Protein AF-A0AAD7A1W1-F1 (afdb_monomer)

Foldseek 3Di:
DDWDDDPRDTHDCPD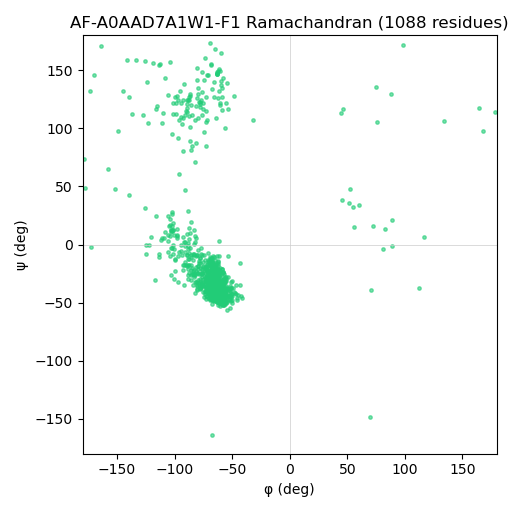PVVVVVVVVVVVQCPPPPSVVPVVVVVVVVVVVVVCVVVPDDDVVVVVVVVVVVVVVVVVPDDDDDDDDDDDDDDDPPDPVVVVVVVVVVVVVVVVVVVVVVVVVVVVVVVVPPPPPDPDDPDDDPVNVVVVVVVPVVVVVVVVVVVVVVVVVVVVVVVLVVLAVVLLVLVVVCVVVVHHPLVVNVVSVVVPHQQQQFHPPDQQGGPLLSCLLSVVVVNNVVCVVRDDQQDADGLQGGSLSSCLLVLPQVVNVVVVVPVPHDLDPDPDDRPSNVVVVVVPDRVPSVCVSVVVVVPPDDLPVVVVVLLVVLLPDDLPSLLCVLVVLLVCVVDPVCVVVNLVVLVSLLVQCPDPDLSSVLSSLQSLLSVVVVVPCCVSSVSSLVSLLVSLLDPPRDPSSLVSSLVSVLSQLVDVVSVVVNLVCLVVLLPDDDLVSLLSSLSSLLSQCVRPSCVVSSLVCLVVLLVQCVDDDLSNVLSSLQSCLSVLPDPVCCVVCLSVLVSLLVQCPPPDLSSVLSSLVSLLSSCVDVVCVVSSLVSLVSLLVCCQPLSCVLSSLVSLLSVCLDPVCVVVCLCSLVSLLVSCVDPSCVVVLLVSLQSLLSSVQRDPSQVSLLVSLVSLLVQCVDPDPSSVQSSLSSLLSLLVVPPNLVSNVVNLVSLLVQCPPPDLSSVLSSLSSLLSNLVDPVCVVVSLVSLVSLLVQCPPPDLSSVLSSLLSLLSNAPDPVCVVSNLSSLVSLLVQCPDPDPSSVQSSLVSLLSVCVPVVCVVSCLVSLVSLLCQCVPPDPSSNLSSLVSLLVVLPPPVNVVVCLSSLVSLLVQCPPPDPSSVVSSLVSLLSNLVDPVCLVSCLVSLLSSVVSCLVVLVLVSLLSNLVDPSCLVVVLVNLVVLLVQLPDPDLSSVQSSLSNLLSNLVPVVNLVSNLVSLVSLLVCCVPPPNRVQSSLSNLLSSLVPHDLVSSLSSLVSLLVQCVPPVRLLSSLSNLLSNCVPVVCLVVSLVSLLSLLVQCPPPDPVSVVSSLVSLLSSVLSDDLPDPPPSQQHDPPDDPVSNLSSVVSCVVSVVPDDPVNCVRCVVDDPVSVVVD

Organism: NCBI:txid1033008

Radius of gyration: 44.97 Å; Cα contacts (8 Å, |Δi|>4): 1054; chains: 1; bounding box: 92×96×117 Å

Structure (mmCIF, N/CA/C/O backbone):
data_AF-A0AAD7A1W1-F1
#
_entry.id   AF-A0AAD7A1W1-F1
#
loop_
_atom_site.group_PDB
_atom_site.id
_atom_site.type_symbol
_atom_site.label_atom_id
_atom_site.label_alt_id
_atom_site.label_comp_id
_atom_site.label_asym_id
_atom_site.label_entity_id
_atom_site.label_seq_id
_atom_site.pdbx_PDB_ins_code
_atom_site.Cartn_x
_atom_site.Cartn_y
_atom_site.Cartn_z
_atom_site.occupancy
_atom_site.B_iso_or_equiv
_atom_site.auth_seq_id
_atom_site.auth_comp_id
_atom_site.auth_asym_id
_atom_site.auth_atom_id
_atom_site.pdbx_PDB_model_num
ATOM 1 N N . MET A 1 1 ? 39.740 -47.824 21.742 1.00 38.50 1 MET A N 1
ATOM 2 C CA . MET A 1 1 ? 39.614 -46.437 21.233 1.00 38.50 1 MET A CA 1
ATOM 3 C C . MET A 1 1 ? 38.976 -46.472 19.854 1.00 38.50 1 MET A C 1
ATOM 5 O O . MET A 1 1 ? 39.660 -46.755 18.883 1.00 38.50 1 MET A O 1
ATOM 9 N N . VAL A 1 2 ? 37.666 -46.252 19.774 1.00 39.28 2 VAL A N 1
ATOM 10 C CA . VAL A 1 2 ? 36.918 -46.212 18.506 1.00 39.28 2 VAL A CA 1
ATOM 11 C C . VAL A 1 2 ? 36.529 -44.750 18.257 1.00 39.28 2 VAL A C 1
ATOM 13 O O . VAL A 1 2 ? 36.275 -44.022 19.216 1.00 39.28 2 VAL A O 1
ATOM 16 N N . SER A 1 3 ? 36.539 -44.283 17.011 1.00 39.94 3 SER A N 1
ATOM 17 C CA . SER A 1 3 ? 36.040 -42.962 16.602 1.00 39.94 3 SER A CA 1
ATOM 18 C C . SER A 1 3 ? 34.989 -43.148 15.512 1.00 39.94 3 SER A C 1
ATOM 20 O O . SER A 1 3 ? 35.137 -44.011 14.647 1.00 39.94 3 SER A O 1
ATOM 22 N N . LEU A 1 4 ? 33.907 -42.368 15.568 1.00 41.94 4 LEU A N 1
ATOM 23 C CA . LEU A 1 4 ? 32.852 -42.393 14.555 1.00 41.94 4 LEU A CA 1
ATOM 24 C C . LEU A 1 4 ? 33.075 -41.220 13.593 1.00 41.94 4 LEU A C 1
ATOM 26 O O . LEU A 1 4 ? 33.219 -40.076 14.028 1.00 41.94 4 LEU A O 1
ATOM 30 N N . SER A 1 5 ? 33.132 -41.509 12.293 1.00 41.22 5 SER A N 1
ATOM 31 C CA . SER A 1 5 ? 33.189 -40.495 11.237 1.00 41.22 5 SER A CA 1
ATOM 32 C C . SER A 1 5 ? 31.767 -40.123 10.835 1.00 41.22 5 SER A C 1
ATOM 34 O O . SER A 1 5 ? 31.038 -40.957 10.298 1.00 41.22 5 SER A O 1
ATOM 36 N N . ILE A 1 6 ? 31.365 -38.881 11.102 1.00 41.12 6 ILE A N 1
ATOM 37 C CA . ILE A 1 6 ? 30.110 -38.315 10.601 1.00 41.12 6 ILE A CA 1
ATOM 38 C C . ILE A 1 6 ? 30.492 -37.152 9.686 1.00 41.12 6 ILE A C 1
ATOM 40 O O . ILE A 1 6 ? 31.109 -36.191 10.137 1.00 41.12 6 ILE A O 1
ATOM 44 N N . ILE A 1 7 ? 30.158 -37.263 8.395 1.00 37.66 7 ILE A N 1
ATOM 45 C CA . ILE A 1 7 ? 30.402 -36.231 7.366 1.00 37.66 7 ILE A CA 1
ATOM 46 C C . ILE A 1 7 ? 31.880 -35.774 7.362 1.00 37.66 7 ILE A C 1
ATOM 48 O O . ILE A 1 7 ? 32.204 -34.595 7.398 1.00 37.66 7 ILE A O 1
ATOM 52 N N . GLY A 1 8 ? 32.808 -36.735 7.373 1.00 41.81 8 GLY A N 1
ATOM 53 C CA . GLY A 1 8 ? 34.243 -36.469 7.212 1.00 41.81 8 GLY A CA 1
ATOM 54 C C . GLY A 1 8 ? 34.995 -36.001 8.464 1.00 41.81 8 GLY A C 1
ATOM 55 O O . GLY A 1 8 ? 36.220 -35.914 8.412 1.00 41.81 8 GLY A O 1
ATOM 56 N N . HIS A 1 9 ? 34.326 -35.777 9.600 1.00 41.59 9 HIS A N 1
ATOM 57 C CA . HIS A 1 9 ? 34.996 -35.468 10.867 1.00 41.59 9 HIS A CA 1
ATOM 58 C C . HIS A 1 9 ? 34.972 -36.656 11.837 1.00 41.59 9 HIS A C 1
ATOM 60 O O . HIS A 1 9 ? 33.923 -37.234 12.122 1.00 41.59 9 HIS A O 1
ATOM 66 N N . ALA A 1 10 ? 36.149 -37.017 12.359 1.00 45.88 10 ALA A N 1
ATOM 67 C CA . ALA A 1 10 ? 36.316 -38.086 13.340 1.00 45.88 10 ALA A CA 1
ATOM 68 C C . ALA A 1 10 ? 36.017 -37.567 14.753 1.00 45.88 10 ALA A C 1
ATOM 70 O O . ALA A 1 10 ? 36.815 -36.833 15.338 1.00 45.88 10 ALA A O 1
ATOM 71 N N . VAL A 1 11 ? 34.880 -37.968 15.322 1.00 48.53 11 VAL A N 1
ATOM 72 C CA . VAL A 1 11 ? 34.490 -37.582 16.682 1.00 48.53 11 VAL A CA 1
ATOM 73 C C . VAL A 1 11 ? 34.858 -38.705 17.655 1.00 48.53 11 VAL A C 1
ATOM 75 O O . VAL A 1 11 ? 34.535 -39.876 17.439 1.00 48.53 11 VAL A O 1
ATOM 78 N N . ARG A 1 12 ? 35.577 -38.360 18.732 1.00 53.34 12 ARG A N 1
ATOM 79 C CA . ARG A 1 12 ? 35.936 -39.301 19.807 1.00 53.34 12 ARG A CA 1
ATOM 80 C C . ARG A 1 12 ? 34.716 -39.557 20.698 1.00 53.34 12 ARG A C 1
ATOM 82 O O . ARG A 1 12 ? 34.082 -38.609 21.155 1.00 53.34 12 ARG A O 1
ATOM 89 N N . PHE A 1 13 ? 34.422 -40.827 20.982 1.00 48.59 13 PHE A N 1
ATOM 90 C CA . PHE A 1 13 ? 33.250 -41.239 21.774 1.00 48.59 13 PHE A CA 1
ATOM 91 C C . PHE A 1 13 ? 33.238 -40.719 23.224 1.00 48.59 13 PHE A C 1
ATOM 93 O O . PHE A 1 13 ? 32.177 -40.676 23.836 1.00 48.59 13 PHE A O 1
ATOM 100 N N . SER A 1 14 ? 34.374 -40.266 23.761 1.00 50.38 14 SER A N 1
ATOM 101 C CA . SER A 1 14 ? 34.475 -39.643 25.090 1.00 50.38 14 SER A CA 1
ATOM 102 C C . SER A 1 14 ? 34.090 -38.153 25.122 1.00 50.38 14 SER A C 1
ATOM 104 O O . SER A 1 14 ? 34.245 -37.494 26.147 1.00 50.38 14 SER A O 1
ATOM 106 N N . SER A 1 15 ? 33.595 -37.601 24.010 1.00 55.59 15 SER A N 1
ATOM 107 C CA . SER A 1 15 ? 33.180 -36.200 23.898 1.00 55.59 15 SER A CA 1
ATOM 108 C C . SER A 1 15 ? 32.020 -35.857 24.858 1.00 55.59 15 SER A C 1
ATOM 110 O O . SER A 1 15 ? 30.954 -36.480 24.774 1.00 55.59 15 SER A O 1
ATOM 112 N N . PRO A 1 16 ? 32.158 -34.817 25.711 1.00 52.31 16 PRO A N 1
ATOM 113 C CA . PRO A 1 16 ? 31.074 -34.316 26.560 1.00 52.31 16 PRO A CA 1
ATOM 114 C C . PRO A 1 16 ? 29.818 -33.937 25.767 1.00 52.31 16 PRO A C 1
ATOM 116 O O . PRO A 1 16 ? 28.709 -34.113 26.262 1.00 52.31 16 PRO A O 1
ATOM 119 N N . ALA A 1 17 ? 29.979 -33.484 24.517 1.00 51.47 17 ALA A N 1
ATOM 120 C CA . ALA A 1 17 ? 28.869 -33.128 23.636 1.00 51.47 17 ALA A CA 1
ATOM 121 C C . ALA A 1 17 ? 28.044 -34.354 23.211 1.00 51.47 17 ALA A C 1
ATOM 123 O O . ALA A 1 17 ? 26.825 -34.269 23.124 1.00 51.47 17 ALA A O 1
ATOM 124 N N . LEU A 1 18 ? 28.685 -35.511 23.012 1.00 52.47 18 LEU A N 1
ATOM 125 C CA . LEU A 1 18 ? 28.002 -36.770 22.689 1.00 52.47 18 LEU A CA 1
ATOM 126 C C . LEU A 1 18 ? 27.278 -37.349 23.910 1.00 52.47 18 LEU A C 1
ATOM 128 O O . LEU A 1 18 ? 26.188 -37.895 23.763 1.00 52.47 18 LEU A O 1
ATOM 132 N N . ARG A 1 19 ? 27.838 -37.164 25.113 1.00 52.81 19 ARG A N 1
ATOM 133 C CA . ARG A 1 19 ? 27.163 -37.474 26.386 1.00 52.81 19 ARG A CA 1
ATOM 134 C C . ARG A 1 19 ? 25.953 -36.571 26.629 1.00 52.81 19 ARG A C 1
ATOM 136 O O . ARG A 1 19 ? 24.900 -37.068 27.006 1.00 52.81 19 ARG A O 1
ATOM 143 N N . PHE A 1 20 ? 26.075 -35.266 26.380 1.00 53.81 20 PHE A N 1
ATOM 144 C CA . PHE A 1 20 ? 24.952 -34.329 26.489 1.00 53.81 20 PHE A CA 1
ATOM 145 C C . PHE A 1 20 ? 23.869 -34.613 25.450 1.00 53.81 20 PHE A C 1
ATOM 147 O O . PHE A 1 20 ? 22.688 -34.589 25.777 1.00 53.81 20 PHE A O 1
ATOM 154 N N . PHE A 1 21 ? 24.262 -34.925 24.215 1.00 52.19 21 PHE A N 1
ATOM 155 C CA . PHE A 1 21 ? 23.324 -35.259 23.152 1.00 52.19 21 PHE A CA 1
ATOM 156 C C . PHE A 1 21 ? 22.622 -36.595 23.410 1.00 52.19 21 PHE A C 1
ATOM 158 O O . PHE A 1 21 ? 21.415 -36.691 23.207 1.00 52.19 21 PHE A O 1
ATOM 165 N N . SER A 1 22 ? 23.327 -37.610 23.924 1.00 51.38 22 SER A N 1
ATOM 166 C CA . SER A 1 22 ? 22.683 -38.866 24.313 1.00 51.38 22 SER A CA 1
ATOM 167 C C . SER A 1 22 ? 21.726 -38.657 25.486 1.00 51.38 22 SER A C 1
ATOM 169 O O . SER A 1 22 ? 20.595 -39.118 25.404 1.00 51.38 22 SER A O 1
ATOM 171 N N . LEU A 1 23 ? 22.107 -37.891 26.516 1.00 52.59 23 LEU A N 1
ATOM 172 C CA . LEU A 1 23 ? 21.228 -37.520 27.635 1.00 52.59 23 LEU A CA 1
ATOM 173 C C . LEU A 1 23 ? 20.007 -36.705 27.189 1.00 52.59 23 LEU A C 1
ATOM 175 O O . LEU A 1 23 ? 18.917 -36.913 27.715 1.00 52.59 23 LEU A O 1
ATOM 179 N N . PHE A 1 24 ? 20.166 -35.818 26.205 1.00 53.56 24 PHE A N 1
ATOM 180 C CA . PHE A 1 24 ? 19.072 -35.052 25.605 1.00 53.56 24 PHE A CA 1
ATOM 181 C C . PHE A 1 24 ? 18.118 -35.941 24.798 1.00 53.56 24 PHE A C 1
ATOM 183 O O . PHE A 1 24 ? 16.904 -35.802 24.899 1.00 53.56 24 PHE A O 1
ATOM 190 N N . ILE A 1 25 ? 18.641 -36.904 24.036 1.00 49.88 25 ILE A N 1
ATOM 191 C CA . ILE A 1 25 ? 17.816 -37.908 23.351 1.00 49.88 25 ILE A CA 1
ATOM 192 C C . ILE A 1 25 ? 17.104 -38.799 24.381 1.00 49.88 25 ILE A C 1
ATOM 194 O O . ILE A 1 25 ? 15.906 -39.036 24.252 1.00 49.88 25 ILE A O 1
ATOM 198 N N . TYR A 1 26 ? 17.796 -39.230 25.441 1.00 51.25 26 TYR A N 1
ATOM 199 C CA . TYR A 1 26 ? 17.204 -39.991 26.545 1.00 51.25 26 TYR A CA 1
ATOM 200 C C . TYR A 1 26 ? 16.093 -39.205 27.248 1.00 51.25 26 TYR A C 1
ATOM 202 O O . TYR A 1 26 ? 15.046 -39.781 27.532 1.00 51.25 26 TYR A O 1
ATOM 210 N N . SER A 1 27 ? 16.263 -37.899 27.478 1.00 53.44 27 SER A N 1
ATOM 211 C CA . SER A 1 27 ? 15.225 -37.066 28.097 1.00 53.44 27 SER A CA 1
ATOM 212 C C . SER A 1 27 ? 14.014 -36.867 27.182 1.00 53.44 27 SER A C 1
ATOM 214 O O . SER A 1 27 ? 12.888 -36.868 27.669 1.00 53.44 27 SER A O 1
ATOM 216 N N . LEU A 1 28 ? 14.214 -36.800 25.862 1.00 47.44 28 LEU A N 1
ATOM 217 C CA . LEU A 1 28 ? 13.137 -36.741 24.865 1.00 47.44 28 LEU A CA 1
ATOM 218 C C . LEU A 1 28 ? 12.324 -38.048 24.794 1.00 47.44 28 LEU A C 1
ATOM 220 O O . LEU A 1 28 ? 11.110 -38.019 24.598 1.00 47.44 28 LEU A O 1
ATOM 224 N N . VAL A 1 29 ? 12.996 -39.185 24.990 1.00 49.41 29 VAL A N 1
ATOM 225 C CA . VAL A 1 29 ? 12.425 -40.545 25.019 1.00 49.41 29 VAL A CA 1
ATOM 226 C C . VAL A 1 29 ? 11.716 -40.836 26.357 1.00 49.41 29 VAL A C 1
ATOM 228 O O . VAL A 1 29 ? 10.768 -41.619 26.397 1.00 49.41 29 VAL A O 1
ATOM 231 N N . LEU A 1 30 ? 12.105 -40.164 27.445 1.00 49.47 30 LEU A N 1
ATOM 232 C CA . LEU A 1 30 ? 11.499 -40.296 28.778 1.00 49.47 30 LEU A CA 1
ATOM 233 C C . LEU A 1 30 ? 10.205 -39.491 28.974 1.00 49.47 30 LEU A C 1
ATOM 235 O O . LEU A 1 30 ? 9.526 -39.708 29.974 1.00 49.47 30 LEU A O 1
ATOM 239 N N . ILE A 1 31 ? 9.834 -38.594 28.049 1.00 48.97 31 ILE A N 1
ATOM 240 C CA . ILE A 1 31 ? 8.567 -37.849 28.127 1.00 48.97 31 ILE A CA 1
ATOM 241 C C . ILE A 1 31 ? 7.416 -38.784 27.716 1.00 48.97 31 ILE A C 1
ATOM 243 O O . ILE A 1 31 ? 7.304 -39.133 26.529 1.00 48.97 31 ILE A O 1
ATOM 247 N N . PRO A 1 32 ? 6.525 -39.181 28.650 1.00 40.56 32 PRO A N 1
ATOM 248 C CA . PRO A 1 32 ? 5.401 -40.050 28.332 1.00 40.56 32 PRO A CA 1
ATOM 249 C C . PRO A 1 32 ? 4.513 -39.368 27.288 1.00 40.56 32 PRO A C 1
ATOM 251 O O . PRO A 1 32 ? 4.021 -38.262 27.499 1.00 40.56 32 PRO A O 1
ATOM 254 N N . GLY A 1 33 ? 4.346 -40.012 26.133 1.00 51.28 33 GLY A N 1
ATOM 255 C CA . GLY A 1 33 ? 3.567 -39.494 25.004 1.00 51.28 33 GLY A CA 1
ATOM 256 C C . GLY A 1 33 ? 4.399 -39.134 23.772 1.00 51.28 33 GLY A C 1
ATOM 257 O O . GLY A 1 33 ? 3.964 -39.448 22.670 1.00 51.28 33 GLY A O 1
ATOM 258 N N . ILE A 1 34 ? 5.614 -38.584 23.917 1.00 52.53 34 ILE A N 1
ATOM 259 C CA . ILE A 1 34 ? 6.473 -38.240 22.761 1.00 52.53 34 ILE A CA 1
ATOM 260 C C . ILE A 1 34 ? 7.135 -39.493 22.176 1.00 52.53 34 ILE A C 1
ATOM 262 O O . ILE A 1 34 ? 7.196 -39.662 20.958 1.00 52.53 34 ILE A O 1
ATOM 266 N N . ASN A 1 35 ? 7.523 -40.434 23.037 1.00 49.66 35 ASN A N 1
ATOM 267 C CA . ASN A 1 35 ? 8.162 -41.692 22.644 1.00 49.66 35 ASN A CA 1
ATOM 268 C C . ASN A 1 35 ? 7.231 -42.648 21.861 1.00 49.66 35 ASN A C 1
ATOM 270 O O . ASN A 1 35 ? 7.679 -43.567 21.182 1.00 49.66 35 ASN A O 1
ATOM 274 N N . LEU A 1 36 ? 5.916 -42.405 21.916 1.00 51.25 36 LEU A N 1
ATOM 275 C CA . LEU A 1 36 ? 4.918 -43.124 21.123 1.00 51.25 36 LEU A CA 1
ATOM 276 C C . LEU A 1 36 ? 4.750 -42.530 19.719 1.00 51.25 36 LEU A C 1
ATOM 278 O O . LEU A 1 36 ? 4.305 -43.240 18.827 1.00 51.25 36 LEU A O 1
ATOM 282 N N . ILE A 1 37 ? 5.141 -41.274 19.475 1.00 55.59 37 ILE A N 1
ATOM 283 C CA . ILE A 1 37 ? 4.876 -40.588 18.200 1.00 55.59 37 ILE A CA 1
ATOM 284 C C . ILE A 1 37 ? 5.642 -41.239 17.045 1.00 55.59 37 ILE A C 1
ATOM 286 O O . ILE A 1 37 ? 5.067 -41.446 15.977 1.00 55.59 37 ILE A O 1
ATOM 290 N N . ALA A 1 38 ? 6.915 -41.599 17.234 1.00 51.72 38 ALA A N 1
ATOM 291 C CA . ALA A 1 38 ? 7.737 -42.185 16.171 1.00 51.72 38 ALA A CA 1
ATOM 292 C C . ALA A 1 38 ? 7.297 -43.618 15.774 1.00 51.72 38 ALA A C 1
ATOM 294 O O . ALA A 1 38 ? 7.068 -43.853 14.585 1.00 51.72 38 ALA A O 1
ATOM 295 N N . PRO A 1 39 ? 7.059 -44.560 16.711 1.00 49.41 39 PRO A N 1
ATOM 296 C CA . PRO A 1 39 ? 6.489 -45.868 16.372 1.00 49.41 39 PRO A CA 1
ATOM 297 C C . PRO A 1 39 ? 5.087 -45.761 15.757 1.00 49.41 39 PRO A C 1
ATOM 299 O O . PRO A 1 39 ? 4.768 -46.469 14.803 1.00 49.41 39 PRO A O 1
ATOM 302 N N . PHE A 1 40 ? 4.256 -44.844 16.262 1.00 50.84 40 PHE A N 1
ATOM 303 C CA . PHE A 1 40 ? 2.880 -44.657 15.797 1.00 50.84 40 PHE A CA 1
ATOM 304 C C . PHE A 1 40 ? 2.824 -44.049 14.391 1.00 50.84 40 PHE A C 1
ATOM 306 O O . PHE A 1 40 ? 2.060 -44.507 13.543 1.00 50.84 40 PHE A O 1
ATOM 313 N N . SER A 1 41 ? 3.688 -43.075 14.095 1.00 57.28 41 SER A N 1
ATOM 314 C CA . SER A 1 41 ? 3.821 -42.498 12.751 1.00 57.28 41 SER A CA 1
ATOM 315 C C . SER A 1 41 ? 4.399 -43.497 11.746 1.00 57.28 41 SER A C 1
ATOM 317 O O . SER A 1 41 ? 3.891 -43.581 10.628 1.00 57.28 41 SER A O 1
ATOM 319 N N . MET A 1 42 ? 5.376 -44.319 12.141 1.00 54.69 42 MET A N 1
ATOM 320 C CA . MET A 1 42 ? 5.910 -45.400 11.304 1.00 54.69 42 MET A CA 1
ATOM 321 C C . MET A 1 42 ? 4.854 -46.477 11.009 1.00 54.69 42 MET A C 1
ATOM 323 O O . MET A 1 42 ? 4.724 -46.913 9.863 1.00 54.69 42 MET A O 1
ATOM 327 N N . PHE A 1 43 ? 4.053 -46.865 12.006 1.00 55.72 43 PHE A N 1
ATOM 328 C CA . PHE A 1 43 ? 2.966 -47.831 11.837 1.00 55.72 43 PHE A CA 1
ATOM 329 C C . PHE A 1 43 ? 1.855 -47.289 10.926 1.00 55.72 43 PHE A C 1
ATOM 331 O O . PHE A 1 43 ? 1.424 -47.981 10.003 1.00 55.72 43 PHE A O 1
ATOM 338 N N . ILE A 1 44 ? 1.449 -46.025 11.105 1.00 56.88 44 ILE A N 1
ATOM 339 C CA . ILE A 1 44 ? 0.483 -45.349 10.226 1.00 56.88 44 ILE A CA 1
ATOM 340 C C . ILE A 1 44 ? 1.028 -45.245 8.797 1.00 56.88 44 ILE A C 1
ATOM 342 O O . ILE A 1 44 ? 0.305 -45.544 7.850 1.00 56.88 44 ILE A O 1
ATOM 346 N N . ALA A 1 45 ? 2.301 -44.887 8.617 1.00 57.47 45 ALA A N 1
ATOM 347 C CA . ALA A 1 45 ? 2.915 -44.778 7.297 1.00 57.47 45 ALA A CA 1
ATOM 348 C C . ALA A 1 45 ? 2.970 -46.130 6.566 1.00 57.47 45 ALA A C 1
ATOM 350 O O . ALA A 1 45 ? 2.607 -46.203 5.391 1.00 57.47 45 ALA A O 1
ATOM 351 N N . LEU A 1 46 ? 3.353 -47.210 7.258 1.00 52.50 46 LEU A N 1
ATOM 352 C CA . LEU A 1 46 ? 3.348 -48.572 6.713 1.00 52.50 46 LEU A CA 1
ATOM 353 C C . LEU A 1 46 ? 1.932 -49.053 6.389 1.00 52.50 46 LEU A C 1
ATOM 355 O O . LEU A 1 46 ? 1.721 -49.671 5.347 1.00 52.50 46 LEU A O 1
ATOM 359 N N . HIS A 1 47 ? 0.950 -48.724 7.229 1.00 52.28 47 HIS A N 1
ATOM 360 C CA . HIS A 1 47 ? -0.447 -49.078 6.999 1.00 52.28 47 HIS A CA 1
ATOM 361 C C . HIS A 1 47 ? -1.053 -48.311 5.808 1.00 52.28 47 HIS A C 1
ATOM 363 O O . HIS A 1 47 ? -1.754 -48.895 4.978 1.00 52.28 47 HIS A O 1
ATOM 369 N N . ILE A 1 48 ? -0.708 -47.027 5.655 1.00 54.97 48 ILE A N 1
ATOM 370 C CA . ILE A 1 48 ? -1.071 -46.203 4.493 1.00 54.97 48 ILE A CA 1
ATOM 371 C C . ILE A 1 48 ? -0.405 -46.743 3.223 1.00 54.97 48 ILE A C 1
ATOM 373 O O . ILE A 1 48 ? -1.078 -46.885 2.201 1.00 54.97 48 ILE A O 1
ATOM 377 N N . LEU A 1 49 ? 0.888 -47.088 3.262 1.00 51.91 49 LEU A N 1
ATOM 378 C CA . LEU A 1 49 ? 1.584 -47.676 2.112 1.00 51.91 49 LEU A CA 1
ATOM 379 C C . LEU A 1 49 ? 1.003 -49.043 1.725 1.00 51.91 49 LEU A C 1
ATOM 381 O O . LEU A 1 49 ? 0.818 -49.312 0.537 1.00 51.91 49 LEU A O 1
ATOM 385 N N . HIS A 1 50 ? 0.677 -49.883 2.711 1.00 54.66 50 HIS A N 1
ATOM 386 C CA . HIS A 1 50 ? 0.074 -51.198 2.501 1.00 54.66 50 HIS A CA 1
ATOM 387 C C . HIS A 1 50 ? -1.298 -51.091 1.816 1.00 54.66 50 HIS A C 1
ATOM 389 O O . HIS A 1 50 ? -1.554 -51.791 0.835 1.00 54.66 50 HIS A O 1
ATOM 395 N N . ASN A 1 51 ? -2.153 -50.163 2.260 1.00 49.84 51 ASN A N 1
ATOM 396 C CA . ASN A 1 51 ? -3.461 -49.939 1.638 1.00 49.84 51 ASN A CA 1
ATOM 397 C C . ASN A 1 51 ? -3.368 -49.239 0.272 1.00 49.84 51 ASN A C 1
ATOM 399 O O . ASN A 1 51 ? -4.112 -49.594 -0.646 1.00 49.84 51 ASN A O 1
ATOM 403 N N . LYS A 1 52 ? -2.416 -48.313 0.084 1.00 45.53 52 LYS A N 1
ATOM 404 C CA . LYS A 1 52 ? -2.175 -47.645 -1.208 1.00 45.53 52 LYS A CA 1
ATOM 405 C C . LYS A 1 52 ? -1.681 -48.625 -2.279 1.00 45.53 52 LYS A C 1
ATOM 407 O O . LYS A 1 52 ? -2.081 -48.515 -3.435 1.00 45.53 52 LYS A O 1
ATOM 412 N N . SER A 1 53 ? -0.876 -49.615 -1.888 1.00 42.22 53 SER A N 1
ATOM 413 C CA . SER A 1 53 ? -0.380 -50.693 -2.757 1.00 42.22 53 SER A CA 1
ATOM 414 C C . SER A 1 53 ? -1.497 -51.602 -3.305 1.00 42.22 53 SER A C 1
ATOM 416 O O . SER A 1 53 ? -1.379 -52.122 -4.411 1.00 42.22 53 SER A O 1
ATOM 418 N N . ARG A 1 54 ? -2.628 -51.746 -2.594 1.00 45.06 54 ARG A N 1
ATOM 419 C CA . ARG A 1 54 ? -3.732 -52.651 -2.980 1.00 45.06 54 ARG A CA 1
ATOM 420 C C . ARG A 1 54 ? -4.970 -51.980 -3.598 1.00 45.06 54 ARG A C 1
ATOM 422 O O . ARG A 1 54 ? -5.983 -52.654 -3.758 1.00 45.06 54 ARG A O 1
ATOM 429 N N . ARG A 1 55 ? -4.910 -50.685 -3.950 1.00 43.34 55 ARG A N 1
ATOM 430 C CA . ARG A 1 55 ? -6.004 -49.922 -4.609 1.00 43.34 55 ARG A CA 1
ATOM 431 C C . ARG A 1 55 ? -7.404 -50.133 -3.983 1.00 43.34 55 ARG A C 1
ATOM 433 O O . ARG A 1 55 ? -8.403 -50.190 -4.695 1.00 43.34 55 ARG A O 1
ATOM 440 N N . ARG A 1 56 ? -7.513 -50.234 -2.650 1.00 40.50 56 ARG A N 1
ATOM 441 C CA . ARG A 1 56 ? -8.819 -50.239 -1.959 1.00 40.50 56 ARG A CA 1
ATOM 442 C C . ARG A 1 56 ? -9.196 -48.807 -1.551 1.00 40.50 56 ARG A C 1
ATOM 444 O O . ARG A 1 56 ? -8.560 -48.203 -0.695 1.00 40.50 56 ARG A O 1
ATOM 451 N N . HIS A 1 57 ? -10.193 -48.287 -2.266 1.00 47.38 57 HIS A N 1
ATOM 452 C CA . HIS A 1 57 ? -10.815 -46.955 -2.242 1.00 47.38 57 HIS A CA 1
ATOM 453 C C . HIS A 1 57 ? -11.612 -46.649 -0.934 1.00 47.38 57 HIS A C 1
ATOM 455 O O . HIS A 1 57 ? -11.553 -47.389 0.045 1.00 47.38 57 HIS A O 1
ATOM 461 N N . PRO A 1 58 ? -12.479 -45.622 -0.921 1.00 39.56 58 PRO A N 1
ATOM 462 C CA . PRO A 1 58 ? -12.397 -44.279 -0.334 1.00 39.56 58 PRO A CA 1
ATOM 463 C C . PRO A 1 58 ? -12.763 -44.212 1.169 1.00 39.56 58 PRO A C 1
ATOM 465 O O . PRO A 1 58 ? -12.703 -43.145 1.776 1.00 39.56 58 PRO A O 1
ATOM 468 N N . VAL A 1 59 ? -13.109 -45.346 1.786 1.00 43.75 59 VAL A N 1
ATOM 469 C CA . VAL A 1 59 ? -13.683 -45.438 3.145 1.00 43.75 59 VAL A CA 1
ATOM 470 C C . VAL A 1 59 ? -12.671 -45.055 4.235 1.00 43.75 59 VAL A C 1
ATOM 472 O O . VAL A 1 59 ? -13.032 -44.557 5.296 1.00 43.75 59 VAL A O 1
ATOM 475 N N . PHE A 1 60 ? -11.375 -45.226 3.969 1.00 42.91 60 PHE A N 1
ATOM 476 C CA . PHE A 1 60 ? -10.318 -44.833 4.903 1.00 42.91 60 PHE A CA 1
ATOM 477 C C . PHE A 1 60 ? -10.257 -43.309 5.113 1.00 42.91 60 PHE A C 1
ATOM 479 O O . PHE A 1 60 ? -10.129 -42.843 6.245 1.00 42.91 60 PHE A O 1
ATOM 486 N N . TRP A 1 61 ? -10.411 -42.521 4.044 1.00 41.47 61 TRP A N 1
ATOM 487 C CA . TRP A 1 61 ? -10.333 -41.060 4.128 1.00 41.47 61 TRP A CA 1
ATOM 488 C C . TRP A 1 61 ? -11.571 -40.436 4.780 1.00 41.47 61 TRP A C 1
ATOM 490 O O . TRP A 1 61 ? -11.430 -39.408 5.438 1.00 41.47 61 TRP A O 1
ATOM 500 N N . SER A 1 62 ? -12.749 -41.068 4.690 1.00 44.06 62 SER A N 1
ATOM 501 C CA . SER A 1 62 ? -13.941 -40.628 5.433 1.00 44.06 62 SER A CA 1
ATOM 502 C C . SER A 1 62 ? -13.840 -40.893 6.938 1.00 44.06 62 SER A C 1
ATOM 504 O O . SER A 1 62 ? -14.382 -40.132 7.732 1.00 44.06 62 SER A O 1
ATOM 506 N N . THR A 1 63 ? -13.125 -41.943 7.351 1.00 47.25 63 THR A N 1
ATOM 507 C CA . THR A 1 63 ? -12.993 -42.310 8.772 1.00 47.25 63 THR A CA 1
ATOM 508 C C . THR A 1 63 ? -11.854 -41.553 9.467 1.00 47.25 63 THR A C 1
ATOM 510 O O . THR A 1 63 ? -11.959 -41.242 10.650 1.00 47.25 63 THR A O 1
ATOM 513 N N . VAL A 1 64 ? -10.785 -41.193 8.744 1.00 39.81 64 VAL A N 1
ATOM 514 C CA . VAL A 1 64 ? -9.648 -40.408 9.276 1.00 39.81 64 VAL A CA 1
ATOM 515 C C . VAL A 1 64 ? -9.913 -38.893 9.261 1.00 39.81 64 VAL A C 1
ATOM 517 O O . VAL A 1 64 ? -9.373 -38.165 10.096 1.00 39.81 64 VAL A O 1
ATOM 520 N N . SER A 1 65 ? -10.785 -38.397 8.376 1.00 42.06 65 SER A N 1
ATOM 521 C CA . SER A 1 65 ? -11.153 -36.973 8.329 1.00 42.06 65 SER A CA 1
ATOM 522 C C . SER A 1 65 ? -11.976 -36.522 9.543 1.00 42.06 65 SER A C 1
ATOM 524 O O . SER A 1 65 ? -11.811 -35.391 9.999 1.00 42.06 65 SER A O 1
ATOM 526 N N . HIS A 1 66 ? -12.797 -37.406 10.120 1.00 42.19 66 HIS A N 1
ATOM 527 C CA . HIS A 1 66 ? -13.626 -37.111 11.294 1.00 42.19 66 HIS A CA 1
ATOM 528 C C . HIS A 1 66 ? -12.819 -36.725 12.558 1.00 42.19 66 HIS A C 1
ATOM 530 O O . HIS A 1 66 ? -13.097 -35.666 13.127 1.00 42.19 66 HIS A O 1
ATOM 536 N N . PRO A 1 67 ? -11.787 -37.480 12.991 1.00 38.62 67 PRO A N 1
ATOM 537 C CA . PRO A 1 67 ? -10.965 -37.088 14.138 1.00 38.62 67 PRO A CA 1
ATOM 538 C C . PRO A 1 67 ? -10.108 -35.838 13.880 1.00 38.62 67 PRO A C 1
ATOM 540 O O . PRO A 1 67 ? -9.949 -35.008 14.776 1.00 38.62 67 PRO A O 1
ATOM 543 N N . LEU A 1 68 ? -9.602 -35.644 12.655 1.00 34.84 68 LEU A N 1
ATOM 544 C CA . LEU A 1 68 ? -8.839 -34.439 12.290 1.00 34.84 68 LEU A CA 1
ATOM 545 C C . LEU A 1 68 ? -9.717 -33.177 12.297 1.00 34.84 68 LEU A C 1
ATOM 547 O O . LEU A 1 68 ? -9.257 -32.100 12.687 1.00 34.84 68 LEU A O 1
ATOM 551 N N . HIS A 1 69 ? -11.001 -33.313 11.958 1.00 40.97 69 HIS A N 1
ATOM 552 C CA . HIS A 1 69 ? -11.977 -32.237 12.094 1.00 40.97 69 HIS A CA 1
ATOM 553 C C . HIS A 1 69 ? -12.345 -31.964 13.567 1.00 40.97 69 HIS A C 1
ATOM 555 O O . HIS A 1 69 ? -12.541 -30.802 13.937 1.00 40.97 69 HIS A O 1
ATOM 561 N N . SER A 1 70 ? -12.354 -32.993 14.427 1.00 39.34 70 SER A N 1
ATOM 562 C CA . SER A 1 70 ? -12.520 -32.843 15.882 1.00 39.34 70 SER A CA 1
ATOM 563 C C . SER A 1 70 ? -11.344 -32.118 16.548 1.00 39.34 70 SER A C 1
ATOM 565 O O . SER A 1 70 ? -11.579 -31.246 17.384 1.00 39.34 70 SER A O 1
ATOM 567 N N . ILE A 1 71 ? -10.095 -32.367 16.142 1.00 36.38 71 ILE A N 1
ATOM 568 C CA . ILE A 1 71 ? -8.918 -31.649 16.677 1.00 36.38 71 ILE A CA 1
ATOM 569 C C . ILE A 1 71 ? -8.931 -30.175 16.241 1.00 36.38 71 ILE A C 1
ATOM 571 O O . ILE A 1 71 ? -8.676 -29.283 17.051 1.00 36.38 71 ILE A O 1
ATOM 575 N N . ARG A 1 72 ? -9.344 -29.894 14.996 1.00 35.78 72 ARG A N 1
ATOM 576 C CA . ARG A 1 72 ? -9.560 -28.520 14.508 1.00 35.78 72 ARG A CA 1
ATOM 577 C C . ARG A 1 72 ? -10.678 -27.796 15.273 1.00 35.78 72 ARG A C 1
ATOM 579 O O . ARG A 1 72 ? -10.612 -26.582 15.441 1.00 35.78 72 ARG A O 1
ATOM 586 N N . SER A 1 73 ? -11.673 -28.532 15.775 1.00 36.19 73 SER A N 1
ATOM 587 C CA . SER A 1 73 ? -12.765 -27.987 16.596 1.00 36.19 73 SER A CA 1
ATOM 588 C C . SER A 1 73 ? -12.408 -27.792 18.079 1.00 36.19 73 SER A C 1
ATOM 590 O O . SER A 1 73 ? -13.036 -26.972 18.747 1.00 36.19 73 SER A O 1
ATOM 592 N N . PHE A 1 74 ? -11.363 -28.462 18.582 1.00 32.53 74 PHE A N 1
ATOM 593 C CA . PHE A 1 74 ? -10.915 -28.350 19.977 1.00 32.53 74 PHE A CA 1
ATOM 594 C C . PHE A 1 74 ? -10.149 -27.043 20.261 1.00 32.53 74 PHE A C 1
ATOM 596 O O . PHE A 1 74 ? -10.191 -26.528 21.374 1.00 32.53 74 PHE A O 1
ATOM 603 N N . ILE A 1 75 ? -9.520 -26.441 19.244 1.00 37.22 75 ILE A N 1
ATOM 604 C CA . ILE A 1 75 ? -8.785 -25.166 19.367 1.00 37.22 75 ILE A CA 1
ATOM 605 C C . ILE A 1 75 ? -9.728 -23.940 19.389 1.00 37.22 75 ILE A C 1
ATOM 607 O O . ILE A 1 75 ? -9.302 -22.846 19.751 1.00 37.22 75 ILE A O 1
ATOM 611 N N . LEU A 1 76 ? -11.025 -24.091 19.076 1.00 34.16 76 LEU A N 1
ATOM 612 C CA . LEU A 1 76 ? -11.913 -22.942 18.837 1.00 34.16 76 LEU A CA 1
ATOM 613 C C . LEU A 1 76 ? -13.156 -22.782 19.726 1.00 34.16 76 LEU A C 1
ATOM 615 O O . LEU A 1 76 ? -13.911 -21.848 19.470 1.00 34.16 76 LEU A O 1
ATOM 619 N N . ARG A 1 77 ? -13.403 -23.559 20.794 1.00 30.16 77 ARG A N 1
ATOM 620 C CA . ARG A 1 77 ? -14.590 -23.295 21.648 1.00 30.16 77 ARG A CA 1
ATOM 621 C C . ARG A 1 77 ? -14.428 -23.662 23.128 1.00 30.16 77 ARG A C 1
ATOM 623 O O . ARG A 1 77 ? -14.699 -24.778 23.551 1.00 30.16 77 ARG A O 1
ATOM 630 N N . ARG A 1 78 ? -14.117 -22.647 23.943 1.00 31.81 78 ARG A N 1
ATOM 631 C CA . ARG A 1 78 ? -14.386 -22.596 25.390 1.00 31.81 78 ARG A CA 1
ATOM 632 C C . ARG A 1 78 ? -15.685 -21.808 25.634 1.00 31.81 78 ARG A C 1
ATOM 634 O O . ARG A 1 78 ? -15.616 -20.592 25.767 1.00 31.81 78 ARG A O 1
ATOM 641 N N . ARG A 1 79 ? -16.851 -22.478 25.691 1.00 30.08 79 ARG A N 1
ATOM 642 C CA . ARG A 1 79 ? -18.042 -22.112 26.515 1.00 30.08 79 ARG A CA 1
ATOM 643 C C . ARG A 1 79 ? -19.232 -23.081 26.303 1.00 30.08 79 ARG A C 1
ATOM 645 O O . ARG A 1 79 ? -19.802 -23.073 25.221 1.00 30.08 79 ARG A O 1
ATOM 652 N N . ARG A 1 80 ? -19.560 -23.821 27.387 1.00 27.75 80 ARG A N 1
ATOM 653 C CA . ARG A 1 80 ? -20.845 -24.416 27.882 1.00 27.75 80 ARG A CA 1
ATOM 654 C C . ARG A 1 80 ? -21.777 -25.151 26.894 1.00 27.75 80 ARG A C 1
ATOM 656 O O . ARG A 1 80 ? -22.222 -24.533 25.939 1.00 27.75 80 ARG A O 1
ATOM 663 N N . SER A 1 81 ? -21.971 -26.480 27.016 1.00 26.59 81 SER A N 1
ATOM 664 C CA . SER A 1 81 ? -22.813 -27.295 27.962 1.00 26.59 81 SER A CA 1
ATOM 665 C C . SER A 1 81 ? -24.309 -27.216 27.620 1.00 26.59 81 SER A C 1
ATOM 667 O O . SER A 1 81 ? -24.788 -26.107 27.425 1.00 26.59 81 SER A O 1
ATOM 669 N N . ASP A 1 82 ? -25.158 -28.241 27.588 1.00 27.61 82 ASP A N 1
ATOM 670 C CA . ASP A 1 82 ? -25.150 -29.711 27.731 1.00 27.61 82 ASP A CA 1
ATOM 671 C C . ASP A 1 82 ? -26.510 -30.192 27.149 1.00 27.61 82 ASP A C 1
ATOM 673 O O . ASP A 1 82 ? -27.385 -29.352 26.929 1.00 27.61 82 ASP A O 1
ATOM 677 N N . ILE A 1 83 ? -26.688 -31.515 26.982 1.00 28.08 83 ILE A N 1
ATOM 678 C CA . ILE A 1 83 ? -27.940 -32.326 27.046 1.00 28.08 83 ILE A CA 1
ATOM 679 C C . ILE A 1 83 ? -28.088 -33.334 25.879 1.00 28.08 83 ILE A C 1
ATOM 681 O O . ILE A 1 83 ? -28.359 -32.968 24.740 1.00 28.08 83 ILE A O 1
ATOM 685 N N . GLU A 1 84 ? -27.869 -34.605 26.262 1.00 25.78 84 GLU A N 1
ATOM 686 C CA . GLU A 1 84 ? -28.554 -35.884 25.936 1.00 25.78 84 GLU A CA 1
ATOM 687 C C . GLU A 1 84 ? -28.900 -36.209 24.466 1.00 25.78 84 GLU A C 1
ATOM 689 O O . GLU A 1 84 ? -29.612 -35.479 23.797 1.00 25.78 84 GLU A O 1
ATOM 694 N N . SER A 1 85 ? -28.357 -37.251 23.823 1.00 25.92 85 SER A N 1
ATOM 695 C CA . SER A 1 85 ? -28.346 -38.716 24.047 1.00 25.92 85 SER A CA 1
ATOM 696 C C . SER A 1 85 ? -29.521 -39.485 23.409 1.00 25.92 85 SER A C 1
ATOM 698 O O . SER A 1 85 ? -30.682 -39.182 23.641 1.00 25.92 85 SER A O 1
ATOM 700 N N . GLN A 1 86 ? -29.131 -40.537 22.669 1.00 24.69 86 GLN A N 1
ATOM 701 C CA . GLN A 1 86 ? -29.867 -41.758 22.292 1.00 24.69 86 GLN A CA 1
ATOM 702 C C . GLN A 1 86 ? -30.943 -41.706 21.185 1.00 24.69 86 GLN A C 1
ATOM 704 O O . GLN A 1 86 ? -32.085 -41.332 21.412 1.00 24.69 86 GLN A O 1
ATOM 709 N N . ASN A 1 87 ? -30.610 -42.244 19.998 1.00 23.42 87 ASN A N 1
ATOM 710 C CA . ASN A 1 87 ? -31.056 -43.581 19.539 1.00 23.42 87 ASN A CA 1
ATOM 711 C C . ASN A 1 87 ? -30.847 -43.786 18.025 1.00 23.42 87 ASN A C 1
ATOM 713 O O . ASN A 1 87 ? -31.468 -43.105 17.218 1.00 23.42 87 ASN A O 1
ATOM 717 N N . CYS A 1 88 ? -30.013 -44.767 17.658 1.00 22.80 88 CYS A N 1
ATOM 718 C CA . CYS A 1 88 ? -30.322 -45.861 16.715 1.00 22.80 88 CYS A CA 1
ATOM 719 C C . CYS A 1 88 ? -29.031 -46.605 16.330 1.00 22.80 88 CYS A C 1
ATOM 721 O O . CYS A 1 88 ? -28.278 -46.208 15.443 1.00 22.80 88 CYS A O 1
ATOM 723 N N . SER A 1 89 ? -28.804 -47.720 17.024 1.00 25.84 89 SER A N 1
ATOM 724 C CA . SER A 1 89 ? -28.155 -48.924 16.496 1.00 25.84 89 SER A CA 1
ATOM 725 C C . SER A 1 89 ? -28.987 -49.453 15.302 1.00 25.84 89 SER A C 1
ATOM 727 O O . SER A 1 89 ? -30.130 -49.056 15.125 1.00 25.84 89 SER A O 1
ATOM 729 N N . SER A 1 90 ? -28.579 -50.340 14.400 1.00 28.80 90 SER A N 1
ATOM 730 C CA . SER A 1 90 ? -27.578 -51.405 14.369 1.00 28.80 90 SER A CA 1
ATOM 731 C C . SER A 1 90 ? -27.544 -51.916 12.917 1.00 28.80 90 SER A C 1
ATOM 733 O O . SER A 1 90 ? -28.609 -52.161 12.362 1.00 28.80 90 SER A O 1
ATOM 735 N N . ALA A 1 91 ? -26.363 -52.068 12.301 1.00 26.77 91 ALA A N 1
ATOM 736 C CA . ALA A 1 91 ? -26.162 -52.910 11.097 1.00 26.77 91 ALA A CA 1
ATOM 737 C C . ALA A 1 91 ? -24.685 -53.079 10.657 1.00 26.77 91 ALA A C 1
ATOM 739 O O . ALA A 1 91 ? -24.424 -53.793 9.695 1.00 26.77 91 ALA A O 1
ATOM 740 N N . ALA A 1 92 ? -23.702 -52.452 11.318 1.00 28.06 92 ALA A N 1
ATOM 741 C CA . ALA A 1 92 ? -22.307 -52.432 10.845 1.00 28.06 92 ALA A CA 1
ATOM 742 C C . ALA A 1 92 ? -21.300 -53.145 11.775 1.00 28.06 92 ALA A C 1
ATOM 744 O O . ALA A 1 92 ? -20.121 -52.798 11.776 1.00 28.06 92 ALA A O 1
ATOM 745 N N . SER A 1 93 ? -21.735 -54.108 12.596 1.00 31.22 93 SER A N 1
ATOM 746 C CA . SER A 1 93 ? -20.889 -54.671 13.663 1.00 31.22 93 SER A CA 1
ATOM 747 C C . SER A 1 93 ? -20.096 -55.938 13.315 1.00 31.22 93 SER A C 1
ATOM 749 O O . SER A 1 93 ? -19.218 -56.285 14.089 1.00 31.22 93 SER A O 1
ATOM 751 N N . SER A 1 94 ? -20.289 -56.615 12.176 1.00 35.19 94 SER A N 1
ATOM 752 C CA . SER A 1 94 ? -19.641 -57.933 11.978 1.00 35.19 94 SER A CA 1
ATOM 753 C C . SER A 1 94 ? -18.314 -57.951 11.198 1.00 35.19 94 SER A C 1
ATOM 755 O O . SER A 1 94 ? -17.667 -58.993 11.149 1.00 35.19 94 SER A O 1
ATOM 757 N N . LEU A 1 95 ? -17.855 -56.831 10.619 1.00 33.94 95 LEU A N 1
ATOM 758 C CA . LEU A 1 95 ? -16.563 -56.769 9.896 1.00 33.94 95 LEU A CA 1
ATOM 759 C C . LEU A 1 95 ? -15.509 -55.875 10.581 1.00 33.94 95 LEU A C 1
ATOM 761 O O . LEU A 1 95 ? -14.338 -55.895 10.206 1.00 33.94 95 LEU A O 1
ATOM 765 N N . ALA A 1 96 ? -15.909 -55.101 11.595 1.00 36.03 96 ALA A N 1
ATOM 766 C CA . ALA A 1 96 ? -15.019 -54.208 12.338 1.00 36.03 96 ALA A CA 1
ATOM 767 C C . ALA A 1 96 ? -14.249 -54.920 13.469 1.00 36.03 96 ALA A C 1
ATOM 769 O O . ALA A 1 96 ? -13.176 -54.456 13.848 1.00 36.03 96 ALA A O 1
ATOM 770 N N . GLU A 1 97 ? -14.753 -56.052 13.975 1.00 38.47 97 GLU A N 1
ATOM 771 C CA . GLU A 1 97 ? -14.222 -56.723 15.176 1.00 38.47 97 GLU A CA 1
ATOM 772 C C . GLU A 1 97 ? -12.885 -57.456 14.957 1.00 38.47 97 GLU A C 1
ATOM 774 O O . GLU A 1 97 ? -12.088 -57.593 15.883 1.00 38.47 97 GLU A O 1
ATOM 779 N N . THR A 1 98 ? -12.563 -57.866 13.728 1.00 43.09 98 THR A N 1
ATOM 780 C CA . THR A 1 98 ? -11.296 -58.563 13.432 1.00 43.09 98 THR A CA 1
ATOM 781 C C . THR A 1 98 ? -10.107 -57.607 13.297 1.00 43.09 98 THR A C 1
ATOM 783 O O . THR A 1 98 ? -8.988 -57.945 13.688 1.00 43.09 98 THR A O 1
ATOM 786 N N . HIS A 1 99 ? -10.333 -56.386 12.804 1.00 43.12 99 HIS A N 1
ATOM 787 C CA . HIS A 1 99 ? -9.284 -55.373 12.656 1.00 43.12 99 HIS A CA 1
ATOM 788 C C . HIS A 1 99 ? -8.963 -54.645 13.967 1.00 43.12 99 HIS A C 1
ATOM 790 O O . HIS A 1 99 ? -7.795 -54.348 14.226 1.00 43.12 99 HIS A O 1
ATOM 796 N N . THR A 1 100 ? -9.961 -54.403 14.822 1.00 43.16 100 THR A N 1
ATOM 797 C CA . THR A 1 100 ? -9.742 -53.855 16.170 1.00 43.16 100 THR A CA 1
ATOM 798 C C . THR A 1 100 ? -9.037 -54.855 17.084 1.00 43.16 100 THR A C 1
ATOM 800 O O . THR A 1 100 ? -8.175 -54.447 17.861 1.00 43.16 100 THR A O 1
ATOM 803 N N . GLY A 1 101 ? -9.305 -56.159 16.934 1.00 42.25 101 GLY A N 1
ATOM 804 C CA . GLY A 1 101 ? -8.608 -57.220 17.669 1.00 42.25 101 GLY A CA 1
ATOM 805 C C . GLY A 1 101 ? -7.096 -57.250 17.408 1.00 42.25 101 GLY A C 1
ATOM 806 O O . GLY A 1 101 ? -6.307 -57.225 18.351 1.00 42.25 101 GLY A O 1
ATOM 807 N N . PHE A 1 102 ? -6.668 -57.209 16.141 1.00 47.69 102 PHE A N 1
ATOM 808 C CA . PHE A 1 102 ? -5.238 -57.151 15.795 1.00 47.69 102 PHE A CA 1
ATOM 809 C C . PHE A 1 102 ? -4.556 -55.867 16.286 1.00 47.69 102 PHE A C 1
ATOM 811 O O . PHE A 1 102 ? -3.400 -55.905 16.711 1.00 47.69 102 PHE A O 1
ATOM 818 N N . LEU A 1 103 ? -5.270 -54.738 16.259 1.00 45.47 103 LEU A N 1
ATOM 819 C CA . LEU A 1 103 ? -4.762 -53.455 16.743 1.00 45.47 103 LEU A CA 1
ATOM 820 C C . LEU A 1 103 ? -4.547 -53.468 18.265 1.00 45.47 103 LEU A C 1
ATOM 822 O O . LEU A 1 103 ? -3.526 -52.979 18.744 1.00 45.47 103 LEU A O 1
ATOM 826 N N . LEU A 1 104 ? -5.478 -54.062 19.018 1.00 47.59 104 LEU A N 1
ATOM 827 C CA . LEU A 1 104 ? -5.397 -54.191 20.475 1.00 47.59 104 LEU A CA 1
ATOM 828 C C . LEU A 1 104 ? -4.289 -55.153 20.910 1.00 47.59 104 LEU A C 1
ATOM 830 O O . LEU A 1 104 ? -3.566 -54.852 21.857 1.00 47.59 104 LEU A O 1
ATOM 834 N N . ILE A 1 105 ? -4.099 -56.260 20.188 1.00 54.88 105 ILE A N 1
ATOM 835 C CA . ILE A 1 105 ? -2.986 -57.190 20.432 1.00 54.88 105 ILE A CA 1
ATOM 836 C C . ILE A 1 105 ? -1.646 -56.497 20.147 1.00 54.88 105 ILE A C 1
ATOM 838 O O . ILE A 1 105 ? -0.729 -56.571 20.963 1.00 54.88 105 ILE A O 1
ATOM 842 N N . GLY A 1 106 ? -1.549 -55.751 19.039 1.00 49.72 106 GLY A N 1
ATOM 843 C CA . GLY A 1 106 ? -0.358 -54.966 18.705 1.00 49.72 106 GLY A CA 1
ATOM 844 C C . GLY A 1 106 ? -0.033 -53.893 19.751 1.00 49.72 106 GLY A C 1
ATOM 845 O O . GLY A 1 106 ? 1.119 -53.771 20.165 1.00 49.72 106 GLY A O 1
ATOM 846 N N . LEU A 1 107 ? -1.045 -53.162 20.231 1.00 49.25 107 LEU A N 1
ATOM 847 C CA . LEU A 1 107 ? -0.913 -52.180 21.315 1.00 49.25 107 LEU A CA 1
ATOM 848 C C . LEU A 1 107 ? -0.507 -52.832 22.644 1.00 49.25 107 LEU A C 1
ATOM 850 O O . LEU A 1 107 ? 0.335 -52.284 23.353 1.00 49.25 107 LEU A O 1
ATOM 854 N N . GLY A 1 108 ? -1.050 -54.012 22.953 1.00 54.00 108 GLY A N 1
ATOM 855 C CA . GLY A 1 108 ? -0.696 -54.789 24.141 1.00 54.00 108 GLY A CA 1
ATOM 856 C C . GLY A 1 108 ? 0.766 -55.238 24.142 1.00 54.00 108 GLY A C 1
ATOM 857 O O . GLY A 1 108 ? 1.457 -55.058 25.147 1.00 54.00 108 GLY A O 1
ATOM 858 N N . CYS A 1 109 ? 1.269 -55.743 23.009 1.00 51.03 109 CYS A N 1
ATOM 859 C CA . CYS A 1 109 ? 2.679 -56.116 22.847 1.00 51.03 109 CYS A CA 1
ATOM 860 C C . CYS A 1 109 ? 3.620 -54.905 22.951 1.00 51.03 109 CYS A C 1
ATOM 862 O O . CYS A 1 109 ? 4.678 -54.985 23.573 1.00 51.03 109 CYS A O 1
ATOM 864 N N . LEU A 1 110 ? 3.233 -53.760 22.380 1.00 51.91 110 LEU A N 1
ATOM 865 C CA . LEU A 1 110 ? 4.046 -52.542 22.437 1.00 51.91 1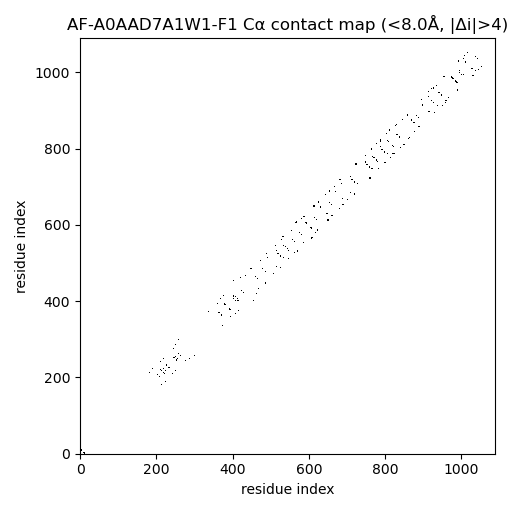10 LEU A CA 1
ATOM 866 C C . LEU A 1 110 ? 4.106 -51.961 23.859 1.00 51.91 110 LEU A C 1
ATOM 868 O O . LEU A 1 110 ? 5.155 -51.492 24.299 1.00 51.91 110 LEU A O 1
ATOM 872 N N . ALA A 1 111 ? 2.993 -52.026 24.593 1.00 53.69 111 ALA A N 1
ATOM 873 C CA . ALA A 1 111 ? 2.923 -51.600 25.986 1.00 53.69 111 ALA A CA 1
ATOM 874 C C . ALA A 1 111 ? 3.784 -52.482 26.901 1.00 53.69 111 ALA A C 1
ATOM 876 O O . ALA A 1 111 ? 4.481 -51.955 27.762 1.00 53.69 111 ALA A O 1
ATOM 877 N N . THR A 1 112 ? 3.801 -53.802 26.685 1.00 52.84 112 THR A N 1
ATOM 878 C CA . THR A 1 112 ? 4.633 -54.729 27.475 1.00 52.84 112 THR A CA 1
ATOM 879 C C . THR A 1 112 ? 6.123 -54.526 27.224 1.00 52.84 112 THR A C 1
ATOM 881 O O . THR A 1 112 ? 6.889 -54.475 28.182 1.00 52.84 112 THR A O 1
ATOM 884 N N . ILE A 1 113 ? 6.539 -54.323 25.969 1.00 53.88 113 ILE A N 1
ATOM 885 C CA . ILE A 1 113 ? 7.941 -54.018 25.635 1.00 53.88 113 ILE A CA 1
ATOM 886 C C . ILE A 1 113 ? 8.376 -52.691 26.274 1.00 53.88 113 ILE A C 1
ATOM 888 O O . ILE A 1 113 ? 9.449 -52.619 26.871 1.00 53.88 113 ILE A O 1
ATOM 892 N N . ASN A 1 114 ? 7.529 -51.657 26.224 1.00 49.31 114 ASN A N 1
ATOM 893 C CA . ASN A 1 114 ? 7.813 -50.375 26.874 1.00 49.31 114 ASN A CA 1
ATOM 894 C C . ASN A 1 114 ? 7.850 -50.482 28.405 1.00 49.31 114 ASN A C 1
ATOM 896 O O . ASN A 1 114 ? 8.690 -49.846 29.034 1.00 49.31 114 ASN A O 1
ATOM 900 N N . MET A 1 115 ? 6.992 -51.307 29.011 1.00 52.72 115 MET A N 1
ATOM 901 C CA . MET A 1 115 ? 7.022 -51.573 30.452 1.00 52.72 115 MET A CA 1
ATOM 902 C C . MET A 1 115 ? 8.322 -52.279 30.857 1.00 52.72 115 MET A C 1
ATOM 904 O O . MET A 1 115 ? 8.911 -51.935 31.876 1.00 52.72 115 MET A O 1
ATOM 908 N N . MET A 1 116 ? 8.815 -53.195 30.017 1.00 54.56 116 MET A N 1
ATOM 909 C CA . MET A 1 116 ? 10.111 -53.847 30.206 1.00 54.56 116 MET A CA 1
ATOM 910 C C . MET A 1 116 ? 11.261 -52.832 30.153 1.00 54.56 116 MET A C 1
ATOM 912 O O . MET A 1 116 ? 12.109 -52.846 31.036 1.00 54.56 116 MET A O 1
ATOM 916 N N . PHE A 1 117 ? 11.246 -51.897 29.193 1.00 54.91 117 PHE A N 1
ATOM 917 C CA . PHE A 1 117 ? 12.238 -50.816 29.110 1.00 54.91 117 PHE A CA 1
ATOM 918 C C . PHE A 1 117 ? 12.211 -49.875 30.318 1.00 54.91 117 PHE A C 1
ATOM 920 O O . PHE A 1 117 ? 13.268 -49.475 30.796 1.00 54.91 117 PHE A O 1
ATOM 927 N N . VAL A 1 118 ? 11.026 -49.526 30.828 1.00 52.09 118 VAL A N 1
ATOM 928 C CA . VAL A 1 118 ? 10.901 -48.674 32.022 1.00 52.09 118 VAL A CA 1
ATOM 929 C C . VAL A 1 118 ? 11.467 -49.383 33.252 1.00 52.09 118 VAL A C 1
ATOM 931 O O . VAL A 1 118 ? 12.267 -48.786 33.965 1.00 52.09 118 VAL A O 1
ATOM 934 N N . ILE A 1 119 ? 11.130 -50.662 33.454 1.00 56.28 119 ILE A N 1
ATOM 935 C CA . ILE A 1 119 ? 11.634 -51.467 34.577 1.00 56.28 119 ILE A CA 1
ATOM 936 C C . ILE A 1 119 ? 13.162 -51.607 34.514 1.00 56.28 119 ILE A C 1
ATOM 938 O O . ILE A 1 119 ? 13.834 -51.469 35.536 1.00 56.28 119 ILE A O 1
ATOM 942 N N . ASP A 1 120 ? 13.723 -51.835 33.325 1.00 49.69 120 ASP A N 1
ATOM 943 C CA . ASP A 1 120 ? 15.168 -52.024 33.147 1.00 49.69 120 ASP A CA 1
ATOM 944 C C . ASP A 1 120 ? 15.952 -50.712 33.354 1.00 49.69 120 ASP A C 1
ATOM 946 O O . ASP A 1 120 ? 17.018 -50.703 33.972 1.00 49.69 120 ASP A O 1
ATOM 950 N N . VAL A 1 121 ? 15.391 -49.574 32.922 1.00 50.25 121 VAL A N 1
ATOM 951 C CA . VAL A 1 121 ? 15.954 -48.234 33.174 1.00 50.25 121 VAL A CA 1
ATOM 952 C C . VAL A 1 121 ? 15.875 -47.871 34.657 1.00 50.25 121 VAL A C 1
ATOM 954 O O . VAL A 1 121 ? 16.833 -47.327 35.205 1.00 50.25 121 VAL A O 1
ATOM 957 N N . GLU A 1 122 ? 14.775 -48.200 35.332 1.00 49.50 122 GLU A N 1
ATOM 958 C CA . GLU A 1 122 ? 14.609 -47.939 36.762 1.00 49.50 122 GLU A CA 1
ATOM 959 C C . GLU A 1 122 ? 15.570 -48.803 37.601 1.00 49.50 122 GLU A C 1
ATOM 961 O O . GLU A 1 122 ? 16.205 -48.294 38.525 1.00 49.50 122 GLU A O 1
ATOM 966 N N . LEU A 1 123 ? 15.799 -50.063 37.206 1.00 50.44 123 LEU A N 1
ATOM 967 C CA . LEU A 1 123 ? 16.827 -50.944 37.779 1.00 50.44 123 LEU A CA 1
ATOM 968 C C . LEU A 1 123 ? 18.257 -50.438 37.533 1.00 50.44 123 LEU A C 1
ATOM 970 O O . LEU A 1 123 ? 19.092 -50.508 38.440 1.00 50.44 123 LEU A O 1
ATOM 974 N N . ALA A 1 124 ? 18.549 -49.904 36.344 1.00 51.09 124 ALA A N 1
ATOM 975 C CA . ALA A 1 124 ? 19.856 -49.334 36.015 1.00 51.09 124 ALA A CA 1
ATOM 976 C C . ALA A 1 124 ? 20.141 -48.039 36.799 1.00 51.09 124 ALA A C 1
ATOM 978 O O . ALA A 1 124 ? 21.241 -47.856 37.322 1.00 51.09 124 ALA A O 1
ATOM 979 N N . VAL A 1 125 ? 19.141 -47.165 36.953 1.00 47.81 125 VAL A N 1
ATOM 980 C CA . VAL A 1 125 ? 19.242 -45.944 37.771 1.00 47.81 125 VAL A CA 1
ATOM 981 C C . VAL A 1 125 ? 19.345 -46.285 39.261 1.00 47.81 125 VAL A C 1
ATOM 983 O O . VAL A 1 125 ? 20.096 -45.634 39.988 1.00 47.81 125 VAL A O 1
ATOM 986 N N . PHE A 1 126 ? 18.653 -47.330 39.725 1.00 49.72 126 PHE A N 1
ATOM 987 C CA . PHE A 1 126 ? 18.727 -47.779 41.116 1.00 49.72 126 PHE A CA 1
ATOM 988 C C . PHE A 1 126 ? 20.100 -48.369 41.473 1.00 49.72 126 PHE A C 1
ATOM 990 O O . PHE A 1 126 ? 20.595 -48.134 42.575 1.00 49.72 126 PHE A O 1
ATOM 997 N N . ARG A 1 127 ? 20.755 -49.075 40.540 1.00 47.56 127 ARG A N 1
ATOM 998 C CA . ARG A 1 127 ? 22.120 -49.604 40.731 1.00 47.56 127 ARG A CA 1
ATOM 999 C C . ARG A 1 127 ? 23.210 -48.523 40.718 1.00 47.56 127 ARG A C 1
ATOM 1001 O O . ARG A 1 127 ? 24.238 -48.722 41.351 1.00 47.56 127 ARG A O 1
ATOM 1008 N N . ASN A 1 128 ? 22.964 -47.365 40.099 1.00 48.56 128 ASN A N 1
ATOM 1009 C CA . ASN A 1 128 ? 23.922 -46.251 39.998 1.00 48.56 128 ASN A CA 1
ATOM 1010 C C . ASN A 1 128 ? 23.902 -45.256 41.182 1.00 48.56 128 ASN A C 1
ATOM 1012 O O . ASN A 1 128 ? 24.465 -44.167 41.083 1.00 48.56 128 ASN A O 1
ATOM 1016 N N . LYS A 1 129 ? 23.276 -45.597 42.320 1.00 41.34 129 LYS A N 1
ATOM 1017 C CA . LYS A 1 129 ? 23.186 -44.716 43.506 1.00 41.34 129 LYS A CA 1
ATOM 1018 C C . LYS A 1 129 ? 24.411 -44.703 44.442 1.00 41.34 129 LYS A C 1
ATOM 1020 O O . LYS A 1 129 ? 24.341 -44.044 45.474 1.00 41.34 129 LYS A O 1
ATOM 1025 N N . ASN A 1 130 ? 25.527 -45.343 44.085 1.00 44.34 130 ASN A N 1
ATOM 1026 C CA . ASN A 1 130 ? 26.803 -45.215 44.806 1.00 44.34 130 ASN A CA 1
ATOM 1027 C C . ASN A 1 130 ? 27.826 -44.453 43.939 1.00 44.34 130 ASN A C 1
ATOM 1029 O O . ASN A 1 130 ? 28.359 -45.042 43.003 1.00 44.34 130 ASN A O 1
ATOM 1033 N N . PRO A 1 131 ? 28.124 -43.170 44.219 1.00 43.28 131 PRO A N 1
ATOM 1034 C CA . PRO A 1 131 ? 28.943 -42.334 43.341 1.00 43.28 131 PRO A CA 1
ATOM 1035 C C . PRO A 1 131 ? 30.468 -42.449 43.549 1.00 43.28 131 PRO A C 1
ATOM 1037 O O . PRO A 1 131 ? 31.189 -41.570 43.090 1.00 43.28 131 PRO A O 1
ATOM 1040 N N . ASP A 1 132 ? 30.978 -43.514 44.184 1.00 43.44 132 ASP A N 1
ATOM 1041 C CA . ASP A 1 132 ? 32.386 -43.588 44.628 1.00 43.44 132 ASP A CA 1
ATOM 1042 C C . ASP A 1 132 ? 33.186 -44.817 44.141 1.00 43.44 132 ASP A C 1
ATOM 1044 O O . ASP A 1 132 ? 34.128 -45.254 44.804 1.00 43.44 132 ASP A O 1
ATOM 1048 N N . SER A 1 133 ? 32.905 -45.360 42.953 1.00 40.03 133 SER A N 1
ATOM 1049 C CA . SER A 1 133 ? 33.847 -46.271 42.278 1.00 40.03 133 SER A CA 1
ATOM 1050 C C . SER A 1 133 ? 34.357 -45.669 40.973 1.00 40.03 133 SER A C 1
ATOM 1052 O O . SER A 1 133 ? 33.607 -45.345 40.058 1.00 40.03 133 SER A O 1
ATOM 1054 N N . ARG A 1 134 ? 35.677 -45.480 40.924 1.00 45.97 134 ARG A N 1
ATOM 1055 C CA . ARG A 1 134 ? 36.440 -44.772 39.888 1.00 45.97 134 ARG A CA 1
ATOM 1056 C C . ARG A 1 134 ? 36.880 -45.669 38.725 1.00 45.97 134 ARG A C 1
ATOM 1058 O O . ARG A 1 134 ? 37.892 -45.388 38.092 1.00 45.97 134 ARG A O 1
ATOM 1065 N N . GLU A 1 135 ? 36.129 -46.717 38.434 1.00 49.66 135 GLU A N 1
ATOM 1066 C CA . GLU A 1 135 ? 36.358 -47.612 37.301 1.00 49.66 135 GLU A CA 1
ATOM 1067 C C . GLU A 1 135 ? 34.997 -47.887 36.670 1.00 49.66 135 GLU A C 1
ATOM 1069 O O . GLU A 1 135 ? 34.148 -48.439 37.351 1.00 49.66 135 GLU A O 1
ATOM 1074 N N . ASP A 1 136 ? 34.774 -47.397 35.445 1.00 38.44 136 ASP A N 1
ATOM 1075 C CA . ASP A 1 136 ? 33.806 -47.929 34.469 1.00 38.44 136 ASP A CA 1
ATOM 1076 C C . ASP A 1 136 ? 33.886 -47.088 33.176 1.00 38.44 136 ASP A C 1
ATOM 1078 O O . ASP A 1 136 ? 33.038 -46.249 32.864 1.00 38.44 136 ASP A O 1
ATOM 1082 N N . ASP A 1 137 ? 34.965 -47.301 32.415 1.00 46.00 137 ASP A N 1
ATOM 1083 C CA . ASP A 1 137 ? 35.116 -46.837 31.022 1.00 46.00 137 ASP A CA 1
ATOM 1084 C C . ASP A 1 137 ? 34.516 -47.844 30.010 1.00 46.00 137 ASP A C 1
ATOM 1086 O O . ASP A 1 137 ? 34.688 -47.709 28.794 1.00 46.00 137 ASP A O 1
ATOM 1090 N N . GLU A 1 138 ? 33.783 -48.856 30.482 1.00 47.81 138 GLU A N 1
ATOM 1091 C CA . GLU A 1 138 ? 33.196 -49.888 29.631 1.00 47.81 138 GLU A CA 1
ATOM 1092 C C . GLU A 1 138 ? 31.722 -49.605 29.327 1.00 47.81 138 GLU A C 1
ATOM 1094 O O . GLU A 1 138 ? 30.866 -49.469 30.200 1.00 47.81 138 GLU A O 1
ATOM 1099 N N . TRP A 1 139 ? 31.419 -49.505 28.032 1.00 48.50 139 TRP A N 1
ATOM 1100 C CA . TRP A 1 139 ? 30.052 -49.412 27.536 1.00 48.50 139 TRP A CA 1
ATOM 1101 C C . TRP A 1 139 ? 29.277 -50.669 27.935 1.00 48.50 139 TRP A C 1
ATOM 1103 O O . TRP A 1 139 ? 29.627 -51.775 27.526 1.00 48.50 139 TRP A O 1
ATOM 1113 N N . GLY A 1 140 ? 28.180 -50.500 28.672 1.00 52.62 140 GLY A N 1
ATOM 1114 C CA . GLY A 1 140 ? 27.297 -51.613 29.011 1.00 52.62 140 GLY A CA 1
ATOM 1115 C C . GLY A 1 140 ? 26.666 -52.246 27.764 1.00 52.62 140 GLY A C 1
ATOM 1116 O O . GLY A 1 140 ? 26.366 -51.562 26.781 1.00 52.62 140 GLY A O 1
ATOM 1117 N N . PHE A 1 141 ? 26.398 -53.555 27.827 1.00 42.09 141 PHE A N 1
ATOM 1118 C CA . PHE A 1 141 ? 25.769 -54.353 26.761 1.00 42.09 141 PHE A CA 1
ATOM 1119 C C . PHE A 1 141 ? 24.518 -53.681 26.153 1.00 42.09 141 PHE A C 1
ATOM 1121 O O . PHE A 1 141 ? 24.321 -53.723 24.940 1.00 42.09 141 PHE A O 1
ATOM 1128 N N . GLY A 1 142 ? 23.724 -52.964 26.961 1.00 51.56 142 GLY A N 1
ATOM 1129 C CA . GLY A 1 142 ? 22.552 -52.208 26.500 1.00 51.56 142 GLY A CA 1
ATOM 1130 C C . GLY A 1 142 ? 22.867 -50.998 25.604 1.00 51.56 142 GLY A C 1
ATOM 1131 O O . GLY A 1 142 ? 22.127 -50.728 24.660 1.00 51.56 142 GLY A O 1
ATOM 1132 N N . GLN A 1 143 ? 23.987 -50.300 25.828 1.00 55.72 143 GLN A N 1
ATOM 1133 C CA . GLN A 1 143 ? 24.409 -49.154 25.004 1.00 55.72 143 GLN A CA 1
ATOM 1134 C C . GLN A 1 143 ? 24.977 -49.609 23.652 1.00 55.72 143 GLN A C 1
ATOM 1136 O O . GLN A 1 143 ? 24.744 -48.966 22.628 1.00 55.72 143 GLN A O 1
ATOM 1141 N N . VAL A 1 144 ? 25.670 -50.751 23.636 1.00 52.44 144 VAL A N 1
ATOM 1142 C CA . VAL A 1 144 ? 26.186 -51.381 22.410 1.00 52.44 144 VAL A CA 1
ATOM 1143 C C . VAL A 1 144 ? 25.042 -51.965 21.571 1.00 52.44 144 VAL A C 1
ATOM 1145 O O . VAL A 1 144 ? 25.018 -51.782 20.353 1.00 52.44 144 VAL A O 1
ATOM 1148 N N . LEU A 1 145 ? 24.047 -52.589 22.210 1.00 48.06 145 LEU A N 1
ATOM 1149 C CA . LEU A 1 145 ? 22.872 -53.147 21.538 1.00 48.06 145 LEU A CA 1
ATOM 1150 C C . LEU A 1 145 ? 21.972 -52.057 20.929 1.00 48.06 145 LEU A C 1
ATOM 1152 O O . LEU A 1 145 ? 21.484 -52.230 19.814 1.00 48.06 145 LEU A O 1
ATOM 1156 N N . ALA A 1 146 ? 21.815 -50.910 21.602 1.00 54.81 146 ALA A N 1
ATOM 1157 C CA . ALA A 1 146 ? 21.075 -49.758 21.077 1.00 54.81 146 ALA A CA 1
ATOM 1158 C C . ALA A 1 146 ? 21.732 -49.154 19.821 1.00 54.81 146 ALA A C 1
ATOM 1160 O O . ALA A 1 146 ? 21.035 -48.769 18.880 1.00 54.81 146 ALA A O 1
ATOM 1161 N N . LEU A 1 147 ? 23.069 -49.121 19.765 1.00 52.62 147 LEU A N 1
ATOM 1162 C CA . LEU A 1 147 ? 23.800 -48.637 18.590 1.00 52.62 147 LEU A CA 1
ATOM 1163 C C . LEU A 1 147 ? 23.725 -49.638 17.418 1.00 52.62 147 LEU A C 1
ATOM 1165 O O . LEU A 1 147 ? 23.560 -49.236 16.266 1.00 52.62 147 LEU A O 1
ATOM 1169 N N . LEU A 1 148 ? 23.773 -50.944 17.707 1.00 47.34 148 LEU A N 1
ATOM 1170 C CA . LEU A 1 148 ? 23.614 -52.024 16.720 1.00 47.34 148 LEU A CA 1
ATOM 1171 C C . LEU A 1 148 ? 22.195 -52.090 16.131 1.00 47.34 148 LEU A C 1
ATOM 1173 O O . LEU A 1 148 ? 22.044 -52.256 14.919 1.00 47.34 148 LEU A O 1
ATOM 1177 N N . LEU A 1 149 ? 21.164 -51.896 16.961 1.00 52.66 149 LEU A N 1
ATOM 1178 C CA . LEU A 1 149 ? 19.756 -51.849 16.540 1.00 52.66 149 LEU A CA 1
ATOM 1179 C C . LEU A 1 149 ? 19.415 -50.609 15.700 1.00 52.66 149 LEU A C 1
ATOM 1181 O O . LEU A 1 149 ? 18.454 -50.650 14.936 1.00 52.66 149 LEU A O 1
ATOM 1185 N N . LEU A 1 150 ? 20.204 -49.533 15.789 1.00 52.34 150 LEU A N 1
ATOM 1186 C CA . LEU A 1 150 ? 20.041 -48.348 14.944 1.00 52.34 150 LEU A CA 1
ATOM 1187 C C . LEU A 1 150 ? 20.711 -48.525 13.570 1.00 52.34 150 LEU A C 1
ATOM 1189 O O . LEU A 1 150 ? 20.154 -48.139 12.547 1.00 52.34 150 LEU A O 1
ATOM 1193 N N . VAL A 1 151 ? 21.913 -49.104 13.524 1.00 48.09 151 VAL A N 1
ATOM 1194 C CA . VAL A 1 151 ? 22.767 -49.067 12.322 1.00 48.09 151 VAL A CA 1
ATOM 1195 C C . VAL A 1 151 ? 22.425 -50.161 11.301 1.00 48.09 151 VAL A C 1
ATOM 1197 O O . VAL A 1 151 ? 22.490 -49.916 10.094 1.00 48.09 151 VAL A O 1
ATOM 1200 N N . VAL A 1 152 ? 22.024 -51.354 11.747 1.00 47.28 152 VAL A N 1
ATOM 1201 C CA . VAL A 1 152 ? 21.783 -52.499 10.847 1.00 47.28 152 VAL A CA 1
ATOM 1202 C C . VAL A 1 152 ? 20.495 -52.350 10.015 1.00 47.28 152 VAL A C 1
ATOM 1204 O O . VAL A 1 152 ? 20.572 -52.495 8.792 1.00 47.28 152 VAL A O 1
ATOM 1207 N N . PRO A 1 153 ? 19.334 -51.963 10.585 1.00 50.12 153 PRO A N 1
ATOM 1208 C CA . PRO A 1 153 ? 18.103 -51.827 9.803 1.00 50.12 153 PRO A CA 1
ATOM 1209 C C . PRO A 1 153 ? 18.165 -50.679 8.790 1.00 50.12 153 PRO A C 1
ATOM 1211 O O . PRO A 1 153 ? 17.598 -50.786 7.707 1.00 50.12 153 PRO A O 1
ATOM 1214 N N . ILE A 1 154 ? 18.885 -49.593 9.102 1.00 50.22 154 ILE A N 1
ATOM 1215 C CA . ILE A 1 154 ? 19.001 -48.419 8.222 1.00 50.22 154 ILE A CA 1
ATOM 1216 C C . ILE A 1 154 ? 19.828 -48.748 6.974 1.00 50.22 154 ILE A C 1
ATOM 1218 O O . ILE A 1 154 ? 19.455 -48.351 5.870 1.00 50.22 154 ILE A O 1
ATOM 1222 N N . ARG A 1 155 ? 20.917 -49.513 7.113 1.00 50.28 155 ARG A N 1
ATOM 1223 C CA . ARG A 1 155 ? 21.754 -49.918 5.974 1.00 50.28 155 ARG A CA 1
ATOM 1224 C C . ARG A 1 155 ? 20.991 -50.814 4.997 1.00 50.28 155 ARG A C 1
ATOM 1226 O O . ARG A 1 155 ? 21.035 -50.593 3.783 1.00 50.28 155 ARG A O 1
ATOM 1233 N N . ASP A 1 156 ? 20.268 -51.798 5.516 1.00 44.97 156 ASP A N 1
ATOM 1234 C CA . ASP A 1 156 ? 19.546 -52.770 4.692 1.00 44.97 156 ASP A CA 1
ATOM 1235 C C . ASP A 1 156 ? 18.266 -52.144 4.087 1.00 44.97 156 ASP A C 1
ATOM 1237 O O . ASP A 1 156 ? 17.889 -52.434 2.945 1.00 44.97 156 ASP A O 1
ATOM 1241 N N . PHE A 1 157 ? 17.668 -51.168 4.779 1.00 46.44 157 PHE A N 1
ATOM 1242 C CA . PHE A 1 157 ? 16.599 -50.310 4.259 1.00 46.44 157 PHE A CA 1
ATOM 1243 C C . PHE A 1 157 ? 17.073 -49.388 3.122 1.00 46.44 157 PHE A C 1
ATOM 1245 O O . PHE A 1 157 ? 16.409 -49.275 2.093 1.00 46.44 157 PHE A O 1
ATOM 1252 N N . VAL A 1 158 ? 18.250 -48.764 3.242 1.00 52.34 158 VAL A N 1
ATOM 1253 C CA . VAL A 1 158 ? 18.813 -47.920 2.170 1.00 52.34 158 VAL A CA 1
ATOM 1254 C C . VAL A 1 158 ? 19.169 -48.757 0.938 1.00 52.34 158 VAL A C 1
ATOM 1256 O O . VAL A 1 158 ? 18.879 -48.350 -0.187 1.00 52.34 158 VAL A O 1
ATOM 1259 N N . SER A 1 159 ? 19.724 -49.953 1.140 1.00 46.78 159 SER A N 1
ATOM 1260 C CA . SER A 1 159 ? 20.118 -50.862 0.055 1.00 46.78 159 SER A CA 1
ATOM 1261 C C . SER A 1 159 ? 18.906 -51.371 -0.737 1.00 46.78 159 SER A C 1
ATOM 1263 O O . SER A 1 159 ? 18.884 -51.298 -1.968 1.00 46.78 159 SER A O 1
ATOM 1265 N N . SER A 1 160 ? 17.841 -51.777 -0.039 1.00 47.44 160 SER A N 1
ATOM 1266 C CA . SER A 1 160 ? 16.579 -52.202 -0.662 1.00 47.44 160 SER A CA 1
ATOM 1267 C C . SER A 1 160 ? 15.852 -51.054 -1.376 1.00 47.44 160 SER A C 1
ATOM 1269 O O . SER A 1 160 ? 15.306 -51.251 -2.463 1.00 47.44 160 SER A O 1
ATOM 1271 N N . ILE A 1 161 ? 15.919 -49.824 -0.853 1.00 50.75 161 ILE A N 1
ATOM 1272 C CA . ILE A 1 161 ? 15.395 -48.631 -1.538 1.00 50.75 161 ILE A CA 1
ATOM 1273 C C . ILE A 1 161 ? 16.169 -48.325 -2.825 1.00 50.75 161 ILE A C 1
ATOM 1275 O O . ILE A 1 161 ? 15.553 -47.946 -3.825 1.00 50.75 161 ILE A O 1
ATOM 1279 N N . ILE A 1 162 ? 17.495 -48.473 -2.835 1.00 56.94 162 ILE A N 1
ATOM 1280 C CA . ILE A 1 162 ? 18.319 -48.228 -4.029 1.00 56.94 162 ILE A CA 1
ATOM 1281 C C . ILE A 1 162 ? 18.004 -49.257 -5.122 1.00 56.94 162 ILE A C 1
ATOM 1283 O O . ILE A 1 162 ? 17.851 -48.886 -6.288 1.00 56.94 162 ILE A O 1
ATOM 1287 N N . GLU A 1 163 ? 17.819 -50.525 -4.759 1.00 55.47 163 GLU A N 1
ATOM 1288 C CA . GLU A 1 163 ? 17.527 -51.587 -5.723 1.00 55.47 163 GLU A CA 1
ATOM 1289 C C . GLU A 1 163 ? 16.102 -51.503 -6.296 1.00 55.47 163 GLU A C 1
ATOM 1291 O O . GLU A 1 163 ? 15.910 -51.641 -7.510 1.00 55.47 163 GLU A O 1
ATOM 1296 N N . ILE A 1 164 ? 15.116 -51.159 -5.460 1.00 54.00 164 ILE A N 1
ATOM 1297 C CA . ILE A 1 164 ? 13.744 -50.858 -5.901 1.00 54.00 164 ILE A CA 1
ATOM 1298 C C . ILE A 1 164 ? 13.736 -49.620 -6.808 1.00 54.00 164 ILE A C 1
ATOM 1300 O O . ILE A 1 164 ? 13.055 -49.611 -7.834 1.00 54.00 164 ILE A O 1
ATOM 1304 N N . ARG A 1 165 ? 14.532 -48.587 -6.496 1.00 54.19 165 ARG A N 1
ATOM 1305 C CA . ARG A 1 165 ? 14.663 -47.391 -7.345 1.00 54.19 165 ARG A CA 1
ATOM 1306 C C . ARG A 1 165 ? 15.337 -47.687 -8.686 1.00 54.19 165 ARG A C 1
ATOM 1308 O O . ARG A 1 165 ? 14.953 -47.060 -9.666 1.00 54.19 165 ARG A O 1
ATOM 1315 N N . ARG A 1 166 ? 16.299 -48.615 -8.760 1.00 59.75 166 ARG A N 1
ATOM 1316 C CA . ARG A 1 166 ? 16.955 -49.000 -10.025 1.00 59.75 166 ARG A CA 1
ATOM 1317 C C . ARG A 1 166 ? 15.987 -49.719 -10.967 1.00 59.75 166 ARG A C 1
ATOM 1319 O O . ARG A 1 166 ? 15.820 -49.276 -12.097 1.00 59.75 166 ARG A O 1
ATOM 1326 N N . LYS A 1 167 ? 15.284 -50.750 -10.478 1.00 57.81 167 LYS A N 1
ATOM 1327 C CA . LYS A 1 167 ? 14.288 -51.490 -11.280 1.00 57.81 167 LYS A CA 1
ATOM 1328 C C . LYS A 1 167 ? 13.125 -50.602 -11.728 1.00 57.81 167 LYS A C 1
ATOM 1330 O O . LYS A 1 167 ? 12.618 -50.762 -12.833 1.00 57.81 167 LYS A O 1
ATOM 1335 N N . ARG A 1 168 ? 12.734 -49.629 -10.895 1.00 54.81 168 ARG A N 1
ATOM 1336 C CA . ARG A 1 168 ? 11.715 -48.637 -11.258 1.00 54.81 168 ARG A CA 1
ATOM 1337 C C . ARG A 1 168 ? 12.201 -47.685 -12.353 1.00 54.81 168 ARG A C 1
ATOM 1339 O O . ARG A 1 168 ? 11.468 -47.469 -13.302 1.00 54.81 168 ARG A O 1
ATOM 1346 N N . ARG A 1 169 ? 13.451 -47.204 -12.289 1.00 54.12 169 ARG A N 1
ATOM 1347 C CA . ARG A 1 169 ? 14.029 -46.329 -13.329 1.00 54.12 169 ARG A CA 1
ATOM 1348 C C . ARG A 1 169 ? 14.123 -46.995 -14.703 1.00 54.12 169 ARG A C 1
ATOM 1350 O O . ARG A 1 169 ? 13.883 -46.320 -15.693 1.00 54.12 169 ARG A O 1
ATOM 1357 N N . GLU A 1 170 ? 14.462 -48.280 -14.782 1.00 59.94 170 GLU A N 1
ATOM 1358 C CA . GLU A 1 170 ? 14.533 -49.003 -16.067 1.00 59.94 170 GLU A CA 1
ATOM 1359 C C . GLU A 1 170 ? 13.142 -49.230 -16.678 1.00 59.94 170 GLU A C 1
ATOM 1361 O O . GLU A 1 170 ? 12.947 -49.026 -17.875 1.00 59.94 170 GLU A O 1
ATOM 1366 N N . HIS A 1 171 ? 12.151 -49.574 -15.850 1.00 62.62 171 HIS A N 1
ATOM 1367 C CA . HIS A 1 171 ? 10.762 -49.706 -16.292 1.00 62.62 171 HIS A CA 1
ATOM 1368 C C . HIS A 1 171 ? 10.147 -48.353 -16.699 1.00 62.62 171 HIS A C 1
ATOM 1370 O O . HIS A 1 171 ? 9.463 -48.270 -17.719 1.00 62.62 171 HIS A O 1
ATOM 1376 N N . ASP A 1 172 ? 10.425 -47.290 -15.938 1.00 61.03 172 ASP A N 1
ATOM 1377 C CA . ASP A 1 172 ? 9.958 -45.929 -16.227 1.00 61.03 172 ASP A CA 1
ATOM 1378 C C . ASP A 1 172 ? 10.622 -45.375 -17.501 1.00 61.03 172 ASP A C 1
ATOM 1380 O O . ASP A 1 172 ? 9.953 -44.722 -18.296 1.00 61.03 172 ASP A O 1
ATOM 1384 N N . LYS A 1 173 ? 11.896 -45.705 -17.768 1.00 68.19 173 LYS A N 1
ATOM 1385 C CA . LYS A 1 173 ? 12.598 -45.298 -18.998 1.00 68.19 173 LYS A CA 1
ATOM 1386 C C . LYS A 1 173 ? 11.944 -45.876 -20.258 1.00 68.19 173 LYS A C 1
ATOM 1388 O O . LYS A 1 173 ? 11.666 -45.133 -21.191 1.00 68.19 173 LYS A O 1
ATOM 1393 N N . HIS A 1 174 ? 11.632 -47.173 -20.270 1.00 65.38 174 HIS A N 1
ATOM 1394 C CA . HIS A 1 174 ? 10.951 -47.793 -21.412 1.00 65.38 174 HIS A CA 1
ATOM 1395 C C . HIS A 1 174 ? 9.494 -47.336 -21.576 1.00 65.38 174 HIS A C 1
ATOM 1397 O O . HIS A 1 174 ? 8.965 -47.361 -22.686 1.00 65.38 174 HIS A O 1
ATOM 1403 N N . ALA A 1 175 ? 8.822 -46.945 -20.489 1.00 63.50 175 ALA A N 1
ATOM 1404 C CA . ALA A 1 175 ? 7.487 -46.356 -20.558 1.00 63.50 175 ALA A CA 1
ATOM 1405 C C . ALA A 1 175 ? 7.520 -44.930 -21.132 1.00 63.50 175 ALA A C 1
ATOM 1407 O O . ALA A 1 175 ? 6.680 -44.603 -21.969 1.00 63.50 175 ALA A O 1
ATOM 1408 N N . GLU A 1 176 ? 8.514 -44.123 -20.751 1.00 70.81 176 GLU A N 1
ATOM 1409 C CA . GLU A 1 176 ? 8.683 -42.763 -21.271 1.00 70.81 176 GLU A CA 1
ATOM 1410 C C . GLU A 1 176 ? 9.079 -42.767 -22.757 1.00 70.81 176 GLU A C 1
ATOM 1412 O O . GLU A 1 176 ? 8.509 -42.012 -23.537 1.00 70.81 176 GLU A O 1
ATOM 1417 N N . GLU A 1 177 ? 9.951 -43.690 -23.187 1.00 74.69 177 GLU A N 1
ATOM 1418 C CA . GLU A 1 177 ? 10.300 -43.882 -24.607 1.00 74.69 177 GLU A CA 1
ATOM 1419 C C . GLU A 1 177 ? 9.060 -44.214 -25.469 1.00 74.69 177 GLU A C 1
ATOM 1421 O O . GLU A 1 177 ? 8.878 -43.649 -26.548 1.00 74.69 177 GLU A O 1
ATOM 1426 N N . ARG A 1 178 ? 8.158 -45.091 -24.987 1.00 75.94 178 ARG A N 1
ATOM 1427 C CA . ARG A 1 178 ? 6.897 -45.414 -25.690 1.00 75.94 178 ARG A CA 1
ATOM 1428 C C . ARG A 1 178 ? 5.943 -44.224 -25.756 1.00 75.94 178 ARG A C 1
ATOM 1430 O O . ARG A 1 178 ? 5.286 -44.031 -26.776 1.00 75.94 178 ARG A O 1
ATOM 1437 N N . LYS A 1 179 ? 5.863 -43.448 -24.675 1.00 74.94 179 LYS A N 1
ATOM 1438 C CA . LYS A 1 179 ? 5.009 -42.264 -24.585 1.00 74.94 179 LYS A CA 1
ATOM 1439 C C . LYS A 1 179 ? 5.481 -41.164 -25.534 1.00 74.94 179 LYS A C 1
ATOM 1441 O O . LYS A 1 179 ? 4.671 -40.640 -26.290 1.00 74.94 179 LYS A O 1
ATOM 1446 N N . GLN A 1 180 ? 6.783 -40.887 -25.565 1.00 80.06 180 GLN A N 1
ATOM 1447 C CA . GLN A 1 180 ? 7.362 -39.868 -26.437 1.00 80.06 180 GLN A CA 1
ATOM 1448 C C . GLN A 1 180 ? 7.146 -40.201 -27.922 1.00 80.06 180 GLN A C 1
ATOM 1450 O O . GLN A 1 180 ? 6.672 -39.362 -28.680 1.00 80.06 180 GLN A O 1
ATOM 1455 N N . HIS A 1 181 ? 7.354 -41.460 -28.327 1.00 80.69 181 HIS A N 1
ATOM 1456 C CA . HIS A 1 181 ? 7.058 -41.898 -29.698 1.00 80.69 181 HIS A CA 1
ATOM 1457 C C . HIS A 1 181 ? 5.569 -41.783 -30.083 1.00 80.69 181 HIS A C 1
ATOM 1459 O O . HIS A 1 181 ? 5.253 -41.583 -31.259 1.00 80.69 181 HIS A O 1
ATOM 1465 N N . PHE A 1 182 ? 4.648 -41.941 -29.125 1.00 82.81 182 PHE A N 1
ATOM 1466 C CA . PHE A 1 182 ? 3.209 -41.786 -29.355 1.00 82.81 182 PHE A CA 1
ATOM 1467 C C . PHE A 1 182 ? 2.809 -40.305 -29.470 1.00 82.81 182 PHE A C 1
ATOM 1469 O O . PHE A 1 182 ? 2.039 -39.952 -30.364 1.00 82.81 182 PHE A O 1
ATOM 1476 N N . GLU A 1 183 ? 3.381 -39.435 -28.630 1.00 81.50 183 GLU A N 1
ATOM 1477 C CA . GLU A 1 183 ? 3.209 -37.976 -28.703 1.00 81.50 183 GLU A CA 1
ATOM 1478 C C . GLU A 1 183 ? 3.742 -37.410 -30.031 1.00 81.50 183 GLU A C 1
ATOM 1480 O O . GLU A 1 183 ? 3.022 -36.680 -30.712 1.00 81.50 183 GLU A O 1
ATOM 1485 N N . ASP A 1 184 ? 4.933 -37.820 -30.479 1.00 83.44 184 ASP A N 1
ATOM 1486 C CA . ASP A 1 184 ? 5.505 -37.385 -31.764 1.00 83.44 184 ASP A CA 1
ATOM 1487 C C . ASP A 1 184 ? 4.614 -37.783 -32.959 1.00 83.44 184 ASP A C 1
ATOM 1489 O O . ASP A 1 184 ? 4.408 -37.013 -33.907 1.00 83.44 184 ASP A O 1
ATOM 1493 N N . ALA A 1 185 ? 4.030 -38.987 -32.914 1.00 82.56 185 ALA A N 1
ATOM 1494 C CA . ALA A 1 185 ? 3.087 -39.451 -33.929 1.00 82.56 185 ALA A CA 1
ATOM 1495 C C . ALA A 1 185 ? 1.775 -38.645 -33.922 1.00 82.56 185 ALA A C 1
ATOM 1497 O O . ALA A 1 185 ? 1.228 -38.379 -34.996 1.00 82.56 185 ALA A O 1
ATOM 1498 N N . LEU A 1 186 ? 1.285 -38.241 -32.743 1.00 81.12 186 LEU A N 1
ATOM 1499 C CA . LEU A 1 186 ? 0.116 -37.368 -32.588 1.00 81.12 186 LEU A CA 1
ATOM 1500 C C . LEU A 1 186 ? 0.380 -35.955 -33.117 1.00 81.12 186 LEU A C 1
ATOM 1502 O O . LEU A 1 186 ? -0.443 -35.438 -33.872 1.00 81.12 186 LEU A O 1
ATOM 1506 N N . HIS A 1 187 ? 1.532 -35.357 -32.795 1.00 81.38 187 HIS A N 1
ATOM 1507 C CA . HIS A 1 187 ? 1.934 -34.054 -33.332 1.00 81.38 187 HIS A CA 1
ATOM 1508 C C . HIS A 1 187 ? 1.980 -34.075 -34.864 1.00 81.38 187 HIS A C 1
ATOM 1510 O O . HIS A 1 187 ? 1.368 -33.226 -35.511 1.00 81.38 187 HIS A O 1
ATOM 1516 N N . THR A 1 188 ? 2.591 -35.111 -35.446 1.00 83.00 188 THR A N 1
ATOM 1517 C CA . THR A 1 188 ? 2.642 -35.287 -36.907 1.00 83.00 188 THR A CA 1
ATOM 1518 C C . THR A 1 188 ? 1.236 -35.388 -37.518 1.00 83.00 188 THR A C 1
ATOM 1520 O O . THR A 1 188 ? 0.969 -34.803 -38.567 1.00 83.00 188 THR A O 1
ATOM 1523 N N . ALA A 1 189 ? 0.313 -36.112 -36.875 1.00 82.19 189 ALA A N 1
ATOM 1524 C CA . ALA A 1 189 ? -1.064 -36.261 -37.357 1.00 82.19 189 ALA A CA 1
ATOM 1525 C C . ALA A 1 189 ? -1.855 -34.941 -37.312 1.00 82.19 189 ALA A C 1
ATOM 1527 O O . ALA A 1 189 ? -2.664 -34.682 -38.203 1.00 82.19 189 ALA A O 1
ATOM 1528 N N . ILE A 1 190 ? -1.600 -34.090 -36.309 1.00 78.56 190 ILE A N 1
ATOM 1529 C CA . ILE A 1 190 ? -2.193 -32.748 -36.207 1.00 78.56 190 ILE A CA 1
ATOM 1530 C C . ILE A 1 190 ? -1.636 -31.826 -37.299 1.00 78.56 190 ILE A C 1
ATOM 1532 O O . ILE A 1 190 ? -2.414 -31.163 -37.980 1.00 78.56 190 ILE A O 1
ATOM 1536 N N . GLU A 1 191 ? -0.316 -31.800 -37.501 1.00 79.19 191 GLU A N 1
ATOM 1537 C CA . GLU A 1 191 ? 0.330 -30.949 -38.514 1.00 79.19 191 GLU A CA 1
ATOM 1538 C C . GLU A 1 191 ? -0.062 -31.331 -39.945 1.00 79.19 191 GLU A C 1
ATOM 1540 O O . GLU A 1 191 ? -0.269 -30.463 -40.792 1.00 79.19 191 GLU A O 1
ATOM 1545 N N . THR A 1 192 ? -0.199 -32.631 -40.215 1.00 79.38 192 THR A N 1
ATOM 1546 C CA . THR A 1 192 ? -0.588 -33.153 -41.536 1.00 79.38 192 THR A CA 1
ATOM 1547 C C . THR A 1 192 ? -2.103 -33.244 -41.735 1.00 79.38 192 THR A C 1
ATOM 1549 O O . THR A 1 192 ? -2.552 -33.521 -42.846 1.00 79.38 192 THR A O 1
ATOM 1552 N N . ASN A 1 193 ? -2.892 -32.999 -40.680 1.00 79.75 193 ASN A N 1
ATOM 1553 C CA . ASN A 1 193 ? -4.351 -33.130 -40.654 1.00 79.75 193 ASN A CA 1
ATOM 1554 C C . ASN A 1 193 ? -4.848 -34.502 -41.171 1.00 79.75 193 ASN A C 1
ATOM 1556 O O . ASN A 1 193 ? -5.879 -34.593 -41.840 1.00 79.75 193 ASN A O 1
ATOM 1560 N N . HIS A 1 194 ? -4.095 -35.569 -40.885 1.00 84.00 194 HIS A N 1
ATOM 1561 C CA . HIS A 1 194 ? -4.372 -36.938 -41.321 1.00 84.00 194 HIS A CA 1
ATOM 1562 C C . HIS A 1 194 ? -3.949 -37.948 -40.247 1.00 84.00 194 HIS A C 1
ATOM 1564 O O . HIS A 1 194 ? -2.826 -37.894 -39.743 1.00 84.00 194 HIS A O 1
ATOM 1570 N N . ILE A 1 195 ? -4.824 -38.908 -39.915 1.00 83.25 195 ILE A N 1
ATOM 1571 C CA . ILE A 1 195 ? -4.511 -39.963 -38.942 1.00 83.25 195 ILE A CA 1
ATOM 1572 C C . ILE A 1 195 ? -4.166 -41.272 -39.669 1.00 83.25 195 ILE A C 1
ATOM 1574 O O . ILE A 1 195 ? -5.057 -41.921 -40.216 1.00 83.25 195 ILE A O 1
ATOM 1578 N N . PRO A 1 196 ? -2.910 -41.751 -39.608 1.00 84.62 196 PRO A N 1
ATOM 1579 C CA . PRO A 1 196 ? -2.558 -43.086 -40.081 1.00 84.62 196 PRO A CA 1
ATOM 1580 C C . PRO A 1 196 ? -3.095 -44.159 -39.115 1.00 84.62 196 PRO A C 1
ATOM 1582 O O . PRO A 1 196 ? -2.385 -44.640 -38.229 1.00 84.62 196 PRO A O 1
ATOM 1585 N N . VAL A 1 197 ? -4.362 -44.549 -39.292 1.00 84.38 197 VAL A N 1
ATOM 1586 C CA . VAL A 1 197 ? -5.122 -45.449 -38.398 1.00 84.38 197 VAL A CA 1
ATOM 1587 C C . VAL A 1 197 ? -4.365 -46.744 -38.071 1.00 84.38 197 VAL A C 1
ATOM 1589 O O . VAL A 1 197 ? -4.301 -47.143 -36.910 1.00 84.38 197 VAL A O 1
ATOM 1592 N N . ALA A 1 198 ? -3.738 -47.385 -39.064 1.00 83.00 198 ALA A N 1
ATOM 1593 C CA . ALA A 1 198 ? -2.986 -48.629 -38.867 1.00 83.00 198 ALA A CA 1
ATOM 1594 C C . ALA A 1 198 ? -1.773 -48.460 -37.931 1.00 83.00 198 ALA A C 1
ATOM 1596 O O . ALA A 1 198 ? -1.493 -49.337 -37.113 1.00 83.00 198 ALA A O 1
ATOM 1597 N N . LYS A 1 199 ? -1.085 -47.312 -38.004 1.00 84.12 199 LYS A N 1
ATOM 1598 C CA . LYS A 1 199 ? 0.077 -46.994 -37.160 1.00 84.12 199 LYS A CA 1
ATOM 1599 C C . LYS A 1 199 ? -0.346 -46.810 -35.701 1.00 84.12 199 LYS A C 1
ATOM 1601 O O . LYS A 1 199 ? 0.284 -47.373 -34.811 1.00 84.12 199 LYS A O 1
ATOM 1606 N N . PHE A 1 200 ? -1.443 -46.088 -35.464 1.00 86.12 200 PHE A N 1
ATOM 1607 C CA . PHE A 1 200 ? -1.979 -45.880 -34.117 1.00 86.12 200 PHE A CA 1
ATOM 1608 C C . PHE A 1 200 ? -2.530 -47.165 -33.491 1.00 86.12 200 PHE A C 1
ATOM 1610 O O . PHE A 1 200 ? -2.245 -47.431 -32.325 1.00 86.12 200 PHE A O 1
ATOM 1617 N N . LYS A 1 201 ? -3.237 -48.009 -34.258 1.00 84.88 201 LYS A N 1
ATOM 1618 C CA . LYS A 1 201 ? -3.694 -49.326 -33.774 1.00 84.88 201 LYS A CA 1
ATOM 1619 C C . LYS A 1 201 ? -2.519 -50.201 -33.318 1.00 84.88 201 LYS A C 1
ATOM 1621 O O . LYS A 1 201 ? -2.544 -50.698 -32.196 1.00 84.88 201 LYS A O 1
ATOM 1626 N N . ALA A 1 202 ? -1.459 -50.292 -34.126 1.00 83.75 202 ALA A N 1
ATOM 1627 C CA . ALA A 1 202 ? -0.264 -51.067 -33.787 1.00 83.75 202 ALA A CA 1
ATOM 1628 C C . ALA A 1 202 ? 0.477 -50.528 -32.547 1.00 83.75 202 ALA A C 1
ATOM 1630 O O . ALA A 1 202 ? 0.978 -51.301 -31.735 1.00 83.75 202 ALA A O 1
ATOM 1631 N N . MET A 1 203 ? 0.550 -49.204 -32.368 1.00 83.50 203 MET A N 1
ATOM 1632 C CA . MET A 1 203 ? 1.160 -48.599 -31.174 1.00 83.50 203 MET A CA 1
ATOM 1633 C C . MET A 1 203 ? 0.369 -48.915 -29.899 1.00 83.50 203 MET A C 1
ATOM 1635 O O . MET A 1 203 ? 0.970 -49.261 -28.883 1.00 83.50 203 MET A O 1
ATOM 1639 N N . ILE A 1 204 ? -0.964 -48.850 -29.961 1.00 85.06 204 ILE A N 1
ATOM 1640 C CA . ILE A 1 204 ? -1.848 -49.173 -28.830 1.00 85.06 204 ILE A CA 1
ATOM 1641 C C . ILE A 1 204 ? -1.747 -50.664 -28.475 1.00 85.06 204 ILE A C 1
ATOM 1643 O O . ILE A 1 204 ? -1.659 -51.019 -27.303 1.00 85.06 204 ILE A O 1
ATOM 1647 N N . GLU A 1 205 ? -1.688 -51.550 -29.471 1.00 82.31 205 GLU A N 1
ATOM 1648 C CA . GLU A 1 205 ? -1.488 -52.991 -29.251 1.00 82.31 205 GLU A CA 1
ATOM 1649 C C . GLU A 1 205 ? -0.113 -53.317 -28.643 1.00 82.31 205 GLU A C 1
ATOM 1651 O O . GLU A 1 205 ? 0.001 -54.248 -27.848 1.00 82.31 205 GLU A O 1
ATOM 1656 N N . ASN A 1 206 ? 0.907 -52.499 -28.923 1.00 79.12 206 ASN A N 1
ATOM 1657 C CA . ASN A 1 206 ? 2.237 -52.578 -28.308 1.00 79.12 206 ASN A CA 1
ATOM 1658 C C . ASN A 1 206 ? 2.337 -51.869 -26.936 1.00 79.12 206 ASN A C 1
ATOM 1660 O O . ASN A 1 206 ? 3.438 -51.684 -26.409 1.00 79.12 206 ASN A O 1
ATOM 1664 N N . GLY A 1 207 ? 1.204 -51.488 -26.337 1.00 76.31 207 GLY A N 1
ATOM 1665 C CA . GLY A 1 207 ? 1.128 -50.961 -24.973 1.00 76.31 207 GLY A CA 1
ATOM 1666 C C . GLY A 1 207 ? 1.301 -49.445 -24.841 1.00 76.31 207 GLY A C 1
ATOM 1667 O O . GLY A 1 207 ? 1.666 -48.984 -23.757 1.00 76.31 207 GLY A O 1
ATOM 1668 N N . ALA A 1 208 ? 1.080 -48.671 -25.910 1.00 79.12 208 ALA A N 1
ATOM 1669 C CA . ALA A 1 208 ? 0.921 -47.218 -25.811 1.00 79.12 208 ALA A CA 1
ATOM 1670 C C . ALA A 1 208 ? -0.452 -46.857 -25.218 1.00 79.12 208 ALA A C 1
ATOM 1672 O O . ALA A 1 208 ? -1.452 -47.503 -25.533 1.00 79.12 208 ALA A O 1
ATOM 1673 N N . ASP A 1 209 ? -0.495 -45.824 -24.376 1.00 77.31 209 ASP A N 1
ATOM 1674 C CA . ASP A 1 209 ? -1.722 -45.351 -23.730 1.00 77.31 209 ASP A CA 1
ATOM 1675 C C . ASP A 1 209 ? -2.483 -44.372 -24.654 1.00 77.31 209 ASP A C 1
ATOM 1677 O O . ASP A 1 209 ? -1.986 -43.269 -24.910 1.00 77.31 209 ASP A O 1
ATOM 1681 N N . PRO A 1 210 ? -3.669 -44.742 -25.178 1.00 71.81 210 PRO A N 1
ATOM 1682 C CA . PRO A 1 210 ? -4.446 -43.892 -26.079 1.00 71.81 210 PRO A CA 1
ATOM 1683 C C . PRO A 1 210 ? -5.039 -42.630 -25.424 1.00 71.81 210 PRO A C 1
ATOM 1685 O O . PRO A 1 210 ? -5.415 -41.716 -26.162 1.00 71.81 210 PRO A O 1
ATOM 1688 N N . ASP A 1 211 ? -5.078 -42.545 -24.087 1.00 72.12 211 ASP A N 1
ATOM 1689 C CA . ASP A 1 211 ? -5.536 -41.363 -23.335 1.00 72.12 211 ASP A CA 1
ATOM 1690 C C . ASP A 1 211 ? -4.402 -40.361 -23.032 1.00 72.12 211 ASP A C 1
ATOM 1692 O O . ASP A 1 211 ? -4.593 -39.399 -22.285 1.00 72.12 211 ASP A O 1
ATOM 1696 N N . THR A 1 212 ? -3.211 -40.544 -23.620 1.00 71.50 212 THR A N 1
ATOM 1697 C CA . THR A 1 212 ? -2.069 -39.633 -23.429 1.00 71.50 212 THR A CA 1
ATOM 1698 C C . THR A 1 212 ? -2.428 -38.198 -23.866 1.00 71.50 212 THR A C 1
ATOM 1700 O O . THR A 1 212 ? -2.679 -37.978 -25.055 1.00 71.50 212 THR A O 1
ATOM 1703 N N . PRO A 1 213 ? -2.444 -37.204 -22.948 1.00 68.69 213 PRO A N 1
ATOM 1704 C CA . PRO A 1 213 ? -2.863 -35.846 -23.269 1.00 68.69 213 PRO A CA 1
ATOM 1705 C C . PRO A 1 213 ? -1.750 -35.053 -23.962 1.00 68.69 213 PRO A C 1
ATOM 1707 O O . PRO A 1 213 ? -0.641 -34.935 -23.435 1.00 68.69 213 PRO A O 1
ATOM 1710 N N . ILE A 1 214 ? -2.065 -34.428 -25.096 1.00 67.69 214 ILE A N 1
ATOM 1711 C CA . ILE A 1 214 ? -1.121 -33.580 -25.836 1.00 67.69 214 ILE A CA 1
ATOM 1712 C C . ILE A 1 214 ? -1.070 -32.191 -25.191 1.00 67.69 214 ILE A C 1
ATOM 1714 O O . ILE A 1 214 ? -2.068 -31.468 -25.138 1.00 67.69 214 ILE A O 1
ATOM 1718 N N . LYS A 1 215 ? 0.105 -31.776 -24.711 1.00 65.94 215 LYS A N 1
ATOM 1719 C CA . LYS A 1 215 ? 0.292 -30.434 -24.142 1.00 65.94 215 LYS A CA 1
ATOM 1720 C C . LYS A 1 215 ? 0.455 -29.395 -25.256 1.00 65.94 215 LYS A C 1
ATOM 1722 O O . LYS A 1 215 ? 1.220 -29.597 -26.188 1.00 65.94 215 LYS A O 1
ATOM 1727 N N . GLY A 1 216 ? -0.231 -28.258 -25.130 1.00 62.06 216 GLY A N 1
ATOM 1728 C CA . GLY A 1 216 ? -0.064 -27.103 -26.026 1.00 62.06 216 GLY A CA 1
ATOM 1729 C C . GLY A 1 216 ? -0.948 -27.086 -27.281 1.00 62.06 216 GLY A C 1
ATOM 1730 O O . GLY A 1 216 ? -0.903 -26.107 -28.020 1.00 62.06 216 GLY A O 1
ATOM 1731 N N . HIS A 1 217 ? -1.787 -28.105 -27.503 1.00 63.47 217 HIS A N 1
ATOM 1732 C CA . HIS A 1 217 ? -2.744 -28.151 -28.615 1.00 63.47 217 HIS A CA 1
ATOM 1733 C C . HIS A 1 217 ? -4.202 -28.071 -28.134 1.00 63.47 217 HIS A C 1
ATOM 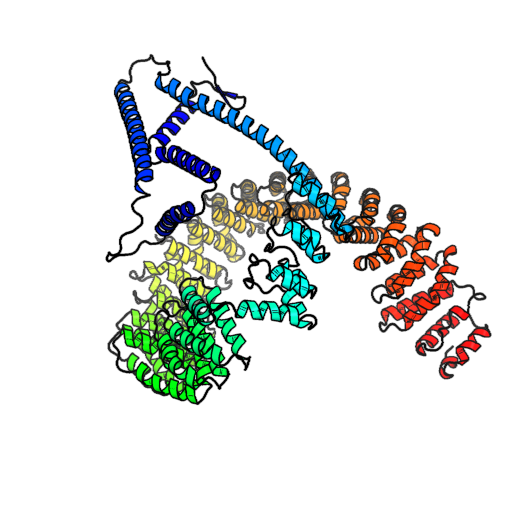1735 O O . HIS A 1 217 ? -4.524 -28.407 -26.997 1.00 63.47 217 HIS A O 1
ATOM 1741 N N . LYS A 1 218 ? -5.099 -27.604 -29.017 1.00 63.53 218 LYS A N 1
ATOM 1742 C CA . LYS A 1 218 ? -6.538 -27.436 -28.724 1.00 63.53 218 LYS A CA 1
ATOM 1743 C C . LYS A 1 218 ? -7.290 -28.764 -28.583 1.00 63.53 218 LYS A C 1
ATOM 1745 O O . LYS A 1 218 ? -8.286 -28.822 -27.867 1.00 63.53 218 LYS A O 1
ATOM 1750 N N . VAL A 1 219 ? -6.824 -29.791 -29.293 1.00 63.38 219 VAL A N 1
ATOM 1751 C CA . VAL A 1 219 ? -7.293 -31.178 -29.214 1.00 63.38 219 VAL A CA 1
ATOM 1752 C C . VAL A 1 219 ? -6.350 -31.921 -28.277 1.00 63.38 219 VAL A C 1
ATOM 1754 O O . VAL A 1 219 ? -5.139 -31.892 -28.491 1.00 63.38 219 VAL A O 1
ATOM 1757 N N . VAL A 1 220 ? -6.900 -32.543 -27.236 1.00 69.50 220 VAL A N 1
ATOM 1758 C CA . VAL A 1 220 ? -6.114 -33.088 -26.123 1.00 69.50 220 VAL A CA 1
ATOM 1759 C C . VAL A 1 220 ? -5.919 -34.597 -26.245 1.00 69.50 220 VAL A C 1
ATOM 1761 O O . VAL A 1 220 ? -4.874 -35.083 -25.824 1.00 69.50 220 VAL A O 1
ATOM 1764 N N . THR A 1 221 ? -6.854 -35.338 -26.853 1.00 77.50 221 THR A N 1
ATOM 1765 C CA . THR A 1 221 ? -6.784 -36.811 -26.957 1.00 77.50 221 THR A CA 1
ATOM 1766 C C . THR A 1 221 ? -6.902 -37.326 -28.396 1.00 77.50 221 THR A C 1
ATOM 1768 O O . THR A 1 221 ? -7.477 -36.669 -29.269 1.00 77.50 221 THR A O 1
ATOM 1771 N N . LEU A 1 222 ? -6.407 -38.548 -28.651 1.00 81.38 222 LEU A N 1
ATOM 1772 C CA . LEU A 1 222 ? -6.544 -39.221 -29.953 1.00 81.38 222 LEU A CA 1
ATOM 1773 C C . LEU A 1 222 ? -8.021 -39.424 -30.337 1.00 81.38 222 LEU A C 1
ATOM 1775 O O . LEU A 1 222 ? -8.374 -39.309 -31.511 1.00 81.38 222 LEU A O 1
ATOM 1779 N N . PHE A 1 223 ? -8.897 -39.673 -29.354 1.00 81.44 223 PHE A N 1
ATOM 1780 C CA . PHE A 1 223 ? -10.336 -39.814 -29.584 1.00 81.44 223 PHE A CA 1
ATOM 1781 C C . PHE A 1 223 ? -10.963 -38.500 -30.069 1.00 81.44 223 PHE A C 1
ATOM 1783 O O . PHE A 1 223 ? -11.666 -38.495 -31.080 1.00 81.44 223 PHE A O 1
ATOM 1790 N N . GLN A 1 224 ? -10.637 -37.366 -29.435 1.00 75.81 224 GLN A N 1
ATOM 1791 C CA . GLN A 1 224 ? -11.065 -36.044 -29.909 1.00 75.81 224 GLN A CA 1
ATOM 1792 C C . GLN A 1 224 ? -10.506 -35.714 -31.305 1.00 75.81 224 GLN A C 1
ATOM 1794 O O . GLN A 1 224 ? -11.206 -35.109 -32.114 1.00 75.81 224 GLN A O 1
ATOM 1799 N N . LEU A 1 225 ? -9.273 -36.127 -31.627 1.00 77.50 225 LEU A N 1
ATOM 1800 C CA . LEU A 1 225 ? -8.698 -35.914 -32.961 1.00 77.50 225 LEU A CA 1
ATOM 1801 C C . LEU A 1 225 ? -9.418 -36.749 -34.028 1.00 77.50 225 LEU A C 1
ATOM 1803 O O . LEU A 1 225 ? -9.738 -36.238 -35.098 1.00 77.50 225 LEU A O 1
ATOM 1807 N N . SER A 1 226 ? -9.735 -38.011 -33.718 1.00 79.50 226 SER A N 1
ATOM 1808 C CA . SER A 1 226 ? -10.532 -38.869 -34.603 1.00 79.50 226 SER A CA 1
ATOM 1809 C C . SER A 1 226 ? -11.953 -38.335 -34.808 1.00 79.50 226 SER A C 1
ATOM 1811 O O . SER A 1 226 ? -12.483 -38.425 -35.913 1.00 79.50 226 SER A O 1
ATOM 1813 N N . ALA A 1 227 ? -12.529 -37.695 -33.784 1.00 74.06 227 ALA A N 1
ATOM 1814 C CA . ALA A 1 227 ? -13.803 -36.989 -33.866 1.00 74.06 227 ALA A CA 1
ATOM 1815 C C . ALA A 1 227 ? -13.729 -35.768 -34.791 1.00 74.06 227 ALA A C 1
ATOM 1817 O O . ALA A 1 227 ? -14.573 -35.598 -35.669 1.00 74.06 227 ALA A O 1
ATOM 1818 N N . TYR A 1 228 ? -12.691 -34.945 -34.628 1.00 73.50 228 TYR A N 1
ATOM 1819 C CA . TYR A 1 228 ? -12.464 -33.757 -35.446 1.00 73.50 228 TYR A CA 1
ATOM 1820 C C . TYR A 1 228 ? -12.237 -34.100 -36.929 1.00 73.50 228 TYR A C 1
ATOM 1822 O O . TYR A 1 228 ? -12.782 -33.431 -37.804 1.00 73.50 228 TYR A O 1
ATOM 1830 N N . LEU A 1 229 ? -11.485 -35.169 -37.211 1.00 75.50 229 LEU A N 1
ATOM 1831 C CA . LEU A 1 229 ? -11.172 -35.629 -38.570 1.00 75.50 229 LEU A CA 1
ATOM 1832 C C . LEU A 1 229 ? -12.204 -36.605 -39.159 1.00 75.50 229 LEU A C 1
ATOM 1834 O O . LEU A 1 229 ? -12.047 -37.024 -40.302 1.00 75.50 229 LEU A O 1
ATOM 1838 N N . ARG A 1 230 ? -13.276 -36.930 -38.419 1.00 77.75 230 ARG A N 1
ATOM 1839 C CA . ARG A 1 230 ? -14.363 -37.844 -38.830 1.00 77.75 230 ARG A CA 1
ATOM 1840 C C . ARG A 1 230 ? -13.909 -39.281 -39.146 1.00 77.75 230 ARG A C 1
ATOM 1842 O O . ARG A 1 230 ? -14.503 -39.963 -39.978 1.00 77.75 230 ARG A O 1
ATOM 1849 N N . GLU A 1 231 ? -12.906 -39.781 -38.429 1.00 83.75 231 GLU A N 1
ATOM 1850 C CA . GLU A 1 231 ? -12.342 -41.127 -38.610 1.00 83.75 231 GLU A CA 1
ATOM 1851 C C . GLU A 1 231 ? -13.120 -42.190 -37.812 1.00 83.75 231 GLU A C 1
ATOM 1853 O O . GLU A 1 231 ? -12.739 -42.596 -36.708 1.00 83.75 231 GLU A O 1
ATOM 1858 N N . VAL A 1 232 ? -14.244 -42.649 -38.373 1.00 80.06 232 VAL A N 1
ATOM 1859 C CA . VAL A 1 232 ? -15.193 -43.578 -37.721 1.00 80.06 232 VAL A CA 1
ATOM 1860 C C . VAL A 1 232 ? -14.554 -44.916 -37.333 1.00 80.06 232 VAL A C 1
ATOM 1862 O O . VAL A 1 232 ? -14.827 -45.443 -36.251 1.00 80.06 232 VAL A O 1
ATOM 1865 N N . ASP A 1 233 ? -13.652 -45.441 -38.161 1.00 81.50 233 ASP A N 1
ATOM 1866 C CA . ASP A 1 233 ? -12.973 -46.722 -37.923 1.00 81.50 233 ASP A CA 1
ATOM 1867 C C . ASP A 1 233 ? -12.041 -46.690 -36.709 1.00 81.50 233 ASP A C 1
ATOM 1869 O O . ASP A 1 233 ? -11.867 -47.698 -36.012 1.00 81.50 233 ASP A O 1
ATOM 1873 N N . LEU A 1 234 ? -11.426 -45.535 -36.450 1.00 81.19 234 LEU A N 1
ATOM 1874 C CA . LEU A 1 234 ? -10.595 -45.333 -35.274 1.00 81.19 234 LEU A CA 1
ATOM 1875 C C . LEU A 1 234 ? -11.460 -45.039 -34.045 1.00 81.19 234 LEU A C 1
ATOM 1877 O O . LEU A 1 234 ? -11.203 -45.609 -32.989 1.00 81.19 234 LEU A O 1
ATOM 1881 N N . MET A 1 235 ? -12.535 -44.257 -34.185 1.00 79.12 235 MET A N 1
ATOM 1882 C CA . MET A 1 235 ? -13.491 -44.012 -33.096 1.00 79.12 235 MET A CA 1
ATOM 1883 C C . MET A 1 235 ? -14.143 -45.297 -32.577 1.00 79.12 235 MET A C 1
ATOM 1885 O O . MET A 1 235 ? -14.292 -45.473 -31.369 1.00 79.12 235 MET A O 1
ATOM 1889 N N . ASN A 1 236 ? -14.508 -46.226 -33.462 1.00 81.56 236 ASN A N 1
ATOM 1890 C CA . ASN A 1 236 ? -15.051 -47.522 -33.053 1.00 81.56 236 ASN A CA 1
ATOM 1891 C C . ASN A 1 236 ? -14.000 -48.430 -32.414 1.00 81.56 236 ASN A C 1
ATOM 1893 O O . ASN A 1 236 ? -14.318 -49.159 -31.483 1.00 81.56 236 ASN A O 1
ATOM 1897 N N . PHE A 1 237 ? -12.748 -48.369 -32.869 1.00 81.94 237 PHE A N 1
ATOM 1898 C CA . PHE A 1 237 ? -11.659 -49.109 -32.232 1.00 81.94 237 PHE A CA 1
ATOM 1899 C C . PHE A 1 237 ? -11.327 -48.574 -30.831 1.00 81.94 237 PHE A C 1
ATOM 1901 O O . PHE A 1 237 ? -10.993 -49.348 -29.933 1.00 81.94 237 PHE A O 1
ATOM 1908 N N . LEU A 1 238 ? -11.407 -47.255 -30.650 1.00 79.75 238 LEU A N 1
ATOM 1909 C CA . LEU A 1 238 ? -11.072 -46.585 -29.399 1.00 79.75 238 LEU A CA 1
ATOM 1910 C C . LEU A 1 238 ? -12.212 -46.605 -28.381 1.00 79.75 238 LEU A C 1
ATOM 1912 O O . LEU A 1 238 ? -11.916 -46.572 -27.195 1.00 79.75 238 LEU A O 1
ATOM 1916 N N . SER A 1 239 ? -13.483 -46.689 -28.793 1.00 75.50 239 SER A N 1
ATOM 1917 C CA . SER A 1 239 ? -14.629 -46.483 -27.886 1.00 75.50 239 SER A CA 1
ATOM 1918 C C . SER A 1 239 ? -14.678 -47.391 -26.662 1.00 75.50 239 SER A C 1
ATOM 1920 O O . SER A 1 239 ? -15.272 -47.011 -25.660 1.00 75.50 239 SER A O 1
ATOM 1922 N N . ASP A 1 240 ? -14.057 -48.566 -26.744 1.00 74.75 240 ASP A N 1
ATOM 1923 C CA . ASP A 1 240 ? -14.036 -49.553 -25.660 1.00 74.75 240 ASP A CA 1
ATOM 1924 C C . ASP A 1 240 ? -12.705 -49.523 -24.881 1.00 74.75 240 ASP A C 1
ATOM 1926 O O . ASP A 1 240 ? -12.493 -50.313 -23.963 1.00 74.75 240 ASP A O 1
ATOM 1930 N N . ARG A 1 241 ? -11.779 -48.639 -25.278 1.00 74.31 241 ARG A N 1
ATOM 1931 C CA . ARG A 1 241 ? -10.382 -48.578 -24.817 1.00 74.31 241 ARG A CA 1
ATOM 1932 C C . ARG A 1 241 ? -9.974 -47.218 -24.240 1.00 74.31 241 ARG A C 1
ATOM 1934 O O . ARG A 1 241 ? -8.870 -47.131 -23.715 1.00 74.31 241 ARG A O 1
ATOM 1941 N N . VAL A 1 242 ? -10.821 -46.193 -24.352 1.00 75.00 242 VAL A N 1
ATOM 1942 C CA . VAL A 1 242 ? -10.555 -44.809 -23.912 1.00 75.00 242 VAL A CA 1
ATOM 1943 C C . VAL A 1 242 ? -11.727 -44.236 -23.127 1.00 75.00 242 VAL A C 1
ATOM 1945 O O . VAL A 1 242 ? -12.868 -44.682 -23.289 1.00 75.00 242 VAL A O 1
ATOM 1948 N N . ASP A 1 243 ? -11.468 -43.205 -22.326 1.00 70.69 243 ASP A N 1
ATOM 1949 C CA . ASP A 1 243 ? -12.538 -42.418 -21.715 1.00 70.69 243 ASP A CA 1
ATOM 1950 C C . ASP A 1 243 ? -13.213 -41.493 -22.745 1.00 70.69 243 ASP A C 1
ATOM 1952 O O . ASP A 1 243 ? -12.775 -40.375 -23.026 1.00 70.69 243 ASP A O 1
ATOM 1956 N N . ILE A 1 244 ? -14.338 -41.953 -23.298 1.00 69.94 244 ILE A N 1
ATOM 1957 C CA . ILE A 1 244 ? -15.145 -41.181 -24.255 1.00 69.94 244 ILE A CA 1
ATOM 1958 C C . ILE A 1 244 ? -15.820 -39.942 -23.633 1.00 69.94 244 ILE A C 1
ATOM 1960 O O . ILE A 1 244 ? -16.349 -39.112 -24.374 1.00 69.94 244 ILE A O 1
ATOM 1964 N N . ASN A 1 245 ? -15.823 -39.809 -22.299 1.00 66.50 245 ASN A N 1
ATOM 1965 C CA . ASN A 1 245 ? -16.389 -38.670 -21.568 1.00 66.50 245 ASN A CA 1
ATOM 1966 C C . ASN A 1 245 ? -15.322 -37.662 -21.105 1.00 66.50 245 ASN A C 1
ATOM 1968 O O . ASN A 1 245 ? -15.660 -36.744 -20.354 1.00 66.50 245 ASN A O 1
ATOM 1972 N N . PHE A 1 246 ? -14.064 -37.810 -21.532 1.00 66.81 246 PHE A N 1
ATOM 1973 C CA . PHE A 1 246 ? -12.977 -36.933 -21.107 1.00 66.81 246 PHE A CA 1
ATOM 1974 C C . PHE A 1 246 ? -13.290 -35.451 -21.385 1.00 66.81 246 PHE A C 1
ATOM 1976 O O . PHE A 1 246 ? -13.532 -35.051 -22.527 1.00 66.81 246 PHE A O 1
ATOM 1983 N N . ASP A 1 247 ? -13.273 -34.639 -20.326 1.00 63.66 247 ASP A N 1
ATOM 1984 C CA . ASP A 1 247 ? -13.546 -33.201 -20.361 1.00 63.66 247 ASP A CA 1
ATOM 1985 C C . ASP A 1 247 ? -12.223 -32.425 -20.279 1.00 63.66 247 ASP A C 1
ATOM 1987 O O . ASP A 1 247 ? -11.655 -32.229 -19.201 1.00 63.66 247 ASP A O 1
ATOM 1991 N N . GLY A 1 248 ? -11.681 -32.038 -21.437 1.00 58.53 248 GLY A N 1
ATOM 1992 C CA . GLY A 1 248 ? -10.425 -31.296 -21.509 1.00 58.53 248 GLY A CA 1
ATOM 1993 C C . GLY A 1 248 ? -10.115 -30.739 -22.899 1.00 58.53 248 GLY A C 1
ATOM 1994 O O . GLY A 1 248 ? -10.423 -31.360 -23.914 1.00 58.53 248 GLY A O 1
ATOM 1995 N N . GLY A 1 249 ? -9.481 -29.561 -22.939 1.00 61.81 249 GLY A N 1
ATOM 1996 C CA . GLY A 1 249 ? -9.180 -28.805 -24.166 1.00 61.81 249 GLY A CA 1
ATOM 1997 C C . GLY A 1 249 ? -10.181 -27.682 -24.456 1.00 61.81 249 GLY A C 1
ATOM 1998 O O . GLY A 1 249 ? -11.214 -27.574 -23.802 1.00 61.81 249 GLY A O 1
ATOM 1999 N N . GLU A 1 250 ? -9.896 -26.833 -25.453 1.00 56.69 250 GLU A N 1
ATOM 2000 C CA . GLU A 1 250 ? -10.805 -25.732 -25.849 1.00 56.69 250 GLU A CA 1
ATOM 2001 C C . GLU A 1 250 ? -12.146 -26.238 -26.413 1.00 56.69 250 GLU A C 1
ATOM 2003 O O . GLU A 1 250 ? -13.138 -25.507 -26.400 1.00 56.69 250 GLU A O 1
ATOM 2008 N N . TYR A 1 251 ? -12.185 -27.481 -26.904 1.00 55.34 251 TYR A N 1
ATOM 2009 C CA . TYR A 1 251 ? -13.363 -28.066 -27.544 1.00 55.34 251 TYR A CA 1
ATOM 2010 C C . TYR A 1 251 ? -14.259 -28.899 -26.611 1.00 55.34 251 TYR A C 1
ATOM 2012 O O . TYR A 1 251 ? -15.306 -29.355 -27.058 1.00 55.34 251 TYR A O 1
ATOM 2020 N N . GLY A 1 252 ? -13.911 -29.045 -25.326 1.00 66.38 252 GLY A N 1
ATOM 2021 C CA . GLY A 1 252 ? -14.737 -29.768 -24.350 1.00 66.38 252 GLY A CA 1
ATOM 2022 C C . GLY A 1 252 ? -14.784 -31.281 -24.584 1.00 66.38 252 GLY A C 1
ATOM 2023 O O . GLY A 1 252 ? -13.817 -31.882 -25.058 1.00 66.38 252 GLY A O 1
ATOM 2024 N N . ARG A 1 253 ? -15.908 -31.918 -24.241 1.00 67.88 253 ARG A N 1
ATOM 2025 C CA . ARG A 1 253 ? -16.083 -33.368 -24.401 1.00 67.88 253 ARG A CA 1
ATOM 2026 C C . ARG A 1 253 ? -16.144 -33.735 -25.887 1.00 67.88 253 ARG A C 1
ATOM 2028 O O . ARG A 1 253 ? -16.602 -32.934 -26.699 1.00 67.88 253 ARG A O 1
ATOM 2035 N N . PRO A 1 254 ? -15.798 -34.974 -26.275 1.00 67.12 254 PRO A N 1
ATOM 2036 C CA . PRO A 1 254 ? -15.941 -35.428 -27.658 1.00 67.12 254 PRO A CA 1
ATOM 2037 C C . PRO A 1 254 ? -17.338 -35.174 -28.252 1.00 67.12 254 PRO A C 1
ATOM 2039 O O . PRO A 1 254 ? -17.432 -34.761 -29.402 1.00 67.12 254 PRO A O 1
ATOM 2042 N N . ILE A 1 255 ? -18.419 -35.323 -27.470 1.00 67.19 255 ILE A N 1
ATOM 2043 C CA . ILE A 1 255 ? -19.793 -35.016 -27.918 1.00 67.19 255 ILE A CA 1
ATOM 2044 C C . ILE A 1 255 ? -20.001 -33.530 -28.269 1.00 67.19 255 ILE A C 1
ATOM 2046 O O . ILE A 1 255 ? -20.746 -33.228 -29.200 1.00 67.19 255 ILE A O 1
ATOM 2050 N N . ASP A 1 256 ? -19.297 -32.613 -27.599 1.00 68.75 256 ASP A N 1
ATOM 2051 C CA . ASP A 1 256 ? -19.370 -31.172 -27.863 1.00 68.75 256 ASP A CA 1
ATOM 2052 C C . ASP A 1 256 ? -18.758 -30.825 -29.230 1.00 68.75 256 ASP A C 1
ATOM 2054 O O . ASP A 1 256 ? -19.287 -29.970 -29.944 1.00 68.75 256 ASP A O 1
ATOM 2058 N N . VAL A 1 257 ? -17.708 -31.546 -29.648 1.00 64.69 257 VAL A N 1
ATOM 2059 C CA . VAL A 1 257 ? -17.093 -31.426 -30.984 1.00 64.69 257 VAL A CA 1
ATOM 2060 C C . VAL A 1 257 ? -18.090 -31.805 -32.085 1.00 64.69 257 VAL A C 1
ATOM 2062 O O . VAL A 1 257 ? -18.203 -31.100 -33.087 1.00 64.69 257 VAL A O 1
ATOM 2065 N N . PHE A 1 258 ? -18.865 -32.881 -31.908 1.00 66.88 258 PHE A N 1
ATOM 2066 C CA . PHE A 1 258 ? -19.865 -33.299 -32.903 1.00 66.88 258 PHE A CA 1
ATOM 2067 C C . PHE A 1 258 ? -21.070 -32.364 -32.967 1.00 66.88 258 PHE A C 1
ATOM 2069 O O . PHE A 1 258 ? -21.589 -32.110 -34.055 1.00 66.88 258 PHE A O 1
ATOM 2076 N N . ILE A 1 259 ? -21.486 -31.809 -31.823 1.00 62.12 259 ILE A N 1
ATOM 2077 C CA . ILE A 1 259 ? -22.510 -30.757 -31.778 1.00 62.12 259 ILE A CA 1
ATOM 2078 C C . ILE A 1 259 ? -22.006 -29.509 -32.518 1.00 62.12 259 ILE A C 1
ATOM 2080 O O . ILE A 1 259 ? -22.757 -28.927 -33.301 1.00 62.12 259 ILE A O 1
ATOM 2084 N N . ALA A 1 260 ? -20.738 -29.130 -32.325 1.00 59.50 260 ALA A N 1
ATOM 2085 C CA . ALA A 1 260 ? -20.115 -27.999 -33.013 1.00 59.50 260 ALA A CA 1
ATOM 2086 C C . ALA A 1 260 ? -20.010 -28.209 -34.535 1.00 59.50 260 ALA A C 1
ATOM 2088 O O . ALA A 1 260 ? -20.236 -27.269 -35.295 1.00 59.50 260 ALA A O 1
ATOM 2089 N N . ASN A 1 261 ? -19.728 -29.439 -34.977 1.00 60.81 261 ASN A N 1
ATOM 2090 C CA . ASN A 1 261 ? -19.625 -29.798 -36.395 1.00 60.81 261 ASN A CA 1
ATOM 2091 C C . ASN A 1 261 ? -20.983 -30.092 -37.064 1.00 60.81 261 ASN A C 1
ATOM 2093 O O . ASN A 1 261 ? -21.045 -30.226 -38.286 1.00 60.81 261 ASN A O 1
ATOM 2097 N N . GLY A 1 262 ? -22.074 -30.186 -36.292 1.00 60.09 262 GLY A N 1
ATOM 2098 C CA . GLY A 1 262 ? -23.425 -30.412 -36.811 1.00 60.09 262 GLY A CA 1
ATOM 2099 C C . GLY A 1 262 ? -23.697 -31.826 -37.338 1.00 60.09 262 GLY A C 1
ATOM 2100 O O . GLY A 1 262 ? -24.690 -32.021 -38.041 1.00 60.09 262 GLY A O 1
ATOM 2101 N N . ASP A 1 263 ? -22.853 -32.808 -37.009 1.00 66.12 263 ASP A N 1
ATOM 2102 C CA . ASP A 1 263 ? -22.977 -34.187 -37.500 1.00 66.12 263 ASP A CA 1
ATOM 2103 C C . ASP A 1 263 ? -23.999 -34.987 -36.698 1.00 66.12 263 ASP A C 1
ATOM 2105 O O . ASP A 1 263 ? -23.672 -35.698 -35.746 1.00 66.12 263 ASP A O 1
ATOM 2109 N N . ARG A 1 264 ? -25.261 -34.904 -37.121 1.00 68.50 264 ARG A N 1
ATOM 2110 C CA . ARG A 1 264 ? -26.368 -35.654 -36.516 1.00 68.50 264 ARG A CA 1
ATOM 2111 C C . ARG A 1 264 ? -26.088 -37.159 -36.417 1.00 68.50 264 ARG A C 1
ATOM 2113 O O . ARG A 1 264 ? -26.339 -37.736 -35.366 1.00 68.50 264 ARG A O 1
ATOM 2120 N N . GLU A 1 265 ? -25.558 -37.779 -37.471 1.00 69.25 265 GLU A N 1
ATOM 2121 C CA . GLU A 1 265 ? -25.295 -39.228 -37.514 1.00 69.25 265 GLU A CA 1
ATOM 2122 C C . GLU A 1 265 ? -24.238 -39.663 -36.488 1.00 69.25 265 GLU A C 1
ATOM 2124 O O . GLU A 1 265 ? -24.390 -40.696 -35.838 1.00 69.25 265 GLU A O 1
ATOM 2129 N N . LEU A 1 266 ? -23.197 -38.851 -36.272 1.00 67.94 266 LEU A N 1
ATOM 2130 C CA . LEU A 1 266 ? -22.150 -39.143 -35.287 1.00 67.94 266 LEU A CA 1
ATOM 2131 C C . LEU A 1 266 ? -22.610 -38.846 -33.855 1.00 67.94 266 LEU A C 1
ATOM 2133 O O . LEU A 1 266 ? -22.254 -39.587 -32.939 1.00 67.94 266 LEU A O 1
ATOM 2137 N N . VAL A 1 267 ? -23.460 -37.828 -33.659 1.00 68.06 267 VAL A N 1
ATOM 2138 C CA . VAL A 1 267 ? -24.147 -37.583 -32.379 1.00 68.06 267 VAL A CA 1
ATOM 2139 C C . VAL A 1 267 ? -25.068 -38.757 -32.033 1.00 68.06 267 VAL A C 1
ATOM 2141 O O . VAL A 1 267 ? -25.054 -39.224 -30.898 1.00 68.06 267 VAL A O 1
ATOM 2144 N N . GLU A 1 268 ? -25.828 -39.286 -32.994 1.00 70.25 268 GLU A N 1
ATOM 2145 C CA . GLU A 1 268 ? -26.663 -40.478 -32.795 1.00 70.25 268 GLU A CA 1
ATOM 2146 C C . GLU A 1 268 ? -25.818 -41.731 -32.506 1.00 70.25 268 GLU A C 1
ATOM 2148 O O . GLU A 1 268 ? -26.139 -42.471 -31.573 1.00 70.25 268 GLU A O 1
ATOM 2153 N N . LEU A 1 269 ? -24.709 -41.939 -33.229 1.00 71.12 269 LEU A N 1
ATOM 2154 C CA . LEU A 1 269 ? -23.772 -43.044 -32.990 1.00 71.12 269 LEU A CA 1
ATOM 2155 C C . LEU A 1 269 ? -23.213 -43.006 -31.564 1.00 71.12 269 LEU A C 1
ATOM 2157 O O . LEU A 1 269 ? -23.203 -44.024 -30.876 1.00 71.12 269 LEU A O 1
ATOM 2161 N N . LEU A 1 270 ? -22.783 -41.838 -31.095 1.00 66.69 270 LEU A N 1
ATOM 2162 C CA . LEU A 1 270 ? -22.270 -41.665 -29.740 1.00 66.69 270 LEU A CA 1
ATOM 2163 C C . LEU A 1 270 ? -23.368 -41.852 -28.693 1.00 66.69 270 LEU A C 1
ATOM 2165 O O . LEU A 1 270 ? -23.192 -42.648 -27.777 1.00 66.69 270 LEU A O 1
ATOM 2169 N N . LEU A 1 271 ? -24.531 -41.219 -28.863 1.00 66.38 271 LEU A N 1
ATOM 2170 C CA . LEU A 1 271 ? -25.677 -41.395 -27.961 1.00 66.38 271 LEU A CA 1
ATOM 2171 C C . LEU A 1 271 ? -26.198 -42.845 -27.920 1.00 66.38 271 LEU A C 1
ATOM 2173 O O . LEU A 1 271 ? -26.872 -43.221 -26.959 1.00 66.38 271 LEU A O 1
ATOM 2177 N N . SER A 1 272 ? -25.915 -43.658 -28.944 1.00 67.94 272 SER A N 1
ATOM 2178 C CA . SER A 1 272 ? -26.227 -45.092 -28.956 1.00 67.94 272 SER A CA 1
ATOM 2179 C C . SER A 1 272 ? -25.273 -45.929 -28.094 1.00 67.94 272 SER A C 1
ATOM 2181 O O . SER A 1 272 ? -25.654 -47.006 -27.632 1.00 67.94 272 SER A O 1
ATOM 2183 N N . LYS A 1 273 ? -24.060 -45.430 -27.815 1.00 66.12 273 LYS A N 1
ATOM 2184 C CA . LYS A 1 273 ? -23.120 -46.063 -26.886 1.00 66.12 273 LYS A CA 1
ATOM 2185 C C . LYS A 1 273 ? -23.553 -45.705 -25.463 1.00 66.12 273 LYS A C 1
ATOM 2187 O O . LYS A 1 273 ? -23.450 -44.562 -25.031 1.00 66.12 273 LYS A O 1
ATOM 2192 N N . ALA A 1 274 ? -24.077 -46.692 -24.734 1.00 54.78 274 ALA A N 1
ATOM 2193 C CA . ALA A 1 274 ? -24.756 -46.538 -23.438 1.00 54.78 274 ALA A CA 1
ATOM 2194 C C . ALA A 1 274 ? -23.900 -45.954 -22.284 1.00 54.78 274 ALA A C 1
ATOM 2196 O O . ALA A 1 274 ? -24.372 -45.865 -21.154 1.00 54.78 274 ALA A O 1
ATOM 2197 N N . THR A 1 275 ? -22.651 -45.575 -22.550 1.00 56.72 275 THR A N 1
ATOM 2198 C CA . THR A 1 275 ? -21.651 -45.085 -21.594 1.00 56.72 275 THR A CA 1
ATOM 2199 C C . THR A 1 275 ? -21.462 -43.564 -21.608 1.00 56.72 275 THR A C 1
ATOM 2201 O O . THR A 1 275 ? -20.695 -43.050 -20.793 1.00 56.72 275 THR A O 1
ATOM 2204 N N . ILE A 1 276 ? -22.146 -42.819 -22.487 1.00 57.56 276 ILE A N 1
ATOM 2205 C CA . ILE A 1 276 ? -22.055 -41.350 -22.509 1.00 57.56 276 ILE A CA 1
ATOM 2206 C C . ILE A 1 276 ? -22.846 -40.740 -21.358 1.00 57.56 276 ILE A C 1
ATOM 2208 O O . ILE A 1 276 ? -24.063 -40.913 -21.265 1.00 57.56 276 ILE A O 1
ATOM 2212 N N . ASN A 1 277 ? -22.159 -39.966 -20.517 1.00 56.91 277 ASN A N 1
ATOM 2213 C CA . ASN A 1 277 ? -22.809 -39.195 -19.470 1.00 56.91 277 ASN A CA 1
ATOM 2214 C C . ASN A 1 277 ? -23.255 -37.825 -20.010 1.00 56.91 277 ASN A C 1
ATOM 2216 O O . ASN A 1 277 ? -22.433 -36.949 -20.292 1.00 56.91 277 ASN A O 1
ATOM 2220 N N . ILE A 1 278 ? -24.571 -37.630 -20.132 1.00 52.78 278 ILE A N 1
ATOM 2221 C CA . ILE A 1 278 ? -25.192 -36.352 -20.517 1.00 52.78 278 ILE A CA 1
ATOM 2222 C C . ILE A 1 278 ? -25.510 -35.535 -19.254 1.00 52.78 278 ILE A C 1
ATOM 2224 O O . ILE A 1 278 ? -26.611 -35.015 -19.089 1.00 52.78 278 ILE A O 1
ATOM 2228 N N . ASP A 1 279 ? -24.558 -35.426 -18.333 1.00 50.53 279 ASP A N 1
ATOM 2229 C CA . ASP A 1 279 ? -24.642 -34.427 -17.275 1.00 50.53 279 ASP A CA 1
ATOM 2230 C C . ASP A 1 279 ? -24.302 -33.071 -17.896 1.00 50.53 279 ASP A C 1
ATOM 2232 O O . ASP A 1 279 ? -23.188 -32.869 -18.400 1.00 50.53 279 ASP A O 1
ATOM 2236 N N . LEU A 1 280 ? -25.269 -32.147 -17.897 1.00 44.72 280 LEU A N 1
ATOM 2237 C CA . LEU A 1 280 ? -25.031 -30.747 -18.255 1.00 44.72 280 LEU A CA 1
ATOM 2238 C C . LEU A 1 280 ? -23.875 -30.225 -17.376 1.00 44.72 280 LEU A C 1
ATOM 2240 O O . LEU A 1 280 ? -24.016 -30.230 -16.151 1.00 44.72 280 LEU A O 1
ATOM 2244 N N . PRO A 1 281 ? -22.722 -29.838 -17.958 1.00 36.59 281 PRO A N 1
ATOM 2245 C CA . PRO A 1 281 ? -21.559 -29.448 -17.175 1.00 36.59 281 PRO A CA 1
ATOM 2246 C C . PRO A 1 281 ? -21.852 -28.239 -16.284 1.00 36.59 281 PRO A C 1
ATOM 2248 O O . PRO A 1 281 ? -22.627 -27.349 -16.636 1.00 36.59 281 PRO A O 1
ATOM 2251 N N . HIS A 1 282 ? -21.157 -28.206 -15.147 1.00 40.44 282 HIS A N 1
ATOM 2252 C CA . HIS A 1 282 ? -21.160 -27.147 -14.135 1.00 40.44 282 HIS A CA 1
ATOM 2253 C C . HIS A 1 282 ? -20.852 -25.733 -14.669 1.00 40.44 282 HIS A C 1
ATOM 2255 O O . HIS A 1 282 ? -21.081 -24.759 -13.955 1.00 40.44 282 HIS A O 1
ATOM 2261 N N . GLU A 1 283 ? -20.420 -25.600 -15.922 1.00 39.59 283 GLU A N 1
ATOM 2262 C CA . GLU A 1 283 ? -20.359 -24.350 -16.670 1.00 39.59 283 GLU A CA 1
ATOM 2263 C C . GLU A 1 283 ? -20.804 -24.621 -18.114 1.00 39.59 283 GLU A C 1
ATOM 2265 O O . GLU A 1 283 ? -20.285 -25.512 -18.786 1.00 39.59 283 GLU A O 1
ATOM 2270 N N . ILE A 1 284 ? -21.773 -23.855 -18.620 1.00 44.47 284 ILE A N 1
ATOM 2271 C CA . ILE A 1 284 ? -22.105 -23.874 -20.047 1.00 44.47 284 ILE A CA 1
ATOM 2272 C C . ILE A 1 284 ? -20.873 -23.349 -20.793 1.00 44.47 284 ILE A C 1
ATOM 2274 O O . ILE A 1 284 ? -20.572 -22.157 -20.706 1.00 44.47 284 ILE A O 1
ATOM 2278 N N . ASN A 1 285 ? -20.167 -24.228 -21.512 1.00 46.16 285 ASN A N 1
ATOM 2279 C CA . ASN A 1 285 ? -18.965 -23.879 -22.269 1.00 46.16 285 ASN A CA 1
ATOM 2280 C C . ASN A 1 285 ? -19.227 -22.617 -23.136 1.00 46.16 285 ASN A C 1
ATOM 2282 O O . ASN A 1 285 ? -20.201 -22.583 -23.900 1.00 46.16 285 ASN A O 1
ATOM 2286 N N . PRO A 1 286 ? -18.383 -21.568 -23.066 1.00 43.25 286 PRO A N 1
ATOM 2287 C CA . PRO A 1 286 ? -18.520 -20.362 -23.885 1.00 43.25 286 PRO A CA 1
ATOM 2288 C C . PRO A 1 286 ? -18.612 -20.635 -25.396 1.00 43.25 286 PRO A C 1
ATOM 2290 O O . PRO A 1 286 ? -19.245 -19.861 -26.116 1.00 43.25 286 PRO A O 1
ATOM 2293 N N . ALA A 1 287 ? -18.020 -21.732 -25.882 1.00 40.00 287 ALA A N 1
ATOM 2294 C CA . ALA A 1 287 ? -18.131 -22.178 -27.270 1.00 40.00 287 ALA A CA 1
ATOM 2295 C C . ALA A 1 287 ? -19.551 -22.670 -27.613 1.00 40.00 287 ALA A C 1
ATOM 2297 O O . ALA A 1 287 ? -20.085 -22.299 -28.659 1.00 40.00 287 ALA A O 1
ATOM 2298 N N . PHE A 1 288 ? -20.195 -23.412 -26.702 1.00 44.34 288 PHE A N 1
ATOM 2299 C CA . PHE A 1 288 ? -21.587 -23.863 -26.827 1.00 44.34 288 PHE A CA 1
ATOM 2300 C C . PHE A 1 288 ? -22.551 -22.672 -26.882 1.00 44.34 288 PHE A C 1
ATOM 2302 O O . PHE A 1 288 ? -23.409 -22.603 -27.761 1.00 44.34 288 PHE A O 1
ATOM 2309 N N . LYS A 1 289 ? -22.348 -21.672 -26.012 1.00 43.78 289 LYS A N 1
ATOM 2310 C CA . LYS A 1 289 ? -23.144 -20.435 -26.007 1.00 43.78 289 LYS A CA 1
ATOM 2311 C C . LYS A 1 289 ? -22.977 -19.628 -27.305 1.00 43.78 289 LYS A C 1
ATOM 2313 O O . LYS A 1 289 ? -23.969 -19.289 -27.942 1.00 43.78 289 LYS A O 1
ATOM 2318 N N . ARG A 1 290 ? -21.734 -19.384 -27.743 1.00 43.00 290 ARG A N 1
ATOM 2319 C CA . ARG A 1 290 ? -21.435 -18.602 -28.963 1.00 43.00 290 ARG A CA 1
ATOM 2320 C C . ARG A 1 290 ? -21.929 -19.261 -30.257 1.00 43.00 290 ARG A C 1
ATOM 2322 O O . ARG A 1 290 ? -22.159 -18.557 -31.239 1.00 43.00 290 ARG A O 1
ATOM 2329 N N . MET A 1 291 ? -22.045 -20.590 -30.295 1.00 41.88 291 MET A N 1
ATOM 2330 C CA . MET A 1 291 ? -22.512 -21.322 -31.481 1.00 41.88 291 MET A CA 1
ATOM 2331 C C . MET A 1 291 ? -24.022 -21.564 -31.487 1.00 41.88 291 MET A C 1
ATOM 2333 O O . MET A 1 291 ? -24.625 -21.460 -32.557 1.00 41.88 291 MET A O 1
ATOM 2337 N N . ALA A 1 292 ? -24.650 -21.785 -30.325 1.00 42.09 292 ALA A N 1
ATOM 2338 C CA . ALA A 1 292 ? -26.110 -21.800 -30.200 1.00 42.09 292 ALA A CA 1
ATOM 2339 C C . ALA A 1 292 ? -26.726 -20.456 -30.637 1.00 42.09 292 ALA A C 1
ATOM 2341 O O . ALA A 1 292 ? -27.747 -20.439 -31.317 1.00 42.09 292 ALA A O 1
ATOM 2342 N N . GLU A 1 293 ? -26.041 -19.340 -30.359 1.00 45.16 293 GLU A N 1
ATOM 2343 C CA . GLU A 1 293 ? -26.409 -17.994 -30.827 1.00 45.16 293 GLU A CA 1
ATOM 2344 C C . GLU A 1 293 ? -26.301 -17.814 -32.362 1.00 45.16 293 GLU A C 1
ATOM 2346 O O . GLU A 1 293 ? -26.891 -16.887 -32.914 1.00 45.16 293 GLU A O 1
ATOM 2351 N N . LYS A 1 294 ? -25.588 -18.695 -33.088 1.00 40.44 294 LYS A N 1
ATOM 2352 C CA . LYS A 1 294 ? -25.366 -18.596 -34.549 1.00 40.44 294 LYS A CA 1
ATOM 2353 C C . LYS A 1 294 ? -26.301 -19.458 -35.421 1.00 40.44 294 LYS A C 1
ATOM 2355 O O . LYS A 1 294 ? -26.110 -19.500 -36.635 1.00 40.44 294 LYS A O 1
ATOM 2360 N N . ASN A 1 295 ? -27.328 -20.098 -34.854 1.00 46.12 295 ASN A N 1
ATOM 2361 C CA . ASN A 1 295 ? -28.474 -20.715 -35.559 1.00 46.12 295 ASN A CA 1
ATOM 2362 C C . ASN A 1 295 ? -28.211 -21.778 -36.658 1.00 46.12 295 ASN A C 1
ATOM 2364 O O . ASN A 1 295 ? -29.139 -22.116 -37.389 1.00 46.12 295 ASN A O 1
ATOM 2368 N N . LYS A 1 296 ? -27.017 -22.375 -36.793 1.00 47.03 296 LYS A N 1
ATOM 2369 C CA . LYS A 1 296 ? -26.756 -23.343 -37.888 1.00 47.03 296 LYS A CA 1
ATOM 2370 C C . LYS A 1 296 ? -26.994 -24.829 -37.566 1.00 47.03 296 LYS A C 1
ATOM 2372 O O . LYS A 1 296 ? -27.186 -25.594 -38.504 1.00 47.03 296 LYS A O 1
ATOM 2377 N N . HIS A 1 297 ? -27.068 -25.245 -36.294 1.00 54.22 297 HIS A N 1
ATOM 2378 C CA . HIS A 1 297 ? -27.143 -26.677 -35.919 1.00 54.22 297 HIS A CA 1
ATOM 2379 C C . HIS A 1 297 ? -28.130 -26.980 -34.766 1.00 54.22 297 HIS A C 1
ATOM 2381 O O . HIS A 1 297 ? -27.845 -27.760 -33.859 1.00 54.22 297 HIS A O 1
ATOM 2387 N N . ILE A 1 298 ? -29.318 -26.362 -34.801 1.00 52.22 298 ILE A N 1
ATOM 2388 C CA . ILE A 1 298 ? -30.367 -26.477 -33.763 1.00 52.22 298 ILE A CA 1
ATOM 2389 C C . ILE A 1 298 ? -30.883 -27.918 -33.599 1.00 52.22 298 ILE A C 1
ATOM 2391 O O . ILE A 1 298 ? -31.194 -28.331 -32.486 1.00 52.22 298 ILE A O 1
ATOM 2395 N N . GLU A 1 299 ? -30.951 -28.692 -34.684 1.00 50.09 299 GLU A N 1
ATOM 2396 C CA . GLU A 1 299 ? -31.468 -30.071 -34.694 1.00 50.09 299 GLU A CA 1
ATOM 2397 C C . GLU A 1 299 ? -30.647 -31.025 -33.806 1.00 50.09 299 GLU A C 1
ATOM 2399 O O . GLU A 1 299 ? -31.226 -31.780 -33.025 1.00 50.09 299 GLU A O 1
ATOM 2404 N N . ALA A 1 300 ? -29.309 -30.950 -33.849 1.00 50.56 300 ALA A N 1
ATOM 2405 C CA . ALA A 1 300 ? -28.428 -31.797 -33.038 1.00 50.56 300 ALA A CA 1
ATOM 2406 C C . ALA A 1 300 ? -28.526 -31.459 -31.537 1.00 50.56 300 ALA A C 1
ATOM 2408 O O . ALA A 1 300 ? -28.649 -32.357 -30.703 1.00 50.56 300 ALA A O 1
ATOM 2409 N N . ALA A 1 301 ? -28.574 -30.166 -31.190 1.00 49.72 301 ALA A N 1
ATOM 2410 C CA . ALA A 1 301 ? -28.783 -29.709 -29.814 1.00 49.72 301 ALA A CA 1
ATOM 2411 C C . ALA A 1 301 ? -30.176 -30.102 -29.282 1.00 49.72 301 ALA A C 1
ATOM 2413 O O . ALA A 1 301 ? -30.300 -30.580 -28.153 1.00 49.72 301 ALA A O 1
ATOM 2414 N N . ARG A 1 302 ? -31.225 -29.981 -30.111 1.00 51.97 302 ARG A N 1
ATOM 2415 C CA . ARG A 1 302 ? -32.592 -30.428 -29.787 1.00 51.97 302 ARG A CA 1
ATOM 2416 C C . ARG A 1 302 ? -32.647 -31.911 -29.433 1.00 51.97 302 ARG A C 1
ATOM 2418 O O . ARG A 1 302 ? -33.372 -32.274 -28.513 1.00 51.97 302 ARG A O 1
ATOM 2425 N N . LEU A 1 303 ? -31.899 -32.754 -30.144 1.00 54.75 303 LEU A N 1
ATOM 2426 C CA . LEU A 1 303 ? -31.888 -34.208 -29.958 1.00 54.75 303 LEU A CA 1
ATOM 2427 C C . LEU A 1 303 ? -31.266 -34.608 -28.607 1.00 54.75 303 LEU A C 1
ATOM 2429 O O . LEU A 1 303 ? -31.825 -35.448 -27.896 1.00 54.75 303 LEU A O 1
ATOM 2433 N N . VAL A 1 304 ? -30.176 -33.938 -28.211 1.00 51.09 304 VAL A N 1
ATOM 2434 C CA . VAL A 1 304 ? -29.530 -34.114 -26.897 1.00 51.09 304 VAL A CA 1
ATOM 2435 C C . VAL A 1 304 ? -30.452 -33.641 -25.769 1.00 51.09 304 VAL A C 1
ATOM 2437 O O . VAL A 1 304 ? -30.689 -34.390 -24.820 1.00 51.09 304 VAL A O 1
ATOM 2440 N N . PHE A 1 305 ? -31.058 -32.454 -25.897 1.00 52.16 305 PHE A N 1
ATOM 2441 C CA . PHE A 1 305 ? -32.003 -31.941 -24.899 1.00 52.16 305 PHE A CA 1
ATOM 2442 C C . PHE A 1 305 ? -33.263 -32.808 -24.797 1.00 52.16 305 PHE A C 1
ATOM 2444 O O . PHE A 1 305 ? -33.663 -33.180 -23.697 1.00 52.16 305 PHE A O 1
ATOM 2451 N N . HIS A 1 306 ? -33.863 -33.224 -25.914 1.00 49.56 306 HIS A N 1
ATOM 2452 C CA . HIS A 1 306 ? -35.059 -34.068 -25.892 1.00 49.56 306 HIS A CA 1
ATOM 2453 C C . HIS A 1 306 ? -34.806 -35.392 -25.148 1.00 49.56 306 HIS A C 1
ATOM 2455 O O . HIS A 1 306 ? -35.689 -35.857 -24.422 1.00 49.56 306 HIS A O 1
ATOM 2461 N N . ARG A 1 307 ? -33.618 -35.999 -25.279 1.00 49.66 307 ARG A N 1
ATOM 2462 C CA . ARG A 1 307 ? -33.283 -37.260 -24.595 1.00 49.66 307 ARG A CA 1
ATOM 2463 C C . ARG A 1 307 ? -32.878 -37.049 -23.130 1.00 49.66 307 ARG A C 1
ATOM 2465 O O . ARG A 1 307 ? -33.306 -37.842 -22.295 1.00 49.66 307 ARG A O 1
ATOM 2472 N N . ALA A 1 308 ? -32.184 -35.952 -22.806 1.00 47.69 308 ALA A N 1
ATOM 2473 C CA . ALA A 1 308 ? -31.879 -35.545 -21.428 1.00 47.69 308 ALA A CA 1
ATOM 2474 C C . ALA A 1 308 ? -33.146 -35.222 -20.609 1.00 47.69 308 ALA A C 1
ATOM 2476 O O . ALA A 1 308 ? -33.219 -35.554 -19.433 1.00 47.69 308 ALA A O 1
ATOM 2477 N N . PHE A 1 309 ? -34.180 -34.650 -21.236 1.00 47.44 309 PHE A N 1
ATOM 2478 C CA . PHE A 1 309 ? -35.462 -34.343 -20.585 1.00 47.44 309 PHE A CA 1
ATOM 2479 C C . PHE A 1 309 ? -36.448 -35.527 -20.544 1.00 47.44 309 PHE A C 1
ATOM 2481 O O . PHE A 1 309 ? -37.426 -35.483 -19.796 1.00 47.44 309 PHE A O 1
ATOM 2488 N N . LYS A 1 310 ? -36.205 -36.603 -21.312 1.00 44.06 310 LYS A N 1
ATOM 2489 C CA . LYS A 1 310 ? -37.011 -37.841 -21.275 1.00 44.06 310 LYS A CA 1
ATOM 2490 C C . LYS A 1 310 ? -36.561 -38.831 -20.196 1.00 44.06 310 LYS A C 1
ATOM 2492 O O . LYS A 1 310 ? -37.292 -39.790 -19.947 1.00 44.06 310 LYS A O 1
ATOM 2497 N N . SER A 1 311 ? -35.407 -38.627 -19.550 1.00 44.66 311 SER A N 1
ATOM 2498 C CA . SER A 1 311 ? -35.065 -39.383 -18.344 1.00 44.66 311 SER A CA 1
ATOM 2499 C C . SER A 1 311 ? -35.958 -38.877 -17.204 1.00 44.66 311 SER A C 1
ATOM 2501 O O . SER A 1 311 ? -35.906 -37.742 -16.738 1.00 44.66 311 SER A O 1
ATOM 2503 N N . THR A 1 312 ? -36.921 -39.712 -16.842 1.00 38.66 312 THR A N 1
ATOM 2504 C CA . THR A 1 312 ? -37.981 -39.436 -15.878 1.00 38.66 312 THR A CA 1
ATOM 2505 C C . THR A 1 312 ? -37.420 -39.025 -14.523 1.00 38.66 312 THR A C 1
ATOM 2507 O O . THR A 1 312 ? -37.058 -39.909 -13.751 1.00 38.66 312 THR A O 1
ATOM 2510 N N . ASN A 1 313 ? -37.400 -37.721 -14.213 1.00 45.56 313 ASN A N 1
ATOM 2511 C CA . ASN A 1 313 ? -37.745 -37.205 -12.883 1.00 45.56 313 ASN A CA 1
ATOM 2512 C C . ASN A 1 313 ? -37.707 -35.671 -12.732 1.00 45.56 313 ASN A C 1
ATOM 2514 O O . ASN A 1 313 ? -37.197 -35.198 -11.738 1.00 45.56 313 ASN A O 1
ATOM 2518 N N . LEU A 1 314 ? -38.300 -34.836 -13.595 1.00 42.56 314 LEU A N 1
ATOM 2519 C CA . LEU A 1 314 ? -38.305 -33.371 -13.346 1.00 42.56 314 LEU A CA 1
ATOM 2520 C C . LEU A 1 314 ? -38.810 -33.000 -11.926 1.00 42.56 314 LEU A C 1
ATOM 2522 O O . LEU A 1 314 ? -38.233 -32.154 -11.249 1.00 42.56 314 LEU A O 1
ATOM 2526 N N . ARG A 1 315 ? -39.816 -33.730 -11.422 1.00 39.56 315 ARG A N 1
ATOM 2527 C CA . ARG A 1 315 ? -40.325 -33.595 -10.050 1.00 39.56 315 ARG A CA 1
ATOM 2528 C C . ARG A 1 315 ? -39.321 -34.073 -8.996 1.00 39.56 315 ARG A C 1
ATOM 2530 O O . ARG A 1 315 ? -39.141 -33.377 -8.005 1.00 39.56 315 ARG A O 1
ATOM 2537 N N . ALA A 1 316 ? -38.635 -35.203 -9.197 1.00 39.44 316 ALA A N 1
ATOM 2538 C CA . ALA A 1 316 ? -37.609 -35.650 -8.252 1.00 39.44 316 ALA A CA 1
ATOM 2539 C C . ALA A 1 316 ? -36.267 -34.930 -8.415 1.00 39.44 316 ALA A C 1
ATOM 2541 O O . ALA A 1 316 ? -35.517 -34.922 -7.461 1.00 39.44 316 ALA A O 1
ATOM 2542 N N . THR A 1 317 ? -35.978 -34.282 -9.541 1.00 40.41 317 THR A N 1
ATOM 2543 C CA . THR A 1 317 ? -34.800 -33.438 -9.767 1.00 40.41 317 THR A CA 1
ATOM 2544 C C . THR A 1 317 ? -35.003 -32.085 -9.099 1.00 40.41 317 THR A C 1
ATOM 2546 O O . THR A 1 317 ? -34.089 -31.603 -8.449 1.00 40.41 317 THR A O 1
ATOM 2549 N N . ILE A 1 318 ? -36.218 -31.523 -9.132 1.00 43.44 318 ILE A N 1
ATOM 2550 C CA . ILE A 1 318 ? -36.573 -30.322 -8.357 1.00 43.44 318 ILE A CA 1
ATOM 2551 C C . ILE A 1 318 ? -36.651 -30.640 -6.851 1.00 43.44 318 ILE A C 1
ATOM 2553 O O . ILE A 1 318 ? -36.123 -29.869 -6.051 1.00 43.44 318 ILE A O 1
ATOM 2557 N N . VAL A 1 319 ? -37.215 -31.794 -6.455 1.00 39.53 319 VAL A N 1
ATOM 2558 C CA . VAL A 1 319 ? -37.250 -32.276 -5.052 1.00 39.53 319 VAL A CA 1
ATOM 2559 C C . VAL A 1 319 ? -35.863 -32.713 -4.545 1.00 39.53 319 VAL A C 1
ATOM 2561 O O . VAL A 1 319 ? -35.539 -32.527 -3.373 1.00 39.53 319 VAL A O 1
ATOM 2564 N N . ALA A 1 320 ? -35.010 -33.271 -5.408 1.00 36.22 320 ALA A N 1
ATOM 2565 C CA . ALA A 1 320 ? -33.621 -33.596 -5.088 1.00 36.22 320 ALA A CA 1
ATOM 2566 C C . ALA A 1 320 ? -32.778 -32.328 -5.023 1.00 36.22 320 ALA A C 1
ATOM 2568 O O . ALA A 1 320 ? -32.019 -32.200 -4.076 1.00 36.22 320 ALA A O 1
ATOM 2569 N N . MET A 1 321 ? -32.959 -31.358 -5.928 1.00 40.12 321 MET A N 1
ATOM 2570 C CA . MET A 1 321 ? -32.339 -30.037 -5.807 1.00 40.12 321 MET A CA 1
ATOM 2571 C C . MET A 1 321 ? -32.740 -29.399 -4.476 1.00 40.12 321 MET A C 1
ATOM 2573 O O . MET A 1 321 ? -31.855 -29.006 -3.739 1.00 40.12 321 MET A O 1
ATOM 2577 N N . THR A 1 322 ? -34.012 -29.400 -4.066 1.00 38.06 322 THR A N 1
ATOM 2578 C CA . THR A 1 322 ? -34.430 -28.853 -2.752 1.00 38.06 322 THR A CA 1
ATOM 2579 C C . THR A 1 322 ? -33.913 -29.639 -1.542 1.00 38.06 322 THR A C 1
ATOM 2581 O O . THR A 1 322 ? -33.491 -29.018 -0.567 1.00 38.06 322 THR A O 1
ATOM 2584 N N . LYS A 1 323 ? -33.834 -30.978 -1.594 1.00 35.56 323 LYS A N 1
ATOM 2585 C CA . LYS A 1 323 ? -33.185 -31.786 -0.535 1.00 35.56 323 LYS A CA 1
ATOM 2586 C C . LYS A 1 323 ? -31.666 -31.600 -0.475 1.00 35.56 323 LYS A C 1
ATOM 2588 O O . LYS A 1 323 ? -31.091 -31.627 0.607 1.00 35.56 323 LYS A O 1
ATOM 2593 N N . ILE A 1 324 ? -31.018 -31.383 -1.615 1.00 34.88 324 ILE A N 1
ATOM 2594 C CA . ILE A 1 324 ? -29.578 -31.120 -1.731 1.00 34.88 324 ILE A CA 1
ATOM 2595 C C . ILE A 1 324 ? -29.258 -29.672 -1.307 1.00 34.88 324 ILE A C 1
ATOM 2597 O O . ILE A 1 324 ? -28.239 -29.430 -0.665 1.00 34.88 324 ILE A O 1
ATOM 2601 N N . LEU A 1 325 ? -30.161 -28.715 -1.549 1.00 36.56 325 LEU A N 1
ATOM 2602 C CA . LEU A 1 325 ? -30.067 -27.317 -1.099 1.00 36.56 325 LEU A CA 1
ATOM 2603 C C . LEU A 1 325 ? -30.122 -27.176 0.438 1.00 36.56 325 LEU A C 1
ATOM 2605 O O . LEU A 1 325 ? -29.651 -26.177 0.978 1.00 36.56 325 LEU A O 1
ATOM 2609 N N . GLN A 1 326 ? -30.623 -28.183 1.165 1.00 36.47 326 GLN A N 1
ATOM 2610 C CA . GLN A 1 326 ? -30.523 -28.246 2.631 1.00 36.47 326 GLN A CA 1
ATOM 2611 C C . GLN A 1 326 ? -29.132 -28.696 3.129 1.00 36.47 326 GLN A C 1
ATOM 2613 O O . GLN A 1 326 ? -28.846 -28.546 4.316 1.00 36.47 326 GLN A O 1
ATOM 2618 N N . GLY A 1 327 ? -28.261 -29.208 2.246 1.00 36.19 327 GLY A N 1
ATOM 2619 C CA . GLY A 1 327 ? -26.946 -29.768 2.589 1.00 36.19 327 GLY A CA 1
ATOM 2620 C C . GLY A 1 327 ? -25.730 -29.172 1.860 1.00 36.19 327 GLY A C 1
ATOM 2621 O O . GLY A 1 327 ? -24.614 -29.608 2.134 1.00 36.19 327 GLY A O 1
ATOM 2622 N N . LEU A 1 328 ? -25.898 -28.200 0.952 1.00 35.38 328 LEU A N 1
ATOM 2623 C CA . LEU A 1 328 ? -24.801 -27.609 0.165 1.00 35.38 328 LEU A CA 1
ATOM 2624 C C . LEU A 1 328 ? -24.351 -26.217 0.641 1.00 35.38 328 LEU A C 1
ATOM 2626 O O . LEU A 1 328 ? -25.087 -25.473 1.287 1.00 35.38 328 LEU A O 1
ATOM 2630 N N . SER A 1 329 ? -23.107 -25.873 0.284 1.00 42.88 329 SER A N 1
ATOM 2631 C CA . SER A 1 329 ? -22.435 -24.607 0.594 1.00 42.88 329 SER A CA 1
ATOM 2632 C C . SER A 1 329 ? -23.021 -23.383 -0.133 1.00 42.88 329 SER A C 1
ATOM 2634 O O . SER A 1 329 ? -23.588 -23.480 -1.224 1.00 42.88 329 SER A O 1
ATOM 2636 N N . GLU A 1 330 ? -22.810 -22.219 0.497 1.00 42.25 330 GLU A N 1
ATOM 2637 C CA . GLU A 1 330 ? -23.439 -20.897 0.304 1.00 42.25 330 GLU A CA 1
ATOM 2638 C C . GLU A 1 330 ? -23.643 -20.425 -1.156 1.00 42.25 330 GLU A C 1
ATOM 2640 O O . GLU A 1 330 ? -24.662 -19.806 -1.460 1.00 42.25 330 GLU A O 1
ATOM 2645 N N . ASN A 1 331 ? -22.744 -20.752 -2.089 1.00 37.44 331 ASN A N 1
ATOM 2646 C CA . ASN A 1 331 ? -22.803 -20.238 -3.469 1.00 37.44 331 ASN A CA 1
ATOM 2647 C C . ASN A 1 331 ? -23.758 -21.025 -4.388 1.00 37.44 331 ASN A C 1
ATOM 2649 O O . ASN A 1 331 ? -24.291 -20.476 -5.354 1.00 37.44 331 ASN A O 1
ATOM 2653 N N . HIS A 1 332 ? -24.017 -22.298 -4.079 1.00 40.31 332 HIS A N 1
ATOM 2654 C CA . HIS A 1 332 ? -24.800 -23.188 -4.942 1.00 40.31 332 HIS A CA 1
ATOM 2655 C C . HIS A 1 332 ? -26.315 -22.985 -4.773 1.00 40.31 332 HIS A C 1
ATOM 2657 O O . HIS A 1 332 ? -27.061 -23.059 -5.751 1.00 40.31 332 HIS A O 1
ATOM 2663 N N . CYS A 1 333 ? -26.767 -22.626 -3.562 1.00 43.97 333 CYS A N 1
ATOM 2664 C CA . CYS A 1 333 ? -28.163 -22.245 -3.313 1.00 43.97 333 CYS A CA 1
ATOM 2665 C C . CYS A 1 333 ? -28.569 -20.968 -4.044 1.00 43.97 333 CYS A C 1
ATOM 2667 O O . CYS A 1 333 ? -29.676 -20.876 -4.581 1.00 43.97 333 CYS A O 1
ATOM 2669 N N . GLN A 1 334 ? -27.662 -19.992 -4.085 1.00 41.28 334 GLN A N 1
ATOM 2670 C CA . GLN A 1 334 ? -27.906 -18.715 -4.738 1.00 41.28 334 GLN A CA 1
ATOM 2671 C C . GLN A 1 334 ? -28.052 -18.883 -6.256 1.00 41.28 334 GLN A C 1
ATOM 2673 O O . GLN A 1 334 ? -29.014 -18.377 -6.829 1.00 41.28 334 GLN A O 1
ATOM 2678 N N . ALA A 1 335 ? -27.150 -19.633 -6.898 1.00 44.53 335 ALA A N 1
ATOM 2679 C CA . ALA A 1 335 ? -27.180 -19.849 -8.344 1.00 44.53 335 ALA A CA 1
ATOM 2680 C C . ALA A 1 335 ? -28.424 -20.633 -8.806 1.00 44.53 335 ALA A C 1
ATOM 2682 O O . ALA A 1 335 ? -29.012 -20.295 -9.833 1.00 44.53 335 ALA A O 1
ATOM 2683 N N . GLY A 1 336 ? -28.866 -21.635 -8.033 1.00 45.47 336 GLY A N 1
ATOM 2684 C CA . GLY A 1 336 ? -30.047 -22.439 -8.363 1.00 45.47 336 GLY A CA 1
ATOM 2685 C C . GLY A 1 336 ? -31.359 -21.650 -8.304 1.00 45.47 336 GLY A C 1
ATOM 2686 O O . GLY A 1 336 ? -32.155 -21.696 -9.241 1.00 45.47 336 GLY A O 1
ATOM 2687 N N . LEU A 1 337 ? -31.573 -20.874 -7.236 1.00 47.88 337 LEU A N 1
ATOM 2688 C CA . LEU A 1 337 ? -32.793 -20.074 -7.063 1.00 47.88 337 LEU A CA 1
ATOM 2689 C C . LEU A 1 337 ? -32.794 -18.803 -7.934 1.00 47.88 337 LEU A C 1
ATOM 2691 O O . LEU A 1 337 ? -33.841 -18.428 -8.462 1.00 47.88 337 LEU A O 1
ATOM 2695 N N . GLU A 1 338 ? -31.635 -18.165 -8.157 1.00 47.03 338 GLU A N 1
ATOM 2696 C CA . GLU A 1 338 ? -31.519 -17.053 -9.115 1.00 47.03 338 GLU A CA 1
ATOM 2697 C C . GLU A 1 338 ? -31.661 -17.522 -10.570 1.00 47.03 338 GLU A C 1
ATOM 2699 O O . GLU A 1 338 ? -32.197 -16.772 -11.387 1.00 47.03 338 GLU A O 1
ATOM 2704 N N . GLY A 1 339 ? -31.217 -18.744 -10.887 1.00 47.44 339 GLY A N 1
ATOM 2705 C CA . GLY A 1 339 ? -31.402 -19.387 -12.187 1.00 47.44 339 GLY A CA 1
ATOM 2706 C C . GLY A 1 339 ? -32.872 -19.677 -12.477 1.00 47.44 339 GLY A C 1
ATOM 2707 O O . GLY A 1 339 ? -33.371 -19.264 -13.518 1.00 47.44 339 GLY A O 1
ATOM 2708 N N . LEU A 1 340 ? -33.596 -20.279 -11.526 1.00 49.78 340 LEU A N 1
ATOM 2709 C CA . LEU A 1 340 ? -35.044 -20.517 -11.638 1.00 49.78 340 LEU A CA 1
ATOM 2710 C C . LEU A 1 340 ? -35.837 -19.221 -11.875 1.00 49.78 340 LEU A C 1
ATOM 2712 O O . LEU A 1 340 ? -36.755 -19.211 -12.689 1.00 49.78 340 LEU A O 1
ATOM 2716 N N . ALA A 1 341 ? -35.436 -18.115 -11.241 1.00 46.78 341 ALA A N 1
ATOM 2717 C CA . ALA A 1 341 ? -36.048 -16.801 -11.443 1.00 46.78 341 ALA A CA 1
ATOM 2718 C C . ALA A 1 341 ? -35.775 -16.175 -12.829 1.00 46.78 341 ALA A C 1
ATOM 2720 O O . ALA A 1 341 ? -36.446 -15.217 -13.190 1.00 46.78 341 ALA A O 1
ATOM 2721 N N . ARG A 1 342 ? -34.790 -16.663 -13.598 1.00 48.62 342 ARG A N 1
ATOM 2722 C CA . ARG A 1 342 ? -34.530 -16.206 -14.980 1.00 48.62 342 ARG A CA 1
ATOM 2723 C C . ARG A 1 342 ? -35.353 -16.969 -16.017 1.00 48.62 342 ARG A C 1
ATOM 2725 O O . ARG A 1 342 ? -35.617 -16.442 -17.088 1.00 48.62 342 ARG A O 1
ATOM 2732 N N . PHE A 1 343 ? -35.773 -18.194 -15.705 1.00 48.91 343 PHE A N 1
ATOM 2733 C CA . PHE A 1 343 ? -36.582 -19.016 -16.611 1.00 48.91 343 PHE A CA 1
ATOM 2734 C C . PHE A 1 343 ? -38.071 -18.634 -16.614 1.00 48.91 343 PHE A C 1
ATOM 2736 O O . PHE A 1 343 ? -38.835 -19.157 -17.420 1.00 48.91 343 PHE A O 1
ATOM 2743 N N . THR A 1 344 ? -38.492 -17.702 -15.753 1.00 48.50 344 THR A N 1
ATOM 2744 C CA . THR A 1 344 ? -39.895 -17.276 -15.632 1.00 48.50 344 THR A CA 1
ATOM 2745 C C . THR A 1 344 ? -40.378 -16.342 -16.737 1.00 48.50 344 THR A C 1
ATOM 2747 O O . THR A 1 344 ? -41.573 -16.087 -16.821 1.00 48.50 344 THR A O 1
ATOM 2750 N N . GLU A 1 345 ? -39.481 -15.857 -17.598 1.00 47.31 345 GLU A N 1
ATOM 2751 C CA . GLU A 1 345 ? -39.825 -15.041 -18.773 1.00 47.31 345 GLU A CA 1
ATOM 2752 C C . GLU A 1 345 ? -40.312 -15.893 -19.966 1.00 47.31 345 GLU A C 1
ATOM 2754 O O . GLU A 1 345 ? -40.817 -15.356 -20.951 1.00 47.31 345 GLU A O 1
ATOM 2759 N N . ILE A 1 346 ? -40.200 -17.228 -19.888 1.00 52.25 346 ILE A N 1
ATOM 2760 C CA . ILE A 1 346 ? -40.571 -18.148 -20.970 1.00 52.25 346 ILE A CA 1
ATOM 2761 C C . ILE A 1 346 ? -41.996 -18.676 -20.742 1.00 52.25 346 ILE A C 1
ATOM 2763 O O . ILE A 1 346 ? -42.248 -19.518 -19.879 1.00 52.25 346 ILE A O 1
ATOM 2767 N N . VAL A 1 347 ? -42.937 -18.195 -21.561 1.00 46.34 347 VAL A N 1
ATOM 2768 C CA . VAL A 1 347 ? -44.394 -18.434 -21.455 1.00 46.34 347 VAL A CA 1
ATOM 2769 C C . VAL A 1 347 ? -44.779 -19.924 -21.445 1.00 46.34 347 VAL A C 1
ATOM 2771 O O . VAL A 1 347 ? -45.771 -20.302 -20.827 1.00 46.34 347 VAL A O 1
ATOM 2774 N N . GLU A 1 348 ? -43.983 -20.787 -22.072 1.00 51.25 348 GLU A N 1
ATOM 2775 C CA . GLU A 1 348 ? -44.250 -22.229 -22.207 1.00 51.25 348 GLU A CA 1
ATOM 2776 C C . GLU A 1 348 ? -43.985 -23.032 -20.913 1.00 51.25 348 GLU A C 1
ATOM 2778 O O . GLU A 1 348 ? -44.343 -24.204 -20.831 1.00 51.25 348 GLU A O 1
ATOM 2783 N N . TRP A 1 349 ? -43.389 -22.412 -19.882 1.00 54.31 349 TRP A N 1
ATOM 2784 C CA . TRP A 1 349 ? -42.928 -23.077 -18.649 1.00 54.31 349 TRP A CA 1
ATOM 2785 C C . TRP A 1 349 ? -43.817 -22.798 -17.420 1.00 54.31 349 TRP A C 1
ATOM 2787 O O . TRP A 1 349 ? -43.483 -23.196 -16.302 1.00 54.31 349 TRP A O 1
ATOM 2797 N N . ARG A 1 350 ? -44.977 -22.153 -17.611 1.00 55.06 350 ARG A N 1
ATOM 2798 C CA . ARG A 1 350 ? -45.900 -21.707 -16.544 1.00 55.06 350 ARG A CA 1
ATOM 2799 C C . ARG A 1 350 ? -46.297 -22.808 -15.550 1.00 55.06 350 ARG A C 1
ATOM 2801 O O . ARG A 1 350 ? -46.199 -22.604 -14.342 1.00 55.06 350 ARG A O 1
ATOM 2808 N N . GLU A 1 351 ? -46.670 -23.991 -16.033 1.00 53.88 351 GLU A N 1
ATOM 2809 C CA . GLU A 1 351 ? -47.066 -25.119 -15.168 1.00 53.88 351 GLU A CA 1
ATOM 2810 C C . GLU A 1 351 ? -45.879 -25.749 -14.417 1.00 53.88 351 GLU A C 1
ATOM 2812 O O . GLU A 1 351 ? -46.049 -26.333 -13.346 1.00 53.88 351 GLU A O 1
ATOM 2817 N N . ALA A 1 352 ? -44.656 -25.586 -14.928 1.00 52.44 352 ALA A N 1
ATOM 2818 C CA . ALA A 1 352 ? -43.446 -26.112 -14.299 1.00 52.44 352 ALA A CA 1
ATOM 2819 C C . ALA A 1 352 ? -42.920 -25.217 -13.157 1.00 52.44 352 ALA A C 1
ATOM 2821 O O . ALA A 1 352 ? -42.225 -25.712 -12.270 1.00 52.44 352 ALA A O 1
ATOM 2822 N N . ILE A 1 353 ? -43.259 -23.919 -13.151 1.00 56.44 353 ILE A N 1
ATOM 2823 C CA . ILE A 1 353 ? -42.762 -22.924 -12.179 1.00 56.44 353 ILE A CA 1
ATOM 2824 C C . ILE A 1 353 ? -43.636 -22.845 -10.916 1.00 56.44 353 ILE A C 1
ATOM 2826 O O . ILE A 1 353 ? -43.121 -22.578 -9.830 1.00 56.44 353 ILE A O 1
ATOM 2830 N N . ARG A 1 354 ? -44.941 -23.132 -11.011 1.00 63.06 354 ARG A N 1
ATOM 2831 C CA . ARG A 1 354 ? -45.894 -23.058 -9.884 1.00 63.06 354 ARG A CA 1
ATOM 2832 C C . ARG A 1 354 ? -45.431 -23.817 -8.616 1.00 63.06 354 ARG A C 1
ATOM 2834 O O . ARG A 1 354 ? -45.530 -23.246 -7.528 1.00 63.06 354 ARG A O 1
ATOM 2841 N N . PRO A 1 355 ? -44.859 -25.039 -8.694 1.00 61.84 355 PRO A N 1
ATOM 2842 C CA . PRO A 1 355 ? -44.306 -25.725 -7.521 1.00 61.84 355 PRO A CA 1
ATOM 2843 C C . PRO A 1 355 ? -43.083 -25.022 -6.910 1.00 61.84 355 PRO A C 1
ATOM 2845 O O . PRO A 1 355 ? -42.885 -25.081 -5.700 1.00 61.84 355 PRO A O 1
ATOM 2848 N N . ALA A 1 356 ? -42.280 -24.322 -7.717 1.00 60.75 356 ALA A N 1
ATOM 2849 C CA . ALA A 1 356 ? -41.097 -23.609 -7.239 1.00 60.75 356 ALA A CA 1
ATOM 2850 C C . ALA A 1 356 ? -41.463 -22.407 -6.350 1.00 60.75 356 ALA A C 1
ATOM 2852 O O . ALA A 1 356 ? -40.739 -22.118 -5.401 1.00 60.75 356 ALA A O 1
ATOM 2853 N N . ILE A 1 357 ? -42.604 -21.750 -6.597 1.00 68.06 357 ILE A N 1
ATOM 2854 C CA . ILE A 1 357 ? -43.109 -20.660 -5.741 1.00 68.06 357 ILE A CA 1
ATOM 2855 C C . ILE A 1 357 ? -43.442 -21.187 -4.336 1.00 68.06 357 ILE A C 1
ATOM 2857 O O . ILE A 1 357 ? -43.067 -20.571 -3.340 1.00 68.06 357 ILE A O 1
ATOM 2861 N N . GLN A 1 358 ? -44.071 -22.363 -4.240 1.00 70.44 358 GLN A N 1
ATOM 2862 C CA . GLN A 1 358 ? -44.377 -23.008 -2.956 1.00 70.44 358 GLN A CA 1
ATOM 2863 C C . GLN A 1 358 ? -43.101 -23.379 -2.184 1.00 70.44 358 GLN A C 1
ATOM 2865 O O . GLN A 1 358 ? -43.006 -23.123 -0.985 1.00 70.44 358 GLN A O 1
ATOM 2870 N N . GLU A 1 359 ? -42.078 -23.891 -2.871 1.00 64.94 359 GLU A N 1
ATOM 2871 C CA . GLU A 1 359 ? -40.774 -24.177 -2.257 1.00 64.94 359 GLU A CA 1
ATOM 2872 C C . GLU A 1 359 ? -40.041 -22.903 -1.802 1.00 64.94 359 GLU A C 1
ATOM 2874 O O . GLU A 1 359 ? -39.407 -22.899 -0.746 1.00 64.94 359 GLU A O 1
ATOM 2879 N N . MET A 1 360 ? -40.165 -21.785 -2.531 1.00 69.31 360 MET A N 1
ATOM 2880 C CA . MET A 1 360 ? -39.641 -20.490 -2.073 1.00 69.31 360 MET A CA 1
ATOM 2881 C C . MET A 1 360 ? -40.345 -20.023 -0.792 1.00 69.31 360 MET A C 1
ATOM 2883 O O . MET A 1 360 ? -39.675 -19.562 0.130 1.00 69.31 360 MET A O 1
ATOM 2887 N N . ILE A 1 361 ? -41.668 -20.195 -0.689 1.00 73.44 361 ILE A N 1
ATOM 2888 C CA . ILE A 1 361 ? -42.435 -19.875 0.528 1.00 73.44 361 ILE A CA 1
ATOM 2889 C C . ILE A 1 361 ? -41.973 -20.740 1.710 1.00 73.44 361 ILE A C 1
ATOM 2891 O O . ILE A 1 361 ? -41.787 -20.223 2.813 1.00 73.44 361 ILE A O 1
ATOM 2895 N N . ILE A 1 362 ? -41.716 -22.033 1.491 1.00 73.50 362 ILE A N 1
ATOM 2896 C CA . ILE A 1 362 ? -41.146 -22.929 2.511 1.00 73.50 362 ILE A CA 1
ATOM 2897 C C . ILE A 1 362 ? -39.735 -22.462 2.911 1.00 73.50 362 ILE A C 1
ATOM 2899 O O . ILE A 1 362 ? -39.413 -22.386 4.100 1.00 73.50 362 ILE A O 1
ATOM 2903 N N . GLY A 1 363 ? -38.915 -22.077 1.929 1.00 69.56 363 GLY A N 1
ATOM 2904 C CA . GLY A 1 363 ? -37.556 -21.570 2.116 1.00 69.56 363 GLY A CA 1
ATOM 2905 C C . GLY A 1 363 ? -37.464 -20.303 2.974 1.00 69.56 363 GLY A C 1
ATOM 2906 O O . GLY A 1 363 ? -36.457 -20.112 3.655 1.00 69.56 363 GLY A O 1
ATOM 2907 N N . LEU A 1 364 ? -38.519 -19.481 3.032 1.00 71.56 364 LEU A N 1
ATOM 2908 C CA . LEU A 1 364 ? -38.584 -18.319 3.931 1.00 71.56 364 LEU A CA 1
ATOM 2909 C C . LEU A 1 364 ? -38.512 -18.694 5.421 1.00 71.56 364 LEU A C 1
ATOM 2911 O O . LEU A 1 364 ? -38.062 -17.883 6.228 1.00 71.56 364 LEU A O 1
ATOM 2915 N N . ASN A 1 365 ? -38.915 -19.913 5.792 1.00 74.06 365 ASN A N 1
ATOM 2916 C CA . ASN A 1 365 ? -38.851 -20.423 7.167 1.00 74.06 365 ASN A CA 1
ATOM 2917 C C . ASN A 1 365 ? -37.613 -21.302 7.432 1.00 74.06 365 ASN A C 1
ATOM 2919 O O . ASN A 1 365 ? -37.502 -21.905 8.501 1.00 74.06 365 ASN A O 1
ATOM 2923 N N . ALA A 1 366 ? -36.674 -21.403 6.485 1.00 71.62 366 ALA A N 1
ATOM 2924 C CA . ALA A 1 366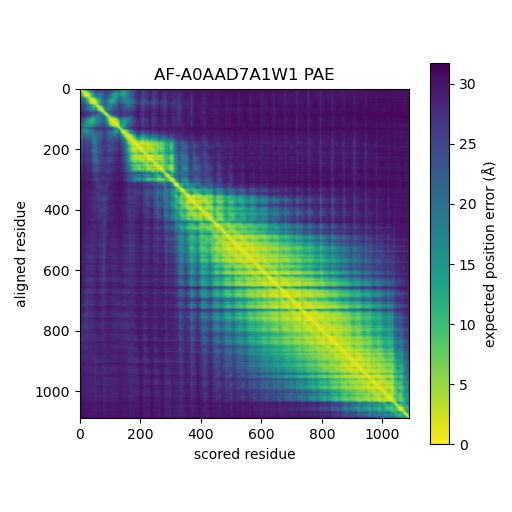 ? -35.478 -22.223 6.653 1.00 71.62 366 ALA A CA 1
ATOM 2925 C C . ALA A 1 366 ? -34.592 -21.714 7.804 1.00 71.62 366 ALA A C 1
ATOM 2927 O O . ALA A 1 366 ? -34.474 -20.511 8.030 1.00 71.62 366 ALA A O 1
ATOM 2928 N N . ILE A 1 367 ? -33.894 -22.621 8.499 1.00 66.94 367 ILE A N 1
ATOM 2929 C CA . ILE A 1 367 ? -32.927 -22.263 9.558 1.00 66.94 367 ILE A CA 1
ATOM 2930 C C . ILE A 1 367 ? -31.739 -21.478 8.965 1.00 66.94 367 ILE A C 1
ATOM 2932 O O . ILE A 1 367 ? -31.209 -20.560 9.597 1.00 66.94 367 ILE A O 1
ATOM 2936 N N . ASN A 1 368 ? -31.356 -21.788 7.722 1.00 65.50 368 ASN A N 1
ATOM 2937 C CA . ASN A 1 368 ? -30.252 -21.145 7.016 1.00 65.50 368 ASN A CA 1
ATOM 2938 C C . ASN A 1 368 ? -30.655 -19.769 6.443 1.00 65.50 368 ASN A C 1
ATOM 2940 O O . ASN A 1 368 ? -31.574 -19.658 5.633 1.00 65.50 368 ASN A O 1
ATOM 2944 N N . TRP A 1 369 ? -29.922 -18.726 6.838 1.00 68.69 369 TRP A N 1
ATOM 2945 C CA . TRP A 1 369 ? -30.148 -17.340 6.422 1.00 68.69 369 TRP A CA 1
ATOM 2946 C C . TRP A 1 369 ? -29.943 -17.095 4.917 1.00 68.69 369 TRP A C 1
ATOM 2948 O O . TRP A 1 369 ? -30.651 -16.271 4.343 1.00 68.69 369 TRP A O 1
ATOM 2958 N N . ASP A 1 370 ? -29.033 -17.818 4.253 1.00 60.66 370 ASP A N 1
ATOM 2959 C CA . ASP A 1 370 ? -28.811 -17.685 2.805 1.00 60.66 370 ASP A CA 1
ATOM 2960 C C . ASP A 1 370 ? -29.987 -18.241 2.001 1.00 60.66 370 ASP A C 1
ATOM 2962 O O . ASP A 1 370 ? -30.384 -17.660 0.990 1.00 60.66 370 ASP A O 1
ATOM 2966 N N . VAL A 1 371 ? -30.593 -19.327 2.493 1.00 65.38 371 VAL A N 1
ATOM 2967 C CA . VAL A 1 371 ? -31.804 -19.919 1.909 1.00 65.38 371 VAL A CA 1
ATOM 2968 C C . VAL A 1 371 ? -32.976 -18.951 2.048 1.00 65.38 371 VAL A C 1
ATOM 2970 O O . VAL A 1 371 ? -33.649 -18.672 1.056 1.00 65.38 371 VAL A O 1
ATOM 2973 N N . ARG A 1 372 ? -33.160 -18.350 3.234 1.00 73.69 372 ARG A N 1
ATOM 2974 C CA . ARG A 1 372 ? -34.169 -17.299 3.435 1.00 73.69 372 ARG A CA 1
ATOM 2975 C C . ARG A 1 372 ? -33.925 -16.112 2.505 1.00 73.69 372 ARG A C 1
ATOM 2977 O O . ARG A 1 372 ? -34.837 -15.688 1.804 1.00 73.69 372 ARG A O 1
ATOM 2984 N N . ARG A 1 373 ? -32.688 -15.613 2.419 1.00 69.62 373 ARG A N 1
ATOM 2985 C CA . ARG A 1 373 ? -32.299 -14.500 1.535 1.00 69.62 373 ARG A CA 1
ATOM 2986 C C . ARG A 1 373 ? -32.572 -14.791 0.057 1.00 69.62 373 ARG A C 1
ATOM 2988 O O . ARG A 1 373 ? -33.046 -13.907 -0.657 1.00 69.62 373 ARG A O 1
ATOM 2995 N N . ALA A 1 374 ? -32.255 -15.995 -0.415 1.00 63.88 374 ALA A N 1
ATOM 2996 C CA . ALA A 1 374 ? -32.491 -16.402 -1.797 1.00 63.88 374 ALA A CA 1
ATOM 2997 C C . ALA A 1 374 ? -33.991 -16.532 -2.100 1.00 63.88 374 ALA A C 1
ATOM 2999 O O . ALA A 1 374 ? -34.444 -16.024 -3.125 1.00 63.88 374 ALA A O 1
ATOM 3000 N N . ALA A 1 375 ? -34.766 -17.116 -1.180 1.00 72.19 375 ALA A N 1
ATOM 3001 C CA . ALA A 1 375 ? -36.224 -17.169 -1.266 1.00 72.19 375 ALA A CA 1
ATOM 3002 C C . ALA A 1 375 ? -36.847 -15.763 -1.321 1.00 72.19 375 ALA A C 1
ATOM 3004 O O . ALA A 1 375 ? -37.645 -15.480 -2.211 1.00 72.19 375 ALA A O 1
ATOM 3005 N N . ILE A 1 376 ? -36.408 -14.854 -0.442 1.00 73.31 376 ILE A N 1
ATOM 3006 C CA . ILE A 1 376 ? -36.824 -13.444 -0.412 1.00 73.31 376 ILE A CA 1
ATOM 3007 C C . ILE A 1 376 ? -36.573 -12.768 -1.770 1.00 73.31 376 ILE A C 1
ATOM 3009 O O . ILE A 1 376 ? -37.486 -12.185 -2.347 1.00 73.31 376 ILE A O 1
ATOM 3013 N N . LYS A 1 377 ? -35.360 -12.887 -2.328 1.00 69.44 377 LYS A N 1
ATOM 3014 C CA . LYS A 1 377 ? -35.030 -12.313 -3.645 1.00 69.44 377 LYS A CA 1
ATOM 3015 C C . LYS A 1 377 ? -35.855 -12.916 -4.786 1.00 69.44 377 LYS A C 1
ATOM 3017 O O . LYS A 1 377 ? -36.236 -12.185 -5.699 1.00 69.44 377 LYS A O 1
ATOM 3022 N N . GLY A 1 378 ? -36.089 -14.229 -4.754 1.00 69.75 378 GLY A N 1
ATOM 3023 C CA . GLY A 1 378 ? -36.892 -14.936 -5.752 1.00 69.75 378 GLY A CA 1
ATOM 3024 C C . GLY A 1 378 ? -38.331 -14.429 -5.772 1.00 69.75 378 GLY A C 1
ATOM 3025 O O . GLY A 1 378 ? -38.819 -14.006 -6.817 1.00 69.75 378 GLY A O 1
ATOM 3026 N N . ILE A 1 379 ? -38.961 -14.359 -4.599 1.00 75.00 379 ILE A N 1
ATOM 3027 C CA . ILE A 1 379 ? -40.325 -13.843 -4.432 1.00 75.00 379 ILE A CA 1
ATOM 3028 C C . ILE A 1 379 ? -40.435 -12.387 -4.898 1.00 75.00 379 ILE A C 1
ATOM 3030 O O . ILE A 1 379 ? -41.372 -12.045 -5.612 1.00 75.00 379 ILE A O 1
ATOM 3034 N N . THR A 1 380 ? -39.457 -11.538 -4.577 1.00 72.25 380 THR A N 1
ATOM 3035 C CA . THR A 1 380 ? -39.441 -10.128 -5.005 1.00 72.25 380 THR A CA 1
ATOM 3036 C C . THR A 1 380 ? -39.388 -9.961 -6.517 1.00 72.25 380 THR A C 1
ATOM 3038 O O . THR A 1 380 ? -40.060 -9.088 -7.060 1.00 72.25 380 THR A O 1
ATOM 3041 N N . ARG A 1 381 ? -38.612 -10.799 -7.215 1.00 69.31 381 ARG A N 1
ATOM 3042 C CA . ARG A 1 381 ? -38.570 -10.783 -8.685 1.00 69.31 381 ARG A CA 1
ATOM 3043 C C . ARG A 1 381 ? -39.899 -11.225 -9.287 1.00 69.31 381 ARG A C 1
ATOM 3045 O O . ARG A 1 381 ? -40.384 -10.572 -10.203 1.00 69.31 381 ARG A O 1
ATOM 3052 N N . LEU A 1 382 ? -40.501 -12.284 -8.745 1.00 70.44 382 LEU A N 1
ATOM 3053 C CA . LEU A 1 382 ? -41.798 -12.780 -9.211 1.00 70.44 382 LEU A CA 1
ATOM 3054 C C . LEU A 1 382 ? -42.922 -11.765 -8.977 1.00 70.44 382 LEU A C 1
ATOM 3056 O O . LEU A 1 382 ? -43.785 -11.599 -9.836 1.00 70.44 382 LEU A O 1
ATOM 3060 N N . ALA A 1 383 ? -42.881 -11.036 -7.859 1.00 67.62 383 ALA A N 1
ATOM 3061 C CA . ALA A 1 383 ? -43.850 -9.988 -7.561 1.00 67.62 383 ALA A CA 1
ATOM 3062 C C . ALA A 1 383 ? -43.830 -8.847 -8.596 1.00 67.62 383 ALA A C 1
ATOM 3064 O O . ALA A 1 383 ? -44.863 -8.226 -8.829 1.00 67.62 383 ALA A O 1
ATOM 3065 N N . GLY A 1 384 ? -42.692 -8.604 -9.259 1.00 65.50 384 GLY A N 1
ATOM 3066 C CA . GLY A 1 384 ? -42.572 -7.614 -10.335 1.00 65.50 384 GLY A CA 1
ATOM 3067 C C . GLY A 1 384 ? -43.267 -7.999 -11.648 1.00 65.50 384 GLY A C 1
ATOM 3068 O O . GLY A 1 384 ? -43.478 -7.129 -12.486 1.00 65.50 384 GLY A O 1
ATOM 3069 N N . ILE A 1 385 ? -43.641 -9.272 -11.832 1.00 68.12 385 ILE A N 1
ATOM 3070 C CA . ILE A 1 385 ? -44.242 -9.793 -13.075 1.00 68.12 385 ILE A CA 1
ATOM 3071 C C . ILE A 1 385 ? -45.782 -9.668 -13.060 1.00 68.12 385 ILE A C 1
ATOM 3073 O O . ILE A 1 385 ? -46.422 -9.847 -14.089 1.00 68.12 385 ILE A O 1
ATOM 3077 N N . GLY A 1 386 ? -46.399 -9.310 -11.925 1.00 59.34 386 GLY A N 1
ATOM 3078 C CA . GLY A 1 386 ? -47.843 -9.043 -11.784 1.00 59.34 386 GLY A CA 1
ATOM 3079 C C . GLY A 1 386 ? -48.753 -10.279 -11.877 1.00 59.34 386 GLY A C 1
ATOM 3080 O O . GLY A 1 386 ? -49.686 -10.410 -11.095 1.00 59.34 386 GLY A O 1
ATOM 3081 N N . GLU A 1 387 ? -48.446 -11.222 -12.767 1.00 66.44 387 GLU A N 1
ATOM 3082 C CA . GLU A 1 387 ? -49.243 -12.423 -13.058 1.00 66.44 387 GLU A CA 1
ATOM 3083 C C . GLU A 1 387 ? -49.228 -13.490 -11.945 1.00 66.44 387 GLU A C 1
ATOM 3085 O O . GLU A 1 387 ? -50.093 -14.358 -11.932 1.00 66.44 387 GLU A O 1
ATOM 3090 N N . TRP A 1 388 ? -48.268 -13.435 -11.015 1.00 71.94 388 TRP A N 1
ATOM 3091 C CA . TRP A 1 388 ? -48.103 -14.393 -9.905 1.00 71.94 388 TRP A CA 1
ATOM 3092 C C . TRP A 1 388 ? -48.628 -13.861 -8.563 1.00 71.94 388 TRP A C 1
ATOM 3094 O O . TRP A 1 388 ? -48.204 -14.318 -7.498 1.00 71.94 388 TRP A O 1
ATOM 3104 N N . SER A 1 389 ? -49.475 -12.828 -8.588 1.00 68.38 389 SER A N 1
ATOM 3105 C CA . SER A 1 389 ? -49.892 -12.125 -7.376 1.00 68.38 389 SER A CA 1
ATOM 3106 C C . SER A 1 389 ? -50.610 -13.059 -6.388 1.00 68.38 389 SER A C 1
ATOM 3108 O O . SER A 1 389 ? -50.219 -13.157 -5.224 1.00 68.38 389 SER A O 1
ATOM 3110 N N . GLU A 1 390 ? -51.591 -13.831 -6.844 1.00 72.12 390 GLU A N 1
ATOM 3111 C CA . GLU A 1 390 ? -52.348 -14.759 -5.994 1.00 72.12 390 GLU A CA 1
ATOM 3112 C C . GLU A 1 390 ? -51.460 -15.849 -5.367 1.00 72.12 390 GLU A C 1
ATOM 3114 O O . GLU A 1 390 ? -51.593 -16.156 -4.180 1.00 72.12 390 GLU A O 1
ATOM 3119 N N . GLU A 1 391 ? -50.498 -16.390 -6.118 1.00 76.75 391 GLU A N 1
ATOM 3120 C CA . GLU A 1 391 ? -49.576 -17.425 -5.643 1.00 76.75 391 GLU A CA 1
ATOM 3121 C C . GLU A 1 391 ? -48.545 -16.905 -4.629 1.00 76.75 391 GLU A C 1
ATOM 3123 O O . GLU A 1 391 ? -48.096 -17.667 -3.770 1.00 76.75 391 GLU A O 1
ATOM 3128 N N . ILE A 1 392 ? -48.175 -15.621 -4.699 1.00 77.06 392 ILE A N 1
ATOM 3129 C CA . ILE A 1 392 ? -47.210 -14.980 -3.789 1.00 77.06 392 ILE A CA 1
ATOM 3130 C C . ILE A 1 392 ? -47.876 -14.466 -2.507 1.00 77.06 392 ILE A C 1
ATOM 3132 O O . ILE A 1 392 ? -47.190 -14.334 -1.491 1.00 77.06 392 ILE A O 1
ATOM 3136 N N . ARG A 1 393 ? -49.197 -14.228 -2.499 1.00 76.88 393 ARG A N 1
ATOM 3137 C CA . ARG A 1 393 ? -49.950 -13.727 -1.327 1.00 76.88 393 ARG A CA 1
ATOM 3138 C C . ARG A 1 393 ? -49.538 -14.369 0.012 1.00 76.88 393 ARG A C 1
ATOM 3140 O O . ARG A 1 393 ? -49.306 -13.624 0.967 1.00 76.88 393 ARG A O 1
ATOM 3147 N N . PRO A 1 394 ? -49.376 -15.706 0.125 1.00 80.69 394 PRO A N 1
ATOM 3148 C CA . PRO A 1 394 ? -49.025 -16.352 1.394 1.00 80.69 394 PRO A CA 1
ATOM 3149 C C . PRO A 1 394 ? -47.596 -16.056 1.877 1.00 80.69 394 PRO A C 1
ATOM 3151 O O . PRO A 1 394 ? -47.294 -16.242 3.055 1.00 80.69 394 PRO A O 1
ATOM 3154 N N . ALA A 1 395 ? -46.708 -15.593 0.995 1.00 78.25 395 ALA A N 1
ATOM 3155 C CA . ALA A 1 395 ? -45.325 -15.265 1.323 1.00 78.25 395 ALA A CA 1
ATOM 3156 C C . ALA A 1 395 ? -45.205 -13.983 2.162 1.00 78.25 395 ALA A C 1
ATOM 3158 O O . ALA A 1 395 ? -44.285 -13.852 2.969 1.00 78.25 395 ALA A O 1
ATOM 3159 N N . ILE A 1 396 ? -46.126 -13.033 1.988 1.00 75.69 396 ILE A N 1
ATOM 3160 C CA . ILE A 1 396 ? -46.005 -11.669 2.526 1.00 75.69 396 ILE A CA 1
ATOM 3161 C C . ILE A 1 396 ? -45.990 -11.640 4.060 1.00 75.69 396 ILE A C 1
ATOM 3163 O O . ILE A 1 396 ? -45.053 -11.060 4.619 1.00 75.69 396 ILE A O 1
ATOM 3167 N N . PRO A 1 397 ? -46.911 -12.319 4.777 1.00 73.25 397 PRO A N 1
ATOM 3168 C CA . PRO A 1 397 ? -46.838 -12.401 6.235 1.00 73.25 397 PRO A CA 1
ATOM 3169 C C . PRO A 1 397 ? -45.541 -13.051 6.730 1.00 73.25 397 PRO A C 1
ATOM 3171 O O . PRO A 1 397 ? -45.020 -12.678 7.780 1.00 73.25 397 PRO A O 1
ATOM 3174 N N . VAL A 1 398 ? -44.988 -14.002 5.970 1.00 75.25 398 VAL A N 1
ATOM 3175 C CA . VAL A 1 398 ? -43.750 -14.706 6.328 1.00 75.25 398 VAL A CA 1
ATOM 3176 C C . VAL A 1 398 ? -42.533 -13.796 6.143 1.00 75.25 398 VAL A C 1
ATOM 3178 O O . VAL A 1 398 ? -41.697 -13.728 7.040 1.00 75.25 398 VAL A O 1
ATOM 3181 N N . VAL A 1 399 ? -42.459 -13.023 5.054 1.00 74.69 399 VAL A N 1
ATOM 3182 C CA . VAL A 1 399 ? -41.397 -12.021 4.836 1.00 74.69 399 VAL A CA 1
ATOM 3183 C C . VAL A 1 399 ? -41.421 -10.945 5.929 1.00 74.69 399 VAL A C 1
ATOM 3185 O O . VAL A 1 399 ? -40.370 -10.595 6.466 1.00 74.69 399 VAL A O 1
ATOM 3188 N N . VAL A 1 400 ? -42.608 -10.471 6.329 1.00 71.88 400 VAL A N 1
ATOM 3189 C CA . VAL A 1 400 ? -42.756 -9.537 7.462 1.00 71.88 400 VAL A CA 1
ATOM 3190 C C . VAL A 1 400 ? -42.357 -10.204 8.785 1.00 71.88 400 VAL A C 1
ATOM 3192 O O . VAL A 1 400 ? -41.714 -9.577 9.624 1.00 71.88 400 VAL A O 1
ATOM 3195 N N . LYS A 1 401 ? -42.642 -11.497 8.977 1.00 72.50 401 LYS A N 1
ATOM 3196 C CA . LYS A 1 401 ? -42.199 -12.247 10.162 1.00 72.50 401 LYS A CA 1
ATOM 3197 C C . LYS A 1 401 ? -40.676 -12.410 10.220 1.00 72.50 401 LYS A C 1
ATOM 3199 O O . LYS A 1 401 ? -40.129 -12.375 11.317 1.00 72.50 401 LYS A O 1
ATOM 3204 N N . VAL A 1 402 ? -39.966 -12.527 9.094 1.00 70.25 402 VAL A N 1
ATOM 3205 C CA . VAL A 1 402 ? -38.487 -12.617 9.082 1.00 70.25 402 VAL A CA 1
ATOM 3206 C C . VAL A 1 402 ? -37.840 -11.381 9.715 1.00 70.25 402 VAL A C 1
ATOM 3208 O O . VAL A 1 402 ? -36.837 -11.514 10.418 1.00 70.25 402 VAL A O 1
ATOM 3211 N N . LEU A 1 403 ? -38.449 -10.199 9.560 1.00 64.19 403 LEU A N 1
ATOM 3212 C CA . LEU A 1 403 ? -37.991 -8.984 10.232 1.00 64.19 403 LEU A CA 1
ATOM 3213 C C . LEU A 1 403 ? -37.938 -9.166 11.758 1.00 64.19 403 LEU A C 1
ATOM 3215 O O . LEU A 1 403 ? -36.958 -8.748 12.374 1.00 64.19 403 LEU A O 1
ATOM 3219 N N . THR A 1 404 ? -38.901 -9.887 12.354 1.00 61.59 404 THR A N 1
ATOM 3220 C CA . THR A 1 404 ? -39.002 -10.124 13.811 1.00 61.59 404 THR A CA 1
ATOM 3221 C C . THR A 1 404 ? -37.832 -10.901 14.422 1.00 61.59 404 THR A C 1
ATOM 3223 O O . THR A 1 404 ? -37.723 -10.952 15.645 1.00 61.59 404 THR A O 1
ATOM 3226 N N . ASN A 1 405 ? -36.930 -11.466 13.610 1.00 65.94 405 ASN A N 1
ATOM 3227 C CA . ASN A 1 405 ? -35.740 -12.150 14.099 1.00 65.94 405 ASN A CA 1
ATOM 3228 C C . ASN A 1 405 ? -34.700 -11.139 14.646 1.00 65.94 405 ASN A C 1
ATOM 3230 O O . ASN A 1 405 ? -34.139 -10.355 13.869 1.00 65.94 405 ASN A O 1
ATOM 3234 N N . PRO A 1 406 ? -34.389 -11.156 15.960 1.00 55.69 406 PRO A N 1
ATOM 3235 C CA . PRO A 1 406 ? -33.385 -10.265 16.546 1.00 55.69 406 PRO A CA 1
ATOM 3236 C C . PRO A 1 406 ? -31.954 -10.574 16.075 1.00 55.69 406 PRO A C 1
ATOM 3238 O O . PRO A 1 406 ? -31.091 -9.709 16.169 1.00 55.69 406 PRO A O 1
ATOM 3241 N N . TYR A 1 407 ? -31.707 -11.765 15.518 1.00 61.06 407 TYR A N 1
ATOM 3242 C CA . TYR A 1 407 ? -30.396 -12.225 15.040 1.00 61.06 407 TYR A CA 1
ATOM 3243 C C . TYR A 1 407 ? -30.274 -12.234 13.506 1.00 61.06 407 TYR A C 1
ATOM 3245 O O . TYR A 1 407 ? -29.487 -13.001 12.945 1.00 61.06 407 TYR A O 1
ATOM 3253 N N . ILE A 1 408 ? -31.069 -11.420 12.804 1.00 67.25 408 ILE A N 1
ATOM 3254 C CA . ILE A 1 408 ? -30.965 -11.274 11.347 1.00 67.25 408 ILE A CA 1
ATOM 3255 C C . ILE A 1 408 ? -29.578 -10.731 10.956 1.00 67.25 408 ILE A C 1
ATOM 3257 O O . ILE A 1 408 ? -29.096 -9.765 11.544 1.00 67.25 408 ILE A O 1
ATOM 3261 N N . LYS A 1 409 ? -28.918 -11.346 9.966 1.00 70.25 409 LYS A N 1
ATOM 3262 C CA . LYS A 1 409 ? -27.626 -10.850 9.454 1.00 70.25 409 LYS A CA 1
ATOM 3263 C C . LYS A 1 409 ? -27.833 -9.624 8.560 1.00 70.25 409 LYS A C 1
ATOM 3265 O O . LYS A 1 409 ? -28.800 -9.591 7.805 1.00 70.25 409 LYS A O 1
ATOM 3270 N N . ASP A 1 410 ? -26.879 -8.692 8.518 1.00 65.19 410 ASP A N 1
ATOM 3271 C CA . ASP A 1 410 ? -26.975 -7.450 7.719 1.00 65.19 410 ASP A CA 1
ATOM 3272 C C . ASP A 1 410 ? -27.323 -7.686 6.239 1.00 65.19 410 ASP A C 1
ATOM 3274 O O . ASP A 1 410 ? -28.137 -6.980 5.646 1.00 65.19 410 ASP A O 1
ATOM 3278 N N . ARG A 1 411 ? -26.752 -8.734 5.630 1.00 64.50 411 ARG A N 1
ATOM 3279 C CA . ARG A 1 411 ? -27.028 -9.111 4.230 1.00 64.50 411 ARG A CA 1
ATOM 3280 C C . ARG A 1 411 ? -28.439 -9.662 4.012 1.00 64.50 411 ARG A C 1
ATOM 3282 O O . ARG A 1 411 ? -28.975 -9.529 2.910 1.00 64.50 411 ARG A O 1
ATOM 3289 N N . GLU A 1 412 ? -28.999 -10.327 5.019 1.00 67.75 412 GLU A N 1
ATOM 3290 C CA . GLU A 1 412 ? -30.383 -10.809 5.022 1.00 67.75 412 GLU A CA 1
ATOM 3291 C C . GLU A 1 412 ? -31.335 -9.632 5.239 1.00 67.75 412 GLU A C 1
ATOM 3293 O O . GLU A 1 412 ? -32.278 -9.463 4.473 1.00 67.75 412 GLU A O 1
ATOM 3298 N N . LEU A 1 413 ? -31.016 -8.755 6.194 1.00 67.50 413 LEU A N 1
ATOM 3299 C CA . LEU A 1 413 ? -31.754 -7.529 6.480 1.00 67.50 413 LEU A CA 1
ATOM 3300 C C . LEU A 1 413 ? -31.877 -6.639 5.239 1.00 67.50 413 LEU A C 1
ATOM 3302 O O . LEU A 1 413 ? -32.986 -6.257 4.876 1.00 67.50 413 LEU A O 1
ATOM 3306 N N . HIS A 1 414 ? -30.771 -6.387 4.535 1.00 67.25 414 HIS A N 1
ATOM 3307 C CA . HIS A 1 414 ? -30.789 -5.613 3.294 1.00 67.25 414 HIS A CA 1
ATOM 3308 C C . HIS A 1 414 ? -31.682 -6.261 2.223 1.00 67.25 414 HIS A C 1
ATOM 3310 O O . HIS A 1 414 ? -32.393 -5.571 1.495 1.00 67.25 414 HIS A O 1
ATOM 3316 N N . ALA A 1 415 ? -31.666 -7.594 2.104 1.00 68.69 415 ALA A N 1
ATOM 3317 C CA . ALA A 1 415 ? -32.504 -8.296 1.135 1.00 68.69 415 ALA A CA 1
ATOM 3318 C C . ALA A 1 415 ? -33.995 -8.203 1.491 1.00 68.69 415 ALA A C 1
ATOM 3320 O O . ALA A 1 415 ? -34.813 -7.988 0.598 1.00 68.69 415 ALA A O 1
ATOM 3321 N N . VAL A 1 416 ? -34.344 -8.314 2.777 1.00 74.25 416 VAL A N 1
ATOM 3322 C CA . VAL A 1 416 ? -35.717 -8.124 3.267 1.00 74.25 416 VAL A CA 1
ATOM 3323 C C . VAL A 1 416 ? -36.182 -6.686 3.037 1.00 74.25 416 VAL A C 1
ATOM 3325 O O . VAL A 1 416 ? -37.271 -6.488 2.510 1.00 74.25 416 VAL A O 1
ATOM 3328 N N . GLN A 1 417 ? -35.358 -5.685 3.361 1.00 69.44 417 GLN A N 1
ATOM 3329 C CA . GLN A 1 417 ? -35.690 -4.268 3.164 1.00 69.44 417 GLN A CA 1
ATOM 3330 C C . GLN A 1 417 ? -35.914 -3.926 1.688 1.00 69.44 417 GLN A C 1
ATOM 3332 O O . GLN A 1 417 ? -36.918 -3.305 1.346 1.00 69.44 417 GLN A O 1
ATOM 3337 N N . GLN A 1 418 ? -35.023 -4.383 0.804 1.00 70.12 418 GLN A N 1
ATOM 3338 C CA . GLN A 1 418 ? -35.172 -4.201 -0.640 1.00 70.12 418 GLN A CA 1
ATOM 3339 C C . GLN A 1 418 ? -36.455 -4.866 -1.156 1.00 70.12 418 GLN A C 1
ATOM 3341 O O . GLN A 1 418 ? -37.191 -4.281 -1.944 1.00 70.12 418 GLN A O 1
ATOM 3346 N N . SER A 1 419 ? -36.748 -6.067 -0.661 1.00 74.06 419 SER A N 1
ATOM 3347 C CA . SER A 1 419 ? -37.934 -6.832 -1.045 1.00 74.06 419 SER A CA 1
ATOM 3348 C C . SER A 1 419 ? -39.227 -6.173 -0.593 1.00 74.06 419 SER A C 1
ATOM 3350 O O . SER A 1 419 ? -40.140 -6.009 -1.393 1.00 74.06 419 SER A O 1
ATOM 3352 N N . LEU A 1 420 ? -39.291 -5.722 0.659 1.00 72.94 420 LEU A N 1
ATOM 3353 C CA . LEU A 1 420 ? -40.441 -4.989 1.177 1.00 72.94 420 LEU A CA 1
ATOM 3354 C C . LEU A 1 420 ? -40.618 -3.631 0.498 1.00 72.94 420 LEU A C 1
ATOM 3356 O O . LEU A 1 420 ? -41.756 -3.235 0.290 1.00 72.94 420 LEU A O 1
ATOM 3360 N N . SER A 1 421 ? -39.543 -2.942 0.099 1.00 69.88 421 SER A N 1
ATOM 3361 C CA . SER A 1 421 ? -39.661 -1.709 -0.691 1.00 69.88 421 SER A CA 1
ATOM 3362 C C . SER A 1 421 ? -40.274 -1.970 -2.070 1.00 69.88 421 SER A C 1
ATOM 3364 O O . SER A 1 421 ? -41.168 -1.236 -2.486 1.00 69.88 421 SER A O 1
ATOM 3366 N N . CYS A 1 422 ? -39.865 -3.049 -2.747 1.00 69.94 422 CYS A N 1
ATOM 3367 C CA . CYS A 1 422 ? -40.463 -3.458 -4.018 1.00 69.94 422 CYS A CA 1
ATOM 3368 C C . CYS A 1 422 ? -41.934 -3.876 -3.853 1.00 69.94 422 CYS A C 1
ATOM 3370 O O . CYS A 1 422 ? -42.786 -3.428 -4.616 1.00 69.94 422 CYS A O 1
ATOM 3372 N N . LEU A 1 423 ? -42.245 -4.688 -2.837 1.00 72.31 423 LEU A N 1
ATOM 3373 C CA . LEU A 1 423 ? -43.610 -5.148 -2.559 1.00 72.31 423 LEU A CA 1
ATOM 3374 C C . LEU A 1 423 ? -44.533 -3.993 -2.145 1.00 72.31 423 LEU A C 1
ATOM 3376 O O . LEU A 1 423 ? -45.657 -3.914 -2.625 1.00 72.31 423 LEU A O 1
ATOM 3380 N N . ALA A 1 424 ? -44.058 -3.058 -1.319 1.00 67.06 424 ALA A N 1
ATOM 3381 C CA . ALA A 1 424 ? -44.821 -1.880 -0.905 1.00 67.06 424 ALA A CA 1
ATOM 3382 C C . ALA A 1 424 ? -45.088 -0.888 -2.054 1.00 67.06 424 ALA A C 1
ATOM 3384 O O . ALA A 1 424 ? -45.946 -0.016 -1.913 1.00 67.06 424 ALA A O 1
ATOM 3385 N N . GLY A 1 425 ? -44.385 -1.014 -3.187 1.00 66.00 425 GLY A N 1
ATOM 3386 C CA . GLY A 1 425 ? -44.679 -0.273 -4.416 1.00 66.00 425 GLY A CA 1
ATOM 3387 C C . GLY A 1 425 ? -45.957 -0.736 -5.129 1.00 66.00 425 GLY A C 1
ATOM 3388 O O . GLY A 1 425 ? -46.524 0.025 -5.908 1.00 66.00 425 GLY A O 1
ATOM 3389 N N . ILE A 1 426 ? -46.443 -1.948 -4.842 1.00 70.62 426 ILE A N 1
ATOM 3390 C CA . ILE A 1 426 ? -47.671 -2.509 -5.415 1.00 70.62 426 ILE A CA 1
ATOM 3391 C C . ILE A 1 426 ? -48.831 -2.223 -4.455 1.00 70.62 426 ILE A C 1
ATOM 3393 O O . ILE A 1 426 ? -48.795 -2.631 -3.295 1.00 70.62 426 ILE A O 1
ATOM 3397 N N . ALA A 1 427 ? -49.874 -1.533 -4.930 1.00 65.94 427 ALA A N 1
ATOM 3398 C CA . ALA A 1 427 ? -50.976 -1.050 -4.088 1.00 65.94 427 ALA A CA 1
ATOM 3399 C C . ALA A 1 427 ? -51.683 -2.167 -3.291 1.00 65.94 427 ALA A C 1
ATOM 3401 O O . ALA A 1 427 ? -51.969 -1.991 -2.106 1.00 65.94 427 ALA A O 1
ATOM 3402 N N . GLU A 1 428 ? -51.902 -3.328 -3.915 1.00 70.81 428 GLU A N 1
ATOM 3403 C CA . GLU A 1 428 ? -52.520 -4.504 -3.284 1.00 70.81 428 GLU A CA 1
ATOM 3404 C C . GLU A 1 428 ? -51.678 -5.042 -2.115 1.00 70.81 428 GLU A C 1
ATOM 3406 O O . GLU A 1 428 ? -52.192 -5.300 -1.026 1.00 70.81 428 GLU A O 1
ATOM 3411 N N . TRP A 1 429 ? -50.360 -5.144 -2.301 1.00 73.25 429 TRP A N 1
ATOM 3412 C CA . TRP A 1 429 ? -49.440 -5.644 -1.277 1.00 73.25 429 TRP A CA 1
ATOM 3413 C C . TRP A 1 429 ? -49.125 -4.634 -0.199 1.00 73.25 429 TRP A C 1
ATOM 3415 O O . TRP A 1 429 ? -48.957 -5.016 0.958 1.00 73.25 429 TRP A O 1
ATOM 3425 N N . ARG A 1 430 ? -49.115 -3.346 -0.543 1.00 70.50 430 ARG A N 1
ATOM 3426 C CA . ARG A 1 430 ? -49.063 -2.274 0.443 1.00 70.50 430 ARG A CA 1
ATOM 3427 C C . ARG A 1 430 ? -50.224 -2.418 1.427 1.00 70.50 430 ARG A C 1
ATOM 3429 O O . ARG A 1 430 ? -49.971 -2.449 2.622 1.00 70.50 430 ARG A O 1
ATOM 3436 N N . ALA A 1 431 ? -51.460 -2.612 0.961 1.00 69.94 431 ALA A N 1
ATOM 3437 C CA . ALA A 1 431 ? -52.614 -2.800 1.846 1.00 69.94 431 ALA A CA 1
ATOM 3438 C C . ALA A 1 431 ? -52.483 -4.031 2.769 1.00 69.94 431 ALA A C 1
ATOM 3440 O O . ALA A 1 431 ? -52.818 -3.948 3.950 1.00 69.94 431 ALA A O 1
ATOM 3441 N N . GLU A 1 432 ? -51.955 -5.154 2.269 1.00 72.56 432 GLU A N 1
ATOM 3442 C CA . GLU A 1 432 ? -51.728 -6.365 3.077 1.00 72.56 432 GLU A CA 1
ATOM 3443 C C . GLU A 1 432 ? -50.590 -6.209 4.099 1.00 72.56 432 GLU A C 1
ATOM 3445 O O . GLU A 1 432 ? -50.731 -6.624 5.249 1.00 72.56 432 GLU A O 1
ATOM 3450 N N . ILE A 1 433 ? -49.485 -5.551 3.732 1.00 70.81 433 ILE A N 1
ATOM 3451 C CA . ILE A 1 433 ? -48.390 -5.236 4.664 1.00 70.81 433 ILE A CA 1
ATOM 3452 C C . ILE A 1 433 ? -48.897 -4.312 5.782 1.00 70.81 433 ILE A C 1
ATOM 3454 O O . ILE A 1 433 ? -48.557 -4.516 6.948 1.00 70.81 433 ILE A O 1
ATOM 3458 N N . LEU A 1 434 ? -49.748 -3.335 5.454 1.00 68.75 434 LEU A N 1
ATOM 3459 C CA . LEU A 1 434 ? -50.293 -2.374 6.416 1.00 68.75 434 LEU A CA 1
ATOM 3460 C C . LEU A 1 434 ? -51.192 -3.018 7.477 1.00 68.75 434 LEU A C 1
ATOM 3462 O O . LEU A 1 434 ? -51.116 -2.628 8.642 1.00 68.75 434 LEU A O 1
ATOM 3466 N N . LYS A 1 435 ? -51.964 -4.055 7.128 1.00 72.12 435 LYS A N 1
ATOM 3467 C CA . LYS A 1 435 ? -52.775 -4.818 8.097 1.00 72.12 435 LYS A CA 1
ATOM 3468 C C . LYS A 1 435 ? -51.932 -5.492 9.188 1.00 72.12 435 LYS A C 1
ATOM 3470 O O . LYS A 1 435 ? -52.445 -5.768 10.269 1.00 72.12 435 LYS A O 1
ATOM 3475 N N . LEU A 1 436 ? -50.648 -5.750 8.926 1.00 69.25 436 LEU A N 1
ATOM 3476 C CA . LEU A 1 436 ? -49.747 -6.456 9.842 1.00 69.25 436 LEU A CA 1
ATOM 3477 C C . LEU A 1 436 ? -49.004 -5.521 10.812 1.00 69.25 436 LEU A C 1
ATOM 3479 O O . LEU A 1 436 ? -48.497 -5.994 11.828 1.00 69.25 436 LEU A O 1
ATOM 3483 N N . ILE A 1 437 ? -48.940 -4.212 10.535 1.00 65.50 437 ILE A N 1
ATOM 3484 C CA . ILE A 1 437 ? -48.162 -3.249 11.336 1.00 65.50 437 ILE A CA 1
ATOM 3485 C C . ILE A 1 437 ? -48.733 -3.052 12.754 1.00 65.50 437 ILE A C 1
ATOM 3487 O O . ILE A 1 437 ? -47.944 -3.122 13.697 1.00 65.50 437 ILE A O 1
ATOM 3491 N N . PRO A 1 438 ? -50.054 -2.867 12.971 1.00 62.47 438 PRO A N 1
ATOM 3492 C CA . PRO A 1 438 ? -50.602 -2.666 14.318 1.00 62.47 438 PRO A CA 1
ATOM 3493 C C . PRO A 1 438 ? -50.294 -3.821 15.287 1.00 62.47 438 PRO A C 1
ATOM 3495 O O . PRO A 1 438 ? -49.845 -3.575 16.406 1.00 62.47 438 PRO A O 1
ATOM 3498 N N . GLY A 1 439 ? -50.406 -5.076 14.831 1.00 62.19 439 GLY A N 1
ATOM 3499 C CA . GLY A 1 439 ? -50.116 -6.276 15.635 1.00 62.19 439 GLY A CA 1
ATOM 3500 C C . GLY A 1 439 ? -48.633 -6.470 16.001 1.00 62.19 439 GLY A C 1
ATOM 3501 O O . GLY A 1 439 ? -48.295 -7.281 16.869 1.00 62.19 439 GLY A O 1
ATOM 3502 N N . LEU A 1 440 ? -47.717 -5.712 15.385 1.00 61.06 440 LEU A N 1
ATOM 3503 C CA . LEU A 1 440 ? -46.309 -5.671 15.795 1.00 61.06 440 LEU A CA 1
ATOM 3504 C C . LEU A 1 440 ? -46.088 -4.800 17.044 1.00 61.06 440 LEU A C 1
ATOM 3506 O O . LEU A 1 440 ? -45.077 -4.987 17.719 1.00 61.06 440 LEU A O 1
ATOM 3510 N N . VAL A 1 441 ? -47.018 -3.889 17.366 1.00 56.50 441 VAL A N 1
ATOM 3511 C CA . VAL A 1 441 ? -46.882 -2.858 18.419 1.00 56.50 441 VAL A CA 1
ATOM 3512 C C . VAL A 1 441 ? -47.829 -3.090 19.611 1.00 56.50 441 VAL A C 1
ATOM 3514 O O . VAL A 1 441 ? -47.907 -2.255 20.514 1.00 56.50 441 VAL A O 1
ATOM 3517 N N . GLU A 1 442 ? -48.592 -4.182 19.631 1.00 57.22 442 GLU A N 1
ATOM 3518 C CA . GLU A 1 442 ? -49.485 -4.542 20.746 1.00 57.22 442 GLU A CA 1
ATOM 3519 C C . GLU A 1 442 ? -48.739 -5.211 21.911 1.00 57.22 442 GLU A C 1
ATOM 3521 O O . GLU A 1 442 ? -47.688 -5.809 21.698 1.00 57.22 442 GLU A O 1
ATOM 3526 N N . ASP A 1 443 ? -49.279 -5.050 23.128 1.00 52.31 443 ASP A N 1
ATOM 3527 C CA . ASP A 1 443 ? -48.671 -5.329 24.443 1.00 52.31 443 ASP A CA 1
ATOM 3528 C C . ASP A 1 443 ? -47.675 -6.497 24.469 1.00 52.31 443 ASP A C 1
ATOM 3530 O O . ASP A 1 443 ? -48.045 -7.672 24.430 1.00 52.31 443 ASP A O 1
ATOM 3534 N N . ARG A 1 444 ? -46.386 -6.155 24.589 1.00 60.78 444 ARG A N 1
ATOM 3535 C CA . ARG A 1 444 ? -45.298 -7.118 24.781 1.00 60.78 444 ARG A CA 1
ATOM 3536 C C . ARG A 1 444 ? -44.570 -6.874 26.097 1.00 60.78 444 ARG A C 1
ATOM 3538 O O . ARG A 1 444 ? -44.566 -5.772 26.640 1.00 60.78 444 ARG A O 1
ATOM 3545 N N . ASP A 1 445 ? -43.929 -7.919 26.600 1.00 58.91 445 ASP A N 1
ATOM 3546 C CA . ASP A 1 445 ? -42.977 -7.841 27.703 1.00 58.91 445 ASP A CA 1
ATOM 3547 C C . ASP A 1 445 ? -41.678 -7.115 27.283 1.00 58.91 445 ASP A C 1
ATOM 3549 O O . ASP A 1 445 ? -41.483 -6.743 26.122 1.00 58.91 445 ASP A O 1
ATOM 3553 N N . GLY A 1 446 ? -40.772 -6.861 28.235 1.00 59.75 446 GLY A N 1
ATOM 3554 C CA . GLY A 1 446 ? -39.621 -5.970 28.027 1.00 59.75 446 GLY A CA 1
ATOM 3555 C C . GLY A 1 446 ? -38.726 -6.319 26.826 1.00 59.75 446 GLY A C 1
ATOM 3556 O O . GLY A 1 446 ? -38.276 -5.418 26.117 1.00 59.75 446 GLY A O 1
ATOM 3557 N N . PHE A 1 447 ? -38.504 -7.608 26.547 1.00 58.47 447 PHE A N 1
ATOM 3558 C CA . PHE A 1 447 ? -37.726 -8.048 25.382 1.00 58.47 447 PHE A CA 1
ATOM 3559 C C . PHE A 1 447 ? -38.544 -7.994 24.082 1.00 58.47 447 PHE A C 1
ATOM 3561 O O . PHE A 1 447 ? -38.015 -7.625 23.031 1.00 58.47 447 PHE A O 1
ATOM 3568 N N . GLY A 1 448 ? -39.848 -8.281 24.141 1.00 60.41 448 GLY A N 1
ATOM 3569 C CA . GLY A 1 448 ? -40.739 -8.125 22.997 1.00 60.41 448 GLY A CA 1
ATOM 3570 C C . GLY A 1 448 ? -40.845 -6.675 22.509 1.00 60.41 448 GLY A C 1
ATOM 3571 O O . GLY A 1 448 ? -40.919 -6.455 21.299 1.00 60.41 448 GLY A O 1
ATOM 3572 N N . TRP A 1 449 ? -40.743 -5.689 23.407 1.00 65.50 449 TRP A N 1
ATOM 3573 C CA . TRP A 1 449 ? -40.653 -4.271 23.032 1.00 65.50 449 TRP A CA 1
ATOM 3574 C C . TRP A 1 449 ? -39.372 -3.926 22.272 1.00 65.50 449 TRP A C 1
ATOM 3576 O O . TRP A 1 449 ? -39.438 -3.213 21.273 1.00 65.50 449 TRP A O 1
ATOM 3586 N N . HIS A 1 450 ? -38.220 -4.461 22.684 1.00 62.94 450 HIS A N 1
ATOM 3587 C CA . HIS A 1 450 ? -36.958 -4.269 21.961 1.00 62.94 450 HIS A CA 1
ATOM 3588 C C . HIS A 1 450 ? -37.059 -4.765 20.507 1.00 62.94 450 HIS A C 1
ATOM 3590 O O . HIS A 1 450 ? -36.644 -4.078 19.571 1.00 62.94 450 HIS A O 1
ATOM 3596 N N . ILE A 1 451 ? -37.671 -5.936 20.301 1.00 62.66 451 ILE A N 1
ATOM 3597 C CA . ILE A 1 451 ? -37.896 -6.499 18.963 1.00 62.66 451 ILE A CA 1
ATOM 3598 C C . ILE A 1 451 ? -38.863 -5.620 18.163 1.00 62.66 451 ILE A C 1
ATOM 3600 O O . ILE A 1 451 ? -38.563 -5.298 17.014 1.00 62.66 451 ILE A O 1
ATOM 3604 N N . ALA A 1 452 ? -39.990 -5.218 18.757 1.00 64.31 452 ALA A N 1
ATOM 3605 C CA . ALA A 1 452 ? -41.008 -4.397 18.102 1.00 64.31 452 ALA A CA 1
ATOM 3606 C C . ALA A 1 452 ? -40.457 -3.036 17.641 1.00 64.31 452 ALA A C 1
ATOM 3608 O O . ALA A 1 452 ? -40.671 -2.631 16.499 1.00 64.31 452 ALA A O 1
ATOM 3609 N N . LEU A 1 453 ? -39.682 -2.362 18.494 1.00 66.75 453 LEU A N 1
ATOM 3610 C CA . LEU A 1 453 ? -39.069 -1.064 18.200 1.00 66.75 453 LEU A CA 1
ATOM 3611 C C . LEU A 1 453 ? -38.038 -1.151 17.070 1.00 66.75 453 LEU A C 1
ATOM 3613 O O . LEU A 1 453 ? -38.043 -0.314 16.167 1.00 66.75 453 LEU A O 1
ATOM 3617 N N . ASN A 1 454 ? -37.216 -2.203 17.058 1.00 66.06 454 ASN A N 1
ATOM 3618 C CA . ASN A 1 454 ? -36.304 -2.467 15.946 1.00 66.06 454 ASN A CA 1
ATOM 3619 C C . ASN A 1 454 ? -37.053 -2.733 14.631 1.00 66.06 454 ASN A C 1
ATOM 3621 O O . ASN A 1 454 ? -36.595 -2.292 13.578 1.00 66.06 454 ASN A O 1
ATOM 3625 N N . GLN A 1 455 ? -38.216 -3.397 14.667 1.00 67.62 455 GLN A N 1
ATOM 3626 C CA . GLN A 1 455 ? -39.024 -3.601 13.458 1.00 67.62 455 GLN A CA 1
ATOM 3627 C C . GLN A 1 455 ? -39.611 -2.312 12.918 1.00 67.62 455 GLN A C 1
ATOM 3629 O O . GLN A 1 455 ? -39.504 -2.052 11.722 1.00 67.62 455 GLN A O 1
ATOM 3634 N N . LEU A 1 456 ? -40.187 -1.485 13.787 1.00 69.38 456 LEU A N 1
ATOM 3635 C CA . LEU A 1 456 ? -40.725 -0.187 13.389 1.00 69.38 456 LEU A CA 1
ATOM 3636 C C . LEU A 1 456 ? -39.627 0.715 12.819 1.00 69.38 456 LEU A C 1
ATOM 3638 O O . LEU A 1 456 ? -39.821 1.325 11.769 1.00 69.38 456 LEU A O 1
ATOM 3642 N N . SER A 1 457 ? -38.448 0.720 13.447 1.00 70.12 457 SER A N 1
ATOM 3643 C CA . SER A 1 457 ? -37.275 1.431 12.938 1.00 70.12 457 SER A CA 1
ATOM 3644 C C . SER A 1 457 ? -36.874 0.942 11.540 1.00 70.12 457 SER A C 1
ATOM 3646 O O . SER A 1 457 ? -36.683 1.747 10.634 1.00 70.12 457 SER A O 1
ATOM 3648 N N . ARG A 1 458 ? -36.854 -0.373 11.295 1.00 71.62 458 ARG A N 1
ATOM 3649 C CA . ARG A 1 458 ? -36.544 -0.948 9.971 1.00 71.62 458 ARG A CA 1
ATOM 3650 C C . ARG A 1 458 ? -37.612 -0.652 8.915 1.00 71.62 458 ARG A C 1
ATOM 3652 O O . ARG A 1 458 ? -37.249 -0.376 7.774 1.00 71.62 458 ARG A O 1
ATOM 3659 N N . LEU A 1 459 ? -38.895 -0.695 9.280 1.00 72.06 459 LEU A N 1
ATOM 3660 C CA . LEU A 1 459 ? -40.020 -0.404 8.381 1.00 72.06 459 LEU A CA 1
ATOM 3661 C C . LEU A 1 459 ? -40.085 1.081 8.004 1.00 72.06 459 LEU A C 1
ATOM 3663 O O . LEU A 1 459 ? -40.375 1.403 6.857 1.00 72.06 459 LEU A O 1
ATOM 3667 N N . SER A 1 460 ? -39.745 1.981 8.930 1.00 70.94 460 SER A N 1
ATOM 3668 C CA . SER A 1 460 ? -39.693 3.428 8.673 1.00 70.94 460 SER A CA 1
ATOM 3669 C C . SER A 1 460 ? -38.674 3.836 7.600 1.00 70.94 460 SER A C 1
ATOM 3671 O O . SER A 1 460 ? -38.798 4.892 6.987 1.00 70.94 460 SER A O 1
ATOM 3673 N N . GLN A 1 461 ? -37.664 3.001 7.335 1.00 72.38 461 GLN A N 1
ATOM 3674 C CA . GLN A 1 461 ? -36.662 3.267 6.299 1.00 72.38 461 GLN A CA 1
ATOM 3675 C C . GLN A 1 461 ? -37.211 3.051 4.879 1.00 72.38 461 GLN A C 1
ATOM 3677 O O . GLN A 1 461 ? -36.540 3.406 3.912 1.00 72.38 461 GLN A O 1
ATOM 3682 N N . ILE A 1 462 ? -38.415 2.484 4.742 1.00 72.44 462 ILE A N 1
ATOM 3683 C CA . ILE A 1 462 ? -39.094 2.257 3.465 1.00 72.44 462 ILE A CA 1
ATOM 3684 C C . ILE A 1 462 ? -40.034 3.438 3.206 1.00 72.44 462 ILE A C 1
ATOM 3686 O O . ILE A 1 462 ? -41.061 3.568 3.872 1.00 72.44 462 ILE A O 1
ATOM 3690 N N . SER A 1 463 ? -39.707 4.284 2.223 1.00 71.12 463 SER A N 1
ATOM 3691 C CA . SER A 1 463 ? -40.444 5.528 1.935 1.00 71.12 463 SER A CA 1
ATOM 3692 C C . SER A 1 463 ? -41.946 5.308 1.714 1.00 71.12 463 SER A C 1
ATOM 3694 O O . SER A 1 463 ? -42.764 6.069 2.221 1.00 71.12 463 SER A O 1
ATOM 3696 N N . GLN A 1 464 ? -42.334 4.213 1.053 1.00 73.31 464 GLN A N 1
ATOM 3697 C CA . GLN A 1 464 ? -43.738 3.876 0.780 1.00 73.31 464 GLN A CA 1
ATOM 3698 C C . GLN A 1 464 ? -44.563 3.537 2.040 1.00 73.31 464 GLN A C 1
ATOM 3700 O O . GLN A 1 464 ? -45.795 3.559 1.991 1.00 73.31 464 GLN A O 1
ATOM 3705 N N . LEU A 1 465 ? -43.909 3.212 3.162 1.00 71.69 465 LEU A N 1
ATOM 3706 C CA . LEU A 1 465 ? -44.552 2.840 4.430 1.00 71.69 465 LEU A CA 1
ATOM 3707 C C . LEU A 1 465 ? -44.469 3.951 5.492 1.00 71.69 465 LEU A C 1
ATOM 3709 O O . LEU A 1 465 ? -45.108 3.841 6.537 1.00 71.69 465 LEU A O 1
ATOM 3713 N N . GLN A 1 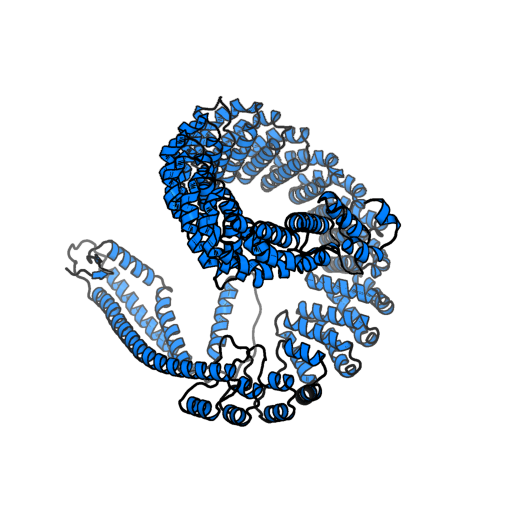466 ? -43.738 5.041 5.233 1.00 73.69 466 GLN A N 1
ATOM 3714 C CA . GLN A 1 466 ? -43.517 6.112 6.211 1.00 73.69 466 GLN A CA 1
ATOM 3715 C C . GLN A 1 466 ? -44.816 6.799 6.659 1.00 73.69 466 GLN A C 1
ATOM 3717 O O . GLN A 1 466 ? -45.038 6.967 7.856 1.00 73.69 466 GLN A O 1
ATOM 3722 N N . GLY A 1 467 ? -45.722 7.130 5.734 1.00 69.06 467 GLY A N 1
ATOM 3723 C CA . GLY A 1 467 ? -46.996 7.779 6.082 1.00 69.06 467 GLY A CA 1
ATOM 3724 C C . GLY A 1 467 ? -47.848 6.989 7.087 1.00 69.06 467 GLY A C 1
ATOM 3725 O O . GLY A 1 467 ? -48.555 7.582 7.895 1.00 69.06 467 GLY A O 1
ATOM 3726 N N . GLU A 1 468 ? -47.710 5.663 7.092 1.00 71.00 468 GLU A N 1
ATOM 3727 C CA . GLU A 1 468 ? -48.540 4.736 7.870 1.00 71.00 468 GLU A CA 1
ATOM 3728 C C . GLU A 1 468 ? -47.865 4.276 9.174 1.00 71.00 468 GLU A C 1
ATOM 3730 O O . GLU A 1 468 ? -48.536 3.886 10.126 1.00 71.00 468 GLU A O 1
ATOM 3735 N N . VAL A 1 469 ? -46.529 4.347 9.254 1.00 70.75 469 VAL A N 1
ATOM 3736 C CA . VAL A 1 469 ? -45.764 4.114 10.497 1.00 70.75 469 VAL A CA 1
ATOM 3737 C C . VAL A 1 469 ? -45.760 5.363 11.389 1.00 70.75 469 VAL A C 1
ATOM 3739 O O . VAL A 1 469 ? -45.648 5.251 12.610 1.00 70.75 469 VAL A O 1
ATOM 3742 N N . ARG A 1 470 ? -45.941 6.555 10.806 1.00 72.38 470 ARG A N 1
ATOM 3743 C CA . ARG A 1 470 ? -45.943 7.852 11.505 1.00 72.38 470 ARG A CA 1
ATOM 3744 C C . ARG A 1 470 ? -46.863 7.911 12.745 1.00 72.38 470 ARG A C 1
ATOM 3746 O O . ARG A 1 470 ? -46.393 8.385 13.777 1.00 72.38 470 ARG A O 1
ATOM 3753 N N . PRO A 1 471 ? -48.102 7.370 12.747 1.00 71.31 471 PRO A N 1
ATOM 3754 C CA . PRO A 1 471 ? -48.957 7.352 13.943 1.00 71.31 471 PRO A CA 1
ATOM 3755 C C . PRO A 1 471 ? -48.402 6.510 15.106 1.00 71.31 471 PRO A C 1
ATOM 3757 O O . PRO A 1 471 ? -48.723 6.762 16.267 1.00 71.31 471 PRO A O 1
ATOM 3760 N N . ALA A 1 472 ? -47.540 5.522 14.829 1.00 69.56 472 ALA A N 1
ATOM 3761 C CA . ALA A 1 472 ? -46.913 4.706 15.867 1.00 69.56 472 ALA A CA 1
ATOM 3762 C C . ALA A 1 472 ? -45.834 5.476 16.653 1.00 69.56 472 ALA A C 1
ATOM 3764 O O . ALA A 1 472 ? -45.521 5.094 17.782 1.00 69.56 472 ALA A O 1
ATOM 3765 N N . LEU A 1 473 ? -45.305 6.586 16.115 1.00 70.00 473 LEU A N 1
ATOM 3766 C CA . LEU A 1 473 ? -44.279 7.409 16.770 1.00 70.00 473 LEU A CA 1
ATOM 3767 C C . LEU A 1 473 ? -44.736 7.944 18.127 1.00 70.00 473 LEU A C 1
ATOM 3769 O O . LEU A 1 473 ? -43.972 7.905 19.089 1.00 70.00 473 LEU A O 1
ATOM 3773 N N . THR A 1 474 ? -45.995 8.374 18.250 1.00 71.62 474 THR A N 1
ATOM 3774 C CA . THR A 1 474 ? -46.546 8.868 19.521 1.00 71.62 474 THR A CA 1
ATOM 3775 C C . THR A 1 474 ? -46.514 7.785 20.602 1.00 71.62 474 THR A C 1
ATOM 3777 O O . THR A 1 474 ? -46.209 8.068 21.762 1.00 71.62 474 THR A O 1
ATOM 3780 N N . LYS A 1 475 ? -46.750 6.522 20.217 1.00 71.31 475 LYS A N 1
ATOM 3781 C CA . LYS A 1 475 ? -46.661 5.368 21.120 1.00 71.31 475 LYS A CA 1
ATOM 3782 C C . LYS A 1 475 ? -45.207 5.078 21.509 1.00 71.31 475 LYS A C 1
ATOM 3784 O O . LYS A 1 475 ? -44.940 4.879 22.688 1.00 71.31 475 LYS A O 1
ATOM 3789 N N . ILE A 1 476 ? -44.267 5.147 20.560 1.00 69.69 476 ILE A N 1
ATOM 3790 C CA . ILE A 1 476 ? -42.820 4.986 20.810 1.00 69.69 476 ILE A CA 1
ATOM 3791 C C . ILE A 1 476 ? -42.299 6.049 21.790 1.00 69.69 476 ILE A C 1
ATOM 3793 O O . ILE A 1 476 ? -41.587 5.730 22.739 1.00 69.69 476 ILE A O 1
ATOM 3797 N N . ILE A 1 477 ? -42.706 7.307 21.615 1.00 70.56 477 ILE A N 1
ATOM 3798 C CA . ILE A 1 477 ? -42.336 8.417 22.506 1.00 70.56 477 ILE A CA 1
ATOM 3799 C C . ILE A 1 477 ? -42.905 8.207 23.916 1.00 70.56 477 ILE A C 1
ATOM 3801 O O . ILE A 1 477 ? -42.229 8.493 24.905 1.00 70.56 477 ILE A O 1
ATOM 3805 N N . GLY A 1 478 ? -44.123 7.668 24.032 1.00 70.88 478 GLY A N 1
ATOM 3806 C CA . GLY A 1 478 ? -44.730 7.325 25.321 1.00 70.88 478 GLY A CA 1
ATOM 3807 C C . GLY A 1 478 ? -43.938 6.275 26.111 1.00 70.88 478 GLY A C 1
ATOM 3808 O O . GLY A 1 478 ? -43.873 6.352 27.337 1.00 70.88 478 GLY A O 1
ATOM 3809 N N . ILE A 1 479 ? -43.269 5.346 25.421 1.00 73.81 479 ILE A N 1
ATOM 3810 C CA . ILE A 1 479 ? -42.494 4.254 26.031 1.00 73.81 479 ILE A CA 1
ATOM 3811 C C . ILE A 1 479 ? -41.214 4.753 26.714 1.00 73.81 479 ILE A C 1
ATOM 3813 O O . ILE A 1 479 ? -40.785 4.156 27.704 1.00 73.81 479 ILE A O 1
ATOM 3817 N N . LEU A 1 480 ? -40.649 5.891 26.286 1.00 68.94 480 LEU A N 1
ATOM 3818 C CA . LEU A 1 480 ? -39.527 6.532 26.989 1.00 68.94 480 LEU A CA 1
ATOM 3819 C C . LEU A 1 480 ? -39.866 6.888 28.448 1.00 68.94 480 LEU A C 1
ATOM 3821 O O . LEU A 1 480 ? -38.962 7.012 29.268 1.00 68.94 480 LEU A O 1
ATOM 3825 N N . LYS A 1 481 ? -41.156 7.011 28.793 1.00 69.19 481 LYS A N 1
ATOM 3826 C CA . LYS A 1 481 ? -41.641 7.252 30.164 1.00 69.19 481 LYS A CA 1
ATOM 3827 C C . LYS A 1 481 ? -41.963 5.962 30.939 1.00 69.19 481 LYS A C 1
ATOM 3829 O O . LYS A 1 481 ? -42.443 6.035 32.067 1.00 69.19 481 LYS A O 1
ATOM 3834 N N . GLY A 1 482 ? -41.747 4.790 30.341 1.00 69.56 482 GLY A N 1
ATOM 3835 C CA . GLY A 1 482 ? -42.080 3.487 30.917 1.00 69.56 482 GLY A CA 1
ATOM 3836 C C . GLY A 1 482 ? -41.148 3.041 32.053 1.00 69.56 482 GLY A C 1
ATOM 3837 O O . GLY A 1 482 ? -40.013 3.499 32.189 1.00 69.56 482 GLY A O 1
ATOM 3838 N N . SER A 1 483 ? -41.617 2.092 32.868 1.00 63.12 483 SER A N 1
ATOM 3839 C CA . SER A 1 483 ? -40.948 1.681 34.114 1.00 63.12 483 SER A CA 1
ATOM 3840 C C . SER A 1 483 ? -39.654 0.872 33.914 1.00 63.12 483 SER A C 1
ATOM 3842 O O . SER A 1 483 ? -38.766 0.931 34.760 1.00 63.12 483 SER A O 1
ATOM 3844 N N . SER A 1 484 ? -39.501 0.143 32.801 1.00 79.25 484 SER A N 1
ATOM 3845 C CA . SER A 1 484 ? -38.345 -0.743 32.565 1.00 79.25 484 SER A CA 1
ATOM 3846 C C . SER A 1 484 ? -37.159 -0.025 31.913 1.00 79.25 484 SER A C 1
ATOM 3848 O O . SER A 1 484 ? -37.290 0.517 30.815 1.00 79.25 484 SER A O 1
ATOM 3850 N N . ALA A 1 485 ? -35.983 -0.091 32.548 1.00 80.69 485 ALA A N 1
ATOM 3851 C CA . ALA A 1 485 ? -34.735 0.482 32.034 1.00 80.69 485 ALA A CA 1
ATOM 3852 C C . ALA A 1 485 ? -34.335 -0.098 30.665 1.00 80.69 485 ALA A C 1
ATOM 3854 O O . ALA A 1 485 ? -34.002 0.647 29.749 1.00 80.69 485 ALA A O 1
ATOM 3855 N N . LEU A 1 486 ? -34.468 -1.416 30.475 1.00 75.44 486 LEU A N 1
ATOM 3856 C CA . LEU A 1 486 ? -34.141 -2.084 29.208 1.00 75.44 486 LEU A CA 1
ATOM 3857 C C . LEU A 1 486 ? -35.015 -1.588 28.049 1.00 75.44 486 LEU A C 1
ATOM 3859 O O . LEU A 1 486 ? -34.537 -1.415 26.925 1.00 75.44 486 LEU A O 1
ATOM 3863 N N . VAL A 1 487 ? -36.294 -1.334 28.327 1.00 76.25 487 VAL A N 1
ATOM 3864 C CA . VAL A 1 487 ? -37.248 -0.829 27.335 1.00 76.25 487 VAL A CA 1
ATOM 3865 C C . VAL A 1 487 ? -36.940 0.627 26.988 1.00 76.25 487 VAL A C 1
ATOM 3867 O O . VAL A 1 487 ? -36.860 0.954 25.803 1.00 76.25 487 VAL A O 1
ATOM 3870 N N . ARG A 1 488 ? -36.690 1.485 27.991 1.00 83.12 488 ARG A N 1
ATOM 3871 C CA . ARG A 1 488 ? -36.264 2.878 27.761 1.00 83.12 488 ARG A CA 1
ATOM 3872 C C . ARG A 1 488 ? -34.993 2.924 26.916 1.00 83.12 488 ARG A C 1
ATOM 3874 O O . ARG A 1 488 ? -34.961 3.589 25.886 1.00 83.12 488 ARG A O 1
ATOM 3881 N N . GLY A 1 489 ? -34.004 2.123 27.288 1.00 79.12 489 GLY A N 1
ATOM 3882 C CA . GLY A 1 489 ? -32.741 1.982 26.583 1.00 79.12 489 GLY A CA 1
ATOM 3883 C C . GLY A 1 489 ? -32.854 1.573 25.117 1.00 79.12 489 GLY A C 1
ATOM 3884 O O . GLY A 1 489 ? -32.330 2.231 24.218 1.00 79.12 489 GLY A O 1
ATOM 3885 N N . SER A 1 490 ? -33.627 0.518 24.864 1.00 75.06 490 SER A N 1
ATOM 3886 C CA . SER A 1 490 ? -33.925 0.032 23.511 1.00 75.06 490 SER A CA 1
ATOM 3887 C C . SER A 1 490 ? -34.637 1.084 22.664 1.00 75.06 490 SER A C 1
ATOM 3889 O O . SER A 1 490 ? -34.364 1.228 21.472 1.00 75.06 490 SER A O 1
ATOM 3891 N N . THR A 1 491 ? -35.530 1.849 23.292 1.00 79.56 491 THR A N 1
ATOM 3892 C CA . THR A 1 491 ? -36.259 2.934 22.633 1.00 79.56 491 THR A CA 1
ATOM 3893 C C . THR A 1 491 ? -35.309 4.033 22.170 1.00 79.56 491 THR A C 1
ATOM 3895 O O . THR A 1 491 ? -35.409 4.455 21.022 1.00 79.56 491 THR A O 1
ATOM 3898 N N . LEU A 1 492 ? -34.339 4.439 22.999 1.00 84.19 492 LEU A N 1
ATOM 3899 C CA . LEU A 1 492 ? -33.328 5.437 22.623 1.00 84.19 492 LEU A CA 1
ATOM 3900 C C . LEU A 1 492 ? -32.559 5.014 21.364 1.00 84.19 492 LEU A C 1
ATOM 3902 O O . LEU A 1 492 ? -32.477 5.784 20.411 1.00 84.19 492 LEU A O 1
ATOM 3906 N N . THR A 1 493 ? -32.100 3.759 21.312 1.00 80.12 493 THR A N 1
ATOM 3907 C CA . THR A 1 493 ? -31.373 3.237 20.142 1.00 80.12 493 THR A CA 1
ATOM 3908 C C . THR A 1 493 ? -32.245 3.143 18.887 1.00 80.12 493 THR A C 1
ATOM 3910 O O . THR A 1 493 ? -31.794 3.458 17.788 1.00 80.12 493 THR A O 1
ATOM 3913 N N . ALA A 1 494 ? -33.519 2.764 19.032 1.00 76.56 494 ALA A N 1
ATOM 3914 C CA . ALA A 1 494 ? -34.436 2.604 17.904 1.00 76.56 494 ALA A CA 1
ATOM 3915 C C . ALA A 1 494 ? -34.845 3.940 17.262 1.00 76.56 494 ALA A C 1
ATOM 3917 O O . ALA A 1 494 ? -35.235 3.953 16.093 1.00 76.56 494 ALA A O 1
ATOM 3918 N N . LEU A 1 495 ? -34.747 5.044 18.010 1.00 79.69 495 LEU A N 1
ATOM 3919 C CA . LEU A 1 495 ? -35.052 6.396 17.544 1.00 79.69 495 LEU A CA 1
ATOM 3920 C C . LEU A 1 495 ? -33.953 6.986 16.646 1.00 79.69 495 LEU A C 1
ATOM 3922 O O . LEU A 1 495 ? -34.265 7.844 15.822 1.00 79.69 495 LEU A O 1
ATOM 3926 N N . VAL A 1 496 ? -32.696 6.531 16.748 1.00 82.81 496 VAL A N 1
ATOM 3927 C CA . VAL A 1 496 ? -31.590 7.098 15.953 1.00 82.81 496 VAL A CA 1
ATOM 3928 C C . VAL A 1 496 ? -31.832 6.976 14.442 1.00 82.81 496 VAL A C 1
ATOM 3930 O O . VAL A 1 496 ? -31.747 7.993 13.751 1.00 82.81 496 VAL A O 1
ATOM 3933 N N . PRO A 1 497 ? -32.201 5.803 13.884 1.00 77.12 497 PRO A N 1
ATOM 3934 C CA . PRO A 1 497 ? -32.477 5.704 12.453 1.00 77.12 497 PRO A CA 1
ATOM 3935 C C . PRO A 1 497 ? -33.705 6.513 12.014 1.00 77.12 497 PRO A C 1
ATOM 3937 O O . PRO A 1 497 ? -33.772 6.909 10.850 1.00 77.12 497 PRO A O 1
ATOM 3940 N N . LEU A 1 498 ? -34.658 6.767 12.923 1.00 79.25 498 LEU A N 1
ATOM 3941 C CA . LEU A 1 498 ? -35.847 7.581 12.643 1.00 79.25 498 LEU A CA 1
ATOM 3942 C C . LEU A 1 498 ? -35.487 9.057 12.488 1.00 79.25 498 LEU A C 1
ATOM 3944 O O . LEU A 1 498 ? -36.057 9.735 11.640 1.00 79.25 498 LEU A O 1
ATOM 3948 N N . ALA A 1 499 ? -34.504 9.535 13.255 1.00 79.62 499 ALA A N 1
ATOM 3949 C CA . ALA A 1 499 ? -34.030 10.915 13.198 1.00 79.62 499 ALA A CA 1
ATOM 3950 C C . ALA A 1 499 ? -33.431 11.304 11.830 1.00 79.62 499 ALA A C 1
ATOM 3952 O O . ALA A 1 499 ? -33.280 12.487 11.551 1.00 79.62 499 ALA A O 1
ATOM 3953 N N . ARG A 1 500 ? -33.139 10.330 10.955 1.00 78.94 500 ARG A N 1
ATOM 3954 C CA . ARG A 1 500 ? -32.712 10.558 9.564 1.00 78.94 500 ARG A CA 1
ATOM 3955 C C . ARG A 1 500 ? -33.863 10.977 8.633 1.00 78.94 500 ARG A C 1
ATOM 3957 O O . ARG A 1 500 ? -33.609 11.448 7.527 1.00 78.94 500 ARG A O 1
ATOM 3964 N N . ILE A 1 501 ? -35.120 10.738 9.012 1.00 77.56 501 ILE A N 1
ATOM 3965 C CA . ILE A 1 501 ? -36.286 10.970 8.150 1.00 77.56 501 ILE A CA 1
ATOM 3966 C C . ILE A 1 501 ? -36.733 12.429 8.292 1.00 77.56 501 ILE A C 1
ATOM 3968 O O . ILE A 1 501 ? -37.435 12.776 9.242 1.00 77.56 501 ILE A O 1
ATOM 3972 N N . ALA A 1 502 ? -36.367 13.265 7.314 1.00 73.06 502 ALA A N 1
ATOM 3973 C CA . ALA A 1 502 ? -36.648 14.705 7.314 1.00 73.06 502 ALA A CA 1
ATOM 3974 C C . ALA A 1 502 ? -38.136 15.047 7.536 1.00 73.06 502 ALA A C 1
ATOM 3976 O O . ALA A 1 502 ? -38.466 15.984 8.260 1.00 73.06 502 ALA A O 1
ATOM 3977 N N . GLU A 1 503 ? -39.050 14.251 6.968 1.00 76.50 503 GLU A N 1
ATOM 3978 C CA . GLU A 1 503 ? -40.503 14.460 7.072 1.00 76.50 503 GLU A CA 1
ATOM 3979 C C . GLU A 1 503 ? -41.056 14.311 8.501 1.00 76.50 503 GLU A C 1
ATOM 3981 O O . GLU A 1 503 ? -42.170 14.756 8.780 1.00 76.50 503 GLU A O 1
ATOM 3986 N N . TRP A 1 504 ? -40.308 13.676 9.410 1.00 80.38 504 TRP A N 1
ATOM 3987 C CA . TRP A 1 504 ? -40.750 13.363 10.773 1.00 80.38 504 TRP A CA 1
ATOM 3988 C C . TRP A 1 504 ? -40.141 14.282 11.837 1.00 80.38 504 TRP A C 1
ATOM 3990 O O . TRP A 1 504 ? -40.331 14.041 13.026 1.00 80.38 504 TRP A O 1
ATOM 4000 N N . HIS A 1 505 ? -39.415 15.335 11.453 1.00 79.25 505 HIS A N 1
ATOM 4001 C CA . HIS A 1 505 ? -38.683 16.173 12.412 1.00 79.25 505 HIS A CA 1
ATOM 4002 C C . HIS A 1 505 ? -39.581 16.824 13.473 1.00 79.25 505 HIS A C 1
ATOM 4004 O O . HIS A 1 505 ? -39.256 16.784 14.658 1.00 79.25 505 HIS A O 1
ATOM 4010 N N . GLU A 1 506 ? -40.741 17.363 13.093 1.00 78.75 506 GLU A N 1
ATOM 4011 C CA . GLU A 1 506 ? -41.669 17.950 14.073 1.00 78.75 506 GLU A CA 1
ATOM 4012 C C . GLU A 1 506 ? -42.228 16.893 15.042 1.00 78.75 506 GLU A C 1
ATOM 4014 O O . GLU A 1 506 ? -42.305 17.137 16.248 1.00 78.75 506 GLU A O 1
ATOM 4019 N N . ASP A 1 507 ? -42.526 15.686 14.550 1.00 79.81 507 ASP A N 1
ATOM 4020 C CA . ASP A 1 507 ? -43.081 14.599 15.367 1.00 79.81 507 ASP A CA 1
ATOM 4021 C C . ASP A 1 507 ? -42.031 13.925 16.262 1.00 79.81 507 ASP A C 1
ATOM 4023 O O . ASP A 1 507 ? -42.360 13.409 17.330 1.00 79.81 507 ASP A O 1
ATOM 4027 N N . LEU A 1 508 ? -40.760 13.929 15.848 1.00 82.56 508 LEU A N 1
ATOM 4028 C CA . LEU A 1 508 ? -39.639 13.338 16.584 1.00 82.56 508 LEU A CA 1
ATOM 4029 C C . LEU A 1 508 ? -38.993 14.305 17.582 1.00 82.56 508 LEU A C 1
ATOM 4031 O O . LEU A 1 508 ? -38.246 13.857 18.454 1.00 82.56 508 LEU A O 1
ATOM 4035 N N . ARG A 1 509 ? -39.301 15.608 17.532 1.00 83.06 509 ARG A N 1
ATOM 4036 C CA . ARG A 1 509 ? -38.761 16.595 18.485 1.00 83.06 509 ARG A CA 1
ATOM 4037 C C . ARG A 1 509 ? -38.990 16.198 19.955 1.00 83.06 509 ARG A C 1
ATOM 4039 O O . ARG A 1 509 ? -38.028 16.252 20.726 1.00 83.06 509 ARG A O 1
ATOM 4046 N N . PRO A 1 510 ? -40.180 15.723 20.379 1.00 83.38 510 PRO A N 1
ATOM 4047 C CA . PRO A 1 510 ? -40.377 15.223 21.741 1.00 83.38 510 PRO A CA 1
ATOM 4048 C C . PRO A 1 510 ? -39.510 14.000 22.073 1.00 83.38 510 PRO A C 1
ATOM 4050 O O . PRO A 1 510 ? -39.112 13.831 23.224 1.00 83.38 510 PRO A O 1
ATOM 4053 N N . ALA A 1 511 ? -39.193 13.162 21.080 1.00 83.44 511 ALA A N 1
ATOM 4054 C CA . ALA A 1 511 ? -38.349 11.981 21.244 1.00 83.44 511 ALA A CA 1
ATOM 4055 C C . ALA A 1 511 ? -36.890 12.368 21.527 1.00 83.44 511 ALA A C 1
ATOM 4057 O O . ALA A 1 511 ? -36.293 11.854 22.471 1.00 83.44 511 ALA A O 1
ATOM 4058 N N . VAL A 1 512 ? -36.344 13.326 20.767 1.00 83.88 512 VAL A N 1
ATOM 4059 C CA . VAL A 1 512 ? -34.985 13.860 20.970 1.00 83.88 512 VAL A CA 1
ATOM 4060 C C . VAL A 1 512 ? -34.874 14.565 22.322 1.00 83.88 512 VAL A C 1
ATOM 4062 O O . VAL A 1 512 ? -33.931 14.315 23.069 1.00 83.88 512 VAL A O 1
ATOM 4065 N N . MET A 1 513 ? -35.881 15.351 22.720 1.00 83.56 513 MET A N 1
ATOM 4066 C CA . MET A 1 513 ? -35.933 15.915 24.077 1.00 83.56 513 MET A CA 1
ATOM 4067 C C . MET A 1 513 ? -36.008 14.824 25.155 1.00 83.56 513 MET A C 1
ATOM 4069 O O . MET A 1 513 ? -35.379 14.950 26.206 1.00 83.56 513 MET A O 1
ATOM 4073 N N . GLY A 1 514 ? -36.713 13.725 24.874 1.00 85.25 514 GLY A N 1
ATOM 4074 C CA . GLY A 1 514 ? -36.718 12.518 25.697 1.00 85.25 514 GLY A CA 1
ATOM 4075 C C . GLY A 1 514 ? -35.319 11.917 25.884 1.00 85.25 514 GLY A C 1
ATOM 4076 O O . GLY A 1 514 ? -34.948 11.584 27.011 1.00 85.25 514 GLY A O 1
ATOM 4077 N N . MET A 1 515 ? -34.498 11.870 24.828 1.00 88.38 515 MET A N 1
ATOM 4078 C CA . MET A 1 515 ? -33.092 11.445 24.928 1.00 88.38 515 MET A CA 1
ATOM 4079 C C . MET A 1 515 ? -32.283 12.358 25.857 1.00 88.38 515 MET A C 1
ATOM 4081 O O . MET A 1 515 ? -31.512 11.872 26.681 1.00 88.38 515 MET A O 1
ATOM 4085 N N . VAL A 1 516 ? -32.499 13.677 25.787 1.00 85.81 516 VAL A N 1
ATOM 4086 C CA . VAL A 1 516 ? -31.838 14.640 26.684 1.00 85.81 516 VAL A CA 1
ATOM 4087 C C . VAL A 1 516 ? -32.245 14.420 28.141 1.00 85.81 516 VAL A C 1
ATOM 4089 O O . VAL A 1 516 ? -31.401 14.512 29.032 1.00 85.81 516 VAL A O 1
ATOM 4092 N N . THR A 1 517 ? -33.517 14.111 28.408 1.00 86.69 517 THR A N 1
ATOM 4093 C CA . THR A 1 517 ? -33.970 13.793 29.773 1.00 86.69 517 THR A CA 1
ATOM 4094 C C . THR A 1 517 ? -33.403 12.471 30.290 1.00 86.69 517 THR A C 1
ATOM 4096 O O . THR A 1 517 ? -33.081 12.375 31.472 1.00 86.69 517 THR A O 1
ATOM 4099 N N . ALA A 1 518 ? -33.193 11.489 29.407 1.00 89.12 518 ALA A N 1
ATOM 4100 C CA . ALA A 1 518 ? -32.629 10.185 29.753 1.00 89.12 518 ALA A CA 1
ATOM 4101 C C . ALA A 1 518 ? -31.148 10.242 30.178 1.00 89.12 518 ALA A C 1
ATOM 4103 O O . ALA A 1 518 ? -30.656 9.310 30.809 1.00 89.12 518 ALA A O 1
ATOM 4104 N N . LEU A 1 519 ? -30.441 11.353 29.927 1.00 87.25 519 LEU A N 1
ATOM 4105 C CA . LEU A 1 519 ? -29.105 11.591 30.493 1.00 87.25 519 LEU A CA 1
ATOM 4106 C C . LEU A 1 519 ? -29.103 11.658 32.030 1.00 87.25 519 LEU A C 1
ATOM 4108 O O . LEU A 1 519 ? -28.057 11.457 32.637 1.00 87.25 519 LEU A O 1
ATOM 4112 N N . ALA A 1 520 ? -30.250 11.939 32.655 1.00 87.19 520 ALA A N 1
ATOM 4113 C CA . ALA A 1 520 ? -30.422 11.969 34.108 1.00 87.19 520 ALA A CA 1
ATOM 4114 C C . ALA A 1 520 ? -31.182 10.738 34.646 1.00 87.19 520 ALA A C 1
ATOM 4116 O O . ALA A 1 520 ? -31.693 10.776 35.765 1.00 87.19 520 ALA A O 1
ATOM 4117 N N . ASP A 1 521 ? -31.300 9.664 33.855 1.00 89.50 521 ASP A N 1
ATOM 4118 C CA . ASP A 1 521 ? -31.962 8.432 34.292 1.00 89.50 521 ASP A CA 1
ATOM 4119 C C . ASP A 1 521 ? -31.206 7.786 35.464 1.00 89.50 521 ASP A C 1
ATOM 4121 O O . ASP A 1 521 ? -29.975 7.852 35.546 1.00 89.50 521 ASP A O 1
ATOM 4125 N N . ALA A 1 522 ? -31.943 7.142 36.372 1.00 86.56 522 ALA A N 1
ATOM 4126 C CA . ALA A 1 522 ? -31.359 6.436 37.508 1.00 86.56 522 ALA A CA 1
ATOM 4127 C C . ALA A 1 522 ? -30.471 5.260 37.059 1.00 86.56 522 ALA A C 1
ATOM 4129 O O . ALA A 1 522 ? -29.467 4.964 37.706 1.00 86.56 522 ALA A O 1
ATOM 4130 N N . ASP A 1 523 ? -30.804 4.622 35.933 1.00 89.75 523 ASP A N 1
ATOM 4131 C CA . ASP A 1 523 ? -30.080 3.474 35.395 1.00 89.75 523 ASP A CA 1
ATOM 4132 C C . ASP A 1 523 ? -28.915 3.898 34.479 1.00 89.75 523 ASP A C 1
ATOM 4134 O O . ASP A 1 523 ? -29.087 4.658 33.520 1.00 89.75 523 ASP A O 1
ATOM 4138 N N . SER A 1 524 ? -27.709 3.391 34.753 1.00 88.81 524 SER A N 1
ATOM 4139 C CA . SER A 1 524 ? -26.494 3.739 34.002 1.00 88.81 524 SER A CA 1
ATOM 4140 C C . SER A 1 524 ? -26.485 3.205 32.564 1.00 88.81 524 SER A C 1
ATOM 4142 O O . SER A 1 524 ? -25.870 3.820 31.687 1.00 88.81 524 SER A O 1
ATOM 4144 N N . SER A 1 525 ? -27.207 2.114 32.273 1.00 87.69 525 SER A N 1
ATOM 4145 C CA . SER A 1 525 ? -27.362 1.595 30.910 1.00 87.69 525 SER A CA 1
ATOM 4146 C C . SER A 1 525 ? -28.183 2.557 30.057 1.00 87.69 525 SER A C 1
ATOM 4148 O O . SER A 1 525 ? -27.781 2.884 28.937 1.00 87.69 525 SER A O 1
ATOM 4150 N N . VAL A 1 526 ? -29.268 3.096 30.623 1.00 89.12 526 VAL A N 1
ATOM 4151 C CA . VAL A 1 526 ? -30.108 4.097 29.950 1.00 89.12 526 VAL A CA 1
ATOM 4152 C C . VAL A 1 526 ? -29.322 5.384 29.701 1.00 89.12 526 VAL A C 1
ATOM 4154 O O . VAL A 1 526 ? -29.334 5.886 28.576 1.00 89.12 526 VAL A O 1
ATOM 4157 N N . ARG A 1 527 ? -28.564 5.876 30.695 1.00 92.94 527 ARG A N 1
ATOM 4158 C CA . ARG A 1 527 ? -27.670 7.038 30.514 1.00 92.94 527 ARG A CA 1
ATOM 4159 C C . ARG A 1 527 ? -26.638 6.799 29.404 1.00 92.94 527 ARG A C 1
ATOM 4161 O O . ARG A 1 527 ? -26.413 7.673 28.568 1.00 92.94 527 ARG A O 1
ATOM 4168 N N . THR A 1 528 ? -26.058 5.600 29.346 1.00 89.94 528 THR A N 1
ATOM 4169 C CA . THR A 1 528 ? -25.097 5.202 28.302 1.00 89.94 528 THR A CA 1
ATOM 4170 C C . THR A 1 528 ? -25.715 5.233 26.905 1.00 89.94 528 THR A C 1
ATOM 4172 O O . THR A 1 528 ? -25.139 5.812 25.982 1.00 89.94 528 THR A O 1
ATOM 4175 N N . GLN A 1 529 ? -26.900 4.641 26.740 1.00 89.81 529 GLN A N 1
ATOM 4176 C CA . GLN A 1 529 ? -27.610 4.627 25.459 1.00 89.81 529 GLN A CA 1
ATOM 4177 C C . GLN A 1 529 ? -28.085 6.025 25.057 1.00 89.81 529 GLN A C 1
ATOM 4179 O O . GLN A 1 529 ? -28.072 6.342 23.870 1.00 89.81 529 GLN A O 1
ATOM 4184 N N . ALA A 1 530 ? -28.442 6.882 26.018 1.00 92.06 530 ALA A N 1
ATOM 4185 C CA . ALA A 1 530 ? -28.778 8.280 25.760 1.00 92.06 530 ALA A CA 1
ATOM 4186 C C . ALA A 1 530 ? -27.573 9.057 25.207 1.00 92.06 530 ALA A C 1
ATOM 4188 O O . ALA A 1 530 ? -27.711 9.742 24.195 1.00 92.06 530 ALA A O 1
ATOM 4189 N N . LEU A 1 531 ? -26.386 8.902 25.810 1.00 92.50 531 LEU A N 1
ATOM 4190 C CA . LEU A 1 531 ? -25.138 9.516 25.334 1.00 92.50 531 LEU A CA 1
ATOM 4191 C C . LEU A 1 531 ? -24.799 9.084 23.899 1.00 92.50 531 LEU A C 1
ATOM 4193 O O . LEU A 1 531 ? -24.570 9.935 23.039 1.00 92.50 531 LEU A O 1
ATOM 4197 N N . GLN A 1 532 ? -24.837 7.774 23.628 1.00 92.06 532 GLN A N 1
ATOM 4198 C CA . GLN A 1 532 ? -24.571 7.223 22.295 1.00 92.06 532 GLN A CA 1
ATOM 4199 C C . GLN A 1 532 ? -25.593 7.707 21.261 1.00 92.06 532 GLN A C 1
ATOM 4201 O O . GLN A 1 532 ? -25.208 8.204 20.205 1.00 92.06 532 GLN A O 1
ATOM 4206 N N . SER A 1 533 ? -26.887 7.636 21.588 1.00 90.19 533 SER A N 1
ATOM 4207 C CA . SER A 1 533 ? -27.962 8.031 20.669 1.00 90.19 533 SER A CA 1
ATOM 4208 C C . SER A 1 533 ? -27.895 9.523 20.335 1.00 90.19 533 SER A C 1
ATOM 4210 O O . SER A 1 533 ? -27.977 9.889 19.168 1.00 90.19 533 SER A O 1
ATOM 4212 N N . LEU A 1 534 ? -27.667 10.395 21.326 1.00 90.88 534 LEU A N 1
ATOM 4213 C CA . LEU A 1 534 ? -27.491 11.835 21.093 1.00 90.88 534 LEU A CA 1
ATOM 4214 C C . LEU A 1 534 ? -26.255 12.133 20.235 1.00 90.88 534 LEU A C 1
ATOM 4216 O O . LEU A 1 534 ? -26.305 13.006 19.368 1.00 90.88 534 LEU A O 1
ATOM 4220 N N . SER A 1 535 ? -25.160 11.395 20.442 1.00 90.00 535 SER A N 1
ATOM 4221 C CA . SER A 1 535 ? -23.958 11.514 19.614 1.00 90.00 535 SER A CA 1
ATOM 4222 C C . SER A 1 535 ? -24.221 11.127 18.155 1.00 90.00 535 SER A C 1
ATOM 4224 O O . SER A 1 535 ? -23.755 11.809 17.246 1.00 90.00 535 SER A O 1
ATOM 4226 N N . GLU A 1 536 ? -25.003 10.080 17.899 1.00 89.88 536 GLU A N 1
ATOM 4227 C CA . GLU A 1 536 ? -25.351 9.667 16.535 1.00 89.88 536 GLU A CA 1
ATOM 4228 C C . GLU A 1 536 ? -26.327 10.643 15.865 1.00 89.88 536 GLU A C 1
ATOM 4230 O O . GLU A 1 536 ? -26.089 11.061 14.732 1.00 89.88 536 GLU A O 1
ATOM 4235 N N . VAL A 1 537 ? -27.367 11.089 16.579 1.00 88.81 537 VAL A N 1
ATOM 4236 C CA . VAL A 1 537 ? -28.344 12.059 16.051 1.00 88.81 537 VAL A CA 1
ATOM 4237 C C . VAL A 1 537 ? -27.688 13.410 15.739 1.00 88.81 537 VAL A C 1
ATOM 4239 O O . VAL A 1 537 ? -28.075 14.068 14.778 1.00 88.81 537 VAL A O 1
ATOM 4242 N N . SER A 1 538 ? -26.645 13.807 16.476 1.00 87.69 538 SER A N 1
ATOM 4243 C CA . SER A 1 538 ? -25.921 15.064 16.229 1.00 87.69 538 SER A CA 1
ATOM 4244 C C . SER A 1 538 ? -25.293 15.208 14.837 1.00 87.69 538 SER A C 1
ATOM 4246 O O . SER A 1 538 ? -25.000 16.323 14.391 1.00 87.69 538 SER A O 1
ATOM 4248 N N . GLN A 1 539 ? -25.068 14.088 14.143 1.00 86.81 539 GLN A N 1
ATOM 4249 C CA . GLN A 1 539 ? -24.490 14.091 12.801 1.00 86.81 539 GLN A CA 1
ATOM 4250 C C . GLN A 1 539 ? -25.436 14.747 11.784 1.00 86.81 539 GLN A C 1
ATOM 4252 O O . GLN A 1 539 ? -24.968 15.380 10.834 1.00 86.81 539 GLN A O 1
ATOM 4257 N N . PHE A 1 540 ? -26.746 14.664 12.022 1.00 86.56 540 PHE A N 1
ATOM 4258 C CA . PHE A 1 540 ? -27.786 15.309 11.227 1.00 86.56 540 PHE A CA 1
ATOM 4259 C C . PHE A 1 540 ? -27.877 16.800 11.583 1.00 86.56 540 PHE A C 1
ATOM 4261 O O . PHE A 1 540 ? -28.062 17.164 12.746 1.00 86.56 540 PHE A O 1
ATOM 4268 N N . ALA A 1 541 ? -27.718 17.676 10.587 1.00 82.06 541 ALA A N 1
ATOM 4269 C CA . ALA A 1 541 ? -27.599 19.123 10.792 1.00 82.06 541 ALA A CA 1
ATOM 4270 C C . ALA A 1 541 ? -28.851 19.750 11.422 1.00 82.06 541 ALA A C 1
ATOM 4272 O O . ALA A 1 541 ? -28.765 20.717 12.178 1.00 82.06 541 ALA A O 1
ATOM 4273 N N . GLU A 1 542 ? -30.009 19.171 11.141 1.00 83.88 542 GLU A N 1
ATOM 4274 C CA . GLU A 1 542 ? -31.316 19.666 11.538 1.00 83.88 542 GLU A CA 1
ATOM 4275 C C . GLU A 1 542 ? -31.577 19.516 13.036 1.00 83.88 542 GLU A C 1
ATOM 4277 O O . GLU A 1 542 ? -32.283 20.343 13.595 1.00 83.88 542 GLU A O 1
ATOM 4282 N N . TRP A 1 543 ? -30.975 18.515 13.687 1.00 87.00 543 TRP A N 1
ATOM 4283 C CA . TRP A 1 543 ? -31.149 18.240 15.120 1.00 87.00 543 TRP A CA 1
ATOM 4284 C C . TRP A 1 543 ? -30.165 18.995 16.010 1.00 87.00 543 TRP A C 1
ATOM 4286 O O . TRP A 1 543 ? -30.206 18.897 17.242 1.00 87.00 543 TRP A O 1
ATOM 4296 N N . ARG A 1 544 ? -29.232 19.743 15.414 1.00 85.06 544 ARG A N 1
ATOM 4297 C CA . ARG A 1 544 ? -28.138 20.344 16.176 1.00 85.06 544 ARG A CA 1
ATOM 4298 C C . ARG A 1 544 ? -28.613 21.444 17.127 1.00 85.06 544 ARG A C 1
ATOM 4300 O O . ARG A 1 544 ? -28.054 21.607 18.211 1.00 85.06 544 ARG A O 1
ATOM 4307 N N . LYS A 1 545 ? -29.663 22.186 16.767 1.00 83.50 545 LYS A N 1
ATOM 4308 C CA . LYS A 1 545 ? -30.232 23.221 17.647 1.00 83.50 545 LYS A CA 1
ATOM 4309 C C . LYS A 1 545 ? -30.894 22.600 18.878 1.00 83.50 545 LYS A C 1
ATOM 4311 O O . LYS A 1 545 ? -30.748 23.126 19.977 1.00 83.50 545 LYS A O 1
ATOM 4316 N N . GLU A 1 546 ? -31.561 21.469 18.694 1.00 84.88 546 GLU A N 1
ATOM 4317 C CA . GLU A 1 546 ? -32.281 20.710 19.712 1.00 84.88 546 GLU A CA 1
ATOM 4318 C C . GLU A 1 546 ? -31.334 19.959 20.657 1.00 84.88 546 GLU A C 1
ATOM 4320 O O . GLU A 1 546 ? -31.642 19.820 21.840 1.00 84.88 546 GLU A O 1
ATOM 4325 N N . ILE A 1 547 ? -30.173 19.504 20.169 1.00 86.00 547 ILE A N 1
ATOM 4326 C CA . ILE A 1 547 ? -29.171 18.787 20.978 1.00 86.00 547 ILE A CA 1
ATOM 4327 C C . ILE A 1 547 ? -28.264 19.743 21.759 1.00 86.00 547 ILE A C 1
ATOM 4329 O O . ILE A 1 547 ? -27.803 19.384 22.841 1.00 86.00 547 ILE A O 1
ATOM 4333 N N . ARG A 1 548 ? -28.027 20.970 21.277 1.00 85.69 548 ARG A N 1
ATOM 4334 C CA . ARG A 1 548 ? -27.133 21.944 21.935 1.00 85.69 548 ARG A CA 1
ATOM 4335 C C . ARG A 1 548 ? -27.378 22.107 23.455 1.00 85.69 548 ARG A C 1
ATOM 4337 O O . ARG A 1 548 ? -26.400 22.093 24.202 1.00 85.69 548 ARG A O 1
ATOM 4344 N N . PRO A 1 549 ? -28.626 22.163 23.971 1.00 85.38 549 PRO A N 1
ATOM 4345 C CA . PRO A 1 549 ? -28.903 22.230 25.413 1.00 85.38 549 PRO A CA 1
ATOM 4346 C C . PRO A 1 549 ? -28.512 20.976 26.215 1.00 85.38 549 PRO A C 1
ATOM 4348 O O . PRO A 1 549 ? -28.473 21.023 27.445 1.00 85.38 549 PRO A O 1
ATOM 4351 N N . ALA A 1 550 ? -28.247 19.845 25.556 1.00 88.62 550 ALA A N 1
ATOM 4352 C CA . ALA A 1 550 ? -27.800 18.608 26.192 1.00 88.62 550 ALA A CA 1
ATOM 4353 C C . ALA A 1 550 ? -26.302 18.623 26.525 1.00 88.62 550 ALA A C 1
ATOM 4355 O O . ALA A 1 550 ? -25.890 17.931 27.457 1.00 88.62 550 ALA A O 1
ATOM 4356 N N . ILE A 1 551 ? -25.500 19.433 25.819 1.00 89.12 551 ILE A N 1
ATOM 4357 C CA . ILE A 1 551 ? -24.036 19.474 25.956 1.00 89.12 551 ILE A CA 1
ATOM 4358 C C . ILE A 1 551 ? -23.592 19.668 27.420 1.00 89.12 551 ILE A C 1
ATOM 4360 O O . ILE A 1 551 ? -22.795 18.856 27.890 1.00 89.12 551 ILE A O 1
ATOM 4364 N N . PRO A 1 552 ? -24.134 20.621 28.212 1.00 88.88 552 PRO A N 1
ATOM 4365 C CA . PRO A 1 552 ? -23.742 20.769 29.617 1.00 88.88 552 PRO A CA 1
ATOM 4366 C C . PRO A 1 552 ? -24.005 19.520 30.472 1.00 88.88 552 PRO A C 1
ATOM 4368 O O . PRO A 1 552 ? -23.217 19.202 31.362 1.00 88.88 552 PRO A O 1
ATOM 4371 N N . ARG A 1 553 ? -25.085 18.776 30.193 1.00 87.88 553 ARG A N 1
ATOM 4372 C CA . ARG A 1 553 ? -25.388 17.513 30.891 1.00 87.88 553 ARG A CA 1
ATOM 4373 C C . ARG A 1 553 ? -24.432 16.399 30.481 1.00 87.88 553 ARG A C 1
ATOM 4375 O O . ARG A 1 553 ? -23.999 15.634 31.335 1.00 87.88 553 ARG A O 1
ATOM 4382 N N . MET A 1 554 ? -24.069 16.334 29.202 1.00 90.50 554 MET A N 1
ATOM 4383 C CA . MET A 1 554 ? -23.056 15.395 28.714 1.00 90.50 554 MET A CA 1
ATOM 4384 C C . MET A 1 554 ? -21.685 15.681 29.343 1.00 90.50 554 MET A C 1
ATOM 4386 O O . MET A 1 554 ? -20.989 14.750 29.732 1.00 90.50 554 MET A O 1
ATOM 4390 N N . ILE A 1 555 ? -21.325 16.959 29.516 1.00 88.88 555 ILE A N 1
ATOM 4391 C CA . ILE A 1 555 ? -20.105 17.376 30.225 1.00 88.88 555 ILE A CA 1
ATOM 4392 C C . ILE A 1 555 ? -20.155 16.948 31.696 1.00 88.88 555 ILE A C 1
ATOM 4394 O O . ILE A 1 555 ? -19.182 16.397 32.206 1.00 88.88 555 ILE A O 1
ATOM 4398 N N . ALA A 1 556 ? -21.287 17.143 32.379 1.00 87.56 556 ALA A N 1
ATOM 4399 C CA . ALA A 1 556 ? -21.453 16.703 33.765 1.00 87.56 556 ALA A CA 1
ATOM 4400 C C . ALA A 1 556 ? -21.313 15.174 33.921 1.00 87.56 556 ALA A C 1
ATOM 4402 O O . ALA A 1 556 ? -20.755 14.710 34.916 1.00 87.56 556 ALA A O 1
ATOM 4403 N N . ALA A 1 557 ? -21.738 14.396 32.918 1.00 89.81 557 ALA A N 1
ATOM 4404 C CA . ALA A 1 557 ? -21.619 12.937 32.904 1.00 89.81 557 ALA A CA 1
ATOM 4405 C C . ALA A 1 557 ? -20.162 12.425 32.870 1.00 89.81 557 ALA A C 1
ATOM 4407 O O . ALA A 1 557 ? -19.926 11.259 33.169 1.00 89.81 557 ALA A O 1
ATOM 4408 N N . LEU A 1 558 ? -19.167 13.279 32.590 1.00 87.38 558 LEU A N 1
ATOM 4409 C CA . LEU A 1 558 ? -17.744 12.922 32.717 1.00 87.38 558 LEU A CA 1
ATOM 4410 C C . LEU A 1 558 ? -17.312 12.647 34.166 1.00 87.38 558 LEU A C 1
ATOM 4412 O O . LEU A 1 558 ? -16.277 12.018 34.378 1.00 87.38 558 LEU A O 1
ATOM 4416 N N . GLN A 1 559 ? -18.072 13.125 35.158 1.00 86.81 559 GLN A N 1
ATOM 4417 C CA . GLN A 1 559 ? -17.801 12.888 36.582 1.00 86.81 559 GLN A CA 1
ATOM 4418 C C . GLN A 1 559 ? -18.502 11.638 37.137 1.00 86.81 559 GLN A C 1
ATOM 4420 O O . GLN A 1 559 ? -18.253 11.265 38.282 1.00 86.81 559 GLN A O 1
ATOM 4425 N N . ASP A 1 560 ? -19.365 10.994 36.349 1.00 86.19 560 ASP A N 1
ATOM 4426 C CA . ASP A 1 560 ? -20.075 9.771 36.725 1.00 86.19 560 ASP A CA 1
ATOM 4427 C C . ASP A 1 560 ? -19.204 8.546 36.409 1.00 86.19 560 ASP A C 1
ATOM 4429 O O . ASP A 1 560 ? -18.838 8.325 35.255 1.00 86.19 560 ASP A O 1
ATOM 4433 N N . SER A 1 561 ? -18.875 7.740 37.423 1.00 83.50 561 SER A N 1
ATOM 4434 C CA . SER A 1 561 ? -18.006 6.566 37.272 1.00 83.50 561 SER A CA 1
ATOM 4435 C C . SER A 1 561 ? -18.532 5.528 36.285 1.00 83.50 561 SER A C 1
ATOM 4437 O O . SER A 1 561 ? -17.725 4.852 35.647 1.00 83.50 561 SER A O 1
ATOM 4439 N N . ASP A 1 562 ? -19.853 5.417 36.133 1.00 84.94 562 ASP A N 1
ATOM 4440 C CA . ASP A 1 562 ? -20.468 4.373 35.314 1.00 84.94 562 ASP A CA 1
ATOM 4441 C C . ASP A 1 562 ? -20.490 4.736 33.825 1.00 84.94 562 ASP A C 1
ATOM 4443 O O . ASP A 1 562 ? -20.401 3.851 32.975 1.00 84.94 562 ASP A O 1
ATOM 4447 N N . VAL A 1 563 ? -20.607 6.030 33.495 1.00 88.94 563 VAL A N 1
ATOM 4448 C CA . VAL A 1 563 ? -20.807 6.503 32.107 1.00 88.94 563 VAL A CA 1
ATOM 4449 C C . VAL A 1 563 ? -19.735 7.472 31.607 1.00 88.94 563 VAL A C 1
ATOM 4451 O O . VAL A 1 563 ? -19.776 7.883 30.448 1.00 88.94 563 VAL A O 1
ATOM 4454 N N . ALA A 1 564 ? -18.745 7.803 32.438 1.00 87.88 564 ALA A N 1
ATOM 4455 C CA . ALA A 1 564 ? -17.637 8.714 32.149 1.00 87.88 564 ALA A CA 1
ATOM 4456 C C . ALA A 1 564 ? -16.977 8.481 30.778 1.00 87.88 564 ALA A C 1
ATOM 4458 O O . ALA A 1 564 ? -16.772 9.416 30.003 1.00 87.88 564 ALA A O 1
ATOM 4459 N N . LEU A 1 565 ? -16.658 7.223 30.458 1.00 87.12 565 LEU A N 1
ATOM 4460 C CA . LEU A 1 565 ? -16.003 6.859 29.198 1.00 87.12 565 LEU A CA 1
ATOM 4461 C C . LEU A 1 565 ? -16.935 7.035 27.993 1.00 87.12 565 LEU A C 1
ATOM 4463 O O . LEU A 1 565 ? -16.509 7.513 26.942 1.00 87.12 565 LEU A O 1
ATOM 4467 N N . ASN A 1 566 ? -18.216 6.693 28.147 1.00 89.50 566 ASN A N 1
ATOM 4468 C CA . ASN A 1 566 ? -19.231 6.886 27.113 1.00 89.50 566 ASN A CA 1
ATOM 4469 C C . ASN A 1 566 ? -19.502 8.373 26.869 1.00 89.50 566 ASN A C 1
ATOM 4471 O O . ASN A 1 566 ? -19.693 8.778 25.721 1.00 89.50 566 ASN A O 1
ATOM 4475 N N . ALA A 1 567 ? -19.479 9.187 27.928 1.00 90.69 567 ALA A N 1
ATOM 4476 C CA . ALA A 1 567 ? -19.589 10.636 27.833 1.00 90.69 567 ALA A CA 1
ATOM 4477 C C . ALA A 1 567 ? -18.388 11.223 27.080 1.00 90.69 567 ALA A C 1
ATOM 4479 O O . ALA A 1 567 ? -18.586 12.016 26.161 1.00 90.69 567 ALA A O 1
ATOM 4480 N N . SER A 1 568 ? -17.171 10.765 27.393 1.00 89.81 568 SER A N 1
ATOM 4481 C CA . SER A 1 568 ? -15.938 11.159 26.698 1.00 89.81 568 SER A CA 1
ATOM 4482 C C . SER A 1 568 ? -15.987 10.850 25.197 1.00 89.81 568 SER A C 1
ATOM 4484 O O . SER A 1 568 ? -15.813 11.756 24.382 1.00 89.81 568 SER A O 1
ATOM 4486 N N . ASP A 1 569 ? -16.322 9.610 24.809 1.00 90.31 569 ASP A N 1
ATOM 4487 C CA . ASP A 1 569 ? -16.426 9.215 23.391 1.00 90.31 569 ASP A CA 1
ATOM 4488 C C . ASP A 1 569 ? -17.493 10.033 22.648 1.00 90.31 569 ASP A C 1
ATOM 4490 O O . ASP A 1 569 ? -17.266 10.516 21.535 1.00 90.31 569 ASP A O 1
ATOM 4494 N N . SER A 1 570 ? -18.646 10.242 23.290 1.00 90.38 570 SER A N 1
ATOM 4495 C CA . SER A 1 570 ? -19.754 11.004 22.712 1.00 90.38 570 SER A CA 1
ATOM 4496 C C . SER A 1 570 ? -19.359 12.462 22.477 1.00 90.38 570 SER A C 1
ATOM 4498 O O . SER A 1 570 ? -19.552 12.966 21.372 1.00 90.38 570 SER A O 1
ATOM 4500 N N . LEU A 1 571 ? -18.757 13.123 23.474 1.00 90.31 571 LEU A N 1
ATOM 4501 C CA . LEU A 1 571 ? -18.287 14.510 23.386 1.00 90.31 571 LEU A CA 1
ATOM 4502 C C . LEU A 1 571 ? -17.153 14.678 22.365 1.00 90.31 571 LEU A C 1
ATOM 4504 O O . LEU A 1 571 ? -17.138 15.667 21.635 1.00 90.31 571 LEU A O 1
ATOM 4508 N N . LEU A 1 572 ? -16.243 13.705 22.248 1.00 88.31 572 LEU A N 1
ATOM 4509 C CA . LEU A 1 572 ? -15.184 13.727 21.236 1.00 88.31 572 LEU A CA 1
ATOM 4510 C C . LEU A 1 572 ? -15.755 13.661 19.811 1.00 88.31 572 LEU A C 1
ATOM 4512 O O . LEU A 1 572 ? -15.275 14.356 18.914 1.00 88.31 572 LEU A O 1
ATOM 4516 N N . ARG A 1 573 ? -16.800 12.855 19.583 1.00 88.12 573 ARG A N 1
ATOM 4517 C CA . ARG A 1 573 ? -17.524 12.839 18.299 1.00 88.12 573 ARG A CA 1
ATOM 4518 C C . ARG A 1 573 ? -18.186 14.185 18.019 1.00 88.12 573 ARG A C 1
ATOM 4520 O O . ARG A 1 573 ? -18.090 14.666 16.893 1.00 88.12 573 ARG A O 1
ATOM 4527 N N . LEU A 1 574 ? -18.784 14.805 19.039 1.00 88.25 574 LEU A N 1
ATOM 4528 C CA . LEU A 1 574 ? -19.386 16.133 18.920 1.00 88.25 574 LEU A CA 1
ATOM 4529 C C . LEU A 1 574 ? -18.349 17.212 18.581 1.00 88.25 574 LEU A C 1
ATOM 4531 O O . LEU A 1 574 ? -18.620 18.069 17.747 1.00 88.25 574 LEU A O 1
ATOM 4535 N N . ALA A 1 575 ? -17.143 17.140 19.151 1.00 85.94 575 ALA A N 1
ATOM 4536 C CA . ALA A 1 575 ? -16.073 18.111 18.911 1.00 85.94 575 ALA A CA 1
ATOM 4537 C C . ALA A 1 575 ? -15.615 18.171 17.446 1.00 85.94 575 ALA A C 1
ATOM 4539 O O . ALA A 1 575 ? -15.168 19.218 16.972 1.00 85.94 575 ALA A O 1
ATOM 4540 N N . LYS A 1 576 ? -15.760 17.069 16.698 1.00 85.56 576 LYS A N 1
ATOM 4541 C CA . LYS A 1 576 ? -15.457 17.031 15.258 1.00 85.56 576 LYS A CA 1
ATOM 4542 C C . LYS A 1 576 ? -16.397 17.924 14.439 1.00 85.56 576 LYS A C 1
ATOM 4544 O O . LYS A 1 576 ? -16.007 18.360 13.356 1.00 85.56 576 LYS A O 1
ATOM 4549 N N . LEU A 1 577 ? -17.594 18.232 14.945 1.00 84.50 577 LEU A N 1
ATOM 4550 C CA . LEU A 1 577 ? -18.539 19.148 14.310 1.00 84.50 577 LEU A CA 1
ATOM 4551 C C . LEU A 1 577 ? -18.102 20.598 14.560 1.00 84.50 577 LEU A C 1
ATOM 4553 O O . LEU A 1 577 ? -18.042 21.054 15.700 1.00 84.50 577 LEU A O 1
ATOM 4557 N N . ALA A 1 578 ? -17.811 21.342 13.488 1.00 75.94 578 ALA A N 1
ATOM 4558 C CA . ALA A 1 578 ? -17.290 22.710 13.581 1.00 75.94 578 ALA A CA 1
ATOM 4559 C C . ALA A 1 578 ? -18.201 23.664 14.380 1.00 75.94 578 ALA A C 1
ATOM 4561 O O . ALA A 1 578 ? -17.704 24.537 15.084 1.00 75.94 578 ALA A O 1
ATOM 4562 N N . GLU A 1 579 ? -19.517 23.457 14.312 1.00 81.31 579 GLU A N 1
ATOM 4563 C CA . GLU A 1 579 ? -20.539 24.306 14.939 1.00 81.31 579 GLU A CA 1
ATOM 4564 C C . GLU A 1 579 ? -20.515 24.296 16.474 1.00 81.31 579 GLU A C 1
ATOM 4566 O O . GLU A 1 579 ? -20.978 25.253 17.087 1.00 81.31 579 GLU A O 1
ATOM 4571 N N . TRP A 1 580 ? -19.984 23.242 17.102 1.00 80.31 580 TRP A N 1
ATOM 4572 C CA . TRP A 1 580 ? -20.039 23.053 18.560 1.00 80.31 580 TRP A CA 1
ATOM 4573 C C . TRP A 1 580 ? -18.689 23.190 19.251 1.00 80.31 580 TRP A C 1
ATOM 4575 O O . TRP A 1 580 ? -18.583 22.967 20.455 1.00 80.31 580 TRP A O 1
ATOM 4585 N N . ARG A 1 581 ? -17.644 23.577 18.516 1.00 78.25 581 ARG A N 1
ATOM 4586 C CA . ARG A 1 581 ? -16.293 23.707 19.075 1.00 78.25 581 ARG A CA 1
ATOM 4587 C C . ARG A 1 581 ? -16.233 24.710 20.230 1.00 78.25 581 ARG A C 1
ATOM 4589 O O . ARG A 1 581 ? -15.576 24.434 21.225 1.00 78.25 581 ARG A O 1
ATOM 4596 N N . GLU A 1 582 ? -16.953 25.825 20.136 1.00 76.38 582 GLU A N 1
ATOM 4597 C CA . GLU A 1 582 ? -17.015 26.813 21.224 1.00 76.38 582 GLU A CA 1
ATOM 4598 C C . GLU A 1 582 ? -17.808 26.299 22.433 1.00 76.38 582 GLU A C 1
ATOM 4600 O O . GLU A 1 582 ? -17.383 26.470 23.573 1.00 76.38 582 GLU A O 1
ATOM 4605 N N . ASP A 1 583 ? -18.921 25.592 22.206 1.00 79.19 583 ASP A N 1
ATOM 4606 C CA . ASP A 1 583 ? -19.739 25.029 23.291 1.00 79.19 583 ASP A CA 1
ATOM 4607 C C . ASP A 1 583 ? -19.005 23.909 24.052 1.00 79.19 583 ASP A C 1
ATOM 4609 O O . ASP A 1 583 ? -19.248 23.676 25.237 1.00 79.19 583 ASP A O 1
ATOM 4613 N N . LEU A 1 584 ? -18.086 23.217 23.373 1.00 81.81 584 LEU A N 1
ATOM 4614 C CA . LEU A 1 584 ? -17.308 22.103 23.913 1.00 81.81 584 LEU A CA 1
ATOM 4615 C C . LEU A 1 584 ? -15.976 22.537 24.538 1.00 81.81 584 LEU A C 1
ATOM 4617 O O . LEU A 1 584 ? -15.258 21.694 25.072 1.00 81.81 584 LEU A O 1
ATOM 4621 N N . ARG A 1 585 ? -15.675 23.840 24.574 1.00 80.31 585 ARG A N 1
ATOM 4622 C CA . ARG A 1 585 ? -14.495 24.404 25.255 1.00 80.31 585 ARG A CA 1
ATOM 4623 C C . ARG A 1 585 ? -14.400 23.937 26.719 1.00 80.31 585 ARG A C 1
ATOM 4625 O O . ARG A 1 585 ? -13.338 23.550 27.200 1.00 80.31 585 ARG A O 1
ATOM 4632 N N . LEU A 1 586 ? -15.543 23.854 27.408 1.00 82.00 586 LEU A N 1
ATOM 4633 C CA . LEU A 1 586 ? -15.639 23.406 28.806 1.00 82.00 586 LEU A CA 1
ATOM 4634 C C . LEU A 1 586 ? -15.383 21.900 29.011 1.00 82.00 586 LEU A C 1
ATOM 4636 O O . LEU A 1 586 ? -15.161 21.476 30.149 1.00 82.00 586 LEU A O 1
ATOM 4640 N N . VAL A 1 587 ? -15.376 21.087 27.945 1.00 85.38 587 VAL A N 1
ATOM 4641 C CA . VAL A 1 587 ? -15.062 19.648 28.026 1.00 85.38 587 VAL A CA 1
ATOM 4642 C C . VAL A 1 587 ? -13.650 19.445 28.568 1.00 85.38 587 VAL A C 1
ATOM 4644 O O . VAL A 1 587 ? -13.455 18.592 29.429 1.00 85.38 587 VAL A O 1
ATOM 4647 N N . ILE A 1 588 ? -12.684 20.268 28.140 1.00 81.44 588 ILE A N 1
ATOM 4648 C CA . ILE A 1 588 ? -11.295 20.184 28.611 1.00 81.44 588 ILE A CA 1
ATOM 4649 C C . ILE A 1 588 ? -11.234 20.357 30.133 1.00 81.44 588 ILE A C 1
ATOM 4651 O O . ILE A 1 588 ? -10.641 19.530 30.825 1.00 81.44 588 ILE A O 1
ATOM 4655 N N . LEU A 1 589 ? -11.909 21.377 30.675 1.00 81.75 589 LEU A N 1
ATOM 4656 C CA . LEU A 1 589 ? -11.957 21.632 32.120 1.00 81.75 589 LEU A CA 1
ATOM 4657 C C . LEU A 1 589 ? -12.602 20.473 32.890 1.00 81.75 589 LEU A C 1
ATOM 4659 O O . LEU A 1 589 ? -12.098 20.061 33.937 1.00 81.75 589 LEU A O 1
ATOM 4663 N N . ALA A 1 590 ? -13.681 19.903 32.353 1.00 85.19 590 ALA A N 1
ATOM 4664 C CA . ALA A 1 590 ? -14.345 18.756 32.958 1.00 85.19 590 ALA A CA 1
ATOM 4665 C C . ALA A 1 590 ? -13.484 17.482 32.917 1.00 85.19 590 ALA A C 1
ATOM 4667 O O . ALA A 1 590 ? -13.453 16.740 33.899 1.00 85.19 590 ALA A O 1
ATOM 4668 N N . MET A 1 591 ? -12.732 17.249 31.838 1.00 85.00 591 MET A N 1
ATOM 4669 C CA . MET A 1 591 ? -11.779 16.139 31.751 1.00 85.00 591 MET A CA 1
ATOM 4670 C C . MET A 1 591 ? -10.613 16.321 32.728 1.00 85.00 591 MET A C 1
ATOM 4672 O O . MET A 1 591 ? -10.231 15.364 33.396 1.00 85.00 591 MET A O 1
ATOM 4676 N N . ILE A 1 592 ? -10.096 17.544 32.908 1.00 79.81 592 ILE A N 1
ATOM 4677 C CA . ILE A 1 592 ? -9.078 17.844 33.933 1.00 79.81 592 ILE A CA 1
ATOM 4678 C C . ILE A 1 592 ? -9.613 17.538 35.337 1.00 79.81 592 ILE A C 1
ATOM 4680 O O . ILE A 1 592 ? -8.908 16.949 36.159 1.00 79.81 592 ILE A O 1
ATOM 4684 N N . ALA A 1 593 ? -10.861 17.911 35.628 1.00 83.06 593 ALA A N 1
ATOM 4685 C CA . ALA A 1 593 ? -11.498 17.564 36.894 1.00 83.06 593 ALA A CA 1
ATOM 4686 C C . ALA A 1 593 ? -11.647 16.038 37.052 1.00 83.06 593 ALA A C 1
ATOM 4688 O O . ALA A 1 593 ? -11.342 15.502 38.117 1.00 83.06 593 ALA A O 1
ATOM 4689 N N . ALA A 1 594 ? -12.023 15.326 35.981 1.00 83.38 594 ALA A N 1
ATOM 4690 C CA . ALA A 1 594 ? -12.146 13.867 35.977 1.00 83.38 594 ALA A CA 1
ATOM 4691 C C . ALA A 1 594 ? -10.797 13.164 36.218 1.00 83.38 594 ALA A C 1
ATOM 4693 O O . ALA A 1 594 ? -10.745 12.165 36.933 1.00 83.38 594 ALA A O 1
ATOM 4694 N N . LEU A 1 595 ? -9.685 13.720 35.719 1.00 79.88 595 LEU A N 1
ATOM 4695 C CA . LEU A 1 595 ? -8.337 13.205 35.995 1.00 79.88 595 LEU A CA 1
ATOM 4696 C C . LEU A 1 595 ? -7.980 13.259 37.488 1.00 79.88 595 LEU A C 1
ATOM 4698 O O . LEU A 1 595 ? -7.276 12.375 37.977 1.00 79.88 595 LEU A O 1
ATOM 4702 N N . LYS A 1 596 ? -8.487 14.249 38.233 1.00 78.75 596 LYS A N 1
ATOM 4703 C CA . LYS A 1 596 ? -8.255 14.385 39.683 1.00 78.75 596 LYS A CA 1
ATOM 4704 C C . LYS A 1 596 ? -9.138 13.460 40.526 1.00 78.75 596 LYS A C 1
ATOM 4706 O O . LYS A 1 596 ? -8.812 13.203 41.683 1.00 78.75 596 LYS A O 1
ATOM 4711 N N . ASN A 1 597 ? -10.224 12.936 39.964 1.00 79.12 597 ASN A N 1
ATOM 4712 C CA . ASN A 1 597 ? -11.162 12.073 40.672 1.00 79.12 597 ASN A CA 1
ATOM 4713 C C . ASN A 1 597 ? -10.553 10.675 40.906 1.00 79.12 597 ASN A C 1
ATOM 4715 O O . ASN A 1 597 ? -10.063 10.029 39.978 1.00 79.12 597 ASN A O 1
ATOM 4719 N N . SER A 1 598 ? -10.562 10.206 42.156 1.00 72.81 598 SER A N 1
ATOM 4720 C CA . SER A 1 598 ? -10.001 8.904 42.546 1.00 72.81 598 SER A CA 1
ATOM 4721 C C . SER A 1 598 ? -10.843 7.720 42.067 1.00 72.81 598 SER A C 1
ATOM 4723 O O . SER A 1 598 ? -10.296 6.652 41.792 1.00 72.81 598 SER A O 1
ATOM 4725 N N . SER A 1 599 ? -12.157 7.904 41.914 1.00 74.38 599 SER A N 1
ATOM 4726 C CA . SER A 1 599 ? -13.066 6.863 41.408 1.00 74.38 599 SER A CA 1
ATOM 4727 C C . SER A 1 599 ? -12.823 6.525 39.931 1.00 74.38 599 SER A C 1
ATOM 4729 O O . SER A 1 599 ? -13.149 5.430 39.485 1.00 74.38 599 SER A O 1
ATOM 4731 N N . LEU A 1 600 ? -12.174 7.427 39.186 1.00 76.00 600 LEU A N 1
ATOM 4732 C CA . LEU A 1 600 ? -11.924 7.317 37.747 1.00 76.00 600 LEU A CA 1
ATOM 4733 C C . LEU A 1 600 ? -10.485 6.894 37.409 1.00 76.00 600 LEU A C 1
ATOM 4735 O O . LEU A 1 600 ? -10.057 7.025 36.262 1.00 76.00 600 LEU A O 1
ATOM 4739 N N . ASN A 1 601 ? -9.726 6.362 38.376 1.00 74.94 601 ASN A N 1
ATOM 4740 C CA . ASN A 1 601 ? -8.313 6.002 38.194 1.00 74.94 601 ASN A CA 1
ATOM 4741 C C . ASN A 1 601 ? -8.059 5.106 36.968 1.00 74.94 601 ASN A C 1
ATOM 4743 O O . ASN A 1 601 ? -7.098 5.337 36.237 1.00 74.94 601 ASN A O 1
ATOM 4747 N N . GLN A 1 602 ? -8.929 4.122 36.712 1.00 74.69 602 GLN A N 1
ATOM 4748 C CA . GLN A 1 602 ? -8.806 3.211 35.562 1.00 74.69 602 GLN A CA 1
ATOM 4749 C C . GLN A 1 602 ? -9.048 3.924 34.216 1.00 74.69 602 GLN A C 1
ATOM 4751 O O . GLN A 1 602 ? -8.450 3.567 33.200 1.00 74.69 602 GLN A O 1
ATOM 4756 N N . SER A 1 603 ? -9.861 4.983 34.220 1.00 80.56 603 SER A N 1
ATOM 4757 C CA . SER A 1 603 ? -10.271 5.760 33.043 1.00 80.56 603 SER A CA 1
ATOM 4758 C C . SER A 1 603 ? -9.305 6.898 32.689 1.00 80.56 603 SER A C 1
ATOM 4760 O O . SER A 1 603 ? -9.388 7.450 31.594 1.00 80.56 603 SER A O 1
ATOM 4762 N N . ARG A 1 604 ? -8.357 7.243 33.577 1.00 83.12 604 ARG A N 1
ATOM 4763 C CA . ARG A 1 604 ? -7.416 8.371 33.403 1.00 83.12 604 ARG A CA 1
ATOM 4764 C C . ARG A 1 604 ? -6.643 8.335 32.090 1.00 83.12 604 ARG A C 1
ATOM 4766 O O . ARG A 1 604 ? -6.519 9.363 31.433 1.00 83.12 604 ARG A O 1
ATOM 4773 N N . HIS A 1 605 ? -6.138 7.164 31.702 1.00 82.69 605 HIS A N 1
ATOM 4774 C CA . HIS A 1 605 ? -5.392 7.022 30.452 1.00 82.69 605 HIS A CA 1
ATOM 4775 C C . HIS A 1 605 ? -6.271 7.378 29.242 1.00 82.69 605 HIS A C 1
ATOM 4777 O O . HIS A 1 605 ? -5.840 8.135 28.380 1.00 82.69 605 HIS A O 1
ATOM 4783 N N . ARG A 1 606 ? -7.528 6.906 29.221 1.00 84.00 606 ARG A N 1
ATOM 4784 C CA . ARG A 1 606 ? -8.473 7.168 28.133 1.00 84.00 606 ARG A CA 1
ATOM 4785 C C . ARG A 1 606 ? -8.875 8.639 28.072 1.00 84.00 606 ARG A C 1
ATOM 4787 O O . ARG A 1 606 ? -8.936 9.206 26.989 1.00 84.00 606 ARG A O 1
ATOM 4794 N N . PHE A 1 607 ? -9.058 9.287 29.220 1.00 87.56 607 PHE A N 1
ATOM 4795 C CA . PHE A 1 607 ? -9.278 10.732 29.250 1.00 87.56 607 PHE A CA 1
ATOM 4796 C C . PHE A 1 607 ? -8.082 11.517 28.704 1.00 87.56 607 PHE A C 1
ATOM 4798 O O . PHE A 1 607 ? -8.281 12.481 27.978 1.00 87.56 607 PHE A O 1
ATOM 4805 N N . LEU A 1 608 ? -6.843 11.110 28.992 1.00 86.19 608 LEU A N 1
ATOM 4806 C CA . LEU A 1 608 ? -5.664 11.762 28.413 1.00 86.19 608 LEU A CA 1
ATOM 4807 C C . LEU A 1 608 ? -5.582 11.553 26.895 1.00 86.19 608 LEU A C 1
ATOM 4809 O O . LEU A 1 608 ? -5.296 12.502 26.169 1.00 86.19 608 LEU A O 1
ATOM 4813 N N . THR A 1 609 ? -5.890 10.356 26.387 1.00 86.81 609 THR A N 1
ATOM 4814 C CA . THR A 1 609 ? -5.915 10.130 24.932 1.00 86.81 609 THR A CA 1
ATOM 4815 C C . THR A 1 609 ? -7.020 10.927 24.244 1.00 86.81 609 THR A C 1
ATOM 4817 O O . THR A 1 609 ? -6.783 11.533 23.201 1.00 86.81 609 THR A O 1
ATOM 4820 N N . ASP A 1 610 ? -8.212 10.978 24.842 1.00 87.62 610 ASP A N 1
ATOM 4821 C CA . ASP A 1 610 ? -9.338 11.740 24.305 1.00 87.62 610 ASP A CA 1
ATOM 4822 C C . ASP A 1 610 ? -9.046 13.253 24.372 1.00 87.62 610 ASP A C 1
ATOM 4824 O O . ASP A 1 610 ? -9.354 13.981 23.430 1.00 87.62 610 ASP A O 1
ATOM 4828 N N . LEU A 1 611 ? -8.353 13.723 25.420 1.00 86.88 611 LEU A N 1
ATOM 4829 C CA . LEU A 1 611 ? -7.872 15.102 25.529 1.00 86.88 611 LEU A CA 1
ATOM 4830 C C . LEU A 1 611 ? -6.859 15.422 24.423 1.00 86.88 611 LEU A C 1
ATOM 4832 O O . LEU A 1 611 ? -6.941 16.484 23.816 1.00 86.88 611 LEU A O 1
ATOM 4836 N N . SER A 1 612 ? -5.938 14.505 24.113 1.00 86.44 612 SER A N 1
ATOM 4837 C CA . SER A 1 612 ? -4.991 14.678 23.004 1.00 86.44 612 SER A CA 1
ATOM 4838 C C . SER A 1 612 ? -5.719 14.833 21.666 1.00 86.44 612 SER A C 1
ATOM 4840 O O . SER A 1 612 ? -5.379 15.715 20.882 1.00 86.44 612 SER A O 1
ATOM 4842 N N . ALA A 1 613 ? -6.748 14.017 21.419 1.00 88.12 613 ALA A N 1
ATOM 4843 C CA . ALA A 1 613 ? -7.562 14.110 20.209 1.00 88.12 613 ALA A CA 1
ATOM 4844 C C . ALA A 1 613 ? -8.364 15.424 20.147 1.00 88.12 613 ALA A C 1
ATOM 4846 O O . ALA A 1 613 ? -8.477 16.037 19.088 1.00 88.12 613 ALA A O 1
ATOM 4847 N N . LEU A 1 614 ? -8.881 15.897 21.283 1.00 84.69 614 LEU A N 1
ATOM 4848 C CA . LEU A 1 614 ? -9.549 17.196 21.403 1.00 84.69 614 LEU A CA 1
ATOM 4849 C C . LEU A 1 614 ? -8.609 18.362 21.068 1.00 84.69 614 LEU A C 1
ATOM 4851 O O . LEU A 1 614 ? -8.969 19.223 20.264 1.00 84.69 614 LEU A O 1
ATOM 4855 N N . VAL A 1 615 ? -7.391 18.348 21.619 1.00 82.19 615 VAL A N 1
ATOM 4856 C CA . VAL A 1 615 ? -6.342 19.333 21.308 1.00 82.19 615 VAL A CA 1
ATOM 4857 C C . VAL A 1 615 ? -6.000 19.319 19.819 1.00 82.19 615 VAL A C 1
ATOM 4859 O O . VAL A 1 615 ? -5.684 20.364 19.262 1.00 82.19 615 VAL A O 1
ATOM 4862 N N . GLU A 1 616 ? -6.081 18.176 19.138 1.00 83.94 616 GLU A N 1
ATOM 4863 C CA . GLU A 1 616 ? -5.827 18.085 17.697 1.00 83.94 616 GLU A CA 1
ATOM 4864 C C . GLU A 1 616 ? -6.931 18.757 16.856 1.00 83.94 616 GLU A C 1
ATOM 4866 O O . GLU A 1 616 ? -6.629 19.477 15.902 1.00 83.94 616 GLU A O 1
ATOM 4871 N N . ILE A 1 617 ? -8.202 18.615 17.250 1.00 82.50 617 ILE A N 1
ATOM 4872 C CA . ILE A 1 617 ? -9.370 19.092 16.486 1.00 82.50 617 ILE A CA 1
ATOM 4873 C C . ILE A 1 617 ? -9.477 20.627 16.431 1.00 82.50 617 ILE A C 1
ATOM 4875 O O . ILE A 1 617 ? -9.811 21.182 15.376 1.00 82.50 617 ILE A O 1
ATOM 4879 N N . ALA A 1 618 ? -9.230 21.320 17.545 1.00 73.69 618 ALA A N 1
ATOM 4880 C CA . ALA A 1 618 ? -9.438 22.765 17.673 1.00 73.69 618 ALA A CA 1
ATOM 4881 C C . ALA A 1 618 ? -8.332 23.445 18.501 1.00 73.69 618 ALA A C 1
ATOM 4883 O O . ALA A 1 618 ? -7.625 22.791 19.263 1.00 73.69 618 ALA A O 1
ATOM 4884 N N . ASP A 1 619 ? -8.166 24.758 18.322 1.00 70.88 619 ASP A N 1
ATOM 4885 C CA . ASP A 1 619 ? -7.198 25.572 19.068 1.00 70.88 619 ASP A CA 1
ATOM 4886 C C . ASP A 1 619 ? -7.881 26.185 20.305 1.00 70.88 619 ASP A C 1
ATOM 4888 O O . ASP A 1 619 ? -8.293 27.341 20.289 1.00 70.88 619 ASP A O 1
ATOM 4892 N N . TRP A 1 620 ? -8.015 25.403 21.379 1.00 71.88 620 TRP A N 1
ATOM 4893 C CA . TRP A 1 620 ? -8.512 25.869 22.685 1.00 71.88 620 TRP A CA 1
ATOM 4894 C C . TRP A 1 620 ? -7.349 26.211 23.620 1.00 71.88 620 TRP A C 1
ATOM 4896 O O . TRP A 1 620 ? -7.153 25.558 24.645 1.00 71.88 620 TRP A O 1
ATOM 4906 N N . SER A 1 621 ? -6.519 27.177 23.216 1.00 67.75 621 SER A N 1
ATOM 4907 C CA . SER A 1 621 ? -5.249 27.474 23.890 1.00 67.75 621 SER A CA 1
ATOM 4908 C C . SER A 1 621 ? -5.434 27.680 25.393 1.00 67.75 621 SER A C 1
ATOM 4910 O O . SER A 1 621 ? -4.849 26.936 26.169 1.00 67.75 621 SER A O 1
ATOM 4912 N N . ASP A 1 622 ? -6.311 28.584 25.827 1.00 73.94 622 ASP A N 1
ATOM 4913 C CA . ASP A 1 622 ? -6.398 28.981 27.241 1.00 73.94 622 ASP A CA 1
ATOM 4914 C C . ASP A 1 622 ? -6.772 27.812 28.180 1.00 73.94 622 ASP A C 1
ATOM 4916 O O . ASP A 1 622 ? -6.184 27.645 29.252 1.00 73.94 622 ASP A O 1
ATOM 4920 N N . GLU A 1 623 ? -7.712 26.950 27.778 1.00 78.06 623 GLU A N 1
ATOM 4921 C CA . GLU A 1 623 ? -8.126 25.780 28.565 1.00 78.06 623 GLU A CA 1
ATOM 4922 C C . GLU A 1 623 ? -7.036 24.721 28.607 1.00 78.06 623 GLU A C 1
ATOM 4924 O O . GLU A 1 623 ? -6.785 24.130 29.659 1.00 78.06 623 GLU A O 1
ATOM 4929 N N . VAL A 1 624 ? -6.376 24.478 27.475 1.00 75.00 624 VAL A N 1
ATOM 4930 C CA . VAL A 1 624 ? -5.283 23.508 27.380 1.00 75.00 624 VAL A CA 1
ATOM 4931 C C . VAL A 1 624 ? -4.097 23.963 28.229 1.00 75.00 624 VAL A C 1
ATOM 4933 O O . VAL A 1 624 ? -3.481 23.145 28.912 1.00 75.00 624 VAL A O 1
ATOM 4936 N N . LEU A 1 625 ? -3.832 25.269 28.285 1.00 74.56 625 LEU A N 1
ATOM 4937 C CA . LEU A 1 625 ? -2.817 25.852 29.161 1.00 74.56 625 LEU A CA 1
ATOM 4938 C C . LEU A 1 625 ? -3.131 25.634 30.637 1.00 74.56 625 LEU A C 1
ATOM 4940 O O . LEU A 1 625 ? -2.254 25.229 31.402 1.00 74.56 625 LEU A O 1
ATOM 4944 N N . SER A 1 626 ? -4.397 25.788 31.030 1.00 78.62 626 SER A N 1
ATOM 4945 C CA . SER A 1 626 ? -4.834 25.465 32.392 1.00 78.62 626 SER A CA 1
ATOM 4946 C C . SER A 1 626 ? -4.667 23.974 32.748 1.00 78.62 626 SER A C 1
ATOM 4948 O O . SER A 1 626 ? -4.549 23.622 33.925 1.00 78.62 626 SER A O 1
ATOM 4950 N N . ALA A 1 627 ? -4.602 23.092 31.740 1.00 79.69 627 ALA A N 1
ATOM 4951 C CA . ALA A 1 627 ? -4.413 21.652 31.901 1.00 79.69 627 ALA A CA 1
ATOM 4952 C C . ALA A 1 627 ? -2.960 21.252 32.186 1.00 79.69 627 ALA A C 1
ATOM 4954 O O . ALA A 1 627 ? -2.736 20.207 32.804 1.00 79.69 627 ALA A O 1
ATOM 4955 N N . ILE A 1 628 ? -1.979 22.062 31.762 1.00 81.56 628 ILE A N 1
ATOM 4956 C CA . ILE A 1 628 ? -0.548 21.711 31.795 1.00 81.56 628 ILE A CA 1
ATOM 4957 C C . ILE A 1 628 ? -0.100 21.214 33.178 1.00 81.56 628 ILE A C 1
ATOM 4959 O O . ILE A 1 628 ? 0.481 20.129 33.232 1.00 81.56 628 ILE A O 1
ATOM 4963 N N . PRO A 1 629 ? -0.402 21.885 34.310 1.00 83.88 629 PRO A N 1
ATOM 4964 C CA . PRO A 1 629 ? 0.023 21.397 35.623 1.00 83.88 629 PRO A CA 1
ATOM 4965 C C . PRO A 1 629 ? -0.505 19.993 35.949 1.00 83.88 629 PRO A C 1
ATOM 4967 O O . PRO A 1 629 ? 0.216 19.179 36.519 1.00 83.88 629 PRO A O 1
ATOM 4970 N N . CYS A 1 630 ? -1.746 19.682 35.558 1.00 83.75 630 CYS A N 1
ATOM 4971 C CA . CYS A 1 630 ? -2.350 18.365 35.776 1.00 83.75 630 CYS A CA 1
ATOM 4972 C C . CYS A 1 630 ? -1.760 17.289 34.850 1.00 83.75 630 CYS A C 1
ATOM 4974 O O . CYS A 1 630 ? -1.671 16.122 35.225 1.00 83.75 630 CYS A O 1
ATOM 4976 N N . ILE A 1 631 ? -1.350 17.668 33.640 1.00 86.12 631 ILE A N 1
ATOM 4977 C CA . ILE A 1 631 ? -0.675 16.760 32.709 1.00 86.12 631 ILE A CA 1
ATOM 4978 C C . ILE A 1 631 ? 0.748 16.464 33.210 1.00 86.12 631 ILE A C 1
ATOM 4980 O O . ILE A 1 631 ? 1.180 15.314 33.196 1.00 86.12 631 ILE A O 1
ATOM 4984 N N . VAL A 1 632 ? 1.450 17.468 33.747 1.00 85.81 632 VAL A N 1
ATOM 4985 C CA . VAL A 1 632 ? 2.784 17.297 34.345 1.00 85.81 632 VAL A CA 1
ATOM 4986 C C . VAL A 1 632 ? 2.743 16.384 35.571 1.00 85.81 632 VAL A C 1
ATOM 4988 O O . VAL A 1 632 ? 3.624 15.541 35.727 1.00 85.81 632 VAL A O 1
ATOM 4991 N N . THR A 1 633 ? 1.717 16.475 36.424 1.00 86.19 633 THR A N 1
ATOM 4992 C CA . THR A 1 633 ? 1.567 15.514 37.531 1.00 86.19 633 THR A CA 1
ATOM 4993 C C . THR A 1 633 ? 1.267 14.099 37.029 1.00 86.19 633 THR A C 1
ATOM 4995 O O . THR A 1 633 ? 1.766 13.134 37.607 1.00 86.19 633 THR A O 1
ATOM 4998 N N . ALA A 1 634 ? 0.522 13.956 35.926 1.00 87.06 634 ALA A N 1
ATOM 4999 C CA . ALA A 1 634 ? 0.236 12.662 35.305 1.00 87.06 634 ALA A CA 1
ATOM 5000 C C . ALA A 1 634 ? 1.481 11.979 34.698 1.00 87.06 634 ALA A C 1
ATOM 5002 O O . ALA A 1 634 ? 1.526 10.749 34.659 1.00 87.06 634 ALA A O 1
ATOM 5003 N N . LEU A 1 635 ? 2.525 12.731 34.323 1.00 86.75 635 LEU A N 1
ATOM 5004 C CA . LEU A 1 635 ? 3.823 12.164 33.914 1.00 86.75 635 LEU A CA 1
ATOM 5005 C C . LEU A 1 635 ? 4.526 11.389 35.035 1.00 86.75 635 LEU A C 1
ATOM 5007 O O . LEU A 1 635 ? 5.320 10.503 34.754 1.00 86.75 635 LEU A O 1
ATOM 5011 N N . LYS A 1 636 ? 4.227 11.681 36.306 1.00 86.75 636 LYS A N 1
ATOM 5012 C CA . LYS A 1 636 ? 4.826 11.001 37.471 1.00 86.75 636 LYS A CA 1
ATOM 5013 C C . LYS A 1 636 ? 3.937 9.885 38.031 1.00 86.75 636 LYS A C 1
ATOM 5015 O O . LYS A 1 636 ? 4.160 9.405 39.140 1.00 86.75 636 LYS A O 1
ATOM 5020 N N . HIS A 1 637 ? 2.907 9.477 37.289 1.00 88.44 637 HIS A N 1
ATOM 5021 C CA . HIS A 1 637 ? 1.958 8.458 37.730 1.00 88.44 637 HIS A CA 1
ATOM 5022 C C . HIS A 1 637 ? 2.583 7.050 37.731 1.00 88.44 637 HIS A C 1
ATOM 5024 O O . HIS A 1 637 ? 3.390 6.715 36.865 1.00 88.44 637 HIS A O 1
ATOM 5030 N N . SER A 1 638 ? 2.183 6.186 38.671 1.00 85.75 638 SER A N 1
ATOM 5031 C CA . SER A 1 638 ? 2.697 4.806 38.762 1.00 85.75 638 SER A CA 1
ATOM 5032 C C . SER A 1 638 ? 2.372 3.967 37.519 1.00 85.75 638 SER A C 1
ATOM 5034 O O . SER A 1 638 ? 3.199 3.188 37.046 1.00 85.75 638 SER A O 1
ATOM 5036 N N . GLU A 1 639 ? 1.180 4.168 36.959 1.00 86.25 639 GLU A N 1
ATOM 5037 C CA . GLU A 1 639 ? 0.700 3.478 35.760 1.00 86.25 639 GLU A CA 1
ATOM 5038 C C . GLU A 1 639 ? 1.308 4.036 34.460 1.00 86.25 639 GLU A C 1
ATOM 5040 O O . GLU A 1 639 ? 1.151 5.220 34.148 1.00 86.25 639 GLU A O 1
ATOM 5045 N N . TRP A 1 640 ? 1.932 3.168 33.657 1.00 86.44 640 TRP A N 1
ATOM 5046 C CA . TRP A 1 640 ? 2.591 3.540 32.395 1.00 86.44 640 TRP A CA 1
ATOM 5047 C C . TRP A 1 640 ? 1.626 4.128 31.355 1.00 86.44 640 TRP A C 1
ATOM 5049 O O . TRP A 1 640 ? 2.007 5.025 30.606 1.00 86.44 640 TRP A O 1
ATOM 5059 N N . SER A 1 641 ? 0.373 3.662 31.314 1.00 86.44 641 SER A N 1
ATOM 5060 C CA . SER A 1 641 ? -0.630 4.127 30.345 1.00 86.44 641 SER A CA 1
ATOM 5061 C C . SER A 1 641 ? -1.044 5.580 30.596 1.00 86.44 641 SER A C 1
ATOM 5063 O O . SER A 1 641 ? -1.293 6.328 29.652 1.00 86.44 641 SER A O 1
ATOM 5065 N N . VAL A 1 642 ? -1.047 6.005 31.864 1.00 87.75 642 VAL A N 1
ATOM 5066 C CA . VAL A 1 642 ? -1.317 7.392 32.264 1.00 87.75 642 VAL A CA 1
ATOM 5067 C C . VAL A 1 642 ? -0.134 8.291 31.903 1.00 87.75 642 VAL A C 1
ATOM 5069 O O . VAL A 1 642 ? -0.343 9.349 31.312 1.00 87.75 642 VAL A O 1
ATOM 5072 N N . ARG A 1 643 ? 1.105 7.852 32.176 1.00 91.19 643 ARG A N 1
ATOM 5073 C CA . ARG A 1 643 ? 2.314 8.601 31.786 1.00 91.19 643 ARG A CA 1
ATOM 5074 C C . ARG A 1 643 ? 2.406 8.787 30.271 1.00 91.19 643 ARG A C 1
ATOM 5076 O O . ARG A 1 643 ? 2.630 9.899 29.800 1.00 91.19 643 ARG A O 1
ATOM 5083 N N . LEU A 1 644 ? 2.153 7.724 29.505 1.00 89.31 644 LEU A N 1
ATOM 5084 C CA . LEU A 1 644 ? 2.124 7.780 28.043 1.00 89.31 644 LEU A CA 1
ATOM 5085 C C . LEU A 1 644 ? 1.040 8.734 27.529 1.00 89.31 644 LEU A C 1
ATOM 5087 O O . LEU A 1 644 ? 1.330 9.564 26.672 1.00 89.31 644 LEU A O 1
ATOM 5091 N N . GLY A 1 645 ? -0.186 8.645 28.057 1.00 87.50 645 GLY A N 1
ATOM 5092 C CA . GLY A 1 645 ? -1.271 9.549 27.672 1.00 87.50 645 GLY A CA 1
ATOM 5093 C C . GLY A 1 645 ? -0.911 11.015 27.928 1.00 87.50 645 GLY A C 1
ATOM 5094 O O . GLY A 1 645 ? -1.148 11.868 27.077 1.00 87.50 645 GLY A O 1
ATOM 5095 N N . ALA A 1 646 ? -0.264 11.310 29.058 1.00 90.19 646 ALA A N 1
ATOM 5096 C CA . ALA A 1 646 ? 0.205 12.656 29.376 1.00 90.19 646 ALA A CA 1
ATOM 5097 C C . ALA A 1 646 ? 1.275 13.149 28.384 1.00 90.19 646 ALA A C 1
ATOM 5099 O O . ALA A 1 646 ? 1.181 14.276 27.893 1.00 90.19 646 ALA A O 1
ATOM 5100 N N . LEU A 1 647 ? 2.242 12.297 28.021 1.00 90.69 647 LEU A N 1
ATOM 5101 C CA . LEU A 1 647 ? 3.241 12.608 26.991 1.00 90.69 647 LEU A CA 1
ATOM 5102 C C . LEU A 1 647 ? 2.610 12.853 25.616 1.00 90.69 647 LEU A C 1
ATOM 5104 O O . LEU A 1 647 ? 3.029 13.769 24.915 1.00 90.69 647 LEU A O 1
ATOM 5108 N N . GLN A 1 648 ? 1.599 12.073 25.227 1.00 90.62 648 GLN A N 1
ATOM 5109 C CA . GLN A 1 648 ? 0.904 12.234 23.945 1.00 90.62 648 GLN A CA 1
ATOM 5110 C C . GLN A 1 648 ? 0.173 13.576 23.849 1.00 90.62 648 GLN A C 1
ATOM 5112 O O . GLN A 1 648 ? 0.261 14.250 22.818 1.00 90.62 648 GLN A O 1
ATOM 5117 N N . VAL A 1 649 ? -0.490 13.995 24.933 1.00 88.19 649 VAL A N 1
ATOM 5118 C CA . VAL A 1 649 ? -1.115 15.322 25.005 1.00 88.19 649 VAL A CA 1
ATOM 5119 C C . VAL A 1 649 ? -0.049 16.403 24.830 1.00 88.19 649 VAL A C 1
ATOM 5121 O O . VAL A 1 649 ? -0.185 17.241 23.943 1.00 88.19 649 VAL A O 1
ATOM 5124 N N . LEU A 1 650 ? 1.047 16.353 25.598 1.00 87.69 650 LEU A N 1
ATOM 5125 C CA . LEU A 1 650 ? 2.134 17.337 25.496 1.00 87.69 650 LEU A CA 1
ATOM 5126 C C . LEU A 1 650 ? 2.757 17.373 24.096 1.00 87.69 650 LEU A C 1
ATOM 5128 O O . LEU A 1 650 ? 2.932 18.453 23.541 1.00 87.69 650 LEU A O 1
ATOM 5132 N N . SER A 1 651 ? 3.022 16.211 23.495 1.00 87.81 651 SER A N 1
ATOM 5133 C CA . SER A 1 651 ? 3.519 16.092 22.118 1.00 87.81 651 SER A CA 1
ATOM 5134 C C . SER A 1 651 ? 2.603 16.795 21.114 1.00 87.81 651 SER A C 1
ATOM 5136 O O . SER A 1 651 ? 3.066 17.509 20.223 1.00 87.81 651 SER A O 1
ATOM 5138 N N . THR A 1 652 ? 1.289 16.632 21.272 1.00 86.50 652 THR A N 1
ATOM 5139 C CA . THR A 1 652 ? 0.290 17.255 20.397 1.00 86.50 652 THR A CA 1
ATOM 5140 C C . THR A 1 652 ? 0.230 18.769 20.593 1.00 86.50 652 THR A C 1
ATOM 5142 O O . THR A 1 652 ? 0.161 19.497 19.603 1.00 86.50 652 THR A O 1
ATOM 5145 N N . ILE A 1 653 ? 0.342 19.256 21.836 1.00 83.06 653 ILE A N 1
ATOM 5146 C CA . ILE A 1 653 ? 0.422 20.696 22.128 1.00 83.06 653 ILE A CA 1
ATOM 5147 C C . ILE A 1 653 ? 1.683 21.296 21.490 1.00 83.06 653 ILE A C 1
ATOM 5149 O O . ILE A 1 653 ? 1.587 22.302 20.798 1.00 83.06 653 ILE A O 1
ATOM 5153 N N . VAL A 1 654 ? 2.848 20.656 21.650 1.00 81.69 654 VAL A N 1
ATOM 5154 C CA . VAL A 1 654 ? 4.121 21.115 21.059 1.00 81.69 654 VAL A CA 1
ATOM 5155 C C . VAL A 1 654 ? 4.041 21.212 19.532 1.00 81.69 654 VAL A C 1
ATOM 5157 O O . VAL A 1 654 ? 4.576 22.143 18.933 1.00 81.69 654 VAL A O 1
ATOM 5160 N N . ARG A 1 655 ? 3.370 20.259 18.877 1.00 80.94 655 ARG A N 1
ATOM 5161 C CA . ARG A 1 655 ? 3.209 20.248 17.414 1.00 80.94 655 ARG A CA 1
ATOM 5162 C C . ARG A 1 655 ? 2.345 21.411 16.917 1.00 80.94 655 ARG A C 1
ATOM 5164 O O . ARG A 1 655 ? 2.544 21.890 15.801 1.00 80.94 655 ARG A O 1
ATOM 5171 N N . LYS A 1 656 ? 1.402 21.879 17.739 1.00 76.38 656 LYS A N 1
ATOM 5172 C CA . LYS A 1 656 ? 0.568 23.054 17.475 1.00 76.38 656 LYS A CA 1
ATOM 5173 C C . LYS A 1 656 ? 1.290 24.323 17.944 1.00 76.38 656 LYS A C 1
ATOM 5175 O O . LYS A 1 656 ? 1.121 24.789 19.064 1.00 76.38 656 LYS A O 1
ATOM 5180 N N . SER A 1 657 ? 2.080 24.899 17.038 1.00 58.03 657 SER A N 1
ATOM 5181 C CA . SER A 1 657 ? 3.071 25.977 17.231 1.00 58.03 657 SER A CA 1
ATOM 5182 C C . SER A 1 657 ? 2.712 27.196 18.110 1.00 58.03 657 SER A C 1
ATOM 5184 O O . SER A 1 657 ? 3.620 27.940 18.474 1.00 58.03 657 SER A O 1
ATOM 5186 N N . LYS A 1 658 ? 1.438 27.456 18.440 1.00 61.84 658 LYS A N 1
ATOM 5187 C CA . LYS A 1 658 ? 0.995 28.649 19.190 1.00 61.84 658 LYS A CA 1
ATOM 5188 C C . LYS A 1 658 ? 1.241 28.574 20.704 1.00 61.84 658 LYS A C 1
ATOM 5190 O O . LYS A 1 658 ? 1.469 29.614 21.306 1.00 61.84 658 LYS A O 1
ATOM 5195 N N . CYS A 1 659 ? 1.231 27.381 21.304 1.00 58.75 659 CYS A N 1
ATOM 5196 C CA . CYS A 1 659 ? 1.293 27.197 22.768 1.00 58.75 659 CYS A CA 1
ATOM 5197 C C . CYS A 1 659 ? 2.674 26.752 23.280 1.00 58.75 659 CYS A C 1
ATOM 5199 O O . CYS A 1 659 ? 2.816 26.322 24.424 1.00 58.75 659 CYS A O 1
ATOM 5201 N N . CYS A 1 660 ? 3.713 26.818 22.440 1.00 61.53 660 CYS A N 1
ATOM 5202 C CA . CYS A 1 660 ? 5.042 26.327 22.805 1.00 61.53 660 CYS A CA 1
ATOM 5203 C C . CYS A 1 660 ? 5.639 27.074 24.007 1.00 61.53 660 CYS A C 1
ATOM 5205 O O . CYS A 1 660 ? 6.323 26.436 24.802 1.00 61.53 660 CYS A O 1
ATOM 5207 N N . ALA A 1 661 ? 5.369 28.381 24.152 1.00 63.62 661 ALA A N 1
ATOM 5208 C CA . ALA A 1 661 ? 5.912 29.251 25.205 1.00 63.62 661 ALA A CA 1
ATOM 5209 C C . ALA A 1 661 ? 5.551 28.777 26.631 1.00 63.62 661 ALA A C 1
ATOM 5211 O O . ALA A 1 661 ? 6.348 28.892 27.563 1.00 63.62 661 ALA A O 1
ATOM 5212 N N . GLU A 1 662 ? 4.362 28.201 26.800 1.00 68.31 662 GLU A N 1
ATOM 5213 C CA . GLU A 1 662 ? 3.773 27.908 28.110 1.00 68.31 662 GLU A CA 1
ATOM 5214 C C . GLU A 1 662 ? 4.041 26.473 28.603 1.00 68.31 662 GLU A C 1
ATOM 5216 O O . GLU A 1 662 ? 3.762 26.141 29.754 1.00 68.31 662 GLU A O 1
ATOM 5221 N N . ILE A 1 663 ? 4.664 25.627 27.773 1.00 73.69 663 ILE A N 1
ATOM 5222 C CA . ILE A 1 663 ? 5.059 24.242 28.110 1.00 73.69 663 ILE A CA 1
ATOM 5223 C C . ILE A 1 663 ? 6.324 24.209 28.989 1.00 73.69 663 ILE A C 1
ATOM 5225 O O . ILE A 1 663 ? 6.727 23.150 29.468 1.00 73.69 663 ILE A O 1
ATOM 5229 N N . HIS A 1 664 ? 6.929 25.366 29.286 1.00 74.31 664 HIS A N 1
ATOM 5230 C CA . HIS A 1 664 ? 8.129 25.500 30.119 1.00 74.31 664 HIS A CA 1
ATOM 5231 C C . HIS A 1 664 ? 8.154 24.618 31.386 1.00 74.31 664 HIS A C 1
ATOM 5233 O O . HIS A 1 664 ? 9.196 23.997 31.627 1.00 74.31 664 HIS A O 1
ATOM 5239 N N . PRO A 1 665 ? 7.064 24.506 32.182 1.00 73.94 665 PRO A N 1
ATOM 5240 C CA . PRO A 1 665 ? 7.057 23.680 33.392 1.00 73.94 665 PRO A CA 1
ATOM 5241 C C . PRO A 1 665 ? 7.114 22.172 33.106 1.00 73.94 665 PRO A C 1
ATOM 5243 O O . PRO A 1 665 ? 7.511 21.396 33.972 1.00 73.94 665 PRO A O 1
ATOM 5246 N N . ALA A 1 666 ? 6.714 21.746 31.905 1.00 82.56 666 ALA A N 1
ATOM 5247 C CA . ALA A 1 666 ? 6.660 20.344 31.508 1.00 82.56 666 ALA A CA 1
ATOM 5248 C C . ALA A 1 666 ? 7.973 19.833 30.902 1.00 82.56 666 ALA A C 1
ATOM 5250 O O . ALA A 1 666 ? 8.205 18.630 30.928 1.00 82.56 666 ALA A O 1
ATOM 5251 N N . ILE A 1 667 ? 8.847 20.712 30.390 1.00 82.94 667 ILE A N 1
ATOM 5252 C CA . ILE A 1 667 ? 10.077 20.310 29.680 1.00 82.94 667 ILE A CA 1
ATOM 5253 C C . ILE A 1 667 ? 10.956 19.405 30.547 1.00 82.94 667 ILE A C 1
ATOM 5255 O O . ILE A 1 667 ? 11.337 18.327 30.102 1.00 82.94 667 ILE A O 1
ATOM 5259 N N . SER A 1 668 ? 11.222 19.783 31.801 1.00 85.75 668 SER A N 1
ATOM 5260 C CA . SER A 1 668 ? 12.030 18.958 32.709 1.00 85.75 668 SER A CA 1
ATOM 5261 C C . SER A 1 668 ? 11.399 17.584 32.955 1.00 85.75 668 SER A C 1
ATOM 5263 O O . SER A 1 668 ? 12.105 16.584 32.958 1.00 85.75 668 SER A O 1
ATOM 5265 N N . ALA A 1 669 ? 10.069 17.510 33.071 1.00 86.94 669 ALA A N 1
ATOM 5266 C CA . ALA A 1 669 ? 9.356 16.244 33.236 1.00 86.94 669 ALA A CA 1
ATOM 5267 C C . ALA A 1 669 ? 9.357 15.386 31.951 1.00 86.94 669 ALA A C 1
ATOM 5269 O O . ALA A 1 669 ? 9.413 14.159 32.027 1.00 86.94 669 ALA A O 1
ATOM 5270 N N . ILE A 1 670 ? 9.347 16.006 30.764 1.00 89.19 670 ILE A N 1
ATOM 5271 C CA . ILE A 1 670 ? 9.524 15.304 29.481 1.00 89.19 670 ILE A CA 1
ATOM 5272 C C . ILE A 1 670 ? 10.951 14.744 29.382 1.00 89.19 670 ILE A C 1
ATOM 5274 O O . ILE A 1 670 ? 11.123 13.598 28.977 1.00 89.19 670 ILE A O 1
ATOM 5278 N N . ILE A 1 671 ? 11.967 15.507 29.802 1.00 88.06 671 ILE A N 1
ATOM 5279 C CA . ILE A 1 671 ? 13.365 15.045 29.845 1.00 88.06 671 ILE A CA 1
ATOM 5280 C C . ILE A 1 671 ? 13.528 13.889 30.847 1.00 88.06 671 ILE A C 1
ATOM 5282 O O . ILE A 1 671 ? 14.206 12.914 30.537 1.00 88.06 671 ILE A O 1
ATOM 5286 N N . GLU A 1 672 ? 12.891 13.954 32.023 1.00 89.38 672 GLU A N 1
ATOM 5287 C CA . GLU A 1 672 ? 12.829 12.833 32.983 1.00 89.38 672 GLU A CA 1
ATOM 5288 C C . GLU A 1 672 ? 12.180 11.583 32.356 1.00 89.38 672 GLU A C 1
ATOM 5290 O O . GLU A 1 672 ? 12.610 10.462 32.616 1.00 89.38 672 GLU A O 1
ATOM 5295 N N . SER A 1 673 ? 11.196 11.761 31.468 1.00 91.56 673 SER A N 1
ATOM 5296 C CA . SER A 1 673 ? 10.494 10.655 30.797 1.00 91.56 673 SER A CA 1
ATOM 5297 C C . SER A 1 673 ? 11.344 9.913 29.752 1.00 91.56 673 SER A C 1
ATOM 5299 O O . SER A 1 673 ? 10.925 8.866 29.259 1.00 91.56 673 SER A O 1
ATOM 5301 N N . LEU A 1 674 ? 12.548 10.400 29.426 1.00 90.50 674 LEU A N 1
ATOM 5302 C CA . LEU A 1 674 ? 13.527 9.640 28.637 1.00 90.50 674 LEU A CA 1
ATOM 5303 C C . LEU A 1 674 ? 14.040 8.398 29.379 1.00 90.50 674 LEU A C 1
ATOM 5305 O O . LEU A 1 674 ? 14.514 7.469 28.737 1.00 90.50 674 LEU A O 1
ATOM 5309 N N . GLU A 1 675 ? 13.917 8.356 30.707 1.00 90.38 675 GLU A N 1
ATOM 5310 C CA . GLU A 1 675 ? 14.315 7.224 31.555 1.00 90.38 675 GLU A CA 1
ATOM 5311 C C . GLU A 1 675 ? 13.104 6.365 31.978 1.00 90.38 675 GLU A C 1
ATOM 5313 O O . GLU A 1 675 ? 13.209 5.514 32.862 1.00 90.38 675 GLU A O 1
ATOM 5318 N N . ASP A 1 676 ? 11.932 6.565 31.357 1.00 92.62 676 ASP A N 1
ATOM 5319 C CA . ASP A 1 676 ? 10.716 5.815 31.692 1.00 92.62 676 ASP A CA 1
ATOM 5320 C C . ASP A 1 676 ? 10.917 4.302 31.480 1.00 92.62 676 ASP A C 1
ATOM 5322 O O . ASP A 1 676 ? 11.434 3.902 30.433 1.00 92.62 676 ASP A O 1
ATOM 5326 N N . PRO A 1 677 ? 10.456 3.425 32.395 1.00 90.69 677 PRO A N 1
ATOM 5327 C CA . PRO A 1 677 ? 10.517 1.976 32.196 1.00 90.69 677 PRO A CA 1
ATOM 5328 C C . PRO A 1 677 ? 9.847 1.496 30.899 1.00 90.69 677 PRO A C 1
ATOM 5330 O O . PRO A 1 677 ? 10.258 0.487 30.320 1.00 90.69 677 PRO A O 1
ATOM 5333 N N . TYR A 1 678 ? 8.822 2.207 30.421 1.00 92.31 678 TYR A N 1
ATOM 5334 C CA . TYR A 1 678 ? 8.046 1.828 29.249 1.00 92.31 678 TYR A CA 1
ATOM 5335 C C . TYR A 1 678 ? 8.642 2.389 27.940 1.00 92.31 678 TYR A C 1
ATOM 5337 O O . TYR A 1 678 ? 8.694 3.609 27.768 1.00 92.31 678 TYR A O 1
ATOM 5345 N N . PRO A 1 679 ? 9.011 1.539 26.957 1.00 91.88 679 PRO A N 1
ATOM 5346 C CA . PRO A 1 679 ? 9.696 1.980 25.735 1.00 91.88 679 PRO A CA 1
ATOM 5347 C C . PRO A 1 679 ? 8.959 3.061 24.937 1.00 91.88 679 PRO A C 1
ATOM 5349 O O . PRO A 1 679 ? 9.557 4.061 24.547 1.00 91.88 679 PRO A O 1
ATOM 5352 N N . LYS A 1 680 ? 7.637 2.934 24.746 1.00 91.94 680 LYS A N 1
ATOM 5353 C CA . LYS A 1 680 ? 6.887 3.936 23.966 1.00 91.94 680 LYS A CA 1
ATOM 5354 C C . LYS A 1 680 ? 6.810 5.294 24.661 1.00 91.94 680 LYS A C 1
ATOM 5356 O O . LYS A 1 680 ? 6.669 6.305 23.978 1.00 91.94 680 LYS A O 1
ATOM 5361 N N . ALA A 1 681 ? 6.886 5.332 25.994 1.00 92.38 681 ALA A N 1
ATOM 5362 C CA . ALA A 1 681 ? 6.959 6.596 26.720 1.00 92.38 681 ALA A CA 1
ATOM 5363 C C . ALA A 1 681 ? 8.285 7.303 26.399 1.00 92.38 681 ALA A C 1
ATOM 5365 O O . ALA A 1 681 ? 8.259 8.466 26.003 1.00 92.38 681 ALA A O 1
ATOM 5366 N N . ARG A 1 682 ? 9.412 6.573 26.410 1.00 94.06 682 ARG A N 1
ATOM 5367 C CA . ARG A 1 682 ? 10.726 7.106 26.000 1.00 94.06 682 ARG A CA 1
ATOM 5368 C C . ARG A 1 682 ? 10.725 7.616 24.556 1.00 94.06 682 ARG A C 1
ATOM 5370 O O . ARG A 1 682 ? 11.137 8.746 24.308 1.00 94.06 682 ARG A O 1
ATOM 5377 N N . ALA A 1 683 ? 10.184 6.838 23.615 1.00 92.50 683 ALA A N 1
ATOM 5378 C CA . ALA A 1 683 ? 10.058 7.250 22.211 1.00 92.50 683 ALA A CA 1
ATOM 5379 C C . ALA A 1 683 ? 9.172 8.503 22.038 1.00 92.50 683 ALA A C 1
ATOM 5381 O O . ALA A 1 683 ? 9.523 9.439 21.315 1.00 92.50 683 ALA A O 1
ATOM 5382 N N . THR A 1 684 ? 8.041 8.576 22.750 1.00 91.50 684 THR A N 1
ATOM 5383 C CA . THR A 1 684 ? 7.153 9.751 22.704 1.00 91.50 684 THR A CA 1
ATOM 5384 C C . THR A 1 684 ? 7.840 10.984 23.298 1.00 91.50 684 THR A C 1
ATOM 5386 O O . THR A 1 684 ? 7.736 12.074 22.732 1.00 91.50 684 THR A O 1
ATOM 5389 N N . ALA A 1 685 ? 8.595 10.826 24.389 1.00 92.19 685 ALA A N 1
ATOM 5390 C CA . ALA A 1 685 ? 9.387 11.903 24.976 1.00 92.19 685 ALA A CA 1
ATOM 5391 C C . ALA A 1 685 ? 10.458 12.417 23.996 1.00 92.19 685 ALA A C 1
ATOM 5393 O O . ALA A 1 685 ? 10.525 13.623 23.763 1.00 92.19 685 ALA A O 1
ATOM 5394 N N . LEU A 1 686 ? 11.211 11.523 23.341 1.00 91.00 686 LEU A N 1
ATOM 5395 C CA . LEU A 1 686 ? 12.191 11.881 22.305 1.00 91.00 686 LEU A CA 1
ATOM 5396 C C . LEU A 1 686 ? 11.572 12.680 21.156 1.00 91.00 686 LEU A C 1
ATOM 5398 O O . LEU A 1 686 ? 12.054 13.767 20.836 1.00 91.00 686 LEU A O 1
ATOM 5402 N N . SER A 1 687 ? 10.475 12.181 20.578 1.00 89.31 687 SER A N 1
ATOM 5403 C CA . SER A 1 687 ? 9.801 12.867 19.467 1.00 89.31 687 SER A CA 1
ATOM 5404 C C . SER A 1 687 ? 9.312 14.262 19.875 1.00 89.31 687 SER A C 1
ATOM 5406 O O . SER A 1 687 ? 9.438 15.223 19.116 1.00 89.31 687 SER A O 1
ATOM 5408 N N . THR A 1 688 ? 8.829 14.405 21.112 1.00 88.00 688 THR A N 1
ATOM 5409 C CA . THR A 1 688 ? 8.375 15.688 21.663 1.00 88.00 688 THR A CA 1
ATOM 5410 C C . THR A 1 688 ? 9.535 16.673 21.813 1.00 88.00 688 THR A C 1
ATOM 5412 O O . THR A 1 688 ? 9.410 17.832 21.414 1.00 88.00 688 THR A O 1
ATOM 5415 N N . LEU A 1 689 ? 10.682 16.221 22.331 1.00 87.31 689 LEU A N 1
ATOM 5416 C CA . LEU A 1 689 ? 11.886 17.051 22.463 1.00 87.31 689 LEU A CA 1
ATOM 5417 C C . LEU A 1 689 ? 12.460 17.455 21.098 1.00 87.31 689 LEU A C 1
ATOM 5419 O O . LEU A 1 689 ? 12.879 18.599 20.930 1.00 87.31 689 LEU A O 1
ATOM 5423 N N . SER A 1 690 ? 12.417 16.561 20.105 1.00 84.62 690 SER A N 1
ATOM 5424 C CA . SER A 1 690 ? 12.855 16.860 18.736 1.00 84.62 690 SER A CA 1
ATOM 5425 C C . SER A 1 690 ? 12.044 18.001 18.108 1.00 84.62 690 SER A C 1
ATOM 5427 O O . SER A 1 690 ? 12.613 18.941 17.549 1.00 84.62 690 SER A O 1
ATOM 5429 N N . VAL A 1 691 ? 10.712 17.986 18.264 1.00 83.38 691 VAL A N 1
ATOM 5430 C CA . VAL A 1 691 ? 9.851 19.073 17.765 1.00 83.38 691 VAL A CA 1
ATOM 5431 C C . VAL A 1 691 ? 10.108 20.378 18.525 1.00 83.38 691 VAL A C 1
ATOM 5433 O O . VAL A 1 691 ? 10.204 21.433 17.893 1.00 83.38 691 VAL A O 1
ATOM 5436 N N . LEU A 1 692 ? 10.296 20.326 19.851 1.00 79.81 692 LEU A N 1
ATOM 5437 C CA . LEU A 1 692 ? 10.673 21.507 20.640 1.00 79.81 692 LEU A CA 1
ATOM 5438 C C . LEU A 1 692 ? 11.992 22.127 20.148 1.00 79.81 692 LEU A C 1
ATOM 5440 O O . LEU A 1 692 ? 12.097 23.353 20.102 1.00 79.81 692 LEU A O 1
ATOM 5444 N N . GLY A 1 693 ? 12.962 21.311 19.720 1.00 74.19 693 GLY A N 1
ATOM 5445 C CA . GLY A 1 693 ? 14.288 21.771 19.280 1.00 74.19 693 GLY A CA 1
ATOM 5446 C C . GLY A 1 693 ? 14.328 22.577 18.002 1.00 74.19 693 GLY A C 1
ATOM 5447 O O . GLY A 1 693 ? 15.246 23.375 17.813 1.00 74.19 693 GLY A O 1
ATOM 5448 N N . LYS A 1 694 ? 13.288 22.484 17.176 1.00 73.75 694 LYS A N 1
ATOM 5449 C CA . LYS A 1 694 ? 13.128 23.366 16.014 1.00 73.75 694 LYS A CA 1
ATOM 5450 C C . LYS A 1 694 ? 12.798 24.808 16.418 1.00 73.75 694 LYS A C 1
ATOM 5452 O O . LYS A 1 694 ? 12.987 25.727 15.624 1.00 73.75 694 LYS A O 1
ATOM 5457 N N . THR A 1 695 ? 12.343 25.036 17.651 1.00 73.69 695 THR A N 1
ATOM 5458 C CA . THR A 1 695 ? 11.943 26.361 18.138 1.00 73.69 695 THR A CA 1
ATOM 5459 C C . THR A 1 695 ? 13.111 27.063 18.836 1.00 73.69 695 THR A C 1
ATOM 5461 O O . THR A 1 695 ? 13.660 26.556 19.811 1.00 73.69 695 THR A O 1
ATOM 5464 N N . ALA A 1 696 ? 13.470 28.271 18.383 1.00 68.75 696 ALA A N 1
ATOM 5465 C CA . ALA A 1 696 ? 14.629 29.011 18.906 1.00 68.75 696 ALA A CA 1
ATOM 5466 C C . ALA A 1 696 ? 14.577 29.282 20.424 1.00 68.75 696 ALA A C 1
ATOM 5468 O O . ALA A 1 696 ? 15.616 29.294 21.075 1.00 68.75 696 ALA A O 1
ATOM 5469 N N . GLN A 1 697 ? 13.376 29.438 20.993 1.00 72.81 697 GLN A N 1
ATOM 5470 C CA . GLN A 1 697 ? 13.164 29.728 22.418 1.00 72.81 697 GLN A CA 1
ATOM 5471 C C . GLN A 1 697 ? 13.641 28.611 23.365 1.00 72.81 697 GLN A C 1
ATOM 5473 O O . GLN A 1 697 ? 13.897 28.883 24.533 1.00 72.81 697 GLN A O 1
ATOM 5478 N N . TRP A 1 698 ? 13.767 27.365 22.889 1.00 74.56 698 TRP A N 1
ATOM 5479 C CA . TRP A 1 698 ? 13.990 26.191 23.748 1.00 74.56 698 TRP A CA 1
ATOM 5480 C C . TRP A 1 698 ? 15.383 25.576 23.648 1.00 74.56 698 TRP A C 1
ATOM 5482 O O . TRP A 1 698 ? 15.648 24.543 24.263 1.00 74.56 698 TRP A O 1
ATOM 5492 N N . ARG A 1 699 ? 16.290 26.217 22.905 1.00 72.50 699 ARG A N 1
ATOM 5493 C CA . ARG A 1 699 ? 17.616 25.668 22.606 1.00 72.50 699 ARG A CA 1
ATOM 5494 C C . ARG A 1 699 ? 18.473 25.440 23.853 1.00 72.50 699 ARG A C 1
ATOM 5496 O O . ARG A 1 699 ? 19.087 24.389 23.963 1.00 72.50 699 ARG A O 1
ATOM 5503 N N . GLU A 1 700 ? 18.459 26.355 24.821 1.00 74.25 700 GLU A N 1
ATOM 5504 C CA . GLU A 1 700 ? 19.269 26.233 26.047 1.00 74.25 700 GLU A CA 1
ATOM 5505 C C . GLU A 1 700 ? 18.840 25.049 26.934 1.00 74.25 700 GLU A C 1
ATOM 5507 O O . GLU A 1 700 ? 19.672 24.297 27.425 1.00 74.25 700 GLU A O 1
ATOM 5512 N N . LYS A 1 701 ? 17.534 24.805 27.092 1.00 74.50 701 LYS A N 1
ATOM 5513 C CA . LYS A 1 701 ? 17.047 23.650 27.871 1.00 74.50 701 LYS A CA 1
ATOM 5514 C C . LYS A 1 701 ? 17.196 22.323 27.135 1.00 74.50 701 LYS A C 1
ATOM 5516 O O . LYS A 1 701 ? 17.389 21.282 27.754 1.00 74.50 701 LYS A O 1
ATOM 5521 N N . LEU A 1 702 ? 17.082 22.334 25.809 1.00 74.75 702 LEU A N 1
ATOM 5522 C CA . LEU A 1 702 ? 17.300 21.131 25.005 1.00 74.75 702 LEU A CA 1
ATOM 5523 C C . LEU A 1 702 ? 18.768 20.751 24.914 1.00 74.75 702 LEU A C 1
ATOM 5525 O O . LEU A 1 702 ? 19.085 19.567 24.859 1.00 74.75 702 LEU A O 1
ATOM 5529 N N . TRP A 1 703 ? 19.653 21.739 24.971 1.00 74.00 703 TRP A N 1
ATOM 5530 C CA . TRP A 1 703 ? 21.073 21.514 25.160 1.00 74.00 703 TRP A CA 1
ATOM 5531 C C . TRP A 1 703 ? 21.355 20.670 26.410 1.00 74.00 703 TRP A C 1
ATOM 5533 O O . TRP A 1 703 ? 22.044 19.657 26.315 1.00 74.00 703 TRP A O 1
ATOM 5543 N N . GLU A 1 704 ? 20.745 21.002 27.553 1.00 77.50 704 GLU A N 1
ATOM 5544 C CA . GLU A 1 704 ? 20.868 20.200 28.782 1.00 77.50 704 GLU A CA 1
ATOM 5545 C C . GLU A 1 704 ? 20.326 18.765 28.618 1.00 77.50 704 GLU A C 1
ATOM 5547 O O . GLU A 1 704 ? 20.827 17.829 29.245 1.00 77.50 704 GLU A O 1
ATOM 5552 N N . ALA A 1 705 ? 19.323 18.569 27.755 1.00 83.38 705 ALA A N 1
ATOM 5553 C CA . ALA A 1 705 ? 18.738 17.260 27.460 1.00 83.38 705 ALA A CA 1
ATOM 5554 C C . ALA A 1 705 ? 19.567 16.420 26.474 1.00 83.38 705 ALA A C 1
ATOM 5556 O O . ALA A 1 705 ? 19.415 15.197 26.433 1.00 83.38 705 ALA A O 1
ATOM 5557 N N . MET A 1 706 ? 20.439 17.051 25.684 1.00 83.31 706 MET A N 1
ATOM 5558 C CA . MET A 1 706 ? 21.119 16.424 24.551 1.00 83.31 706 MET A CA 1
ATOM 5559 C C . MET A 1 706 ? 21.944 15.184 24.934 1.00 83.31 706 MET A C 1
ATOM 5561 O O . MET A 1 706 ? 21.785 14.154 24.276 1.00 83.31 706 MET A O 1
ATOM 5565 N N . PRO A 1 707 ? 22.741 15.181 26.026 1.00 85.88 707 PRO A N 1
ATOM 5566 C CA . PRO A 1 707 ? 23.457 13.977 26.446 1.00 85.88 707 PRO A CA 1
ATOM 5567 C C . PRO A 1 707 ? 22.522 12.803 26.766 1.00 85.88 707 PRO A C 1
ATOM 5569 O O . PRO A 1 707 ? 22.848 11.659 26.455 1.00 85.88 707 PRO A O 1
ATOM 5572 N N . ARG A 1 708 ? 21.342 13.077 27.344 1.00 87.69 708 ARG A N 1
ATOM 5573 C CA . ARG A 1 708 ? 20.331 12.045 27.625 1.00 87.69 708 ARG A CA 1
ATOM 5574 C C . ARG A 1 708 ? 19.701 11.530 26.337 1.00 87.69 708 ARG A C 1
ATOM 5576 O O . ARG A 1 708 ? 19.569 10.325 26.178 1.00 87.69 708 ARG A O 1
ATOM 5583 N N . MET A 1 709 ? 19.374 12.413 25.394 1.00 88.25 709 MET A N 1
ATOM 5584 C CA . MET A 1 709 ? 18.841 12.011 24.087 1.00 88.25 709 MET A CA 1
ATOM 5585 C C . MET A 1 709 ? 19.827 11.120 23.316 1.00 88.25 709 MET A C 1
ATOM 5587 O O . MET A 1 709 ? 19.420 10.103 22.761 1.00 88.25 709 MET A O 1
ATOM 5591 N N . ILE A 1 710 ? 21.123 11.451 23.346 1.00 87.75 710 ILE A N 1
ATOM 5592 C CA . ILE A 1 710 ? 22.188 10.632 22.745 1.00 87.75 710 ILE A CA 1
ATOM 5593 C C . ILE A 1 710 ? 22.303 9.273 23.449 1.00 87.75 710 ILE A C 1
ATOM 5595 O O . ILE A 1 710 ? 22.454 8.252 22.782 1.00 87.75 710 ILE A O 1
ATOM 5599 N N . ALA A 1 711 ? 22.183 9.222 24.780 1.00 89.19 711 ALA A N 1
ATOM 5600 C CA . ALA A 1 711 ? 22.223 7.960 25.522 1.00 89.19 711 ALA A CA 1
ATOM 5601 C C . ALA A 1 711 ? 21.074 7.006 25.137 1.00 89.19 711 ALA A C 1
ATOM 5603 O O . ALA A 1 711 ? 21.285 5.795 25.058 1.00 89.19 711 ALA A O 1
ATOM 5604 N N . VAL A 1 712 ? 19.883 7.538 24.836 1.00 91.81 712 VAL A N 1
ATOM 5605 C CA . VAL A 1 712 ? 18.712 6.738 24.426 1.00 91.81 712 VAL A CA 1
ATOM 5606 C C . VAL A 1 712 ? 18.897 6.085 23.046 1.00 91.81 712 VAL A C 1
ATOM 5608 O O . VAL A 1 712 ? 18.265 5.075 22.753 1.00 91.81 712 VAL A O 1
ATOM 5611 N N . ALA A 1 713 ? 19.830 6.543 22.210 1.00 89.19 713 ALA A N 1
ATOM 5612 C CA . ALA A 1 713 ? 20.155 5.823 20.975 1.00 89.19 713 ALA A CA 1
ATOM 5613 C C . ALA A 1 713 ? 20.814 4.444 21.219 1.00 89.19 713 ALA A C 1
ATOM 5615 O O . ALA A 1 713 ? 20.893 3.637 20.299 1.00 89.19 713 ALA A O 1
ATOM 5616 N N . LYS A 1 714 ? 21.201 4.124 22.466 1.00 88.94 714 LYS A N 1
ATOM 5617 C CA . LYS A 1 714 ? 21.665 2.791 22.903 1.00 88.94 714 LYS A CA 1
ATOM 5618 C C . LYS A 1 714 ? 20.612 2.016 23.712 1.00 88.94 714 LYS A C 1
ATOM 5620 O O . LYS A 1 714 ? 20.952 1.128 24.493 1.00 88.94 714 LYS A O 1
ATOM 5625 N N . ASP A 1 715 ? 19.334 2.359 23.562 1.00 93.88 715 ASP A N 1
ATOM 5626 C CA . ASP A 1 715 ? 18.229 1.728 24.289 1.00 93.88 715 ASP A CA 1
ATOM 5627 C C . ASP A 1 715 ? 18.069 0.222 23.972 1.00 93.88 715 ASP A C 1
ATOM 5629 O O . ASP A 1 715 ? 18.266 -0.195 22.827 1.00 93.88 715 ASP A O 1
ATOM 5633 N N . PRO A 1 716 ? 17.642 -0.621 24.934 1.00 90.12 716 PRO A N 1
ATOM 5634 C CA . PRO A 1 716 ? 17.345 -2.031 24.667 1.00 90.12 716 PRO A CA 1
ATOM 5635 C C . PRO A 1 716 ? 16.290 -2.261 23.569 1.00 90.12 716 PRO A C 1
ATOM 5637 O O . PRO A 1 716 ? 16.328 -3.275 22.872 1.00 90.12 716 PRO A O 1
ATOM 5640 N N . SER A 1 717 ? 15.337 -1.341 23.407 1.00 93.19 717 SER A N 1
ATOM 5641 C CA . SER A 1 717 ? 14.260 -1.429 22.423 1.00 93.19 717 SER A CA 1
ATOM 5642 C C . SER A 1 717 ? 14.674 -0.811 21.089 1.00 93.19 717 SER A C 1
ATOM 5644 O O . SER A 1 717 ? 15.016 0.367 21.025 1.00 93.19 717 SER A O 1
ATOM 5646 N N . TRP A 1 718 ? 14.581 -1.595 20.011 1.00 93.19 718 TRP A N 1
ATOM 5647 C CA . TRP A 1 718 ? 14.923 -1.151 18.654 1.00 93.19 718 TRP A CA 1
ATOM 5648 C C . TRP A 1 718 ? 14.099 0.069 18.201 1.00 93.19 718 TRP A C 1
ATOM 5650 O O . TRP A 1 718 ? 14.659 1.002 17.641 1.00 93.19 718 TRP A O 1
ATOM 5660 N N . ASP A 1 719 ? 12.803 0.114 18.532 1.00 93.12 719 ASP A N 1
ATOM 5661 C CA . ASP A 1 719 ? 11.895 1.224 18.195 1.00 93.12 719 ASP A CA 1
ATOM 5662 C C . ASP A 1 719 ? 12.361 2.536 18.853 1.00 93.12 719 ASP A C 1
ATOM 5664 O O . ASP A 1 719 ? 12.433 3.593 18.230 1.00 93.12 719 ASP A O 1
ATOM 5668 N N . VAL A 1 720 ? 12.808 2.454 20.110 1.00 93.94 720 VAL A N 1
ATOM 5669 C CA . VAL A 1 720 ? 13.358 3.608 20.830 1.00 93.94 720 VAL A CA 1
ATOM 5670 C C . VAL A 1 720 ? 14.688 4.060 20.222 1.00 93.94 720 VAL A C 1
ATOM 5672 O O . VAL A 1 720 ? 14.878 5.263 20.044 1.00 93.94 720 VAL A O 1
ATOM 5675 N N . ARG A 1 721 ? 15.582 3.126 19.855 1.00 95.25 721 ARG A N 1
ATOM 5676 C CA . ARG A 1 721 ? 16.849 3.459 19.175 1.00 95.25 721 ARG A CA 1
ATOM 5677 C C . ARG A 1 721 ? 16.606 4.161 17.842 1.00 95.25 721 ARG A C 1
ATOM 5679 O O . ARG A 1 721 ? 17.195 5.211 17.597 1.00 95.25 721 ARG A O 1
ATOM 5686 N N . LYS A 1 722 ? 15.689 3.634 17.027 1.00 94.25 722 LYS A N 1
ATOM 5687 C CA . LYS A 1 722 ? 15.265 4.233 15.755 1.00 94.25 722 LYS A CA 1
ATOM 5688 C C . LYS A 1 722 ? 14.791 5.673 15.953 1.00 94.25 722 LYS A C 1
ATOM 5690 O O . LYS A 1 722 ? 15.360 6.594 15.370 1.00 94.25 722 LYS A O 1
ATOM 5695 N N . VAL A 1 723 ? 13.807 5.881 16.834 1.00 93.19 723 VAL A N 1
ATOM 5696 C CA . VAL A 1 723 ? 13.244 7.215 17.109 1.00 93.19 723 VAL A CA 1
ATOM 5697 C C . VAL A 1 723 ? 14.303 8.167 17.668 1.00 93.19 723 VAL A C 1
ATOM 5699 O O . VAL A 1 723 ? 14.272 9.359 17.358 1.00 93.19 723 VAL A O 1
ATOM 5702 N N . ALA A 1 724 ? 15.256 7.677 18.468 1.00 93.06 724 ALA A N 1
ATOM 5703 C CA . ALA A 1 724 ? 16.367 8.486 18.965 1.00 93.06 724 ALA A CA 1
ATOM 5704 C C . ALA A 1 724 ? 17.253 8.991 17.819 1.00 93.06 724 ALA A C 1
ATOM 5706 O O . ALA A 1 724 ? 17.507 10.191 17.736 1.00 93.06 724 ALA A O 1
ATOM 5707 N N . LEU A 1 725 ? 17.672 8.106 16.911 1.00 92.31 725 LEU A N 1
ATOM 5708 C CA . LEU A 1 725 ? 18.509 8.455 15.758 1.00 92.31 725 LEU A CA 1
ATOM 5709 C C . LEU A 1 725 ? 17.791 9.423 14.808 1.00 92.31 725 LEU A C 1
ATOM 5711 O O . LEU A 1 725 ? 18.356 10.451 14.431 1.00 92.31 725 LEU A O 1
ATOM 5715 N N . GLU A 1 726 ? 16.517 9.162 14.502 1.00 90.38 726 GLU A N 1
ATOM 5716 C CA . GLU A 1 726 ? 15.678 10.071 13.713 1.00 90.38 726 GLU A CA 1
ATOM 5717 C C . GLU A 1 726 ? 15.557 11.442 14.391 1.00 90.38 726 GLU A C 1
ATOM 5719 O O . GLU A 1 726 ? 15.733 12.476 13.745 1.00 90.38 726 GLU A O 1
ATOM 5724 N N . SER A 1 727 ? 15.316 11.469 15.704 1.00 87.44 727 SER A N 1
ATOM 5725 C CA . SER A 1 727 ? 15.187 12.709 16.477 1.00 87.44 727 SER A CA 1
ATOM 5726 C C . SER A 1 727 ? 16.480 13.518 16.484 1.00 87.44 727 SER A C 1
ATOM 5728 O O . SER A 1 727 ? 16.429 14.736 16.311 1.00 87.44 727 SER A O 1
ATOM 5730 N N . LEU A 1 728 ? 17.627 12.853 16.654 1.00 87.00 728 LEU A N 1
ATOM 5731 C CA . LEU A 1 728 ? 18.947 13.479 16.623 1.00 87.00 728 LEU A CA 1
ATOM 5732 C C . LEU A 1 728 ? 19.256 14.049 15.236 1.00 87.00 728 LEU A C 1
ATOM 5734 O O . LEU A 1 728 ? 19.776 15.155 15.154 1.00 87.00 728 LEU A O 1
ATOM 5738 N N . SER A 1 729 ? 18.875 13.364 14.151 1.00 83.75 729 SER A N 1
ATOM 5739 C CA . SER A 1 729 ? 19.110 13.844 12.778 1.00 83.75 729 SER A CA 1
ATOM 5740 C C . SER A 1 729 ? 18.386 15.152 12.436 1.00 83.75 729 SER A C 1
ATOM 5742 O O . SER A 1 729 ? 18.821 15.887 11.555 1.00 83.75 729 SER A O 1
ATOM 5744 N N . GLN A 1 730 ? 17.299 15.470 13.147 1.00 79.12 730 GLN A N 1
ATOM 5745 C CA . GLN A 1 730 ? 16.503 16.681 12.921 1.00 79.12 730 GLN A CA 1
ATOM 5746 C C . GLN A 1 730 ? 17.033 17.916 13.668 1.00 79.12 730 GLN A C 1
ATOM 5748 O O . GLN A 1 730 ? 16.528 19.017 13.451 1.00 79.12 730 GLN A O 1
ATOM 5753 N N . LEU A 1 731 ? 18.014 17.750 14.560 1.00 69.06 731 LEU A N 1
ATOM 5754 C CA . LEU A 1 731 ? 18.474 18.773 15.509 1.00 69.06 731 LEU A CA 1
ATOM 5755 C C . LEU A 1 731 ? 19.804 19.448 15.108 1.00 69.06 731 LEU A C 1
ATOM 5757 O O . LEU A 1 731 ? 20.419 20.137 15.919 1.00 69.06 731 LEU A O 1
ATOM 5761 N N . THR A 1 732 ? 20.278 19.258 13.874 1.00 63.31 732 THR A N 1
ATOM 5762 C CA . THR A 1 732 ? 21.720 19.302 13.559 1.00 63.31 732 THR A CA 1
ATOM 5763 C C . THR A 1 732 ? 22.248 20.506 12.772 1.00 63.31 732 THR A C 1
ATOM 5765 O O . THR A 1 732 ? 23.422 20.515 12.399 1.00 63.31 732 THR A O 1
ATOM 5768 N N . ASP A 1 733 ? 21.455 21.562 12.582 1.00 64.56 733 ASP A N 1
ATOM 5769 C CA . ASP A 1 733 ? 21.902 22.785 11.885 1.00 64.56 733 ASP A CA 1
ATOM 5770 C C . ASP A 1 733 ? 22.242 23.949 12.841 1.00 64.56 733 ASP A C 1
ATOM 5772 O O . ASP A 1 733 ? 22.091 25.126 12.513 1.00 64.56 733 ASP A O 1
ATOM 5776 N N . LEU A 1 734 ? 22.657 23.640 14.079 1.00 66.88 734 LEU A N 1
ATOM 5777 C CA . LEU A 1 734 ? 22.926 24.647 15.111 1.00 66.88 734 LEU A CA 1
ATOM 5778 C C . LEU A 1 734 ? 24.430 24.760 15.420 1.00 66.88 734 LEU A C 1
ATOM 5780 O O . LEU A 1 734 ? 25.008 23.833 15.992 1.00 66.88 734 LEU A O 1
ATOM 5784 N N . PRO A 1 735 ? 25.090 25.896 15.107 1.00 66.56 735 PRO A N 1
ATOM 5785 C CA . PRO A 1 735 ? 26.530 26.068 15.329 1.00 66.56 735 PRO A CA 1
ATOM 5786 C C . PRO A 1 735 ? 26.932 26.066 16.811 1.00 66.56 735 PRO A C 1
ATOM 5788 O O . PRO A 1 735 ? 28.098 25.830 17.120 1.00 66.56 735 PRO A O 1
ATOM 5791 N N . GLU A 1 736 ? 25.981 26.295 17.715 1.00 71.06 736 GLU A N 1
ATOM 5792 C CA . GLU A 1 736 ? 26.161 26.213 19.168 1.00 71.06 736 GLU A CA 1
ATOM 5793 C C . GLU A 1 736 ? 26.357 24.765 19.645 1.00 71.06 736 GLU A C 1
ATOM 5795 O O . GLU A 1 736 ? 26.977 24.547 20.680 1.00 71.06 736 GLU A O 1
ATOM 5800 N N . TRP A 1 737 ? 25.885 23.763 18.886 1.00 77.12 737 TRP A N 1
ATOM 5801 C CA . TRP A 1 737 ? 25.788 22.374 19.353 1.00 77.12 737 TRP A CA 1
ATOM 5802 C C . TRP A 1 737 ? 26.875 21.435 18.835 1.00 77.12 737 TRP A C 1
ATOM 5804 O O . TRP A 1 737 ? 26.682 20.225 18.709 1.00 77.12 737 TRP A O 1
ATOM 5814 N N . ARG A 1 738 ? 28.045 21.979 18.490 1.00 77.88 738 ARG A N 1
ATOM 5815 C CA . ARG A 1 738 ? 29.021 21.222 17.700 1.00 77.88 738 ARG A CA 1
ATOM 5816 C C . ARG A 1 738 ? 29.545 19.953 18.375 1.00 77.88 738 ARG A C 1
ATOM 5818 O O . ARG A 1 738 ? 29.787 18.966 17.686 1.00 77.88 738 ARG A O 1
ATOM 5825 N N . LYS A 1 739 ? 29.760 19.969 19.691 1.00 83.88 739 LYS A N 1
ATOM 5826 C CA . LYS A 1 739 ? 30.329 18.823 20.420 1.00 83.88 739 LYS A CA 1
ATOM 5827 C C . LYS A 1 739 ? 29.327 17.661 20.505 1.00 83.88 739 LYS A C 1
ATOM 5829 O O . LYS A 1 739 ? 29.703 16.501 20.383 1.00 83.88 739 LYS A O 1
ATOM 5834 N N . GLU A 1 740 ? 28.058 17.984 20.651 1.00 84.50 740 GLU A N 1
ATOM 5835 C CA . GLU A 1 740 ? 26.932 17.089 20.853 1.00 84.50 740 GLU A CA 1
ATOM 5836 C C . GLU A 1 740 ? 26.501 16.511 19.513 1.00 84.50 740 GLU A C 1
ATOM 5838 O O . GLU A 1 740 ? 26.243 15.316 19.430 1.00 84.50 740 GLU A O 1
ATOM 5843 N N . ILE A 1 741 ? 26.534 17.315 18.444 1.00 82.19 741 ILE A N 1
ATOM 5844 C CA . ILE A 1 741 ? 26.343 16.823 17.078 1.00 82.19 741 ILE A CA 1
ATOM 5845 C C . ILE A 1 741 ? 27.446 15.820 16.712 1.00 82.19 741 ILE A C 1
ATOM 5847 O O . ILE A 1 741 ? 27.134 14.775 16.152 1.00 82.19 741 ILE A O 1
ATOM 5851 N N . ARG A 1 742 ? 28.713 16.050 17.092 1.00 87.19 742 ARG A N 1
ATOM 5852 C CA . ARG A 1 742 ? 29.776 15.040 16.902 1.00 87.19 742 ARG A CA 1
ATOM 5853 C C . ARG A 1 742 ? 29.507 13.747 17.661 1.00 87.19 742 ARG A C 1
ATOM 5855 O O . ARG A 1 742 ? 29.711 12.667 17.116 1.00 87.19 742 ARG A O 1
ATOM 5862 N N . ALA A 1 743 ? 29.038 13.845 18.903 1.00 88.06 743 ALA A N 1
ATOM 5863 C CA . ALA A 1 743 ? 28.653 12.669 19.676 1.00 88.06 743 ALA A CA 1
ATOM 5864 C C . ALA A 1 743 ? 27.449 11.940 19.046 1.00 88.06 743 ALA A C 1
ATOM 5866 O O . ALA A 1 743 ? 27.447 10.713 18.990 1.00 88.06 743 ALA A O 1
ATOM 5867 N N . ALA A 1 744 ? 26.470 12.673 18.509 1.00 88.12 744 ALA A N 1
ATOM 5868 C CA . ALA A 1 744 ? 25.346 12.102 17.773 1.00 88.12 744 ALA A CA 1
ATOM 5869 C C . ALA A 1 744 ? 25.800 11.412 16.475 1.00 88.12 744 ALA A C 1
ATOM 5871 O O . ALA A 1 744 ? 25.362 10.296 16.216 1.00 88.12 744 ALA A O 1
ATOM 5872 N N . ILE A 1 745 ? 26.722 12.016 15.710 1.00 88.88 745 ILE A N 1
ATOM 5873 C CA . ILE A 1 745 ? 27.340 11.394 14.526 1.00 88.88 745 ILE A CA 1
ATOM 5874 C C . ILE A 1 745 ? 28.001 10.073 14.918 1.00 88.88 745 ILE A C 1
ATOM 5876 O O . ILE A 1 745 ? 27.729 9.058 14.288 1.00 88.88 745 ILE A O 1
ATOM 5880 N N . ALA A 1 746 ? 28.809 10.050 15.981 1.00 91.06 746 ALA A N 1
ATOM 5881 C CA . ALA A 1 746 ? 29.467 8.825 16.432 1.00 91.06 746 ALA A CA 1
ATOM 5882 C C . ALA A 1 746 ? 28.459 7.704 16.749 1.00 91.06 746 ALA A C 1
ATOM 5884 O O . ALA A 1 746 ? 28.649 6.569 16.320 1.00 91.06 746 ALA A O 1
ATOM 5885 N N . VAL A 1 747 ? 27.353 8.026 17.429 1.00 91.88 747 VAL A N 1
ATOM 5886 C CA . VAL A 1 747 ? 26.307 7.039 17.739 1.00 91.88 747 VAL A CA 1
ATOM 5887 C C . VAL A 1 747 ? 25.518 6.611 16.496 1.00 91.88 747 VAL A C 1
ATOM 5889 O O . VAL A 1 747 ? 25.161 5.442 16.381 1.00 91.88 747 VAL A O 1
ATOM 5892 N N . MET A 1 748 ? 25.291 7.503 15.526 1.00 91.56 748 MET A N 1
ATOM 5893 C CA . MET A 1 748 ? 24.695 7.119 14.240 1.00 91.56 748 MET A CA 1
ATOM 5894 C C . MET A 1 748 ? 25.593 6.151 13.466 1.00 91.56 748 MET A C 1
ATOM 5896 O O . MET A 1 748 ? 25.082 5.192 12.891 1.00 91.56 748 MET A O 1
ATOM 5900 N N . ILE A 1 749 ? 26.914 6.366 13.484 1.00 91.12 749 ILE A N 1
ATOM 5901 C CA . ILE A 1 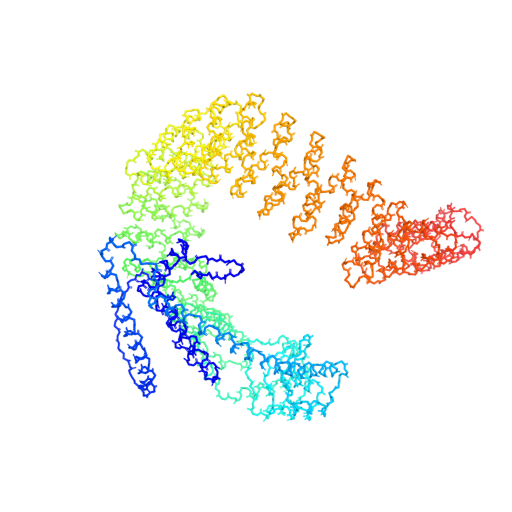749 ? 27.889 5.463 12.857 1.00 91.12 749 ILE A CA 1
ATOM 5902 C C . ILE A 1 749 ? 27.839 4.084 13.518 1.00 91.12 749 ILE A C 1
ATOM 5904 O O . ILE A 1 749 ? 27.753 3.089 12.808 1.00 91.12 749 ILE A O 1
ATOM 5908 N N . GLU A 1 750 ? 27.821 4.017 14.854 1.00 91.50 750 GLU A N 1
ATOM 5909 C CA . GLU A 1 750 ? 27.639 2.750 15.581 1.00 91.50 750 GLU A CA 1
ATOM 5910 C C . GLU A 1 750 ? 26.315 2.058 15.202 1.00 91.50 750 GLU A C 1
ATOM 5912 O O . GLU A 1 750 ? 26.279 0.842 15.022 1.00 91.50 750 GLU A O 1
ATOM 5917 N N . GLY A 1 751 ? 25.232 2.820 15.018 1.00 91.81 751 GLY A N 1
ATOM 5918 C CA . GLY A 1 751 ? 23.925 2.277 14.638 1.00 91.81 751 GLY A CA 1
ATOM 5919 C C . GLY A 1 751 ? 23.848 1.695 13.218 1.00 91.81 751 GLY A C 1
ATOM 5920 O O . GLY A 1 751 ? 22.908 0.958 12.932 1.00 91.81 751 GLY A O 1
ATOM 5921 N N . LEU A 1 752 ? 24.836 1.935 12.341 1.00 91.19 752 LEU A N 1
ATOM 5922 C CA . LEU A 1 752 ? 24.943 1.227 11.053 1.00 91.19 752 LEU A CA 1
ATOM 5923 C C . LEU A 1 752 ? 25.231 -0.272 11.227 1.00 91.19 752 LEU A C 1
ATOM 5925 O O . LEU A 1 752 ? 24.978 -1.049 10.312 1.00 91.19 752 LEU A O 1
ATOM 5929 N N . GLU A 1 753 ? 25.744 -0.684 12.388 1.00 90.62 753 GLU A N 1
ATOM 5930 C CA . GLU A 1 753 ? 26.037 -2.081 12.726 1.00 90.62 753 GLU A CA 1
ATOM 5931 C C . GLU A 1 753 ? 24.972 -2.691 13.658 1.00 90.62 753 GLU A C 1
ATOM 5933 O O . GLU A 1 753 ? 25.167 -3.777 14.208 1.00 90.62 753 GLU A O 1
ATOM 5938 N N . ASP A 1 754 ? 23.829 -2.016 13.850 1.00 93.88 754 ASP A N 1
ATOM 5939 C CA . ASP A 1 754 ? 22.758 -2.514 14.714 1.00 93.88 754 ASP A CA 1
ATOM 5940 C C . ASP A 1 754 ? 22.177 -3.835 14.191 1.00 93.88 754 ASP A C 1
ATOM 5942 O O . ASP A 1 754 ? 22.056 -4.063 12.988 1.00 93.88 754 ASP A O 1
ATOM 5946 N N . SER A 1 755 ? 21.762 -4.710 15.106 1.00 91.12 755 SER A N 1
ATOM 5947 C CA . SER A 1 755 ? 21.053 -5.952 14.782 1.00 91.12 755 SER A CA 1
ATOM 5948 C C . SER A 1 755 ? 19.752 -5.736 13.996 1.00 91.12 755 SER A C 1
ATOM 5950 O O . SER A 1 755 ? 19.401 -6.563 13.152 1.00 91.12 755 SER A O 1
ATOM 5952 N N . ASP A 1 756 ? 19.047 -4.634 14.255 1.00 94.88 756 ASP A N 1
ATOM 5953 C CA . ASP A 1 756 ? 17.741 -4.328 13.684 1.00 94.88 756 ASP A CA 1
ATOM 5954 C C . ASP A 1 756 ? 17.870 -3.436 12.442 1.00 94.88 756 ASP A C 1
ATOM 5956 O O . ASP A 1 756 ? 18.586 -2.434 12.443 1.00 94.88 756 ASP A O 1
ATOM 5960 N N . SER A 1 757 ? 17.183 -3.808 11.362 1.00 93.38 757 SER A N 1
ATOM 5961 C CA . SER A 1 757 ? 17.298 -3.105 10.083 1.00 93.38 757 SER A CA 1
ATOM 5962 C C . SER A 1 757 ? 16.716 -1.698 10.102 1.00 93.38 757 SER A C 1
ATOM 5964 O O . SER A 1 757 ? 17.262 -0.831 9.426 1.00 93.38 757 SER A O 1
ATOM 5966 N N . ASP A 1 758 ? 15.657 -1.450 10.877 1.00 93.12 758 ASP A N 1
ATOM 5967 C CA . ASP A 1 758 ? 15.044 -0.122 10.945 1.00 93.12 758 ASP A CA 1
ATOM 5968 C C . ASP A 1 758 ? 15.979 0.875 11.638 1.00 93.12 758 ASP A C 1
ATOM 5970 O O . ASP A 1 758 ? 16.012 2.058 11.298 1.00 93.12 758 ASP A O 1
ATOM 5974 N N . VAL A 1 759 ? 16.759 0.394 12.610 1.00 94.00 759 VAL A N 1
ATOM 5975 C CA . VAL A 1 759 ? 17.773 1.201 13.297 1.00 94.00 759 VAL A CA 1
ATOM 5976 C C . VAL A 1 759 ? 18.920 1.530 12.342 1.00 94.00 759 VAL A C 1
ATOM 5978 O O . VAL A 1 759 ? 19.312 2.695 12.256 1.00 94.00 759 VAL A O 1
ATOM 5981 N N . ARG A 1 760 ? 19.400 0.547 11.563 1.00 94.50 760 ARG A N 1
ATOM 5982 C CA . ARG A 1 760 ? 20.427 0.776 10.530 1.00 94.50 760 ARG A CA 1
ATOM 5983 C C . ARG A 1 760 ? 19.966 1.786 9.479 1.00 94.50 760 ARG A C 1
ATOM 5985 O O . ARG A 1 760 ? 20.732 2.677 9.115 1.00 94.50 760 ARG A O 1
ATOM 5992 N N . GLU A 1 761 ? 18.715 1.686 9.031 1.00 92.81 761 GLU A N 1
ATOM 5993 C CA . GLU A 1 761 ? 18.106 2.630 8.087 1.00 92.81 761 GLU A CA 1
ATOM 5994 C C . GLU A 1 761 ? 18.034 4.053 8.666 1.00 92.81 761 GLU A C 1
ATOM 5996 O O . GLU A 1 761 ? 18.469 5.006 8.017 1.00 92.81 761 GLU A O 1
ATOM 6001 N N . ALA A 1 762 ? 17.553 4.209 9.905 1.00 92.06 762 ALA A N 1
ATOM 6002 C CA . ALA A 1 762 ? 17.491 5.507 10.580 1.00 92.06 762 ALA A CA 1
ATOM 6003 C C . ALA A 1 762 ? 18.883 6.138 10.768 1.00 92.06 762 ALA A C 1
ATOM 6005 O O . ALA A 1 762 ? 19.062 7.333 10.517 1.00 92.06 762 ALA A O 1
ATOM 6006 N N . SER A 1 763 ? 19.876 5.334 11.160 1.00 93.19 763 SER A N 1
ATOM 6007 C CA . SER A 1 763 ? 21.281 5.748 11.252 1.00 93.19 763 SER A CA 1
ATOM 6008 C C . SER A 1 763 ? 21.817 6.248 9.917 1.00 93.19 763 SER A C 1
ATOM 6010 O O . SER A 1 763 ? 22.401 7.332 9.847 1.00 93.19 763 SER A O 1
ATOM 6012 N N . LEU A 1 764 ? 21.595 5.477 8.852 1.00 91.69 764 LEU A N 1
ATOM 6013 C CA . LEU A 1 764 ? 22.037 5.823 7.511 1.00 91.69 764 LEU A CA 1
ATOM 6014 C C . LEU A 1 764 ? 21.409 7.143 7.061 1.00 91.69 764 LEU A C 1
ATOM 6016 O O . LEU A 1 764 ? 22.137 8.081 6.746 1.00 91.69 764 LEU A O 1
ATOM 6020 N N . ASN A 1 765 ? 20.083 7.265 7.136 1.00 89.75 765 ASN A N 1
ATOM 6021 C CA . ASN A 1 765 ? 19.365 8.486 6.772 1.00 89.75 765 ASN A CA 1
ATOM 6022 C C . ASN A 1 765 ? 19.865 9.716 7.547 1.00 89.75 765 ASN A C 1
ATOM 6024 O O . ASN A 1 765 ? 20.075 10.778 6.953 1.00 89.75 765 ASN A O 1
ATOM 6028 N N . GLY A 1 766 ? 20.133 9.573 8.849 1.00 88.62 766 GLY A N 1
ATOM 6029 C CA . GLY A 1 766 ? 20.707 10.644 9.663 1.00 88.62 766 GLY A CA 1
ATOM 6030 C C . GLY A 1 766 ? 22.085 11.103 9.174 1.00 88.62 766 GLY A C 1
ATOM 6031 O O . GLY A 1 766 ? 22.321 12.306 9.028 1.00 88.62 766 GLY A O 1
ATOM 6032 N N . ILE A 1 767 ? 22.973 10.160 8.844 1.00 89.12 767 ILE A N 1
ATOM 6033 C CA . ILE A 1 767 ? 24.307 10.464 8.306 1.00 89.12 767 ILE A CA 1
ATOM 6034 C C . ILE A 1 767 ? 24.208 11.139 6.930 1.00 89.12 767 ILE A C 1
ATOM 6036 O O . ILE A 1 767 ? 24.915 12.117 6.676 1.00 89.12 767 ILE A O 1
ATOM 6040 N N . LEU A 1 768 ? 23.306 10.678 6.058 1.00 84.88 768 LEU A N 1
ATOM 6041 C CA . LEU A 1 768 ? 23.099 11.265 4.728 1.00 84.88 768 LEU A CA 1
ATOM 6042 C C . LEU A 1 768 ? 22.624 12.719 4.797 1.00 84.88 768 LEU A C 1
ATOM 6044 O O . LEU A 1 768 ? 23.088 13.562 4.025 1.00 84.88 768 LEU A O 1
ATOM 6048 N N . LEU A 1 769 ? 21.726 13.037 5.734 1.00 85.00 769 LEU A N 1
ATOM 6049 C CA . LEU A 1 769 ? 21.280 14.411 5.970 1.00 85.00 769 LEU A CA 1
ATOM 6050 C C . LEU A 1 769 ? 22.433 15.301 6.449 1.00 85.00 769 LEU A C 1
ATOM 6052 O O . LEU A 1 769 ? 22.614 16.404 5.934 1.00 85.00 769 LEU A O 1
ATOM 6056 N N . LEU A 1 770 ? 23.243 14.804 7.385 1.00 84.44 770 LEU A N 1
ATOM 6057 C CA . LEU A 1 770 ? 24.374 15.534 7.960 1.00 84.44 770 LEU A CA 1
ATOM 6058 C C . LEU A 1 770 ? 25.513 15.773 6.965 1.00 84.44 770 LEU A C 1
ATOM 6060 O O . LEU A 1 770 ? 26.126 16.839 6.975 1.00 84.44 770 LEU A O 1
ATOM 6064 N N . ALA A 1 771 ? 25.768 14.828 6.065 1.00 83.06 771 ALA A N 1
ATOM 6065 C CA . ALA A 1 771 ? 26.828 14.930 5.063 1.00 83.06 771 ALA A CA 1
ATOM 6066 C C . ALA A 1 771 ? 26.593 16.033 4.013 1.00 83.06 771 ALA A C 1
ATOM 6068 O O . ALA A 1 771 ? 27.544 16.518 3.387 1.00 83.06 771 ALA A O 1
ATOM 6069 N N . LYS A 1 772 ? 25.342 16.491 3.849 1.00 82.06 772 LYS A N 1
ATOM 6070 C CA . LYS A 1 772 ? 25.026 17.670 3.025 1.00 82.06 772 LYS A CA 1
ATOM 6071 C C . LYS A 1 772 ? 25.646 18.950 3.596 1.00 82.06 772 LYS A C 1
ATOM 6073 O O . LYS A 1 772 ? 25.928 19.872 2.833 1.00 82.06 772 LYS A O 1
ATOM 6078 N N . ILE A 1 773 ? 25.907 19.000 4.905 1.00 82.75 773 ILE A N 1
ATOM 6079 C CA . ILE A 1 773 ? 26.499 20.146 5.599 1.00 82.75 773 ILE A CA 1
ATOM 6080 C C . ILE A 1 773 ? 28.036 20.019 5.570 1.00 82.75 773 ILE A C 1
ATOM 6082 O O . ILE A 1 773 ? 28.581 19.098 6.183 1.00 82.75 773 ILE A O 1
ATOM 6086 N N . PRO A 1 774 ? 28.781 20.952 4.935 1.00 82.75 774 PRO A N 1
ATOM 6087 C CA . PRO A 1 774 ? 30.240 20.846 4.798 1.00 82.75 774 PRO A CA 1
ATOM 6088 C C . PRO A 1 774 ? 30.998 20.705 6.125 1.00 82.75 774 PRO A C 1
ATOM 6090 O O . PRO A 1 774 ? 32.018 20.027 6.185 1.00 82.75 774 PRO A O 1
ATOM 6093 N N . ALA A 1 775 ? 30.480 21.299 7.204 1.00 84.38 775 ALA A N 1
ATOM 6094 C CA . ALA A 1 775 ? 31.112 21.271 8.522 1.00 84.38 775 ALA A CA 1
ATOM 6095 C C . ALA A 1 775 ? 31.249 19.862 9.128 1.00 84.38 775 ALA A C 1
ATOM 6097 O O . ALA A 1 775 ? 32.138 19.663 9.954 1.00 84.38 775 ALA A O 1
ATOM 6098 N N . TRP A 1 776 ? 30.392 18.912 8.735 1.00 86.69 776 TRP A N 1
ATOM 6099 C CA . TRP A 1 776 ? 30.344 17.560 9.307 1.00 86.69 776 TRP A CA 1
ATOM 6100 C C . TRP A 1 776 ? 31.030 16.507 8.447 1.00 86.69 776 TRP A C 1
ATOM 6102 O O . TRP A 1 776 ? 31.166 15.359 8.866 1.00 86.69 776 TRP A O 1
ATOM 6112 N N . ARG A 1 777 ? 31.517 16.886 7.262 1.00 86.00 777 ARG A N 1
ATOM 6113 C CA . ARG A 1 777 ? 32.070 15.920 6.315 1.00 86.00 777 ARG A CA 1
ATOM 6114 C C . ARG A 1 777 ? 33.282 15.175 6.863 1.00 86.00 777 ARG A C 1
ATOM 6116 O O . ARG A 1 777 ? 33.368 13.959 6.703 1.00 86.00 777 ARG A O 1
ATOM 6123 N N . GLY A 1 778 ? 34.170 15.880 7.565 1.00 85.38 778 GLY A N 1
ATOM 6124 C CA . GLY A 1 778 ? 35.330 15.275 8.222 1.00 85.38 778 GLY A CA 1
ATOM 6125 C C . GLY A 1 778 ? 34.951 14.273 9.318 1.00 85.38 778 GLY A C 1
ATOM 6126 O O . GLY A 1 778 ? 35.573 13.220 9.408 1.00 85.38 778 GLY A O 1
ATOM 6127 N N . ASP A 1 779 ? 33.905 14.567 10.097 1.00 87.62 779 ASP A N 1
ATOM 6128 C CA . ASP A 1 779 ? 33.407 13.690 11.166 1.00 87.62 779 ASP A CA 1
ATOM 6129 C C . ASP A 1 779 ? 32.677 12.447 10.601 1.00 87.62 779 ASP A C 1
ATOM 6131 O O . ASP A 1 779 ? 32.697 11.387 11.220 1.00 87.62 779 ASP A O 1
ATOM 6135 N N . ILE A 1 780 ? 32.079 12.546 9.405 1.00 88.44 780 ILE A N 1
ATOM 6136 C CA . ILE A 1 780 ? 31.378 11.444 8.713 1.00 88.44 780 ILE A CA 1
ATOM 6137 C C . ILE A 1 780 ? 32.328 10.564 7.894 1.00 88.44 780 ILE A C 1
ATOM 6139 O O . ILE A 1 780 ? 32.044 9.387 7.687 1.00 88.44 780 ILE A O 1
ATOM 6143 N N . ARG A 1 781 ? 33.475 11.091 7.451 1.00 87.56 781 ARG A N 1
ATOM 6144 C CA . ARG A 1 781 ? 34.453 10.363 6.626 1.00 87.56 781 ARG A CA 1
ATOM 6145 C C . ARG A 1 781 ? 34.779 8.941 7.137 1.00 87.56 781 ARG A C 1
ATOM 6147 O O . ARG A 1 781 ? 34.799 8.029 6.312 1.00 87.56 781 ARG A O 1
ATOM 6154 N N . PRO A 1 782 ? 34.963 8.689 8.453 1.00 85.88 782 PRO A N 1
ATOM 6155 C CA . PRO A 1 782 ? 35.208 7.338 8.971 1.00 85.88 782 PRO A CA 1
ATOM 6156 C C . PRO A 1 782 ? 34.053 6.353 8.726 1.00 85.88 782 PRO A C 1
ATOM 6158 O O . PRO A 1 782 ? 34.289 5.153 8.604 1.00 85.88 782 PRO A O 1
ATOM 6161 N N . ALA A 1 783 ? 32.818 6.853 8.619 1.00 88.12 783 ALA A N 1
ATOM 6162 C CA . ALA A 1 783 ? 31.612 6.061 8.396 1.00 88.12 783 ALA A CA 1
ATOM 6163 C C . ALA A 1 783 ? 31.509 5.503 6.975 1.00 88.12 783 ALA A C 1
ATOM 6165 O O . ALA A 1 783 ? 30.778 4.542 6.762 1.00 88.12 783 ALA A O 1
ATOM 6166 N N . LEU A 1 784 ? 32.216 6.083 5.994 1.00 88.19 784 LEU A N 1
ATOM 6167 C CA . LEU A 1 784 ? 32.065 5.723 4.578 1.00 88.19 784 LEU A CA 1
ATOM 6168 C C . LEU A 1 784 ? 32.310 4.234 4.318 1.00 88.19 784 LEU A C 1
ATOM 6170 O O . LEU A 1 784 ? 31.641 3.643 3.473 1.00 88.19 784 LEU A O 1
ATOM 6174 N N . ARG A 1 785 ? 33.209 3.600 5.080 1.00 87.62 785 ARG A N 1
ATOM 6175 C CA . ARG A 1 785 ? 33.441 2.149 4.995 1.00 87.62 785 ARG A CA 1
ATOM 6176 C C . ARG A 1 785 ? 32.239 1.344 5.486 1.00 87.62 785 ARG A C 1
ATOM 6178 O O . ARG A 1 785 ? 31.836 0.407 4.805 1.00 87.62 785 ARG A O 1
ATOM 6185 N N . SER A 1 786 ? 31.645 1.727 6.615 1.00 87.38 786 SER A N 1
ATOM 6186 C CA . SER A 1 786 ? 30.433 1.087 7.142 1.00 87.38 786 SER A CA 1
ATOM 6187 C C . SER A 1 786 ? 29.214 1.361 6.253 1.00 87.38 786 SER A C 1
ATOM 6189 O O . SER A 1 786 ? 28.400 0.480 6.039 1.00 87.38 786 SER A O 1
ATOM 6191 N N . ILE A 1 787 ? 29.109 2.541 5.636 1.00 89.19 787 ILE A N 1
ATOM 6192 C CA . ILE A 1 787 ? 28.065 2.827 4.634 1.00 89.19 787 ILE A CA 1
ATOM 6193 C C . ILE A 1 787 ? 28.292 2.003 3.357 1.00 89.19 787 ILE A C 1
ATOM 6195 O O . ILE A 1 787 ? 27.352 1.575 2.700 1.00 89.19 787 ILE A O 1
ATOM 6199 N N . THR A 1 788 ? 29.544 1.732 2.992 1.00 89.88 788 THR A N 1
ATOM 6200 C CA . THR A 1 788 ? 29.842 0.850 1.857 1.00 89.88 788 THR A CA 1
ATOM 6201 C C . THR A 1 788 ? 29.413 -0.588 2.148 1.00 89.88 788 THR A C 1
ATOM 6203 O O . THR A 1 788 ? 28.882 -1.256 1.263 1.00 89.88 788 THR A O 1
ATOM 6206 N N . SER A 1 789 ? 29.584 -1.077 3.383 1.00 89.19 789 SER A N 1
ATOM 6207 C CA . SER A 1 789 ? 29.143 -2.431 3.738 1.00 89.19 789 SER A CA 1
ATOM 6208 C C . SER A 1 789 ? 27.617 -2.582 3.754 1.00 89.19 789 SER A C 1
ATOM 6210 O O . SER A 1 789 ? 27.134 -3.672 3.443 1.00 89.19 789 SER A O 1
ATOM 6212 N N . THR A 1 790 ? 26.846 -1.513 4.005 1.00 91.50 790 THR A N 1
ATOM 6213 C CA . THR A 1 790 ? 25.371 -1.562 3.940 1.00 91.50 790 THR A CA 1
ATOM 6214 C C . THR A 1 790 ? 24.818 -1.738 2.521 1.00 91.50 790 THR A C 1
ATOM 6216 O O . THR A 1 790 ? 23.666 -2.141 2.371 1.00 91.50 790 THR A O 1
ATOM 6219 N N . LEU A 1 791 ? 25.629 -1.581 1.463 1.00 89.81 791 LEU A N 1
ATOM 6220 C CA . LEU A 1 791 ? 25.247 -2.001 0.102 1.00 89.81 791 LEU A CA 1
ATOM 6221 C C . LEU A 1 791 ? 24.957 -3.511 0.010 1.00 89.81 791 LEU A C 1
ATOM 6223 O O . LEU A 1 791 ? 24.198 -3.948 -0.853 1.00 89.81 791 LEU A O 1
ATOM 6227 N N . LYS A 1 792 ? 25.543 -4.309 0.913 1.00 89.19 792 LYS A N 1
ATOM 6228 C CA . LYS A 1 792 ? 25.359 -5.765 1.023 1.00 89.19 792 LYS A CA 1
ATOM 6229 C C . LYS A 1 792 ? 24.456 -6.168 2.191 1.00 89.19 792 LYS A C 1
ATOM 6231 O O . LYS A 1 792 ? 24.475 -7.328 2.602 1.00 89.19 792 LYS A O 1
ATOM 6236 N N . ASP A 1 793 ? 23.690 -5.231 2.744 1.00 92.19 793 ASP A N 1
ATOM 6237 C CA . ASP A 1 793 ? 22.798 -5.509 3.868 1.00 92.19 793 ASP A CA 1
ATOM 6238 C C . ASP A 1 793 ? 21.750 -6.582 3.506 1.00 92.19 793 ASP A C 1
ATOM 6240 O O . ASP A 1 793 ? 21.219 -6.572 2.392 1.00 92.19 793 ASP A O 1
ATOM 6244 N N . PRO A 1 794 ? 21.409 -7.518 4.413 1.00 88.06 794 PRO A N 1
ATOM 6245 C CA . PRO A 1 794 ? 20.345 -8.489 4.154 1.00 88.06 794 PRO A CA 1
ATOM 6246 C C . PRO A 1 794 ? 18.967 -7.839 3.946 1.00 88.06 794 PRO A C 1
ATOM 6248 O O . PRO A 1 794 ? 18.100 -8.444 3.316 1.00 88.06 794 PRO A O 1
ATOM 6251 N N . ASN A 1 795 ? 18.737 -6.633 4.474 1.00 92.25 795 ASN A N 1
ATOM 6252 C CA . ASN A 1 795 ? 17.495 -5.897 4.293 1.00 92.25 795 ASN A CA 1
ATOM 6253 C C . ASN A 1 795 ? 17.547 -5.030 3.021 1.00 92.25 795 ASN A C 1
ATOM 6255 O O . ASN A 1 795 ? 18.413 -4.170 2.856 1.00 92.25 795 ASN A O 1
ATOM 6259 N N . LEU A 1 796 ? 16.566 -5.224 2.134 1.00 90.44 796 LEU A N 1
ATOM 6260 C CA . LEU A 1 796 ? 16.440 -4.489 0.874 1.00 90.44 796 LEU A CA 1
ATOM 6261 C C . LEU A 1 796 ? 16.328 -2.966 1.068 1.00 90.44 796 LEU A C 1
ATOM 6263 O O . LEU A 1 796 ? 16.987 -2.228 0.342 1.00 90.44 796 LEU A O 1
ATOM 6267 N N . ALA A 1 797 ? 15.546 -2.491 2.041 1.00 89.00 797 ALA A N 1
ATOM 6268 C CA . ALA A 1 797 ? 15.350 -1.060 2.278 1.00 89.00 797 ALA A CA 1
ATOM 6269 C C . ALA A 1 797 ? 16.661 -0.368 2.674 1.00 89.00 797 ALA A C 1
ATOM 6271 O O . ALA A 1 797 ? 16.969 0.707 2.159 1.00 89.00 797 ALA A O 1
ATOM 6272 N N . VAL A 1 798 ? 17.470 -1.020 3.517 1.00 91.38 798 VAL A N 1
ATOM 6273 C CA . VAL A 1 798 ? 18.793 -0.519 3.917 1.00 91.38 798 VAL A CA 1
ATOM 6274 C C . VAL A 1 798 ? 19.729 -0.443 2.708 1.00 91.38 798 VAL A C 1
ATOM 6276 O O . VAL A 1 798 ? 20.380 0.583 2.512 1.00 91.38 798 VAL A O 1
ATOM 6279 N N . ARG A 1 799 ? 19.748 -1.478 1.851 1.00 92.38 799 ARG A N 1
ATOM 6280 C CA . ARG A 1 799 ? 20.550 -1.469 0.614 1.00 92.38 799 ARG A CA 1
ATOM 6281 C C . ARG A 1 799 ? 20.170 -0.306 -0.299 1.00 92.38 799 ARG A C 1
ATOM 6283 O O . ARG A 1 799 ? 21.050 0.424 -0.745 1.00 92.38 799 ARG A O 1
ATOM 6290 N N . LEU A 1 800 ? 18.877 -0.111 -0.562 1.00 90.19 800 LEU A N 1
ATOM 6291 C CA . LEU A 1 800 ? 18.397 0.946 -1.460 1.00 90.19 800 LEU A CA 1
ATOM 6292 C C . LEU A 1 800 ? 18.763 2.348 -0.950 1.00 90.19 800 LEU A C 1
ATOM 6294 O O . LEU A 1 800 ? 19.296 3.151 -1.717 1.00 90.19 800 LEU A O 1
ATOM 6298 N N . HIS A 1 801 ? 18.580 2.615 0.347 1.00 88.62 801 HIS A N 1
ATOM 6299 C CA . HIS A 1 801 ? 19.012 3.880 0.952 1.00 88.62 801 HIS A CA 1
ATOM 6300 C C . HIS A 1 801 ? 20.536 4.059 0.905 1.00 88.62 801 HIS A C 1
ATOM 6302 O O . HIS A 1 801 ? 21.018 5.183 0.768 1.00 88.62 801 HIS A O 1
ATOM 6308 N N . ALA A 1 802 ? 21.317 2.974 0.975 1.00 91.56 802 ALA A N 1
ATOM 6309 C CA . ALA A 1 802 ? 22.772 3.047 0.849 1.00 91.56 802 ALA A CA 1
ATOM 6310 C C . ALA A 1 802 ? 23.197 3.459 -0.567 1.00 91.56 802 ALA A C 1
ATOM 6312 O O . ALA A 1 802 ? 24.083 4.306 -0.710 1.00 91.56 802 ALA A O 1
ATOM 6313 N N . PHE A 1 803 ? 22.526 2.949 -1.609 1.00 90.75 803 PHE A N 1
ATOM 6314 C CA . PHE A 1 803 ? 22.747 3.391 -2.991 1.00 90.75 803 PHE A CA 1
ATOM 6315 C C . PHE A 1 803 ? 22.413 4.869 -3.191 1.00 90.75 803 PHE A C 1
ATOM 6317 O O . PHE A 1 803 ? 23.223 5.593 -3.779 1.00 90.75 803 PHE A O 1
ATOM 6324 N N . GLU A 1 804 ? 21.259 5.324 -2.693 1.00 84.50 804 GLU A N 1
ATOM 6325 C CA . GLU A 1 804 ? 20.862 6.735 -2.767 1.00 84.50 804 GLU A CA 1
ATOM 6326 C C . GLU A 1 804 ? 21.868 7.618 -2.019 1.00 84.50 804 GLU A C 1
ATOM 6328 O O . GLU A 1 804 ? 22.359 8.619 -2.545 1.00 84.50 804 GLU A O 1
ATOM 6333 N N . GLY A 1 805 ? 22.253 7.204 -0.818 1.00 83.12 805 GLY A N 1
ATOM 6334 C CA . GLY A 1 805 ? 23.181 7.932 0.023 1.00 83.12 805 GLY A CA 1
ATOM 6335 C C . GLY A 1 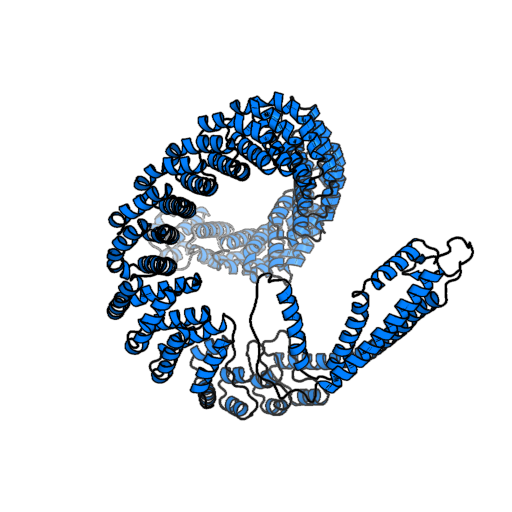805 ? 24.570 8.108 -0.572 1.00 83.12 805 GLY A C 1
ATOM 6336 O O . GLY A 1 805 ? 25.076 9.228 -0.677 1.00 83.12 805 GLY A O 1
ATOM 6337 N N . LEU A 1 806 ? 25.175 7.004 -1.010 1.00 87.25 806 LEU A N 1
ATOM 6338 C CA . LEU A 1 806 ? 26.500 7.028 -1.620 1.00 87.25 806 LEU A CA 1
ATOM 6339 C C . LEU A 1 806 ? 26.496 7.784 -2.954 1.00 87.25 806 LEU A C 1
ATOM 6341 O O . LEU A 1 806 ? 27.474 8.471 -3.241 1.00 87.25 806 LEU A O 1
ATOM 6345 N N . SER A 1 807 ? 25.396 7.758 -3.720 1.00 82.62 807 SER A N 1
ATOM 6346 C CA . SER A 1 807 ? 25.271 8.576 -4.940 1.00 82.62 807 SER A CA 1
ATOM 6347 C C . SER A 1 807 ? 25.433 10.075 -4.651 1.00 82.62 807 SER A C 1
ATOM 6349 O O . SER A 1 807 ? 26.130 10.789 -5.374 1.00 82.62 807 SER A O 1
ATOM 6351 N N . GLY A 1 808 ? 24.898 10.547 -3.519 1.00 81.50 808 GLY A N 1
ATOM 6352 C CA . GLY A 1 808 ? 25.084 11.923 -3.063 1.00 81.50 808 GLY A CA 1
ATOM 6353 C C . GLY A 1 808 ? 26.528 12.245 -2.663 1.00 81.50 808 GLY A C 1
ATOM 6354 O O . GLY A 1 808 ? 26.965 13.390 -2.797 1.00 81.50 808 GLY A O 1
ATOM 6355 N N . PHE A 1 809 ? 27.285 11.250 -2.195 1.00 85.62 809 PHE A N 1
ATOM 6356 C CA . PHE A 1 809 ? 28.661 11.422 -1.715 1.00 85.62 809 PHE A CA 1
ATOM 6357 C C . PHE A 1 809 ? 29.696 11.419 -2.828 1.00 85.62 809 PHE A C 1
ATOM 6359 O O . PHE A 1 809 ? 30.730 12.064 -2.686 1.00 85.62 809 PHE A O 1
ATOM 6366 N N . VAL A 1 810 ? 29.396 10.771 -3.951 1.00 83.50 810 VAL A N 1
ATOM 6367 C CA . VAL A 1 810 ? 30.276 10.693 -5.124 1.00 83.50 810 VAL A CA 1
ATOM 6368 C C . VAL A 1 810 ? 30.637 12.080 -5.688 1.00 83.50 810 VAL A C 1
ATOM 6370 O O . VAL A 1 810 ? 31.700 12.243 -6.276 1.00 83.50 810 VAL A O 1
ATOM 6373 N N . ARG A 1 811 ? 29.820 13.113 -5.432 1.00 82.12 811 ARG A N 1
ATOM 6374 C CA . ARG A 1 811 ? 30.093 14.516 -5.813 1.00 82.12 811 ARG A CA 1
ATOM 6375 C C . ARG A 1 811 ? 30.986 15.283 -4.831 1.00 82.12 811 ARG A C 1
ATOM 6377 O O . ARG A 1 811 ? 31.334 16.435 -5.093 1.00 82.12 811 ARG A O 1
ATOM 6384 N N . ILE A 1 812 ? 31.295 14.707 -3.672 1.00 82.44 812 ILE A N 1
ATOM 6385 C CA . ILE A 1 812 ? 32.085 15.351 -2.623 1.00 82.44 812 ILE A CA 1
ATOM 6386 C C . ILE A 1 812 ? 33.550 14.954 -2.816 1.00 82.44 812 ILE A C 1
ATOM 6388 O O . ILE A 1 812 ? 33.959 13.863 -2.429 1.00 82.44 812 ILE A O 1
ATOM 6392 N N . ALA A 1 813 ? 34.355 15.880 -3.348 1.00 77.50 813 ALA A N 1
ATOM 6393 C CA . ALA A 1 813 ? 35.777 15.658 -3.637 1.00 77.50 813 ALA A CA 1
ATOM 6394 C C . ALA A 1 813 ? 36.579 15.110 -2.439 1.00 77.50 813 ALA A C 1
ATOM 6396 O O . ALA A 1 813 ? 37.452 14.263 -2.607 1.00 77.50 813 ALA A O 1
ATOM 6397 N N . GLU A 1 814 ? 36.247 15.541 -1.216 1.00 83.25 814 GLU A N 1
ATOM 6398 C CA . GLU A 1 814 ? 36.884 15.088 0.033 1.00 83.25 814 GLU A CA 1
ATOM 6399 C C . GLU A 1 814 ? 36.739 13.575 0.290 1.00 83.25 814 GLU A C 1
ATOM 6401 O O . GLU A 1 814 ? 37.506 13.013 1.072 1.00 83.25 814 GLU A O 1
ATOM 6406 N N . TYR A 1 815 ? 35.763 12.919 -0.344 1.00 86.44 815 TYR A N 1
ATOM 6407 C CA . TYR A 1 815 ? 35.434 11.507 -0.144 1.00 86.44 815 TYR A CA 1
ATOM 6408 C C . TYR A 1 815 ? 35.924 10.588 -1.265 1.00 86.44 815 TYR A C 1
ATOM 6410 O O . TYR A 1 815 ? 35.770 9.374 -1.152 1.00 86.44 815 TYR A O 1
ATOM 6418 N N . HIS A 1 816 ? 36.531 11.122 -2.329 1.00 83.94 816 HIS A N 1
ATOM 6419 C CA . HIS A 1 816 ? 36.883 10.325 -3.509 1.00 83.94 816 HIS A CA 1
ATOM 6420 C C . HIS A 1 816 ? 37.818 9.144 -3.188 1.00 83.94 816 HIS A C 1
ATOM 6422 O O . HIS A 1 816 ? 37.583 8.031 -3.646 1.00 83.94 816 HIS A O 1
ATOM 6428 N N . GLU A 1 817 ? 38.847 9.317 -2.352 1.00 83.44 817 GLU A N 1
ATOM 6429 C CA . GLU A 1 817 ? 39.728 8.183 -2.019 1.00 83.44 817 GLU A CA 1
ATOM 6430 C C . GLU A 1 817 ? 38.991 7.053 -1.282 1.00 83.44 817 GLU A C 1
ATOM 6432 O O . GLU A 1 817 ? 39.235 5.875 -1.549 1.00 83.44 817 GLU A O 1
ATOM 6437 N N . ASP A 1 818 ? 38.059 7.400 -0.393 1.00 85.25 818 ASP A N 1
ATOM 6438 C CA . ASP A 1 818 ? 37.328 6.439 0.436 1.00 85.25 818 ASP A CA 1
ATOM 6439 C C . ASP A 1 818 ? 36.179 5.754 -0.330 1.00 85.25 818 ASP A C 1
ATOM 6441 O O . ASP A 1 818 ? 35.873 4.582 -0.088 1.00 85.25 818 ASP A O 1
ATOM 6445 N N . LEU A 1 819 ? 35.580 6.450 -1.304 1.00 87.06 819 LEU A N 1
ATOM 6446 C CA . LEU A 1 819 ? 34.453 5.963 -2.110 1.00 87.06 819 LEU A CA 1
ATOM 6447 C C . LEU A 1 819 ? 34.854 5.023 -3.253 1.00 87.06 819 LEU A C 1
ATOM 6449 O O . LEU A 1 819 ? 33.980 4.385 -3.835 1.00 87.06 819 LEU A O 1
ATOM 6453 N N . ARG A 1 820 ? 36.149 4.860 -3.552 1.00 86.00 820 ARG A N 1
ATOM 6454 C CA . ARG A 1 820 ? 36.614 3.891 -4.566 1.00 86.00 820 ARG A CA 1
ATOM 6455 C C . ARG A 1 820 ? 36.060 2.488 -4.331 1.00 86.00 820 ARG A C 1
ATOM 6457 O O . ARG A 1 820 ? 35.592 1.838 -5.260 1.00 86.00 820 ARG A O 1
ATOM 6464 N N . SER A 1 821 ? 36.084 2.036 -3.077 1.00 87.38 821 SER A N 1
ATOM 6465 C CA . SER A 1 821 ? 35.527 0.732 -2.702 1.00 87.38 821 SER A CA 1
ATOM 6466 C C . SER A 1 821 ? 34.010 0.665 -2.915 1.00 87.38 821 SER A C 1
ATOM 6468 O O . SER A 1 821 ? 33.519 -0.333 -3.436 1.00 87.38 821 SER A O 1
ATOM 6470 N N . ALA A 1 822 ? 33.284 1.746 -2.613 1.00 89.31 822 ALA A N 1
ATOM 6471 C CA . ALA A 1 822 ? 31.848 1.846 -2.846 1.00 89.31 822 ALA A CA 1
ATOM 6472 C C . ALA A 1 822 ? 31.488 1.741 -4.330 1.00 89.31 822 ALA A C 1
ATOM 6474 O O . ALA A 1 822 ? 30.567 1.006 -4.668 1.00 89.31 822 ALA A O 1
ATOM 6475 N N . ILE A 1 823 ? 32.233 2.404 -5.220 1.00 88.88 823 ILE A N 1
ATOM 6476 C CA . ILE A 1 823 ? 31.995 2.311 -6.669 1.00 88.88 823 ILE A CA 1
ATOM 6477 C C . ILE A 1 823 ? 32.193 0.876 -7.161 1.00 88.88 823 ILE A C 1
ATOM 6479 O O . ILE A 1 823 ? 31.362 0.371 -7.911 1.00 88.88 823 ILE A O 1
ATOM 6483 N N . MET A 1 824 ? 33.234 0.180 -6.696 1.00 87.75 824 MET A N 1
ATOM 6484 C CA . MET A 1 824 ? 33.446 -1.228 -7.050 1.00 87.75 824 MET A CA 1
ATOM 6485 C C . MET A 1 824 ? 32.292 -2.127 -6.582 1.00 87.75 824 MET A C 1
ATOM 6487 O O . MET A 1 824 ? 31.866 -3.015 -7.321 1.00 87.75 824 MET A O 1
ATOM 6491 N N . GLU A 1 825 ? 31.750 -1.880 -5.388 1.00 89.88 825 GLU A N 1
ATOM 6492 C CA . GLU A 1 825 ? 30.588 -2.615 -4.877 1.00 89.88 825 GLU A CA 1
ATOM 6493 C C . GLU A 1 825 ? 29.297 -2.270 -5.630 1.00 89.88 825 GLU A C 1
ATOM 6495 O O . GLU A 1 825 ? 28.491 -3.159 -5.907 1.00 89.88 825 GLU A O 1
ATOM 6500 N N . MET A 1 826 ? 29.118 -1.013 -6.047 1.00 91.44 826 MET A N 1
ATOM 6501 C CA . MET A 1 826 ? 28.022 -0.631 -6.937 1.00 91.44 826 MET A CA 1
ATOM 6502 C C . MET A 1 826 ? 28.124 -1.376 -8.272 1.00 91.44 826 MET A C 1
ATOM 6504 O O . MET A 1 826 ? 27.144 -1.978 -8.706 1.00 91.44 826 MET A O 1
ATOM 6508 N N . ILE A 1 827 ? 29.309 -1.428 -8.892 1.00 88.31 827 ILE A N 1
ATOM 6509 C CA . ILE A 1 827 ? 29.532 -2.183 -10.136 1.00 88.31 827 ILE A CA 1
ATOM 6510 C C . ILE A 1 827 ? 29.157 -3.657 -9.948 1.00 88.31 827 ILE A C 1
ATOM 6512 O O . ILE A 1 827 ? 28.451 -4.219 -10.785 1.00 88.31 827 ILE A O 1
ATOM 6516 N N . ALA A 1 828 ? 29.567 -4.278 -8.839 1.00 89.00 828 ALA A N 1
ATOM 6517 C CA . ALA A 1 828 ? 29.198 -5.658 -8.529 1.00 89.00 828 ALA A CA 1
ATOM 6518 C C . ALA A 1 828 ? 27.674 -5.839 -8.368 1.00 89.00 828 ALA A C 1
ATOM 6520 O O . ALA A 1 828 ? 27.119 -6.844 -8.816 1.00 89.00 828 ALA A O 1
ATOM 6521 N N . ALA A 1 829 ? 26.981 -4.849 -7.798 1.00 91.50 829 ALA A N 1
ATOM 6522 C CA . ALA A 1 829 ? 25.533 -4.868 -7.602 1.00 91.50 829 ALA A CA 1
ATOM 6523 C C . ALA A 1 829 ? 24.709 -4.764 -8.900 1.00 91.50 829 ALA A C 1
ATOM 6525 O O . ALA A 1 829 ? 23.514 -5.059 -8.880 1.00 91.50 829 ALA A O 1
ATOM 6526 N N . LEU A 1 830 ? 25.318 -4.444 -10.051 1.00 87.31 830 LEU A N 1
ATOM 6527 C CA . LEU A 1 830 ? 24.652 -4.591 -11.356 1.00 87.31 830 LEU A CA 1
ATOM 6528 C C . LEU A 1 830 ? 24.279 -6.051 -11.660 1.00 87.31 830 LEU A C 1
ATOM 6530 O O . LEU A 1 830 ? 23.380 -6.295 -12.461 1.00 87.31 830 LEU A O 1
ATOM 6534 N N . ALA A 1 831 ? 24.938 -7.017 -11.014 1.00 87.06 831 ALA A N 1
ATOM 6535 C CA . ALA A 1 831 ? 24.640 -8.443 -11.115 1.00 87.06 831 ALA A CA 1
ATOM 6536 C C . ALA A 1 831 ? 23.833 -8.986 -9.916 1.00 87.06 831 ALA A C 1
ATOM 6538 O O . ALA A 1 831 ? 23.735 -10.205 -9.756 1.00 87.06 831 ALA A O 1
ATOM 6539 N N . ASP A 1 832 ? 23.263 -8.121 -9.063 1.00 89.06 832 ASP A N 1
ATOM 6540 C CA . ASP A 1 832 ? 22.454 -8.559 -7.918 1.00 89.06 832 ASP A CA 1
ATOM 6541 C C . ASP A 1 832 ? 21.219 -9.350 -8.382 1.00 89.06 832 ASP A C 1
ATOM 6543 O O . ASP A 1 832 ? 20.681 -9.134 -9.469 1.00 89.06 832 ASP A O 1
ATOM 6547 N N . THR A 1 833 ? 20.745 -10.278 -7.553 1.00 86.56 833 THR A N 1
ATOM 6548 C CA . THR A 1 833 ? 19.516 -11.038 -7.815 1.00 86.56 833 THR A CA 1
ATOM 6549 C C . THR A 1 833 ? 18.269 -10.152 -7.848 1.00 86.56 833 THR A C 1
ATOM 6551 O O . THR A 1 833 ? 17.343 -10.419 -8.617 1.00 86.56 833 THR A O 1
ATOM 6554 N N . ASP A 1 834 ? 18.260 -9.075 -7.064 1.00 88.94 834 ASP A N 1
ATOM 6555 C CA . ASP A 1 834 ? 17.130 -8.167 -6.911 1.00 88.94 834 ASP A CA 1
ATOM 6556 C C . ASP A 1 834 ? 17.139 -7.068 -7.989 1.00 88.94 834 ASP A C 1
ATOM 6558 O O . ASP A 1 834 ? 18.156 -6.415 -8.231 1.00 88.94 834 ASP A O 1
ATOM 6562 N N . SER A 1 835 ? 16.011 -6.874 -8.678 1.00 88.62 835 SER A N 1
ATOM 6563 C CA . SER A 1 835 ? 15.908 -5.886 -9.760 1.00 88.62 835 SER A CA 1
ATOM 6564 C C . SER A 1 835 ? 16.006 -4.445 -9.283 1.00 88.62 835 SER A C 1
ATOM 6566 O O . SER A 1 835 ? 16.568 -3.622 -10.007 1.00 88.62 835 SER A O 1
ATOM 6568 N N . ASP A 1 836 ? 15.500 -4.145 -8.089 1.00 89.50 836 ASP A N 1
ATOM 6569 C CA . ASP A 1 836 ? 15.481 -2.785 -7.556 1.00 89.50 836 ASP A CA 1
ATOM 6570 C C . ASP A 1 836 ? 16.893 -2.373 -7.143 1.00 89.50 836 ASP A C 1
ATOM 6572 O O . ASP A 1 836 ? 17.316 -1.249 -7.404 1.00 89.50 836 ASP A O 1
ATOM 6576 N N . VAL A 1 837 ? 17.674 -3.316 -6.607 1.00 90.31 837 VAL A N 1
ATOM 6577 C CA . VAL A 1 837 ? 19.103 -3.113 -6.320 1.00 90.31 837 VAL A CA 1
ATOM 6578 C C . VAL A 1 837 ? 19.907 -2.879 -7.591 1.00 90.31 837 VAL A C 1
ATOM 6580 O O . VAL A 1 837 ? 20.698 -1.937 -7.649 1.00 90.31 837 VAL A O 1
ATOM 6583 N N . ARG A 1 838 ? 19.687 -3.691 -8.634 1.00 90.25 838 ARG A N 1
ATOM 6584 C CA . ARG A 1 838 ? 20.349 -3.490 -9.933 1.00 90.25 838 ARG A CA 1
ATOM 6585 C C . ARG A 1 838 ? 20.028 -2.109 -10.514 1.00 90.25 838 ARG A C 1
ATOM 6587 O O . ARG A 1 838 ? 20.928 -1.446 -11.024 1.00 90.25 838 ARG A O 1
ATOM 6594 N N . LEU A 1 839 ? 18.772 -1.665 -10.422 1.00 88.31 839 LEU A N 1
ATOM 6595 C CA . LEU A 1 839 ? 18.343 -0.346 -10.897 1.00 88.31 839 LEU A CA 1
ATOM 6596 C C . LEU A 1 839 ? 18.927 0.797 -10.049 1.00 88.31 839 LEU A C 1
ATOM 6598 O O . LEU A 1 839 ? 19.380 1.800 -10.600 1.00 88.31 839 LEU A O 1
ATOM 6602 N N . ALA A 1 840 ? 18.950 0.651 -8.723 1.00 90.12 840 ALA A N 1
ATOM 6603 C CA . ALA A 1 840 ? 19.552 1.628 -7.819 1.00 90.12 840 ALA A CA 1
ATOM 6604 C C . ALA A 1 840 ? 21.056 1.780 -8.090 1.00 90.12 840 ALA A C 1
ATOM 6606 O O . ALA A 1 840 ? 21.539 2.900 -8.247 1.00 90.12 840 ALA A O 1
ATOM 6607 N N . SER A 1 841 ? 21.772 0.662 -8.250 1.00 92.19 841 SER A N 1
ATOM 6608 C CA . SER A 1 841 ? 23.179 0.656 -8.660 1.00 92.19 841 SER A CA 1
ATOM 6609 C C . SER A 1 841 ? 23.390 1.356 -10.006 1.00 92.19 841 SER A C 1
ATOM 6611 O O . SER A 1 841 ? 24.240 2.242 -10.112 1.00 92.19 841 SER A O 1
ATOM 6613 N N . LEU A 1 842 ? 22.585 1.015 -11.017 1.00 90.81 842 LEU A N 1
ATOM 6614 C CA . LEU A 1 842 ? 22.651 1.616 -12.349 1.00 90.81 842 LEU A CA 1
ATOM 6615 C C . LEU A 1 842 ? 22.508 3.144 -12.294 1.00 90.81 842 LEU A C 1
ATOM 6617 O O . LEU A 1 842 ? 23.314 3.862 -12.887 1.00 90.81 842 LEU A O 1
ATOM 6621 N N . ASN A 1 843 ? 21.533 3.642 -11.532 1.00 88.44 843 ASN A N 1
ATOM 6622 C CA . ASN A 1 843 ? 21.309 5.075 -11.350 1.00 88.44 843 ASN A CA 1
ATOM 6623 C C . ASN A 1 843 ? 22.472 5.763 -10.619 1.00 88.44 843 ASN A C 1
ATOM 6625 O O . ASN A 1 843 ? 22.907 6.838 -11.041 1.00 88.44 843 ASN A O 1
ATOM 6629 N N . SER A 1 844 ? 23.004 5.151 -9.557 1.00 89.38 844 SER A N 1
ATOM 6630 C CA . SER A 1 844 ? 24.148 5.691 -8.810 1.00 89.38 844 SER A CA 1
ATOM 6631 C C . SER A 1 844 ? 25.422 5.724 -9.660 1.00 89.38 844 SER A C 1
ATOM 6633 O O . SER A 1 844 ? 26.146 6.721 -9.657 1.00 89.38 844 SER A O 1
ATOM 6635 N N . LEU A 1 845 ? 25.685 4.680 -10.449 1.00 90.50 845 LEU A N 1
ATOM 6636 C CA . LEU A 1 845 ? 26.828 4.627 -11.364 1.00 90.50 845 LEU A CA 1
ATOM 6637 C C . LEU A 1 845 ? 26.697 5.623 -12.517 1.00 90.50 845 LEU A C 1
ATOM 6639 O O . LEU A 1 845 ? 27.690 6.246 -12.880 1.00 90.50 845 LEU A O 1
ATOM 6643 N N . LEU A 1 846 ? 25.490 5.837 -13.050 1.00 88.19 846 LEU A N 1
ATOM 6644 C CA . LEU A 1 846 ? 25.260 6.857 -14.075 1.00 88.19 846 LEU A CA 1
ATOM 6645 C C . LEU A 1 846 ? 25.568 8.268 -13.550 1.00 88.19 846 LEU A C 1
ATOM 6647 O O . LEU A 1 846 ? 26.197 9.045 -14.260 1.00 88.19 846 LEU A O 1
ATOM 6651 N N . GLN A 1 847 ? 25.189 8.589 -12.305 1.00 86.44 847 GLN A N 1
ATOM 6652 C CA . GLN A 1 847 ? 25.573 9.862 -11.671 1.00 86.44 847 GLN A CA 1
ATOM 6653 C C . GLN A 1 847 ? 27.089 9.978 -11.475 1.00 86.44 847 GLN A C 1
ATOM 6655 O O . GLN A 1 847 ? 27.666 11.054 -11.619 1.00 86.44 847 GLN A O 1
ATOM 6660 N N . SER A 1 848 ? 27.736 8.858 -11.160 1.00 87.44 848 SER A N 1
ATOM 6661 C CA . SER A 1 848 ? 29.181 8.792 -10.959 1.00 87.44 848 SER A CA 1
ATOM 6662 C C . SER A 1 848 ? 29.936 8.983 -12.281 1.00 87.44 848 SER A C 1
ATOM 6664 O O . SER A 1 848 ? 30.971 9.639 -12.312 1.00 87.44 848 SER A O 1
ATOM 6666 N N . ALA A 1 849 ? 29.379 8.486 -13.389 1.00 87.06 849 ALA A N 1
ATOM 6667 C CA . ALA A 1 849 ? 29.933 8.619 -14.735 1.00 87.06 849 ALA A CA 1
ATOM 6668 C C . ALA A 1 849 ? 29.903 10.060 -15.281 1.00 87.06 849 ALA A C 1
ATOM 6670 O O . ALA A 1 849 ? 30.619 10.351 -16.241 1.00 87.06 849 ALA A O 1
ATOM 6671 N N . GLU A 1 850 ? 29.106 10.964 -14.690 1.00 85.44 850 GLU A N 1
ATOM 6672 C CA . GLU A 1 850 ? 29.095 12.392 -15.056 1.00 85.44 850 GLU A CA 1
ATOM 6673 C C . GLU A 1 850 ? 30.326 13.147 -14.519 1.00 85.44 850 GLU A C 1
ATOM 6675 O O . GLU A 1 850 ? 30.611 14.265 -14.950 1.00 85.44 850 GLU A O 1
ATOM 6680 N N . ILE A 1 851 ? 31.049 12.552 -13.569 1.00 84.44 851 ILE A N 1
ATOM 6681 C CA . ILE A 1 851 ? 32.173 13.159 -12.857 1.00 84.44 851 ILE A CA 1
ATOM 6682 C C . ILE A 1 851 ? 33.478 12.633 -13.461 1.00 84.44 851 ILE A C 1
ATOM 6684 O O . ILE A 1 851 ? 33.737 11.429 -13.474 1.00 84.44 851 ILE A O 1
ATOM 6688 N N . ALA A 1 852 ? 34.317 13.542 -13.959 1.00 80.75 852 ALA A N 1
ATOM 6689 C CA . ALA A 1 852 ? 35.520 13.192 -14.715 1.00 80.75 852 ALA A CA 1
ATOM 6690 C C . ALA A 1 852 ? 36.542 12.388 -13.889 1.00 80.75 852 ALA A C 1
ATOM 6692 O O . ALA A 1 852 ? 37.238 11.531 -14.435 1.00 80.75 852 ALA A O 1
ATOM 6693 N N . GLU A 1 853 ? 36.617 12.633 -12.581 1.00 84.12 853 GLU A N 1
ATOM 6694 C CA . GLU A 1 853 ? 37.539 11.976 -11.654 1.00 84.12 853 GLU A CA 1
ATOM 6695 C C . GLU A 1 853 ? 37.301 10.468 -11.522 1.00 84.12 853 GLU A C 1
ATOM 6697 O O . GLU A 1 853 ? 38.251 9.746 -11.246 1.00 84.12 853 GLU A O 1
ATOM 6702 N N . TRP A 1 854 ? 36.073 9.991 -11.754 1.00 86.81 854 TRP A N 1
ATOM 6703 C CA . TRP A 1 854 ? 35.713 8.570 -11.661 1.00 86.81 854 TRP A CA 1
ATOM 6704 C C . TRP A 1 854 ? 35.825 7.823 -12.990 1.00 86.81 854 TRP A C 1
ATOM 6706 O O . TRP A 1 854 ? 35.410 6.666 -13.104 1.00 86.81 854 TRP A O 1
ATOM 6716 N N . SER A 1 855 ? 36.350 8.491 -14.020 1.00 83.75 855 SER A N 1
ATOM 6717 C CA . SER A 1 855 ? 36.367 7.943 -15.371 1.00 83.75 855 SER A CA 1
ATOM 6718 C C . SER A 1 855 ? 37.184 6.653 -15.473 1.00 83.75 855 SER A C 1
ATOM 6720 O O . SER A 1 855 ? 36.741 5.708 -16.117 1.00 83.75 855 SER A O 1
ATOM 6722 N N . GLU A 1 856 ? 38.328 6.565 -14.798 1.00 84.94 856 GLU A N 1
ATOM 6723 C CA . GLU A 1 856 ? 39.179 5.371 -14.831 1.00 84.94 856 GLU A CA 1
ATOM 6724 C C . GLU A 1 856 ? 38.553 4.191 -14.075 1.00 84.94 856 GLU A C 1
ATOM 6726 O O . GLU A 1 856 ? 38.577 3.062 -14.565 1.00 84.94 856 GLU A O 1
ATOM 6731 N N . GLU A 1 857 ? 37.937 4.441 -12.917 1.00 87.12 857 GLU A N 1
ATOM 6732 C CA . GLU A 1 857 ? 37.286 3.412 -12.105 1.00 87.12 857 GLU A CA 1
ATOM 6733 C C . GLU A 1 857 ? 36.010 2.856 -12.762 1.00 87.12 857 GLU A C 1
ATOM 6735 O O . GLU A 1 857 ? 35.742 1.657 -12.669 1.00 87.12 857 GLU A O 1
ATOM 6740 N N . ILE A 1 858 ? 35.223 3.698 -13.443 1.00 88.19 858 ILE A N 1
ATOM 6741 C CA . ILE A 1 858 ? 33.939 3.300 -14.046 1.00 88.19 858 ILE A CA 1
ATOM 6742 C C . ILE A 1 858 ? 34.119 2.708 -15.446 1.00 88.19 858 ILE A C 1
ATOM 6744 O O . ILE A 1 858 ? 33.306 1.875 -15.854 1.00 88.19 858 ILE A O 1
ATOM 6748 N N . ARG A 1 859 ? 35.181 3.073 -16.182 1.00 88.94 859 ARG A N 1
ATOM 6749 C CA . ARG A 1 859 ? 35.418 2.623 -17.569 1.00 88.94 859 ARG A CA 1
ATOM 6750 C C . ARG A 1 859 ? 35.196 1.119 -17.788 1.00 88.94 859 ARG A C 1
ATOM 6752 O O . ARG A 1 859 ? 34.485 0.777 -18.734 1.00 88.94 859 ARG A O 1
ATOM 6759 N N . PRO A 1 860 ? 35.702 0.206 -16.930 1.00 86.50 860 PRO A N 1
ATOM 6760 C CA . PRO A 1 860 ? 35.494 -1.234 -17.107 1.00 86.50 860 PRO A CA 1
ATOM 6761 C C . PRO A 1 860 ? 34.029 -1.673 -16.974 1.00 86.50 860 PRO A C 1
ATOM 6763 O O . PRO A 1 860 ? 33.650 -2.712 -17.508 1.00 86.50 860 PRO A O 1
ATOM 6766 N N . ALA A 1 861 ? 33.205 -0.899 -16.265 1.00 88.06 861 ALA A N 1
ATOM 6767 C CA . ALA A 1 861 ? 31.797 -1.188 -16.024 1.00 88.06 861 ALA A CA 1
ATOM 6768 C C . ALA A 1 861 ? 30.856 -0.584 -17.073 1.00 88.06 861 ALA A C 1
ATOM 6770 O O . ALA A 1 861 ? 29.707 -1.018 -17.155 1.00 88.06 861 ALA A O 1
ATOM 6771 N N . ILE A 1 862 ? 31.314 0.370 -17.894 1.00 89.62 862 ILE A N 1
ATOM 6772 C CA . ILE A 1 862 ? 30.486 1.010 -18.928 1.00 89.62 862 ILE A CA 1
ATOM 6773 C C . ILE A 1 862 ? 29.811 -0.011 -19.864 1.00 89.62 862 ILE A C 1
ATOM 6775 O O . ILE A 1 862 ? 28.606 0.120 -20.078 1.00 89.62 862 ILE A O 1
ATOM 6779 N N . PRO A 1 863 ? 30.488 -1.063 -20.371 1.00 87.44 863 PRO A N 1
ATOM 6780 C CA . PRO A 1 863 ? 29.816 -2.083 -21.178 1.00 87.44 863 PRO A CA 1
ATOM 6781 C C . PRO A 1 863 ? 28.667 -2.780 -20.431 1.00 87.44 863 PRO A C 1
ATOM 6783 O O . PRO A 1 863 ? 27.590 -2.971 -20.995 1.00 87.44 863 PRO A O 1
ATOM 6786 N N . THR A 1 864 ? 28.857 -3.096 -19.146 1.00 86.56 864 THR A N 1
ATOM 6787 C CA . THR A 1 864 ? 27.828 -3.706 -18.286 1.00 86.56 864 THR A CA 1
ATOM 6788 C C . THR A 1 864 ? 26.667 -2.745 -18.025 1.00 86.56 864 THR A C 1
ATOM 6790 O O . THR A 1 864 ? 25.511 -3.158 -18.063 1.00 86.56 864 THR A O 1
ATOM 6793 N N . ILE A 1 865 ? 26.951 -1.457 -17.820 1.00 88.25 865 ILE A N 1
ATOM 6794 C CA . ILE A 1 865 ? 25.947 -0.392 -17.673 1.00 88.25 865 ILE A CA 1
ATOM 6795 C C . ILE A 1 865 ? 25.109 -0.268 -18.956 1.00 88.25 865 ILE A C 1
ATOM 6797 O O . ILE A 1 865 ? 23.882 -0.223 -18.895 1.00 88.25 865 ILE A O 1
ATOM 6801 N N . ILE A 1 866 ? 25.747 -0.291 -20.131 1.00 86.81 866 ILE A N 1
ATOM 6802 C CA . ILE A 1 866 ? 25.056 -0.250 -21.429 1.00 86.81 866 ILE A CA 1
ATOM 6803 C C . ILE A 1 866 ? 24.176 -1.493 -21.628 1.00 86.81 866 ILE A C 1
ATOM 6805 O O . ILE A 1 866 ? 23.035 -1.377 -22.084 1.00 86.81 866 ILE A O 1
ATOM 6809 N N . ALA A 1 867 ? 24.675 -2.678 -21.271 1.00 84.12 867 ALA A N 1
ATOM 6810 C CA . ALA A 1 867 ? 23.884 -3.907 -21.289 1.00 84.12 867 ALA A CA 1
ATOM 6811 C C . ALA A 1 867 ? 22.682 -3.830 -20.327 1.00 84.12 867 ALA A C 1
ATOM 6813 O O . ALA A 1 867 ? 21.577 -4.236 -20.693 1.00 84.12 867 ALA A O 1
ATOM 6814 N N . ALA A 1 868 ? 22.856 -3.242 -19.141 1.00 84.81 868 ALA A N 1
ATOM 6815 C CA . ALA A 1 868 ? 21.778 -3.038 -18.177 1.00 84.81 868 ALA A CA 1
ATOM 6816 C C . ALA A 1 868 ? 20.704 -2.066 -18.700 1.00 84.81 868 ALA A C 1
ATOM 6818 O O . ALA A 1 868 ? 19.516 -2.377 -18.608 1.00 84.81 868 ALA A O 1
ATOM 6819 N N . PHE A 1 869 ? 21.082 -0.945 -19.331 1.00 85.19 869 PHE A N 1
ATOM 6820 C CA . PHE A 1 869 ? 20.119 -0.035 -19.970 1.00 85.19 869 PHE A CA 1
ATOM 6821 C C . PHE A 1 869 ? 19.265 -0.746 -21.026 1.00 85.19 869 PHE A C 1
ATOM 6823 O O . PHE A 1 869 ? 18.054 -0.535 -21.089 1.00 85.19 869 PHE A O 1
ATOM 6830 N N . ARG A 1 870 ? 19.865 -1.646 -21.817 1.00 83.56 870 ARG A N 1
ATOM 6831 C CA . ARG A 1 870 ? 19.133 -2.484 -22.783 1.00 83.56 870 ARG A CA 1
ATOM 6832 C C . ARG A 1 870 ? 18.168 -3.441 -22.087 1.00 83.56 870 ARG A C 1
ATOM 6834 O O . ARG A 1 870 ? 17.010 -3.520 -22.490 1.00 83.56 870 ARG A O 1
ATOM 6841 N N . GLN A 1 871 ? 18.610 -4.122 -21.029 1.00 81.31 871 GLN A N 1
ATOM 6842 C CA . GLN A 1 871 ? 17.772 -5.050 -20.263 1.00 81.31 871 GLN A CA 1
ATOM 6843 C C . GLN A 1 871 ? 16.546 -4.355 -19.649 1.00 81.31 871 GLN A C 1
ATOM 6845 O O . GLN A 1 871 ? 15.443 -4.895 -19.710 1.00 81.31 871 GLN A O 1
ATOM 6850 N N . TYR A 1 872 ? 16.725 -3.156 -19.089 1.00 81.25 872 TYR A N 1
ATOM 6851 C CA . TYR A 1 872 ? 15.649 -2.377 -18.467 1.00 81.25 872 TYR A CA 1
ATOM 6852 C C . TYR A 1 872 ? 14.869 -1.489 -19.440 1.00 81.25 872 TYR A C 1
ATOM 6854 O O . TYR A 1 872 ? 13.893 -0.859 -19.041 1.00 81.25 872 TYR A O 1
ATOM 6862 N N . SER A 1 873 ? 15.263 -1.448 -20.716 1.00 82.12 873 SER A N 1
ATOM 6863 C CA . SER A 1 873 ? 14.724 -0.507 -21.707 1.00 82.12 873 SER A CA 1
ATOM 6864 C C . SER A 1 873 ? 14.829 0.968 -21.276 1.00 82.12 873 SER A C 1
ATOM 6866 O O . SER A 1 873 ? 13.991 1.792 -21.648 1.00 82.12 873 SER A O 1
ATOM 6868 N N . ASP A 1 874 ? 15.874 1.309 -20.516 1.00 83.81 874 ASP A N 1
ATOM 6869 C CA . ASP A 1 874 ? 16.161 2.670 -20.057 1.00 83.81 874 ASP A CA 1
ATOM 6870 C C . ASP A 1 874 ? 16.953 3.446 -21.121 1.00 83.81 874 ASP A C 1
ATOM 6872 O O . ASP A 1 874 ? 18.186 3.502 -21.150 1.00 83.81 874 ASP A O 1
ATOM 6876 N N . ILE A 1 875 ? 16.199 4.024 -22.053 1.00 84.12 875 ILE A N 1
ATOM 6877 C CA . ILE A 1 875 ? 16.739 4.805 -23.170 1.00 84.12 875 ILE A CA 1
ATOM 6878 C C . ILE A 1 875 ? 17.248 6.177 -22.697 1.00 84.12 875 ILE A C 1
ATOM 6880 O O . ILE A 1 875 ? 18.189 6.703 -23.292 1.00 84.12 875 ILE A O 1
ATOM 6884 N N . ASP A 1 876 ? 16.666 6.746 -21.635 1.00 85.31 876 ASP A N 1
ATOM 6885 C CA . ASP A 1 876 ? 17.087 8.046 -21.094 1.00 85.31 876 ASP A CA 1
ATOM 6886 C C . ASP A 1 876 ? 18.476 7.943 -20.456 1.00 85.31 876 ASP A C 1
ATOM 6888 O O . ASP A 1 876 ? 19.356 8.755 -20.756 1.00 85.31 876 ASP A O 1
ATOM 6892 N N . GLY A 1 877 ? 18.720 6.882 -19.678 1.00 85.88 877 GLY A N 1
ATOM 6893 C CA . GLY A 1 877 ? 20.036 6.576 -19.121 1.00 85.88 877 GLY A CA 1
ATOM 6894 C C . GLY A 1 877 ? 21.114 6.440 -20.200 1.00 85.88 877 GLY A C 1
ATOM 6895 O O . GLY A 1 877 ? 22.167 7.083 -20.119 1.00 85.88 877 GLY A O 1
ATOM 6896 N N . LEU A 1 878 ? 20.821 5.704 -21.281 1.00 88.19 878 LEU A N 1
ATOM 6897 C CA . LEU A 1 878 ? 21.729 5.596 -22.427 1.00 88.19 878 LEU A CA 1
ATOM 6898 C C . LEU A 1 878 ? 21.951 6.950 -23.117 1.00 88.19 878 LEU A C 1
ATOM 6900 O O . LEU A 1 878 ? 23.082 7.268 -23.481 1.00 88.19 878 LEU A O 1
ATOM 6904 N N . GLN A 1 879 ? 20.907 7.765 -23.290 1.00 87.19 879 GLN A N 1
ATOM 6905 C CA . GLN A 1 879 ? 21.030 9.091 -23.898 1.00 87.19 879 GLN A CA 1
ATOM 6906 C C . GLN A 1 879 ? 21.904 10.025 -23.055 1.00 87.19 879 GLN A C 1
ATOM 6908 O O . GLN A 1 879 ? 22.723 10.767 -23.604 1.00 87.19 879 GLN A O 1
ATOM 6913 N N . ARG A 1 880 ? 21.754 9.992 -21.727 1.00 88.19 880 ARG A N 1
ATOM 6914 C CA . ARG A 1 880 ? 22.593 10.753 -20.794 1.00 88.19 880 ARG A CA 1
ATOM 6915 C C . ARG A 1 880 ? 24.055 10.333 -20.900 1.00 88.19 880 ARG A C 1
ATOM 6917 O O . ARG A 1 880 ? 24.907 11.205 -21.052 1.00 88.19 880 ARG A O 1
ATOM 6924 N N . LEU A 1 881 ? 24.329 9.028 -20.917 1.00 89.62 881 LEU A N 1
ATOM 6925 C CA . LEU A 1 881 ? 25.685 8.505 -21.085 1.00 89.62 881 LEU A CA 1
ATOM 6926 C C . LEU A 1 881 ? 26.282 8.887 -22.449 1.00 89.62 881 LEU A C 1
ATOM 6928 O O . LEU A 1 881 ? 27.433 9.301 -22.536 1.00 89.62 881 LEU A O 1
ATOM 6932 N N . ALA A 1 882 ? 25.489 8.812 -23.518 1.00 87.56 882 ALA A N 1
ATOM 6933 C CA . ALA A 1 882 ? 25.940 9.098 -24.876 1.00 87.56 882 ALA A CA 1
ATOM 6934 C C . ALA A 1 882 ? 26.293 10.581 -25.102 1.00 87.56 882 ALA A C 1
ATOM 6936 O O . ALA A 1 882 ? 27.174 10.897 -25.902 1.00 87.56 882 ALA A O 1
ATOM 6937 N N . LYS A 1 883 ? 25.677 11.509 -24.357 1.00 87.56 883 LYS A N 1
ATOM 6938 C CA . LYS A 1 883 ? 26.062 12.934 -24.373 1.00 87.56 883 LYS A CA 1
ATOM 6939 C C . LYS A 1 883 ? 27.478 13.183 -23.838 1.00 87.56 883 LYS A C 1
ATOM 6941 O O . LYS A 1 883 ? 28.042 14.242 -24.103 1.00 87.56 883 LYS A O 1
ATOM 6946 N N . MET A 1 884 ? 28.062 12.236 -23.104 1.00 88.69 884 MET A N 1
ATOM 6947 C CA . MET A 1 884 ? 29.404 12.354 -22.540 1.00 88.69 884 MET A CA 1
ATOM 6948 C C . MET A 1 884 ? 30.443 11.793 -23.515 1.00 88.69 884 MET A C 1
ATOM 6950 O O . MET A 1 884 ? 30.544 10.585 -23.722 1.00 88.69 884 MET A O 1
ATOM 6954 N N . VAL A 1 885 ? 31.268 12.680 -24.077 1.00 83.25 885 VAL A N 1
ATOM 6955 C CA . VAL A 1 885 ? 32.302 12.321 -25.068 1.00 83.25 885 VAL A CA 1
ATOM 6956 C C . VAL A 1 885 ? 33.306 11.293 -24.526 1.00 83.25 885 VAL A C 1
ATOM 6958 O O . VAL A 1 885 ? 33.798 10.452 -25.275 1.00 83.25 885 VAL A O 1
ATOM 6961 N N . ALA A 1 886 ? 33.565 11.307 -23.213 1.00 86.19 886 ALA A N 1
ATOM 6962 C CA . ALA A 1 886 ? 34.499 10.396 -22.548 1.00 86.19 886 ALA A CA 1
ATOM 6963 C C . ALA A 1 886 ? 34.161 8.902 -22.726 1.00 86.19 886 ALA A C 1
ATOM 6965 O O . ALA A 1 886 ? 35.070 8.076 -22.655 1.00 86.19 886 ALA A O 1
ATOM 6966 N N . TRP A 1 887 ? 32.886 8.577 -22.982 1.00 90.62 887 TRP A N 1
ATOM 6967 C CA . TRP A 1 887 ? 32.370 7.205 -23.063 1.00 90.62 887 TRP A CA 1
ATOM 6968 C C . TRP A 1 887 ? 32.075 6.737 -24.490 1.00 90.62 887 TRP A C 1
ATOM 6970 O O . TRP A 1 887 ? 31.590 5.626 -24.700 1.00 90.62 887 TRP A O 1
ATOM 6980 N N . HIS A 1 888 ? 32.354 7.560 -25.508 1.00 89.62 888 HIS A N 1
ATOM 6981 C CA . HIS A 1 888 ? 32.086 7.203 -26.907 1.00 89.62 888 HIS A CA 1
ATOM 6982 C C . HIS A 1 888 ? 32.883 5.979 -27.374 1.00 89.62 888 HIS A C 1
ATOM 6984 O O . HIS A 1 888 ? 32.406 5.248 -28.241 1.00 89.62 888 HIS A O 1
ATOM 6990 N N . GLY A 1 889 ? 34.070 5.728 -26.813 1.00 87.19 889 GLY A N 1
ATOM 6991 C CA . GLY A 1 889 ? 34.876 4.545 -27.133 1.00 87.19 889 GLY A CA 1
ATOM 6992 C C . GLY A 1 889 ? 34.205 3.243 -26.688 1.00 87.19 889 GLY A C 1
ATOM 6993 O O . GLY A 1 889 ? 34.078 2.302 -27.471 1.00 87.19 889 GLY A O 1
ATOM 6994 N N . GLU A 1 890 ? 33.717 3.214 -25.453 1.00 90.69 890 GLU A N 1
ATOM 6995 C CA . GLU A 1 890 ? 33.025 2.081 -24.840 1.00 90.69 890 GLU A CA 1
ATOM 6996 C C . GLU A 1 890 ? 31.614 1.908 -25.415 1.00 90.69 890 GLU A C 1
ATOM 6998 O O . GLU A 1 890 ? 31.165 0.791 -25.654 1.00 90.69 890 GLU A O 1
ATOM 7003 N N . ILE A 1 891 ? 30.918 3.006 -25.726 1.00 89.56 891 ILE A N 1
ATOM 7004 C CA . ILE A 1 891 ? 29.644 2.937 -26.450 1.00 89.56 891 ILE A CA 1
ATOM 7005 C C . ILE A 1 891 ? 29.864 2.333 -27.837 1.00 89.56 891 ILE A C 1
ATOM 7007 O O . ILE A 1 891 ? 29.105 1.457 -28.251 1.00 89.56 891 ILE A O 1
ATOM 7011 N N . ARG A 1 892 ? 30.925 2.743 -28.545 1.00 89.62 892 ARG A N 1
ATOM 7012 C CA . ARG A 1 892 ? 31.261 2.197 -29.865 1.00 89.62 892 ARG A CA 1
ATOM 7013 C C . ARG A 1 892 ? 31.467 0.683 -29.823 1.00 89.62 892 ARG A C 1
ATOM 7015 O O . ARG A 1 892 ? 31.028 0.005 -30.749 1.00 89.62 892 ARG A O 1
ATOM 7022 N N . SER A 1 893 ? 32.099 0.147 -28.778 1.00 89.19 893 SER A N 1
ATOM 7023 C CA . SER A 1 893 ? 32.321 -1.300 -28.655 1.00 89.19 893 SER A CA 1
ATOM 7024 C C . SER A 1 893 ? 31.042 -2.093 -28.358 1.00 89.19 893 SER A C 1
ATOM 7026 O O . SER A 1 893 ? 30.988 -3.274 -28.696 1.00 89.19 893 SER A O 1
ATOM 7028 N N . ALA A 1 894 ? 29.999 -1.457 -27.812 1.00 89.06 894 ALA A N 1
ATOM 7029 C CA . ALA A 1 894 ? 28.699 -2.080 -27.546 1.00 89.06 894 ALA A CA 1
ATOM 7030 C C . ALA A 1 894 ? 27.733 -2.069 -28.752 1.00 89.06 894 ALA A C 1
ATOM 7032 O O . ALA A 1 894 ? 26.774 -2.844 -28.787 1.00 89.06 894 ALA A O 1
ATOM 7033 N N . ILE A 1 895 ? 27.974 -1.222 -29.762 1.00 90.50 895 ILE A N 1
ATOM 7034 C CA . ILE A 1 895 ? 27.112 -1.104 -30.955 1.00 90.50 895 ILE A CA 1
ATOM 7035 C C . ILE A 1 895 ? 26.907 -2.445 -31.686 1.00 90.50 895 ILE A C 1
ATOM 7037 O O . ILE A 1 895 ? 25.757 -2.747 -32.005 1.00 90.50 895 ILE A O 1
ATOM 7041 N N . PRO A 1 896 ? 27.932 -3.289 -31.934 1.00 90.94 896 PRO A N 1
ATOM 7042 C CA . PRO A 1 896 ? 27.734 -4.573 -32.612 1.00 90.94 896 PRO A CA 1
ATOM 7043 C C . PRO A 1 896 ? 26.703 -5.481 -31.931 1.00 90.94 896 PRO A C 1
ATOM 7045 O O . PRO A 1 896 ? 25.942 -6.169 -32.609 1.00 90.94 896 PRO A O 1
ATOM 7048 N N . GLU A 1 897 ? 26.636 -5.455 -30.600 1.00 87.44 897 GLU A N 1
ATOM 7049 C CA . GLU A 1 897 ? 25.668 -6.244 -29.838 1.00 87.44 897 GLU A CA 1
ATOM 7050 C C . GLU A 1 897 ? 24.241 -5.691 -29.993 1.00 87.44 897 GLU A C 1
ATOM 7052 O O . GLU A 1 897 ? 23.303 -6.449 -30.229 1.00 87.44 897 GLU A O 1
ATOM 7057 N N . MET A 1 898 ? 24.076 -4.362 -29.983 1.00 89.44 898 MET A N 1
ATOM 7058 C CA . MET A 1 898 ? 22.791 -3.714 -30.289 1.00 89.44 898 MET A CA 1
ATOM 7059 C C . MET A 1 898 ? 22.319 -4.007 -31.721 1.00 89.44 898 MET A C 1
ATOM 7061 O O . MET A 1 898 ? 21.122 -4.130 -31.973 1.00 89.44 898 MET A O 1
ATOM 7065 N N . ILE A 1 899 ? 23.249 -4.130 -32.673 1.00 89.56 899 ILE A N 1
ATOM 7066 C CA . ILE A 1 899 ? 22.932 -4.516 -34.054 1.00 89.56 899 ILE A CA 1
ATOM 7067 C C . ILE A 1 899 ? 22.432 -5.961 -34.102 1.00 89.56 899 ILE A C 1
ATOM 7069 O O . ILE A 1 899 ? 21.448 -6.239 -34.789 1.00 89.56 899 ILE A O 1
ATOM 7073 N N . ALA A 1 900 ? 23.065 -6.873 -33.360 1.00 88.00 900 ALA A N 1
ATOM 7074 C CA . ALA A 1 900 ? 22.609 -8.258 -33.263 1.00 88.00 900 ALA A CA 1
ATOM 7075 C C . ALA A 1 900 ? 21.179 -8.349 -32.693 1.00 88.00 900 ALA A C 1
ATOM 7077 O O . ALA A 1 900 ? 20.358 -9.114 -33.208 1.00 88.00 900 ALA A O 1
ATOM 7078 N N . ASP A 1 901 ? 20.840 -7.506 -31.712 1.00 87.44 901 ASP A N 1
ATOM 7079 C CA . ASP A 1 901 ? 19.499 -7.446 -31.118 1.00 87.44 901 ASP A CA 1
ATOM 7080 C C . ASP A 1 901 ? 18.394 -7.032 -32.101 1.00 87.44 901 ASP A C 1
ATOM 7082 O O . ASP A 1 901 ? 17.237 -7.414 -31.909 1.00 87.44 901 ASP A O 1
ATOM 7086 N N . LEU A 1 902 ? 18.709 -6.318 -33.191 1.00 86.19 902 LEU A N 1
ATOM 7087 C CA . LEU A 1 902 ? 17.725 -6.002 -34.239 1.00 86.19 902 LEU A CA 1
ATOM 7088 C C . LEU A 1 902 ? 17.159 -7.262 -34.910 1.00 86.19 902 LEU A C 1
ATOM 7090 O O . LEU A 1 902 ? 16.060 -7.219 -35.465 1.00 86.19 902 LEU A O 1
ATOM 7094 N N . CYS A 1 903 ? 17.882 -8.383 -34.847 1.00 83.69 903 CYS A N 1
ATOM 7095 C CA . CYS A 1 903 ? 17.461 -9.677 -35.382 1.00 83.69 903 CYS A CA 1
ATOM 7096 C C . CYS A 1 903 ? 16.849 -10.605 -34.315 1.00 83.69 903 CYS A C 1
ATOM 7098 O O . CYS A 1 903 ? 16.547 -11.761 -34.615 1.00 83.69 903 CYS A O 1
ATOM 7100 N N . ASN A 1 904 ? 16.656 -10.136 -33.076 1.00 84.81 904 ASN A N 1
ATOM 7101 C CA . ASN A 1 904 ? 16.111 -10.951 -31.989 1.00 84.81 904 ASN A CA 1
ATOM 7102 C C . ASN A 1 904 ? 14.669 -11.402 -32.291 1.00 84.81 904 ASN A C 1
ATOM 7104 O O . ASN A 1 904 ? 13.911 -10.678 -32.930 1.00 84.81 904 ASN A O 1
ATOM 7108 N N . SER A 1 905 ? 14.254 -12.580 -31.815 1.00 82.00 905 SER A N 1
ATOM 7109 C CA . SER A 1 905 ? 12.883 -13.092 -31.990 1.00 82.00 905 SER A CA 1
ATOM 7110 C C . SER A 1 905 ? 11.822 -12.257 -31.254 1.00 82.00 905 SER A C 1
ATOM 7112 O O . SER A 1 905 ? 10.702 -12.100 -31.753 1.00 82.00 905 SER A O 1
ATOM 7114 N N . GLN A 1 906 ? 12.178 -11.644 -30.123 1.00 82.94 906 GLN A N 1
ATOM 7115 C CA . GLN A 1 906 ? 11.280 -10.825 -29.310 1.00 82.94 906 GLN A CA 1
ATOM 7116 C C . GLN A 1 906 ? 11.144 -9.409 -29.882 1.00 82.94 906 GLN A C 1
ATOM 7118 O O . GLN A 1 906 ? 12.133 -8.709 -30.094 1.00 82.94 906 GLN A O 1
ATOM 7123 N N . SER A 1 907 ? 9.906 -8.961 -30.120 1.00 81.56 907 SER A N 1
ATOM 7124 C CA . SER A 1 907 ? 9.635 -7.634 -30.694 1.00 81.56 907 SER A CA 1
ATOM 7125 C C . SER A 1 907 ? 10.090 -6.480 -29.810 1.00 81.56 907 SER A C 1
ATOM 7127 O O . SER A 1 907 ? 10.486 -5.447 -30.345 1.00 81.56 907 SER A O 1
ATOM 7129 N N . ASP A 1 908 ? 10.036 -6.661 -28.490 1.00 80.81 908 ASP A N 1
ATOM 7130 C CA . ASP A 1 908 ? 10.377 -5.620 -27.520 1.00 80.81 908 ASP A CA 1
ATOM 7131 C C . ASP A 1 908 ? 11.893 -5.397 -27.472 1.00 80.81 908 ASP A C 1
ATOM 7133 O O . ASP A 1 908 ? 12.343 -4.258 -27.516 1.00 80.81 908 ASP A O 1
ATOM 7137 N N . VAL A 1 909 ? 12.689 -6.473 -27.535 1.00 82.81 909 VAL A N 1
ATOM 7138 C CA . VAL A 1 909 ? 14.157 -6.390 -27.643 1.00 82.81 909 VAL A CA 1
ATOM 7139 C C . VAL A 1 909 ? 14.571 -5.681 -28.935 1.00 82.81 909 VAL A C 1
ATOM 7141 O O . VAL A 1 909 ? 15.404 -4.778 -28.896 1.00 82.81 909 VAL A O 1
ATOM 7144 N N . ARG A 1 910 ? 13.938 -6.015 -30.072 1.00 85.06 910 ARG A N 1
ATOM 7145 C CA . ARG A 1 910 ? 14.192 -5.319 -31.349 1.00 85.06 910 ARG A CA 1
ATOM 7146 C C . ARG A 1 910 ? 13.848 -3.827 -31.281 1.00 85.06 910 ARG A C 1
ATOM 7148 O O . ARG A 1 910 ? 14.568 -3.011 -31.850 1.00 85.06 910 ARG A O 1
ATOM 7155 N N . ASP A 1 911 ? 12.737 -3.475 -30.633 1.00 83.81 911 ASP A N 1
ATOM 7156 C CA . ASP A 1 911 ? 12.285 -2.085 -30.484 1.00 83.81 911 ASP A CA 1
ATOM 7157 C C . ASP A 1 911 ? 13.234 -1.280 -29.588 1.00 83.81 911 ASP A C 1
ATOM 7159 O O . ASP A 1 911 ? 13.679 -0.201 -29.979 1.00 83.81 911 ASP A O 1
ATOM 7163 N N . THR A 1 912 ? 13.613 -1.827 -28.430 1.00 85.62 912 THR A N 1
ATOM 7164 C CA . THR A 1 912 ? 14.591 -1.206 -27.529 1.00 85.62 912 THR A CA 1
ATOM 7165 C C . THR A 1 912 ? 15.939 -1.033 -28.221 1.00 85.62 912 THR A C 1
ATOM 7167 O O . THR A 1 912 ? 16.466 0.076 -28.225 1.00 85.62 912 THR A O 1
ATOM 7170 N N . ALA A 1 913 ? 16.455 -2.064 -28.896 1.00 87.38 913 ALA A N 1
ATOM 7171 C CA . ALA A 1 913 ? 17.711 -1.977 -29.638 1.00 87.38 913 ALA A CA 1
ATOM 7172 C C . ALA A 1 913 ? 17.677 -0.900 -30.730 1.00 87.38 913 ALA A C 1
ATOM 7174 O O . ALA A 1 913 ? 18.611 -0.106 -30.850 1.00 87.38 913 ALA A O 1
ATOM 7175 N N . LEU A 1 914 ? 16.579 -0.808 -31.489 1.00 89.50 914 LEU A N 1
ATOM 7176 C CA . LEU A 1 914 ? 16.430 0.235 -32.497 1.00 89.50 914 LEU A CA 1
ATOM 7177 C C . LEU A 1 914 ? 16.357 1.631 -31.876 1.00 89.50 914 LEU A C 1
ATOM 7179 O O . LEU A 1 914 ? 16.983 2.555 -32.390 1.00 89.50 914 LEU A O 1
ATOM 7183 N N . LYS A 1 915 ? 15.598 1.810 -30.793 1.00 87.19 915 LYS A N 1
ATOM 7184 C CA . LYS A 1 915 ? 15.509 3.098 -30.096 1.00 87.19 915 LYS A CA 1
ATOM 7185 C C . LYS A 1 915 ? 16.865 3.511 -29.524 1.00 87.19 915 LYS A C 1
ATOM 7187 O O . LYS A 1 915 ? 17.253 4.663 -29.700 1.00 87.19 915 LYS A O 1
ATOM 7192 N N . SER A 1 916 ? 17.611 2.577 -28.934 1.00 88.38 916 SER A N 1
ATOM 7193 C CA . SER A 1 916 ? 18.984 2.795 -28.474 1.00 88.38 916 SER A CA 1
ATOM 7194 C C . SER A 1 916 ? 19.894 3.237 -29.621 1.00 88.38 916 SER A C 1
ATOM 7196 O O . SER A 1 916 ? 20.509 4.297 -29.534 1.00 88.38 916 SER A O 1
ATOM 7198 N N . LEU A 1 917 ? 19.921 2.502 -30.738 1.00 89.69 917 LEU A N 1
ATOM 7199 C CA . LEU A 1 917 ? 20.705 2.882 -31.919 1.00 89.69 917 LEU A CA 1
ATOM 7200 C C . LEU A 1 917 ? 20.275 4.245 -32.479 1.00 89.69 917 LEU A C 1
ATOM 7202 O O . LEU A 1 917 ? 21.127 5.061 -32.823 1.00 89.69 917 LEU A O 1
ATOM 7206 N N . SER A 1 918 ? 18.972 4.537 -32.505 1.00 89.06 918 SER A N 1
ATOM 7207 C CA . SER A 1 918 ? 18.432 5.825 -32.952 1.00 89.06 918 SER A CA 1
ATOM 7208 C C . SER A 1 918 ? 18.945 6.993 -32.114 1.00 89.06 918 SER A C 1
ATOM 7210 O O . SER A 1 918 ? 19.234 8.047 -32.682 1.00 89.06 918 SER A O 1
ATOM 7212 N N . VAL A 1 919 ? 19.077 6.827 -30.796 1.00 87.06 919 VAL A N 1
ATOM 7213 C CA . VAL A 1 919 ? 19.698 7.834 -29.921 1.00 87.06 919 VAL A CA 1
ATOM 7214 C C . VAL A 1 919 ? 21.177 8.003 -30.270 1.00 87.06 919 VAL A C 1
ATOM 7216 O O . VAL A 1 919 ? 21.646 9.126 -30.427 1.00 87.06 919 VAL A O 1
ATOM 7219 N N . LEU A 1 920 ? 21.904 6.904 -30.486 1.00 88.94 920 LEU A N 1
ATOM 7220 C CA . LEU A 1 920 ? 23.333 6.955 -30.811 1.00 88.94 920 LEU A CA 1
ATOM 7221 C C . LEU A 1 920 ? 23.626 7.587 -32.183 1.00 88.94 920 LEU A C 1
ATOM 7223 O O . LEU A 1 920 ? 24.676 8.205 -32.345 1.00 88.94 920 LEU A O 1
ATOM 7227 N N . THR A 1 921 ? 22.701 7.519 -33.152 1.00 88.12 921 THR A N 1
ATOM 7228 C CA . THR A 1 921 ? 22.864 8.215 -34.449 1.00 88.12 921 THR A CA 1
ATOM 7229 C C . THR A 1 921 ? 22.916 9.745 -34.335 1.00 88.12 921 THR A C 1
ATOM 7231 O O . THR A 1 921 ? 23.348 10.408 -35.281 1.00 88.12 921 THR A O 1
ATOM 7234 N N . GLU A 1 922 ? 22.510 10.337 -33.203 1.00 86.38 922 GLU A N 1
ATOM 7235 C CA . GLU A 1 922 ? 22.659 11.783 -32.959 1.00 86.38 922 GLU A CA 1
ATOM 7236 C C . GLU A 1 922 ? 24.127 12.207 -32.944 1.00 86.38 922 GLU A C 1
ATOM 7238 O O . GLU A 1 922 ? 24.457 13.295 -33.416 1.00 86.38 922 GLU A O 1
ATOM 7243 N N . ILE A 1 923 ? 25.004 11.317 -32.483 1.00 85.75 923 ILE A N 1
ATOM 7244 C CA . ILE A 1 923 ? 26.426 11.566 -32.265 1.00 85.75 923 ILE A CA 1
ATOM 7245 C C . ILE A 1 923 ? 27.191 11.216 -33.539 1.00 85.75 923 ILE A C 1
ATOM 7247 O O . ILE A 1 923 ? 27.220 10.058 -33.961 1.00 85.75 923 ILE A O 1
ATOM 7251 N N . ALA A 1 924 ? 27.802 12.220 -34.170 1.00 82.81 924 ALA A N 1
ATOM 7252 C CA . ALA A 1 924 ? 28.439 12.082 -35.478 1.00 82.81 924 ALA A CA 1
ATOM 7253 C C . ALA A 1 924 ? 29.563 11.032 -35.481 1.00 82.81 924 ALA A C 1
ATOM 7255 O O . ALA A 1 924 ? 29.668 10.244 -36.418 1.00 82.81 924 ALA A O 1
ATOM 7256 N N . GLU A 1 925 ? 30.350 10.967 -34.407 1.00 85.31 925 GLU A N 1
ATOM 7257 C CA . GLU A 1 925 ? 31.484 10.059 -34.246 1.00 85.31 925 GLU A CA 1
ATOM 7258 C C . GLU A 1 925 ? 31.058 8.584 -34.255 1.00 85.31 925 GLU A C 1
ATOM 7260 O O . GLU A 1 925 ? 31.823 7.723 -34.698 1.00 85.31 925 GLU A O 1
ATOM 7265 N N . LEU A 1 926 ? 29.847 8.276 -33.780 1.00 87.25 926 LEU A N 1
ATOM 7266 C CA . LEU A 1 926 ? 29.342 6.908 -33.650 1.00 87.25 926 LEU A CA 1
ATOM 7267 C C . LEU A 1 926 ? 28.651 6.394 -34.919 1.00 87.25 926 LEU A C 1
ATOM 7269 O O . LEU A 1 926 ? 28.524 5.182 -35.079 1.00 87.25 926 LEU A O 1
ATOM 7273 N N . ARG A 1 927 ? 28.245 7.277 -35.843 1.00 88.44 927 ARG A N 1
ATOM 7274 C CA . ARG A 1 927 ? 27.463 6.908 -37.041 1.00 88.44 927 ARG A CA 1
ATOM 7275 C C . ARG A 1 927 ? 28.145 5.852 -37.907 1.00 88.44 927 ARG A C 1
ATOM 7277 O O . ARG A 1 927 ? 27.481 4.913 -38.330 1.00 88.44 927 ARG A O 1
ATOM 7284 N N . GLU A 1 928 ? 29.460 5.957 -38.096 1.00 85.56 928 GLU A N 1
ATOM 7285 C CA . GLU A 1 928 ? 30.275 4.972 -38.830 1.00 85.56 928 GLU A CA 1
ATOM 7286 C C . GLU A 1 928 ? 30.133 3.554 -38.255 1.00 85.56 928 GLU A C 1
ATOM 7288 O O . GLU A 1 928 ? 29.968 2.586 -38.992 1.00 85.56 928 GLU A O 1
ATOM 7293 N N . ALA A 1 929 ? 30.124 3.421 -36.926 1.00 88.56 929 ALA A N 1
ATOM 7294 C CA . ALA A 1 929 ? 29.979 2.122 -36.270 1.00 88.56 929 ALA A CA 1
ATOM 7295 C C . ALA A 1 929 ? 28.552 1.553 -36.381 1.00 88.56 929 ALA A C 1
ATOM 7297 O O . ALA A 1 929 ? 28.368 0.346 -36.247 1.00 88.56 929 ALA A O 1
ATOM 7298 N N . ILE A 1 930 ? 27.552 2.405 -36.640 1.00 90.12 930 ILE A N 1
ATOM 7299 C CA . ILE A 1 930 ? 26.137 2.029 -36.776 1.00 90.12 930 ILE A CA 1
ATOM 7300 C C . ILE A 1 930 ? 25.792 1.634 -38.221 1.00 90.12 930 ILE A C 1
ATOM 7302 O O . ILE A 1 930 ? 24.794 0.951 -38.430 1.00 90.12 930 ILE A O 1
ATOM 7306 N N . LEU A 1 931 ? 26.603 1.983 -39.229 1.00 88.94 931 LEU A N 1
ATOM 7307 C CA . LEU A 1 931 ? 26.339 1.643 -40.639 1.00 88.94 931 LEU A CA 1
ATOM 7308 C C . LEU A 1 931 ? 25.961 0.164 -40.886 1.00 88.94 931 LEU A C 1
ATOM 7310 O O . LEU A 1 931 ? 24.992 -0.074 -41.615 1.00 88.94 931 LEU A O 1
ATOM 7314 N N . PRO A 1 932 ? 26.593 -0.841 -40.238 1.00 90.31 932 PRO A N 1
ATOM 7315 C CA . PRO A 1 932 ? 26.202 -2.244 -40.409 1.00 90.31 932 PRO A CA 1
ATOM 7316 C C . PRO A 1 932 ? 24.761 -2.561 -39.961 1.00 90.31 932 PRO A C 1
ATOM 7318 O O . PRO A 1 932 ? 24.218 -3.598 -40.335 1.00 90.31 932 PRO A O 1
ATOM 7321 N N . ALA A 1 933 ? 24.117 -1.675 -39.193 1.00 91.06 933 ALA A N 1
ATOM 7322 C CA . ALA A 1 933 ? 22.734 -1.803 -38.744 1.00 91.06 933 ALA A CA 1
ATOM 7323 C C . ALA A 1 933 ? 21.702 -1.514 -39.845 1.00 91.06 933 ALA A C 1
ATOM 7325 O O . ALA A 1 933 ? 20.548 -1.915 -39.698 1.00 91.06 933 ALA A O 1
ATOM 7326 N N . ILE A 1 934 ? 22.078 -0.823 -40.932 1.00 89.94 934 ILE A N 1
ATOM 7327 C CA . ILE A 1 934 ? 21.146 -0.326 -41.963 1.00 89.94 934 ILE A CA 1
ATOM 7328 C C . ILE A 1 934 ? 20.186 -1.418 -42.479 1.00 89.94 934 ILE A C 1
ATOM 7330 O O . ILE A 1 934 ? 18.976 -1.168 -42.477 1.00 89.94 934 ILE A O 1
ATOM 7334 N N . PRO A 1 935 ? 20.635 -2.638 -42.851 1.00 89.25 935 PRO A N 1
ATOM 7335 C CA . PRO A 1 935 ? 19.723 -3.694 -43.296 1.00 89.25 935 PRO A CA 1
ATOM 7336 C C . PRO A 1 935 ? 18.705 -4.100 -42.220 1.00 89.25 935 PRO A C 1
ATOM 7338 O O . PRO A 1 935 ? 17.521 -4.266 -42.519 1.00 89.25 935 PRO A O 1
ATOM 7341 N N . GLY A 1 936 ? 19.148 -4.208 -40.963 1.00 86.06 936 GLY A N 1
ATOM 7342 C CA . GLY A 1 936 ? 18.289 -4.519 -39.819 1.00 86.06 936 GLY A CA 1
ATOM 7343 C C . GLY A 1 936 ? 17.273 -3.409 -39.540 1.00 86.06 936 GLY A C 1
ATOM 7344 O O . GLY A 1 936 ? 16.091 -3.687 -39.352 1.00 86.06 936 GLY A O 1
ATOM 7345 N N . ILE A 1 937 ? 17.694 -2.144 -39.611 1.00 89.62 937 ILE A N 1
ATOM 7346 C CA . ILE A 1 937 ? 16.816 -0.977 -39.441 1.00 89.62 937 ILE A CA 1
ATOM 7347 C C . ILE A 1 937 ? 15.719 -0.957 -40.522 1.00 89.62 937 ILE A C 1
ATOM 7349 O O . ILE A 1 937 ? 14.544 -0.749 -40.207 1.00 89.62 937 ILE A O 1
ATOM 7353 N N . ILE A 1 938 ? 16.070 -1.233 -41.784 1.00 87.38 938 ILE A N 1
ATOM 7354 C CA . ILE A 1 938 ? 15.106 -1.319 -42.896 1.00 87.38 938 ILE A CA 1
ATOM 7355 C C . ILE A 1 938 ? 14.123 -2.484 -42.682 1.00 87.38 938 ILE A C 1
ATOM 7357 O O . ILE A 1 938 ? 12.921 -2.339 -42.919 1.00 87.38 938 ILE A O 1
ATOM 7361 N N . ALA A 1 939 ? 14.592 -3.635 -42.192 1.00 85.75 939 ALA A N 1
ATOM 7362 C CA . ALA A 1 939 ? 13.722 -4.767 -41.875 1.00 85.75 939 ALA A CA 1
ATOM 7363 C C . ALA A 1 939 ? 12.712 -4.434 -40.759 1.00 85.75 939 ALA A C 1
ATOM 7365 O O . ALA A 1 939 ? 11.530 -4.785 -40.863 1.00 85.75 939 ALA A O 1
ATOM 7366 N N . VAL A 1 940 ? 13.140 -3.713 -39.715 1.00 84.00 940 VAL A N 1
ATOM 7367 C CA . VAL A 1 940 ? 12.258 -3.268 -38.623 1.00 84.00 940 VAL A CA 1
ATOM 7368 C C . VAL A 1 940 ? 11.232 -2.238 -39.110 1.00 84.00 940 VAL A C 1
ATOM 7370 O O . VAL A 1 940 ? 10.062 -2.332 -38.732 1.00 84.00 940 VAL A O 1
ATOM 7373 N N . LEU A 1 941 ? 11.614 -1.325 -40.013 1.00 82.81 941 LEU A N 1
ATOM 7374 C CA . LEU A 1 941 ? 10.695 -0.364 -40.639 1.00 82.81 941 LEU A CA 1
ATOM 7375 C C . LEU A 1 941 ? 9.510 -1.063 -41.329 1.00 82.81 941 LEU A C 1
ATOM 7377 O O . LEU A 1 941 ? 8.364 -0.629 -41.205 1.00 82.81 941 LEU A O 1
ATOM 7381 N N . ASN A 1 942 ? 9.755 -2.193 -41.991 1.00 79.06 942 ASN A N 1
ATOM 7382 C CA . ASN A 1 942 ? 8.700 -2.954 -42.660 1.00 79.06 942 ASN A CA 1
ATOM 7383 C C . ASN A 1 942 ? 7.836 -3.768 -41.678 1.00 79.06 942 ASN A C 1
ATOM 7385 O O . ASN A 1 942 ? 6.622 -3.875 -41.865 1.00 79.06 942 ASN A O 1
ATOM 7389 N N . SER A 1 943 ? 8.430 -4.302 -40.608 1.00 76.88 943 SER A N 1
ATOM 7390 C CA . SER A 1 943 ? 7.820 -5.356 -39.782 1.00 76.88 943 SER A CA 1
ATOM 7391 C C . SER A 1 943 ? 7.236 -4.908 -38.435 1.00 76.88 943 SER A C 1
ATOM 7393 O O . SER A 1 943 ? 6.316 -5.563 -37.949 1.00 76.88 943 SER A O 1
ATOM 7395 N N . ASN A 1 944 ? 7.717 -3.818 -37.820 1.00 73.56 944 ASN A N 1
ATOM 7396 C CA . ASN A 1 944 ? 7.329 -3.435 -36.453 1.00 73.56 944 ASN A CA 1
ATOM 7397 C C . ASN A 1 944 ? 6.737 -2.014 -36.377 1.00 73.56 944 ASN A C 1
ATOM 7399 O O . ASN A 1 944 ? 7.501 -1.047 -36.365 1.00 73.56 944 ASN A O 1
ATOM 7403 N N . PRO A 1 945 ? 5.404 -1.862 -36.229 1.00 76.12 945 PRO A N 1
ATOM 7404 C CA . PRO A 1 945 ? 4.729 -0.562 -36.180 1.00 76.12 945 PRO A CA 1
ATOM 7405 C C . PRO A 1 945 ? 5.249 0.390 -35.092 1.00 76.12 945 PRO A C 1
ATOM 7407 O O . PRO A 1 945 ? 5.351 1.589 -35.336 1.00 76.12 945 PRO A O 1
ATOM 7410 N N . ARG A 1 946 ? 5.619 -0.128 -33.910 1.00 75.69 946 ARG A N 1
ATOM 7411 C CA . ARG A 1 946 ? 6.057 0.690 -32.757 1.00 75.69 946 ARG A CA 1
ATOM 7412 C C . ARG A 1 946 ? 7.425 1.339 -32.971 1.00 75.69 946 ARG A C 1
ATOM 7414 O O . ARG A 1 946 ? 7.705 2.395 -32.412 1.00 75.69 946 ARG A O 1
ATOM 7421 N N . ALA A 1 947 ? 8.242 0.714 -33.812 1.00 80.62 947 ALA A N 1
ATOM 7422 C CA . ALA A 1 947 ? 9.650 1.028 -33.994 1.00 80.62 947 ALA A CA 1
ATOM 7423 C C . ALA A 1 947 ? 9.914 1.804 -35.309 1.00 80.62 947 ALA A C 1
ATOM 7425 O O . ALA A 1 947 ? 10.995 2.358 -35.508 1.00 80.62 947 ALA A O 1
ATOM 7426 N N . ARG A 1 948 ? 8.916 1.918 -36.206 1.00 86.62 948 ARG A N 1
ATOM 7427 C CA . ARG A 1 948 ? 9.052 2.566 -37.532 1.00 86.62 948 ARG A CA 1
ATOM 7428 C C . ARG A 1 948 ? 9.552 4.005 -37.466 1.00 86.62 948 ARG A C 1
ATOM 7430 O O . ARG A 1 948 ? 10.386 4.402 -38.275 1.00 86.62 948 ARG A O 1
ATOM 7437 N N . LYS A 1 949 ? 9.074 4.781 -36.489 1.00 87.12 949 LYS A N 1
ATOM 7438 C CA . LYS A 1 949 ? 9.507 6.171 -36.293 1.00 87.12 949 LYS A CA 1
ATOM 7439 C C . LYS A 1 949 ? 11.009 6.249 -35.999 1.00 87.12 949 LYS A C 1
ATOM 7441 O O . LYS A 1 949 ? 11.714 7.014 -36.651 1.00 87.12 949 LYS A O 1
ATOM 7446 N N . ALA A 1 950 ? 11.497 5.429 -35.065 1.00 86.25 950 ALA A N 1
ATOM 7447 C CA . ALA A 1 950 ? 12.917 5.357 -34.718 1.00 86.25 950 ALA A CA 1
ATOM 7448 C C . ALA A 1 950 ? 13.770 4.870 -35.903 1.00 86.25 950 ALA A C 1
ATOM 7450 O O . ALA A 1 950 ? 14.864 5.387 -36.122 1.00 86.25 950 ALA A O 1
ATOM 7451 N N . ALA A 1 951 ? 13.248 3.951 -36.726 1.00 89.81 951 ALA A N 1
ATOM 7452 C CA . ALA A 1 951 ? 13.931 3.499 -37.939 1.00 89.81 951 ALA A CA 1
ATOM 7453 C C . ALA A 1 951 ? 14.111 4.638 -38.949 1.00 89.81 951 ALA A C 1
ATOM 7455 O O . ALA A 1 951 ? 15.217 4.841 -39.443 1.00 89.81 951 ALA A O 1
ATOM 7456 N N . LEU A 1 952 ? 13.054 5.411 -39.222 1.00 89.69 952 LEU A N 1
ATOM 7457 C CA . LEU A 1 952 ? 13.113 6.549 -40.149 1.00 89.69 952 LEU A CA 1
ATOM 7458 C C . LEU A 1 952 ? 14.076 7.640 -39.665 1.00 89.69 952 LEU A C 1
ATOM 7460 O O . LEU A 1 952 ? 14.844 8.160 -40.471 1.00 89.69 952 LEU A O 1
ATOM 7464 N N . ILE A 1 953 ? 14.076 7.944 -38.361 1.00 87.69 953 ILE A N 1
ATOM 7465 C CA . ILE A 1 953 ? 15.023 8.893 -37.747 1.00 87.69 953 ILE A CA 1
ATOM 7466 C C . ILE A 1 953 ? 16.464 8.387 -37.881 1.00 87.69 953 ILE A C 1
ATOM 7468 O O . ILE A 1 953 ? 17.363 9.145 -38.239 1.00 87.69 953 ILE A O 1
ATOM 7472 N N . SER A 1 954 ? 16.694 7.102 -37.612 1.00 89.44 954 SER A N 1
ATOM 7473 C CA . SER A 1 954 ? 18.029 6.509 -37.724 1.00 89.44 954 SER A CA 1
ATOM 7474 C C . SER A 1 954 ? 18.530 6.567 -39.169 1.00 89.44 954 SER A C 1
ATOM 7476 O O . SER A 1 954 ? 19.646 7.009 -39.421 1.00 89.44 954 SER A O 1
ATOM 7478 N N . LEU A 1 955 ? 17.692 6.184 -40.138 1.00 90.19 955 LEU A N 1
ATOM 7479 C CA . LEU A 1 955 ? 18.039 6.205 -41.562 1.00 90.19 955 LEU A CA 1
ATOM 7480 C C . LEU A 1 955 ? 18.274 7.627 -42.083 1.00 90.19 955 LEU A C 1
ATOM 7482 O O . LEU A 1 955 ? 19.213 7.835 -42.844 1.00 90.19 955 LEU A O 1
ATOM 7486 N N . SER A 1 956 ? 17.473 8.615 -41.667 1.00 87.81 956 SER A N 1
ATOM 7487 C CA . SER A 1 956 ? 17.676 10.007 -42.089 1.00 87.81 956 SER A CA 1
ATOM 7488 C C . SER A 1 956 ? 19.023 10.562 -41.616 1.00 87.81 956 SER A C 1
ATOM 7490 O O . SER A 1 956 ? 19.697 11.250 -42.377 1.00 87.81 956 SER A O 1
ATOM 7492 N N . ARG A 1 957 ? 19.447 10.221 -40.392 1.00 87.38 957 ARG A N 1
ATOM 7493 C CA . ARG A 1 957 ? 20.729 10.647 -39.805 1.00 87.38 957 ARG A CA 1
ATOM 7494 C C . ARG A 1 957 ? 21.929 9.890 -40.370 1.00 87.38 957 ARG A C 1
ATOM 7496 O O . ARG A 1 957 ? 22.996 10.478 -40.537 1.00 87.38 957 ARG A O 1
ATOM 7503 N N . LEU A 1 958 ? 21.762 8.603 -40.677 1.00 87.88 958 LEU A N 1
ATOM 7504 C CA . LEU A 1 958 ? 22.797 7.788 -41.317 1.00 87.88 958 LEU A CA 1
ATOM 7505 C C . LEU A 1 958 ? 22.982 8.139 -42.797 1.00 87.88 958 LEU A C 1
ATOM 7507 O O . LEU A 1 958 ? 24.047 7.867 -43.335 1.00 87.88 958 LEU A O 1
ATOM 7511 N N . ALA A 1 959 ? 22.002 8.765 -43.456 1.00 84.44 959 ALA A N 1
ATOM 7512 C CA . ALA A 1 959 ? 22.128 9.194 -44.851 1.00 84.44 959 ALA A CA 1
ATOM 7513 C C . ALA A 1 959 ? 23.289 10.170 -45.088 1.00 84.44 959 ALA A C 1
ATOM 7515 O O . ALA A 1 959 ? 23.893 10.140 -46.157 1.00 84.44 959 ALA A O 1
ATOM 7516 N N . ASP A 1 960 ? 23.632 10.982 -44.086 1.00 78.56 960 ASP A N 1
ATOM 7517 C CA . ASP A 1 960 ? 24.749 11.926 -44.173 1.00 78.56 960 ASP A CA 1
ATOM 7518 C C . ASP A 1 960 ? 26.123 11.209 -44.223 1.00 78.56 960 ASP A C 1
ATOM 7520 O O . ASP A 1 960 ? 27.094 11.783 -44.711 1.00 78.56 960 ASP A O 1
ATOM 7524 N N . THR A 1 961 ? 26.219 9.970 -43.718 1.00 81.00 961 THR A N 1
ATOM 7525 C CA . THR A 1 961 ? 27.485 9.222 -43.555 1.00 81.00 961 THR A CA 1
ATOM 7526 C C . THR A 1 961 ? 27.559 7.937 -44.385 1.00 81.00 961 THR A C 1
ATOM 7528 O O . THR A 1 961 ? 28.638 7.522 -44.794 1.00 81.00 961 THR A O 1
ATOM 7531 N N . ALA A 1 962 ? 26.427 7.285 -44.649 1.00 80.31 962 ALA A N 1
ATOM 7532 C CA . ALA A 1 962 ? 26.368 5.987 -45.311 1.00 80.31 962 ALA A CA 1
ATOM 7533 C C . ALA A 1 962 ? 26.729 6.062 -46.799 1.00 80.31 962 ALA A C 1
ATOM 7535 O O . ALA A 1 962 ? 26.344 6.986 -47.522 1.00 80.31 962 ALA A O 1
ATOM 7536 N N . HIS A 1 963 ? 27.380 5.016 -47.312 1.00 81.12 963 HIS A N 1
ATOM 7537 C CA . HIS A 1 963 ? 27.573 4.897 -48.750 1.00 81.12 963 HIS A CA 1
ATOM 7538 C C . HIS A 1 963 ? 26.222 4.651 -49.448 1.00 81.12 963 HIS A C 1
ATOM 7540 O O . HIS A 1 963 ? 25.445 3.776 -49.066 1.00 81.12 963 HIS A O 1
ATOM 7546 N N . TRP A 1 964 ? 25.956 5.378 -50.540 1.00 76.25 964 TRP A N 1
ATOM 7547 C CA . TRP A 1 964 ? 24.654 5.397 -51.230 1.00 76.25 964 TRP A CA 1
ATOM 7548 C C . TRP A 1 964 ? 24.070 4.014 -51.566 1.00 76.25 964 TRP A C 1
ATOM 7550 O O . TRP A 1 964 ? 22.855 3.856 -51.579 1.00 76.25 964 TRP A O 1
ATOM 7560 N N . ARG A 1 965 ? 24.914 3.006 -51.840 1.00 80.69 965 ARG A N 1
ATOM 7561 C CA . ARG A 1 965 ? 24.470 1.630 -52.148 1.00 80.69 965 ARG A CA 1
ATOM 7562 C C . ARG A 1 965 ? 23.813 0.928 -50.963 1.00 80.69 965 ARG A C 1
ATOM 7564 O O . ARG A 1 965 ? 22.906 0.136 -51.182 1.00 80.69 965 ARG A O 1
ATOM 7571 N N . GLU A 1 966 ? 24.277 1.203 -49.751 1.00 84.00 966 GLU A N 1
ATOM 7572 C CA . GLU A 1 966 ? 23.815 0.534 -48.532 1.00 84.00 966 GLU A CA 1
ATOM 7573 C C . GLU A 1 966 ? 22.465 1.083 -48.083 1.00 84.00 966 GLU A C 1
ATOM 7575 O O . GLU A 1 966 ? 21.603 0.321 -47.656 1.00 84.00 966 GLU A O 1
ATOM 7580 N N . ILE A 1 967 ? 22.254 2.393 -48.243 1.00 85.62 967 ILE A N 1
ATOM 7581 C CA . ILE A 1 967 ? 21.029 3.066 -47.806 1.00 85.62 967 ILE A CA 1
ATOM 7582 C C . ILE A 1 967 ? 19.940 3.138 -48.884 1.00 85.62 967 ILE A C 1
ATOM 7584 O O . ILE A 1 967 ? 18.767 3.312 -48.564 1.00 85.62 967 ILE A O 1
ATOM 7588 N N . ARG A 1 968 ? 20.291 2.937 -50.163 1.00 86.38 968 ARG A N 1
ATOM 7589 C CA . ARG A 1 968 ? 19.339 2.879 -51.288 1.00 86.38 968 ARG A CA 1
ATOM 7590 C C . ARG A 1 968 ? 18.086 2.023 -51.013 1.00 86.38 968 ARG A C 1
ATOM 7592 O O . ARG A 1 968 ? 16.994 2.492 -51.334 1.00 86.38 968 ARG A O 1
ATOM 7599 N N . PRO A 1 969 ? 18.173 0.822 -50.399 1.00 88.31 969 PRO A N 1
ATOM 7600 C CA . PRO A 1 969 ? 17.000 -0.013 -50.129 1.00 88.31 969 PRO A CA 1
ATOM 7601 C C . PRO A 1 969 ? 16.002 0.587 -49.122 1.00 88.31 969 PRO A C 1
ATOM 7603 O O . PRO A 1 969 ? 14.894 0.070 -48.999 1.00 88.31 969 PRO A O 1
ATOM 7606 N N . ALA A 1 970 ? 16.349 1.675 -48.422 1.00 87.25 970 ALA A N 1
ATOM 7607 C CA . ALA A 1 970 ? 15.422 2.397 -47.552 1.00 87.25 970 ALA A CA 1
ATOM 7608 C C . ALA A 1 970 ? 14.359 3.184 -48.337 1.00 87.25 970 ALA A C 1
ATOM 7610 O O . ALA A 1 970 ? 13.264 3.391 -47.822 1.00 87.25 970 ALA A O 1
ATOM 7611 N N . ILE A 1 971 ? 14.643 3.594 -49.583 1.00 87.12 971 ILE A N 1
ATOM 7612 C CA . ILE A 1 971 ? 13.773 4.491 -50.366 1.00 87.12 971 ILE A CA 1
ATOM 7613 C C . ILE A 1 971 ? 12.346 3.927 -50.521 1.00 87.12 971 ILE A C 1
ATOM 7615 O O . ILE A 1 971 ? 11.404 4.635 -50.157 1.00 87.12 971 ILE A O 1
ATOM 7619 N N . PRO A 1 972 ? 12.124 2.673 -50.974 1.00 87.38 972 PRO A N 1
ATOM 7620 C CA . PRO A 1 972 ? 10.766 2.144 -51.123 1.00 87.38 972 PRO A CA 1
ATOM 7621 C C . PRO A 1 972 ? 10.008 2.048 -49.792 1.00 87.38 972 PRO A C 1
ATOM 7623 O O . PRO A 1 972 ? 8.812 2.337 -49.742 1.00 87.38 972 PRO A O 1
ATOM 7626 N N . ALA A 1 973 ? 10.700 1.680 -48.709 1.00 85.50 973 ALA A N 1
ATOM 7627 C CA . ALA A 1 973 ? 10.107 1.568 -47.378 1.00 85.50 973 ALA A CA 1
ATOM 7628 C C . ALA A 1 973 ? 9.724 2.947 -46.805 1.00 85.50 973 ALA A C 1
ATOM 7630 O O . ALA A 1 973 ? 8.641 3.098 -46.239 1.00 85.50 973 ALA A O 1
ATOM 7631 N N . SER A 1 974 ? 10.552 3.974 -47.025 1.00 87.44 974 SER A N 1
ATOM 7632 C CA . SER A 1 974 ? 10.246 5.361 -46.651 1.00 87.44 974 SER A CA 1
ATOM 7633 C C . SER A 1 974 ? 9.076 5.937 -47.458 1.00 87.44 974 SER A C 1
ATOM 7635 O O . SER A 1 974 ? 8.239 6.632 -46.892 1.00 87.44 974 SER A O 1
ATOM 7637 N N . ILE A 1 975 ? 8.947 5.601 -48.749 1.00 85.69 975 ILE A N 1
ATOM 7638 C CA . ILE A 1 975 ? 7.773 5.982 -49.559 1.00 85.69 975 ILE A CA 1
ATOM 7639 C C . ILE A 1 975 ? 6.508 5.294 -49.035 1.00 85.69 975 ILE A C 1
ATOM 7641 O O . ILE A 1 975 ? 5.465 5.932 -48.906 1.00 85.69 975 ILE A O 1
ATOM 7645 N N . ALA A 1 976 ? 6.584 4.003 -48.702 1.00 85.69 976 ALA A N 1
ATOM 7646 C CA . ALA A 1 976 ? 5.452 3.276 -48.132 1.00 85.69 976 ALA A CA 1
ATOM 7647 C C . ALA A 1 976 ? 4.997 3.876 -46.787 1.00 85.69 976 ALA A C 1
ATOM 7649 O O . ALA A 1 976 ? 3.794 3.930 -46.524 1.00 85.69 976 ALA A O 1
ATOM 7650 N N . ALA A 1 977 ? 5.933 4.384 -45.976 1.00 86.56 977 ALA A N 1
ATOM 7651 C CA . ALA A 1 977 ? 5.648 5.039 -44.700 1.00 86.56 977 ALA A CA 1
ATOM 7652 C C . ALA A 1 977 ? 4.875 6.367 -44.832 1.00 86.56 977 ALA A C 1
ATOM 7654 O O . ALA A 1 977 ? 4.209 6.758 -43.878 1.00 86.56 977 ALA A O 1
ATOM 7655 N N . LEU A 1 978 ? 4.868 7.020 -46.005 1.00 84.38 978 LEU A N 1
ATOM 7656 C CA . LEU A 1 978 ? 4.049 8.221 -46.254 1.00 84.38 978 LEU A CA 1
ATOM 7657 C C . LEU A 1 978 ? 2.538 7.947 -46.189 1.00 84.38 978 LEU A C 1
ATOM 7659 O O . LEU A 1 978 ? 1.755 8.878 -46.032 1.00 84.38 978 LEU A O 1
ATOM 7663 N N . ARG A 1 979 ? 2.116 6.679 -46.299 1.00 82.31 979 ARG A N 1
ATOM 7664 C CA . ARG A 1 979 ? 0.704 6.275 -46.177 1.00 82.31 979 ARG A CA 1
ATOM 7665 C C . ARG A 1 979 ? 0.220 6.206 -44.728 1.00 82.31 979 ARG A C 1
ATOM 7667 O O . ARG A 1 979 ? -0.981 6.086 -44.507 1.00 82.31 979 ARG A O 1
ATOM 7674 N N . ASP A 1 980 ? 1.134 6.226 -43.760 1.00 82.19 980 ASP A N 1
ATOM 7675 C CA . ASP A 1 980 ? 0.814 6.184 -42.335 1.00 82.19 980 ASP A CA 1
ATOM 7676 C C . ASP A 1 980 ? 0.847 7.608 -41.759 1.00 82.19 980 ASP A C 1
ATOM 7678 O O . ASP A 1 980 ? 1.937 8.179 -41.644 1.00 82.19 980 ASP A O 1
ATOM 7682 N N . PRO A 1 981 ? -0.304 8.172 -41.337 1.00 79.38 981 PRO A N 1
ATOM 7683 C CA . PRO A 1 981 ? -0.388 9.526 -40.797 1.00 79.38 981 PRO A CA 1
ATOM 7684 C C . PRO A 1 981 ? 0.623 9.804 -39.673 1.00 79.38 981 PRO A C 1
ATOM 7686 O O . PRO A 1 981 ? 1.105 10.928 -39.540 1.00 79.38 981 PRO A O 1
ATOM 7689 N N . SER A 1 982 ? 0.970 8.807 -38.859 1.00 81.19 982 SER A N 1
ATOM 7690 C CA . SER A 1 982 ? 1.860 8.980 -37.705 1.00 81.19 982 SER A CA 1
ATOM 7691 C C . SER A 1 982 ? 3.350 9.073 -38.068 1.00 81.19 982 SER A C 1
ATOM 7693 O O . SER A 1 982 ? 4.148 9.530 -37.249 1.00 81.19 982 SER A O 1
ATOM 7695 N N . LEU A 1 983 ? 3.729 8.670 -39.286 1.00 85.56 983 LEU A N 1
ATOM 7696 C CA . LEU A 1 983 ? 5.122 8.557 -39.735 1.00 85.56 983 LEU A CA 1
ATOM 7697 C C . LEU A 1 983 ? 5.492 9.557 -40.834 1.00 85.56 983 LEU A C 1
ATOM 7699 O O . LEU A 1 983 ? 6.669 9.663 -41.176 1.00 85.56 983 LEU A O 1
ATOM 7703 N N . VAL A 1 984 ? 4.511 10.284 -41.377 1.00 85.69 984 VAL A N 1
ATOM 7704 C CA . VAL A 1 984 ? 4.674 11.127 -42.568 1.00 85.69 984 VAL A CA 1
ATOM 7705 C C . VAL A 1 984 ? 5.813 12.136 -42.430 1.00 85.69 984 VAL A C 1
ATOM 7707 O O . VAL A 1 984 ? 6.668 12.195 -43.306 1.00 85.69 984 VAL A O 1
ATOM 7710 N N . GLU A 1 985 ? 5.876 12.893 -41.332 1.00 84.44 985 GLU A N 1
ATOM 7711 C CA . GLU A 1 985 ? 6.917 13.916 -41.129 1.00 84.44 985 GLU A CA 1
ATOM 7712 C C . GLU A 1 985 ? 8.327 13.298 -41.155 1.00 84.44 985 GLU A C 1
ATOM 7714 O O . GLU A 1 985 ? 9.209 13.770 -41.871 1.00 84.44 985 GLU A O 1
ATOM 7719 N N . ASN A 1 986 ? 8.512 12.176 -40.457 1.00 88.12 986 ASN A N 1
ATOM 7720 C CA . ASN A 1 986 ? 9.775 11.440 -40.394 1.00 88.12 986 ASN A CA 1
ATOM 7721 C C . ASN A 1 986 ? 10.150 10.799 -41.739 1.00 88.12 986 ASN A C 1
ATOM 7723 O O . ASN A 1 986 ? 11.326 10.747 -42.101 1.00 88.12 986 ASN A O 1
ATOM 7727 N N . ALA A 1 987 ? 9.161 10.298 -42.481 1.00 88.50 987 ALA A N 1
ATOM 7728 C CA . ALA A 1 987 ? 9.356 9.713 -43.802 1.00 88.50 987 ALA A CA 1
ATOM 7729 C C . ALA A 1 987 ? 9.763 10.777 -44.830 1.00 88.50 987 ALA A C 1
ATOM 7731 O O . ALA A 1 987 ? 10.700 10.557 -45.598 1.00 88.50 987 ALA A O 1
ATOM 7732 N N . LEU A 1 988 ? 9.119 11.948 -44.800 1.00 87.31 988 LEU A N 1
ATOM 7733 C CA . LEU A 1 988 ? 9.488 13.103 -45.616 1.00 87.31 988 LEU A CA 1
ATOM 7734 C C . LEU A 1 988 ? 10.908 13.576 -45.299 1.00 87.31 988 LEU A C 1
ATOM 7736 O O . LEU A 1 988 ? 11.712 13.749 -46.214 1.00 87.31 988 LEU A O 1
ATOM 7740 N N . GLU A 1 989 ? 11.247 13.723 -44.016 1.00 86.62 989 GLU A N 1
ATOM 7741 C CA . GLU A 1 989 ? 12.599 14.096 -43.594 1.00 86.62 989 GLU A CA 1
ATOM 7742 C C . GLU A 1 989 ? 13.642 13.084 -44.097 1.00 86.62 989 GLU A C 1
ATOM 7744 O O . GLU A 1 989 ? 14.634 13.473 -44.714 1.00 86.62 989 GLU A O 1
ATOM 7749 N N . CYS A 1 990 ? 13.388 11.783 -43.932 1.00 88.25 990 CYS A N 1
ATOM 7750 C CA . CYS A 1 990 ? 14.262 10.727 -44.440 1.00 88.25 990 CYS A CA 1
ATOM 7751 C C . CYS A 1 990 ? 14.456 10.810 -45.964 1.00 88.25 990 CYS A C 1
ATOM 7753 O O . CYS A 1 990 ? 15.592 10.802 -46.435 1.00 88.25 990 CYS A O 1
ATOM 7755 N N . LEU A 1 991 ? 13.379 10.963 -46.743 1.00 86.81 991 LEU A N 1
ATOM 7756 C CA . LEU A 1 991 ? 13.457 11.079 -48.205 1.00 86.81 991 LEU A CA 1
ATOM 7757 C C . LEU A 1 991 ? 14.222 12.329 -48.657 1.00 86.81 991 LEU A C 1
ATOM 7759 O O . LEU A 1 991 ? 15.021 12.247 -49.587 1.00 86.81 991 LEU A O 1
ATOM 7763 N N . THR A 1 992 ? 14.023 13.470 -47.991 1.00 83.56 992 THR A N 1
ATOM 7764 C CA . THR A 1 992 ? 14.757 14.704 -48.320 1.00 83.56 992 THR A CA 1
ATOM 7765 C C . THR A 1 992 ? 16.253 14.580 -48.049 1.00 83.56 992 THR A C 1
ATOM 7767 O O . THR A 1 992 ? 17.051 14.991 -48.886 1.00 83.56 992 THR A O 1
ATOM 7770 N N . ARG A 1 993 ? 16.645 13.951 -46.933 1.00 85.69 993 ARG A N 1
ATOM 7771 C CA . ARG A 1 993 ? 18.052 13.670 -46.609 1.00 85.69 993 ARG A CA 1
ATOM 7772 C C . ARG A 1 993 ? 18.688 12.703 -47.599 1.00 85.69 993 ARG A C 1
ATOM 7774 O O . ARG A 1 993 ? 19.800 12.928 -48.059 1.00 85.69 993 ARG A O 1
ATOM 7781 N N . LEU A 1 994 ? 17.967 11.657 -48.000 1.00 84.56 994 LEU A N 1
ATOM 7782 C CA . LEU A 1 994 ? 18.445 10.731 -49.028 1.00 84.56 994 LEU A CA 1
ATOM 7783 C C . LEU A 1 994 ? 18.608 11.412 -50.397 1.00 84.56 994 LEU A C 1
ATOM 7785 O O . LEU A 1 994 ? 19.480 11.017 -51.171 1.00 84.56 994 LEU A O 1
ATOM 7789 N N . ALA A 1 995 ? 17.807 12.439 -50.704 1.00 81.50 995 ALA A N 1
ATOM 7790 C CA . ALA A 1 995 ? 17.908 13.186 -51.958 1.00 81.50 995 ALA A CA 1
ATOM 7791 C C . ALA A 1 995 ? 19.183 14.033 -52.046 1.00 81.50 995 ALA A C 1
ATOM 7793 O O . ALA A 1 995 ? 19.682 14.273 -53.148 1.00 81.50 995 ALA A O 1
ATOM 7794 N N . ASP A 1 996 ? 19.773 14.418 -50.911 1.00 81.50 996 ASP A N 1
ATOM 7795 C CA . ASP A 1 996 ? 21.060 15.117 -50.887 1.00 81.50 996 ASP A CA 1
ATOM 7796 C C . ASP A 1 996 ? 22.160 14.298 -51.600 1.00 81.50 996 ASP A C 1
ATOM 7798 O O . ASP A 1 996 ? 23.006 14.865 -52.306 1.00 81.50 996 ASP A O 1
ATOM 7802 N N . ILE A 1 997 ? 22.053 12.962 -51.576 1.00 82.00 997 ILE A N 1
ATOM 7803 C CA . ILE A 1 997 ? 22.930 12.022 -52.279 1.00 82.00 997 ILE A CA 1
ATOM 7804 C C . ILE A 1 997 ? 22.654 12.044 -53.793 1.00 82.00 997 ILE A C 1
ATOM 7806 O O . ILE A 1 997 ? 21.707 11.434 -54.293 1.00 82.00 997 ILE A O 1
ATOM 7810 N N . ALA A 1 998 ? 23.556 12.667 -54.562 1.00 76.94 998 ALA A N 1
ATOM 7811 C CA . ALA A 1 998 ? 23.415 12.872 -56.011 1.00 76.94 998 ALA A CA 1
ATOM 7812 C C . ALA A 1 998 ? 23.031 11.612 -56.816 1.00 76.94 998 ALA A C 1
ATOM 7814 O O . ALA A 1 998 ? 22.224 11.690 -57.738 1.00 76.94 998 ALA A O 1
ATOM 7815 N N . LYS A 1 999 ? 23.565 10.440 -56.447 1.00 82.31 999 LYS A N 1
ATOM 7816 C CA . LYS A 1 999 ? 23.301 9.162 -57.136 1.00 82.31 999 LYS A CA 1
ATOM 7817 C C . LYS A 1 999 ? 21.902 8.582 -56.879 1.00 82.31 999 LYS A C 1
ATOM 7819 O O . LYS A 1 999 ? 21.469 7.739 -57.655 1.00 82.31 999 LYS A O 1
ATOM 7824 N N . LEU A 1 1000 ? 21.214 9.010 -55.818 1.00 81.81 1000 LEU A N 1
ATOM 7825 C CA . LEU A 1 1000 ? 19.863 8.550 -55.461 1.00 81.81 1000 LEU A CA 1
ATOM 7826 C C . LEU A 1 1000 ? 18.768 9.531 -55.903 1.00 81.81 1000 LEU A C 1
ATOM 7828 O O . LEU A 1 1000 ? 17.595 9.162 -55.941 1.00 81.81 1000 LEU A O 1
ATOM 7832 N N . ARG A 1 1001 ? 19.140 10.759 -56.295 1.00 77.69 1001 ARG A N 1
ATOM 7833 C CA . ARG A 1 1001 ? 18.205 11.832 -56.679 1.00 77.69 1001 ARG A CA 1
ATOM 7834 C C . ARG A 1 1001 ? 17.161 11.388 -57.689 1.00 77.69 1001 ARG A C 1
ATOM 7836 O O . ARG A 1 1001 ? 15.980 11.578 -57.444 1.00 77.69 1001 ARG A O 1
ATOM 7843 N N . ALA A 1 1002 ? 17.564 10.758 -58.790 1.00 72.19 1002 ALA A N 1
ATOM 7844 C CA . ALA A 1 1002 ? 16.624 10.342 -59.834 1.00 72.19 1002 ALA A CA 1
ATOM 7845 C C . ALA A 1 1002 ? 15.555 9.350 -59.327 1.00 72.19 1002 ALA A C 1
ATOM 7847 O O . ALA A 1 1002 ? 14.406 9.408 -59.762 1.00 72.19 1002 ALA A O 1
ATOM 7848 N N . GLU A 1 1003 ? 15.922 8.467 -58.395 1.00 78.94 1003 GLU A N 1
ATOM 7849 C CA . GLU A 1 1003 ? 15.032 7.462 -57.803 1.00 78.94 1003 GLU A CA 1
ATOM 7850 C C . GLU A 1 1003 ? 14.085 8.089 -56.767 1.00 78.94 1003 GLU A C 1
ATOM 7852 O O . GLU A 1 1003 ? 12.915 7.727 -56.696 1.00 78.94 1003 GLU A O 1
ATOM 7857 N N . ILE A 1 1004 ? 14.550 9.098 -56.025 1.00 78.12 1004 ILE A N 1
ATOM 7858 C CA . ILE A 1 1004 ? 13.742 9.826 -55.033 1.00 78.12 1004 ILE A CA 1
ATOM 7859 C C . ILE A 1 1004 ? 12.821 10.852 -55.696 1.00 78.12 1004 ILE A C 1
ATOM 7861 O O . ILE A 1 1004 ? 11.691 11.036 -55.255 1.00 78.12 1004 ILE A O 1
ATOM 7865 N N . LEU A 1 1005 ? 13.238 11.469 -56.805 1.00 72.56 1005 LEU A N 1
ATOM 7866 C CA . LEU A 1 1005 ? 12.369 12.329 -57.615 1.00 72.56 1005 LEU A CA 1
ATOM 7867 C C . LEU A 1 1005 ? 11.162 11.550 -58.173 1.00 72.56 1005 LEU A C 1
ATOM 7869 O O . LEU A 1 1005 ? 10.113 12.138 -58.415 1.00 72.56 1005 LEU A O 1
ATOM 7873 N N . ALA A 1 1006 ? 11.256 10.223 -58.315 1.00 73.06 1006 ALA A N 1
ATOM 7874 C CA . ALA A 1 1006 ? 10.103 9.385 -58.650 1.00 73.06 1006 ALA A CA 1
ATOM 7875 C C . ALA A 1 1006 ? 9.075 9.266 -57.500 1.00 73.06 1006 ALA A C 1
ATOM 7877 O O . ALA A 1 1006 ? 7.940 8.863 -57.745 1.00 73.06 1006 ALA A O 1
ATOM 7878 N N . ALA A 1 1007 ? 9.433 9.649 -56.267 1.00 72.50 1007 ALA A N 1
ATOM 7879 C CA . ALA A 1 1007 ? 8.535 9.697 -55.112 1.00 72.50 1007 ALA A CA 1
ATOM 7880 C C . ALA A 1 1007 ? 7.705 10.990 -55.027 1.00 72.50 1007 ALA A C 1
ATOM 7882 O O . ALA A 1 1007 ? 6.800 11.061 -54.195 1.00 72.50 1007 ALA A O 1
ATOM 7883 N N . ILE A 1 1008 ? 7.976 11.998 -55.870 1.00 72.06 1008 ILE A N 1
ATOM 7884 C CA . ILE A 1 1008 ? 7.275 13.295 -55.855 1.00 72.06 1008 ILE A CA 1
ATOM 7885 C C . ILE A 1 1008 ? 5.745 13.137 -55.873 1.00 72.06 1008 ILE A C 1
ATOM 7887 O O . ILE A 1 1008 ? 5.106 13.758 -55.027 1.00 72.06 1008 ILE A O 1
ATOM 7891 N N . PRO A 1 1009 ? 5.130 12.277 -56.711 1.00 72.88 1009 PRO A N 1
ATOM 7892 C CA . PRO A 1 1009 ? 3.677 12.099 -56.688 1.00 72.88 1009 PRO A CA 1
ATOM 7893 C C . PRO A 1 1009 ? 3.143 11.612 -55.330 1.00 72.88 1009 PRO A C 1
ATOM 7895 O O . PRO A 1 1009 ? 2.098 12.071 -54.871 1.00 72.88 1009 PRO A O 1
ATOM 7898 N N . ALA A 1 1010 ? 3.879 10.728 -54.647 1.00 76.69 1010 ALA A N 1
ATOM 7899 C CA . ALA A 1 1010 ? 3.520 10.268 -53.307 1.00 76.69 1010 ALA A CA 1
ATOM 7900 C C . ALA A 1 1010 ? 3.657 11.393 -52.268 1.00 76.69 1010 ALA A C 1
ATOM 7902 O O . ALA A 1 1010 ? 2.802 11.523 -51.398 1.00 76.69 1010 ALA A O 1
ATOM 7903 N N . VAL A 1 1011 ? 4.676 12.249 -52.384 1.00 75.06 1011 VAL A N 1
ATOM 7904 C CA . VAL A 1 1011 ? 4.856 13.424 -51.514 1.00 75.06 1011 VAL A CA 1
ATOM 7905 C C . VAL A 1 1011 ? 3.783 14.493 -51.770 1.00 75.06 1011 VAL A C 1
ATOM 7907 O O . VAL A 1 1011 ? 3.273 15.079 -50.822 1.00 75.06 1011 VAL A O 1
ATOM 7910 N N . ILE A 1 1012 ? 3.377 14.718 -53.024 1.00 72.19 1012 ILE A N 1
ATOM 7911 C CA . ILE A 1 1012 ? 2.282 15.640 -53.376 1.00 72.19 1012 ILE A CA 1
ATOM 7912 C C . ILE A 1 1012 ? 0.961 15.160 -52.770 1.00 72.19 1012 ILE A C 1
ATOM 7914 O O . ILE A 1 1012 ? 0.203 15.972 -52.247 1.00 72.19 1012 ILE A O 1
ATOM 7918 N N . SER A 1 1013 ? 0.712 13.845 -52.758 1.00 74.88 1013 SER A N 1
ATOM 7919 C CA . SER A 1 1013 ? -0.497 13.282 -52.141 1.00 74.88 1013 SER A CA 1
ATOM 7920 C C . SER A 1 1013 ? -0.604 13.546 -50.631 1.00 74.88 1013 SER A C 1
ATOM 7922 O O . SER A 1 1013 ? -1.693 13.489 -50.075 1.00 74.88 1013 SER A O 1
ATOM 7924 N N . VAL A 1 1014 ? 0.501 13.891 -49.961 1.00 80.06 1014 VAL A N 1
ATOM 7925 C CA . VAL A 1 1014 ? 0.508 14.267 -48.538 1.00 80.06 1014 VAL A CA 1
ATOM 7926 C C . VAL A 1 1014 ? -0.020 15.692 -48.310 1.00 80.06 1014 VAL A C 1
ATOM 7928 O O . VAL A 1 1014 ? -0.479 16.009 -47.216 1.00 80.06 1014 VAL A O 1
ATOM 7931 N N . LEU A 1 1015 ? -0.019 16.567 -49.324 1.00 70.81 1015 LEU A N 1
ATOM 7932 C CA . LEU A 1 1015 ? -0.505 17.951 -49.188 1.00 70.81 1015 LEU A CA 1
ATOM 7933 C C . LEU A 1 1015 ? -2.009 18.038 -48.891 1.00 70.81 1015 LEU A C 1
ATOM 7935 O O . LEU A 1 1015 ? -2.476 19.073 -48.419 1.00 70.81 1015 LEU A O 1
ATOM 7939 N N . THR A 1 1016 ? -2.751 16.954 -49.125 1.00 71.94 1016 THR A N 1
ATOM 7940 C CA . THR A 1 1016 ? -4.169 16.825 -48.772 1.00 71.94 1016 THR A CA 1
ATOM 7941 C C . THR A 1 1016 ? -4.392 16.318 -47.336 1.00 71.94 1016 THR A C 1
ATOM 7943 O O . THR A 1 1016 ? -5.531 16.052 -46.961 1.00 71.94 1016 THR A O 1
ATOM 7946 N N . ASP A 1 1017 ? -3.340 16.144 -46.521 1.00 76.56 1017 ASP A N 1
ATOM 7947 C CA . ASP A 1 1017 ? -3.465 15.765 -45.102 1.00 76.56 1017 ASP A CA 1
ATOM 7948 C C . ASP A 1 1017 ? -4.148 16.887 -44.297 1.00 76.56 1017 ASP A C 1
ATOM 7950 O O . ASP A 1 1017 ? -3.887 18.075 -44.488 1.00 76.56 1017 ASP A O 1
ATOM 7954 N N . SER A 1 1018 ? -5.027 16.520 -43.364 1.00 77.06 1018 SER A N 1
ATOM 7955 C CA . SER A 1 1018 ? -5.789 17.483 -42.561 1.00 77.06 1018 SER A CA 1
ATOM 7956 C C . SER A 1 1018 ? -4.918 18.289 -41.586 1.00 77.06 1018 SER A C 1
ATOM 7958 O O . SER A 1 1018 ? -5.311 19.377 -41.155 1.00 77.06 1018 SER A O 1
ATOM 7960 N N . ARG A 1 1019 ? -3.721 17.800 -41.237 1.00 79.19 1019 ARG A N 1
ATOM 7961 C CA . ARG A 1 1019 ? -2.819 18.443 -40.271 1.00 79.19 1019 ARG A CA 1
ATOM 7962 C C . ARG A 1 1019 ? -1.932 19.481 -40.947 1.00 79.19 1019 ARG A C 1
ATOM 7964 O O . ARG A 1 1019 ? -1.224 19.203 -41.911 1.00 79.19 1019 ARG A O 1
ATOM 7971 N N . LEU A 1 1020 ? -1.924 20.694 -40.394 1.00 76.06 1020 LEU A N 1
ATOM 7972 C CA . LEU A 1 1020 ? -1.112 21.805 -40.900 1.00 76.06 1020 LEU A CA 1
ATOM 7973 C C . LEU A 1 1020 ? 0.396 21.489 -40.882 1.00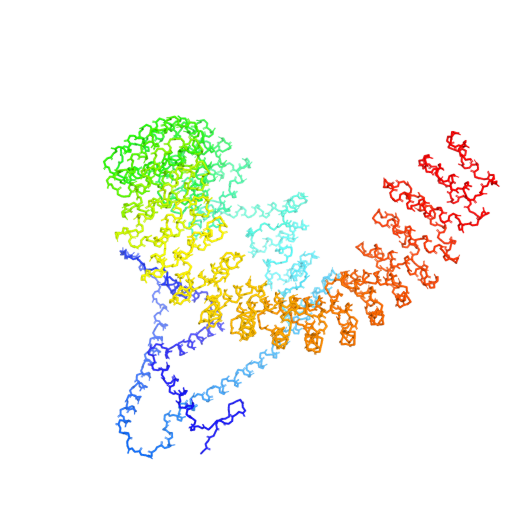 76.06 1020 LEU A C 1
ATOM 7975 O O . LEU A 1 1020 ? 1.073 21.750 -41.869 1.00 76.06 1020 LEU A O 1
ATOM 7979 N N . THR A 1 1021 ? 0.905 20.865 -39.813 1.00 74.06 1021 THR A N 1
ATOM 7980 C CA . THR A 1 1021 ? 2.338 20.534 -39.665 1.00 74.06 1021 THR A CA 1
ATOM 7981 C C . THR A 1 1021 ? 2.834 19.583 -40.754 1.00 74.06 1021 THR A C 1
ATOM 7983 O O . THR A 1 1021 ? 3.911 19.775 -41.314 1.00 74.06 1021 THR A O 1
ATOM 7986 N N . VAL A 1 1022 ? 2.007 18.601 -41.118 1.00 79.38 1022 VAL A N 1
ATOM 7987 C CA . VAL A 1 1022 ? 2.301 17.618 -42.165 1.00 79.38 1022 VAL A CA 1
ATOM 7988 C C . VAL A 1 1022 ? 2.305 18.272 -43.542 1.00 79.38 1022 VAL A C 1
ATOM 7990 O O . VAL A 1 1022 ? 3.217 18.028 -44.332 1.00 79.38 1022 VAL A O 1
ATOM 7993 N N . ARG A 1 1023 ? 1.340 19.160 -43.810 1.00 76.06 1023 ARG A N 1
ATOM 7994 C CA . ARG A 1 1023 ? 1.295 19.942 -45.054 1.00 76.06 1023 ARG A CA 1
ATOM 7995 C C . ARG A 1 1023 ? 2.510 20.857 -45.194 1.00 76.06 1023 ARG A C 1
ATOM 7997 O O . ARG A 1 1023 ? 3.114 20.907 -46.262 1.00 76.06 1023 ARG A O 1
ATOM 8004 N N . GLU A 1 1024 ? 2.922 21.525 -44.119 1.00 73.44 1024 GLU A N 1
ATOM 8005 C CA . GLU A 1 1024 ? 4.138 22.345 -44.100 1.00 73.44 1024 GLU A CA 1
ATOM 8006 C C . GLU A 1 1024 ? 5.410 21.514 -44.317 1.00 73.44 1024 GLU A C 1
ATOM 8008 O O . GLU A 1 1024 ? 6.297 21.927 -45.068 1.00 73.44 1024 GLU A O 1
ATOM 8013 N N . ALA A 1 1025 ? 5.514 20.340 -43.687 1.00 76.56 1025 ALA A N 1
ATOM 8014 C CA . ALA A 1 1025 ? 6.638 19.426 -43.874 1.00 76.56 1025 ALA A CA 1
ATOM 8015 C C . ALA A 1 1025 ? 6.710 18.908 -45.320 1.00 76.56 1025 ALA A C 1
ATOM 8017 O O . ALA A 1 1025 ? 7.790 18.895 -45.914 1.00 76.56 1025 ALA A O 1
ATOM 8018 N N . ALA A 1 1026 ? 5.567 18.550 -45.913 1.00 78.38 1026 ALA A N 1
ATOM 8019 C CA . ALA A 1 1026 ? 5.473 18.141 -47.311 1.00 78.38 1026 ALA A CA 1
ATOM 8020 C C . ALA A 1 1026 ? 5.864 19.282 -48.256 1.00 78.38 1026 ALA A C 1
ATOM 8022 O O . ALA A 1 1026 ? 6.655 19.068 -49.172 1.00 78.38 1026 ALA A O 1
ATOM 8023 N N . LEU A 1 1027 ? 5.409 20.511 -47.993 1.00 73.25 1027 LEU A N 1
ATOM 8024 C CA . LEU A 1 1027 ? 5.791 21.685 -48.778 1.00 73.25 1027 LEU A CA 1
ATOM 8025 C C . LEU A 1 1027 ? 7.306 21.949 -48.711 1.00 73.25 1027 LEU A C 1
ATOM 8027 O O . LEU A 1 1027 ? 7.940 22.189 -49.741 1.00 73.25 1027 LEU A O 1
ATOM 8031 N N . LYS A 1 1028 ? 7.906 21.863 -47.516 1.00 75.62 1028 LYS A N 1
ATOM 8032 C CA . LYS A 1 1028 ? 9.363 21.989 -47.320 1.00 75.62 1028 LYS A CA 1
ATOM 8033 C C . LYS A 1 1028 ? 10.124 20.900 -48.071 1.00 75.62 1028 LYS A C 1
ATOM 8035 O O . LYS A 1 1028 ? 11.119 21.199 -48.729 1.00 75.62 1028 LYS A O 1
ATOM 8040 N N . ALA A 1 1029 ? 9.644 19.659 -48.001 1.00 76.62 1029 ALA A N 1
ATOM 8041 C CA . ALA A 1 1029 ? 10.242 18.530 -48.696 1.00 76.62 1029 ALA A CA 1
ATOM 8042 C C . ALA A 1 1029 ? 10.184 18.706 -50.217 1.00 76.62 1029 ALA A C 1
ATOM 8044 O O . ALA A 1 1029 ? 11.205 18.579 -50.881 1.00 76.62 1029 ALA A O 1
ATOM 8045 N N . ILE A 1 1030 ? 9.027 19.083 -50.762 1.00 74.56 1030 ILE A N 1
ATOM 8046 C CA . ILE A 1 1030 ? 8.837 19.370 -52.190 1.00 74.56 1030 ILE A CA 1
ATOM 8047 C C . ILE A 1 1030 ? 9.742 20.506 -52.643 1.00 74.56 1030 ILE A C 1
ATOM 8049 O O . ILE A 1 1030 ? 10.432 20.362 -53.643 1.00 74.56 1030 ILE A O 1
ATOM 8053 N N . THR A 1 1031 ? 9.779 21.609 -51.895 1.00 70.81 1031 THR A N 1
ATOM 8054 C CA . THR A 1 1031 ? 10.629 22.765 -52.215 1.00 70.81 1031 THR A CA 1
ATOM 8055 C C . THR A 1 1031 ? 12.095 22.347 -52.292 1.00 70.81 1031 THR A C 1
ATOM 8057 O O . THR A 1 1031 ? 12.788 22.688 -53.247 1.00 70.81 1031 THR A O 1
ATOM 8060 N N . ARG A 1 1032 ? 12.559 21.548 -51.322 1.00 73.56 1032 ARG A N 1
ATOM 8061 C CA . ARG A 1 1032 ? 13.930 21.030 -51.297 1.00 73.56 1032 ARG A CA 1
ATOM 8062 C C . ARG A 1 1032 ? 14.196 19.984 -52.377 1.00 73.56 1032 ARG A C 1
ATOM 8064 O O . ARG A 1 1032 ? 15.304 19.928 -52.872 1.00 73.56 1032 ARG A O 1
ATOM 8071 N N . LEU A 1 1033 ? 13.226 19.166 -52.771 1.00 72.56 1033 LEU A N 1
ATOM 8072 C CA . LEU A 1 1033 ? 13.396 18.226 -53.886 1.00 72.56 1033 LEU A CA 1
ATOM 8073 C C . LEU A 1 1033 ? 13.401 18.954 -55.240 1.00 72.56 1033 LEU A C 1
ATOM 8075 O O . LEU A 1 1033 ? 14.165 18.590 -56.132 1.00 72.56 1033 LEU A O 1
ATOM 8079 N N . ALA A 1 1034 ? 12.591 20.005 -55.380 1.00 68.12 1034 ALA A N 1
ATOM 8080 C CA . ALA A 1 1034 ? 12.479 20.818 -56.586 1.00 68.12 1034 ALA A CA 1
ATOM 8081 C C . ALA A 1 1034 ? 13.751 21.632 -56.866 1.00 68.12 1034 ALA A C 1
ATOM 8083 O O . ALA A 1 1034 ? 14.156 21.725 -58.020 1.00 68.12 1034 ALA A O 1
ATOM 8084 N N . THR A 1 1035 ? 14.441 22.147 -55.837 1.00 66.62 1035 THR A N 1
ATOM 8085 C CA . THR A 1 1035 ? 15.757 22.804 -56.009 1.00 66.62 1035 THR A CA 1
ATOM 8086 C C . THR A 1 1035 ? 16.836 21.858 -56.545 1.00 66.62 1035 THR A C 1
ATOM 8088 O O . THR A 1 1035 ? 17.859 22.316 -57.047 1.00 66.62 1035 THR A O 1
ATOM 8091 N N . MET A 1 1036 ? 16.642 20.544 -56.407 1.00 65.75 1036 MET A N 1
ATOM 8092 C CA . MET A 1 1036 ? 17.623 19.515 -56.763 1.00 65.75 1036 MET A CA 1
ATOM 8093 C C . MET A 1 1036 ? 17.327 18.837 -58.102 1.00 65.75 1036 MET A C 1
ATOM 8095 O O . MET A 1 1036 ? 18.147 18.040 -58.567 1.00 65.75 1036 MET A O 1
ATOM 8099 N N . ALA A 1 1037 ? 16.162 19.118 -58.689 1.00 63.22 1037 ALA A N 1
ATOM 8100 C CA . ALA A 1 1037 ? 15.758 18.631 -59.996 1.00 63.22 1037 ALA A CA 1
ATOM 8101 C C . ALA A 1 1037 ? 16.394 19.481 -61.108 1.00 63.22 1037 ALA A C 1
ATOM 8103 O O . ALA A 1 1037 ? 16.509 20.699 -60.991 1.00 63.22 1037 ALA A O 1
ATOM 8104 N N . ASP A 1 1038 ? 16.802 18.824 -62.192 1.00 58.53 1038 ASP A N 1
ATOM 8105 C CA . ASP A 1 1038 ? 17.311 19.490 -63.393 1.00 58.53 1038 ASP A CA 1
ATOM 8106 C C . ASP A 1 1038 ? 16.172 20.305 -64.054 1.00 58.53 1038 ASP A C 1
ATOM 8108 O O . ASP A 1 1038 ? 15.104 19.718 -64.289 1.00 58.53 1038 ASP A O 1
ATOM 8112 N N . PRO A 1 1039 ? 16.344 21.616 -64.343 1.00 52.91 1039 PRO A N 1
ATOM 8113 C CA . PRO A 1 1039 ? 15.281 22.481 -64.870 1.00 52.91 1039 PRO A CA 1
ATOM 8114 C C . PRO A 1 1039 ? 14.626 21.977 -66.159 1.00 52.91 1039 PRO A C 1
ATOM 8116 O O . PRO A 1 1039 ? 13.449 22.244 -66.395 1.00 52.91 1039 PRO A O 1
ATOM 8119 N N . ASP A 1 1040 ? 15.369 21.220 -66.968 1.00 48.44 1040 ASP A N 1
ATOM 8120 C CA . ASP A 1 1040 ? 14.926 20.778 -68.291 1.00 48.44 1040 ASP A CA 1
ATOM 8121 C C . ASP A 1 1040 ? 14.337 19.356 -68.313 1.00 48.44 1040 ASP A C 1
ATOM 8123 O O . ASP A 1 1040 ? 13.750 18.952 -69.316 1.00 48.44 1040 ASP A O 1
ATOM 8127 N N . ALA A 1 1041 ? 14.449 18.574 -67.230 1.00 50.50 1041 ALA A N 1
ATOM 8128 C CA . ALA A 1 1041 ? 14.187 17.134 -67.317 1.00 50.50 1041 ALA A CA 1
ATOM 8129 C C . ALA A 1 1041 ? 12.777 16.684 -66.898 1.00 50.50 1041 ALA A C 1
ATOM 8131 O O . ALA A 1 1041 ? 12.323 15.653 -67.398 1.00 50.50 1041 ALA A O 1
ATOM 8132 N N . ARG A 1 1042 ? 12.090 17.339 -65.943 1.00 52.91 1042 ARG A N 1
ATOM 8133 C CA . ARG A 1 1042 ? 10.918 16.716 -65.268 1.00 52.91 1042 ARG A CA 1
ATOM 8134 C C . ARG A 1 1042 ? 9.853 17.687 -64.741 1.00 52.91 1042 ARG A C 1
ATOM 8136 O O . ARG A 1 1042 ? 9.371 17.548 -63.620 1.00 52.91 1042 ARG A O 1
ATOM 8143 N N . LEU A 1 1043 ? 9.441 18.632 -65.577 1.00 48.47 1043 LEU A N 1
ATOM 8144 C CA . LEU A 1 1043 ? 8.349 19.567 -65.285 1.00 48.47 1043 LEU A CA 1
ATOM 8145 C C . LEU A 1 1043 ? 6.990 18.888 -65.047 1.00 48.47 1043 LEU A C 1
ATOM 8147 O O . LEU A 1 1043 ? 6.237 19.290 -64.163 1.00 48.47 1043 LEU A O 1
ATOM 8151 N N . ASP A 1 1044 ? 6.726 17.796 -65.760 1.00 52.28 1044 ASP A N 1
ATOM 8152 C CA . ASP A 1 1044 ? 5.442 17.083 -65.722 1.00 52.28 1044 ASP A CA 1
ATOM 8153 C C . ASP A 1 1044 ? 5.207 16.301 -64.415 1.00 52.28 1044 ASP A C 1
ATOM 8155 O O . ASP A 1 1044 ? 4.082 15.919 -64.112 1.00 52.28 1044 ASP A O 1
ATOM 8159 N N . LEU A 1 1045 ? 6.262 16.060 -63.626 1.00 50.31 1045 LEU A N 1
ATOM 8160 C CA . LEU A 1 1045 ? 6.199 15.327 -62.352 1.00 50.31 1045 LEU A CA 1
ATOM 8161 C C . LEU A 1 1045 ? 5.917 16.227 -61.144 1.00 50.31 1045 LEU A C 1
ATOM 8163 O O . LEU A 1 1045 ? 5.540 15.722 -60.089 1.00 50.31 1045 LEU A O 1
ATOM 8167 N N . LEU A 1 1046 ? 6.138 17.535 -61.287 1.00 50.53 1046 LEU A N 1
ATOM 8168 C CA . LEU A 1 1046 ? 5.981 18.530 -60.226 1.00 50.53 1046 LEU A CA 1
ATOM 8169 C C . LEU A 1 1046 ? 4.578 19.153 -60.225 1.00 50.53 1046 LEU A C 1
ATOM 8171 O O . LEU A 1 1046 ? 4.140 19.652 -59.196 1.00 50.53 1046 LEU A O 1
ATOM 8175 N N . VAL A 1 1047 ? 3.846 19.111 -61.340 1.00 54.06 1047 VAL A N 1
ATOM 8176 C CA . VAL A 1 1047 ? 2.495 19.683 -61.393 1.00 54.06 1047 VAL A CA 1
ATOM 8177 C C . VAL A 1 1047 ? 1.497 18.725 -60.721 1.00 54.06 1047 VAL A C 1
ATOM 8179 O O . VAL A 1 1047 ? 1.386 17.576 -61.158 1.00 54.06 1047 VAL A O 1
ATOM 8182 N N . PRO A 1 1048 ? 0.769 19.148 -59.668 1.00 51.84 1048 PRO A N 1
ATOM 8183 C CA . PRO A 1 1048 ? -0.296 18.333 -59.094 1.00 51.84 1048 PRO A CA 1
ATOM 8184 C C . PRO A 1 1048 ? -1.359 18.022 -60.160 1.00 51.84 1048 PRO A C 1
ATOM 8186 O O . PRO A 1 1048 ? -1.755 18.898 -60.925 1.00 51.84 1048 PRO A O 1
ATOM 8189 N N . GLY A 1 1049 ? -1.802 16.764 -60.234 1.00 53.12 1049 GLY A N 1
ATOM 8190 C CA . GLY A 1 1049 ? -2.862 16.352 -61.159 1.00 53.12 1049 GLY A CA 1
ATOM 8191 C C . GLY A 1 1049 ? -4.222 17.002 -60.839 1.00 53.12 1049 GLY A C 1
ATOM 8192 O O . GLY A 1 1049 ? -4.395 17.569 -59.758 1.00 53.12 1049 GLY A O 1
ATOM 8193 N N . PRO A 1 1050 ? -5.211 16.904 -61.746 1.00 46.62 1050 PRO A N 1
ATOM 8194 C CA . PRO A 1 1050 ? -6.533 17.500 -61.545 1.00 46.62 1050 PRO A CA 1
ATOM 8195 C C . PRO A 1 1050 ? -7.204 16.955 -60.269 1.00 46.62 1050 PRO A C 1
ATOM 8197 O O . PRO A 1 1050 ? -7.308 15.740 -60.100 1.00 46.62 1050 PRO A O 1
ATOM 8200 N N . GLY A 1 1051 ? -7.652 17.853 -59.376 1.00 49.50 1051 GLY A N 1
ATOM 8201 C CA . GLY A 1 1051 ? -8.329 17.510 -58.110 1.00 49.50 1051 GLY A CA 1
ATOM 8202 C C . GLY A 1 1051 ? -7.626 17.923 -56.804 1.00 49.50 1051 GLY A C 1
ATOM 8203 O O . GLY A 1 1051 ? -8.100 17.555 -55.733 1.00 49.50 1051 GLY A O 1
ATOM 8204 N N . VAL A 1 1052 ? -6.519 18.671 -56.861 1.00 55.03 1052 VAL A N 1
ATOM 8205 C CA . VAL A 1 1052 ? -5.836 19.238 -55.677 1.00 55.03 1052 VAL A CA 1
ATOM 8206 C C . VAL A 1 1052 ? -6.362 20.653 -55.380 1.00 55.03 1052 VAL A C 1
ATOM 8208 O O . VAL A 1 1052 ? -6.557 21.424 -56.314 1.00 55.03 1052 VAL A O 1
ATOM 8211 N N . GLU A 1 1053 ? -6.596 20.988 -54.101 1.00 55.59 1053 GLU A N 1
ATOM 8212 C CA . GLU A 1 1053 ? -7.155 22.285 -53.662 1.00 55.59 1053 GLU A CA 1
ATOM 8213 C C . GLU A 1 1053 ? -6.345 23.496 -54.179 1.00 55.59 1053 GLU A C 1
ATOM 8215 O O . GLU A 1 1053 ? -5.112 23.497 -54.130 1.00 55.59 1053 GLU A O 1
ATOM 8220 N N . ASP A 1 1054 ? -7.035 24.560 -54.611 1.00 55.62 1054 ASP A N 1
ATOM 8221 C CA . ASP A 1 1054 ? -6.450 25.719 -55.317 1.00 55.62 1054 ASP A CA 1
ATOM 8222 C C . ASP A 1 1054 ? -5.313 26.421 -54.555 1.00 55.62 1054 ASP A C 1
ATOM 8224 O O . ASP A 1 1054 ? -4.345 26.909 -55.145 1.00 55.62 1054 ASP A O 1
ATOM 8228 N N . TRP A 1 1055 ? -5.363 26.428 -53.220 1.00 58.47 1055 TRP A N 1
ATOM 8229 C CA . TRP A 1 1055 ? -4.306 27.032 -52.403 1.00 58.47 1055 TRP A CA 1
ATOM 8230 C C . TRP A 1 1055 ? -2.978 26.254 -52.482 1.00 58.47 1055 TRP A C 1
ATOM 8232 O O . TRP A 1 1055 ? -1.910 26.864 -52.399 1.00 58.47 1055 TRP A O 1
ATOM 8242 N N . VAL A 1 1056 ? -3.021 24.931 -52.693 1.00 55.59 1056 VAL A N 1
ATOM 8243 C CA . VAL A 1 1056 ? -1.831 24.081 -52.865 1.00 55.59 1056 VAL A CA 1
ATOM 8244 C C . VAL A 1 1056 ? -1.147 24.404 -54.190 1.00 55.59 1056 VAL A C 1
ATOM 8246 O O . VAL A 1 1056 ? 0.075 24.556 -54.230 1.00 55.59 1056 VAL A O 1
ATOM 8249 N N . VAL A 1 1057 ? -1.937 24.582 -55.253 1.00 57.41 1057 VAL A N 1
ATOM 8250 C CA . VAL A 1 1057 ? -1.471 25.032 -56.575 1.00 57.41 1057 VAL A CA 1
ATOM 8251 C C . VAL A 1 1057 ? -0.824 26.413 -56.461 1.00 57.41 1057 VAL A C 1
ATOM 8253 O O . VAL A 1 1057 ? 0.279 26.630 -56.962 1.00 57.41 1057 VAL A O 1
ATOM 8256 N N . GLY A 1 1058 ? -1.441 27.314 -55.694 1.00 56.88 1058 GLY A N 1
ATOM 8257 C CA . GLY A 1 1058 ? -0.907 28.634 -55.371 1.00 56.88 1058 GLY A CA 1
ATOM 8258 C C . GLY A 1 1058 ? 0.433 28.634 -54.628 1.00 56.88 1058 GLY A C 1
ATOM 8259 O O . GLY A 1 1058 ? 1.313 29.444 -54.929 1.00 56.88 1058 GLY A O 1
ATOM 8260 N N . CYS A 1 1059 ? 0.618 27.742 -53.654 1.00 54.56 1059 CYS A N 1
ATOM 8261 C CA . CYS A 1 1059 ? 1.898 27.573 -52.963 1.00 54.56 1059 CYS A CA 1
ATOM 8262 C C . CYS A 1 1059 ? 2.970 26.992 -53.895 1.00 54.56 1059 CYS A C 1
ATOM 8264 O O . CYS A 1 1059 ? 4.112 27.453 -53.882 1.00 54.56 1059 CYS A O 1
ATOM 8266 N N . PHE A 1 1060 ? 2.596 26.025 -54.734 1.00 57.19 1060 PHE A N 1
ATOM 8267 C CA . PHE A 1 1060 ? 3.493 25.386 -55.692 1.00 57.19 1060 PHE A CA 1
ATOM 8268 C C . PHE A 1 1060 ? 3.984 26.367 -56.765 1.00 57.19 1060 PHE A C 1
ATOM 8270 O O . PHE A 1 1060 ? 5.171 26.415 -57.082 1.00 57.19 1060 PHE A O 1
ATOM 8277 N N . ALA A 1 1061 ? 3.088 27.221 -57.259 1.00 56.94 1061 ALA A N 1
ATOM 8278 C CA . ALA A 1 1061 ? 3.412 28.257 -58.228 1.00 56.94 1061 ALA A CA 1
ATOM 8279 C C . ALA A 1 1061 ? 4.398 29.294 -57.652 1.00 56.94 1061 ALA A C 1
ATOM 8281 O O . ALA A 1 1061 ? 5.365 29.662 -58.316 1.00 56.94 1061 ALA A O 1
ATOM 8282 N N . ARG A 1 1062 ? 4.250 29.682 -56.375 1.00 53.38 1062 ARG A N 1
ATOM 8283 C CA . ARG A 1 1062 ? 5.221 30.552 -55.680 1.00 53.38 1062 ARG A CA 1
ATOM 8284 C C . ARG A 1 1062 ? 6.591 29.897 -55.502 1.00 53.38 1062 ARG A C 1
ATOM 8286 O O . ARG A 1 1062 ? 7.599 30.586 -55.625 1.00 53.38 1062 ARG A O 1
ATOM 8293 N N . VAL A 1 1063 ? 6.642 28.590 -55.234 1.00 52.69 1063 VAL A N 1
ATOM 8294 C CA . VAL A 1 1063 ? 7.903 27.831 -55.164 1.00 52.69 1063 VAL A CA 1
ATOM 8295 C C . VAL A 1 1063 ? 8.590 27.807 -56.533 1.00 52.69 1063 VAL A C 1
ATOM 8297 O O . VAL A 1 1063 ? 9.774 28.116 -56.613 1.00 52.69 1063 VAL A O 1
ATOM 8300 N N . LEU A 1 1064 ? 7.858 27.544 -57.620 1.00 56.94 1064 LEU A N 1
ATOM 8301 C CA . LEU A 1 1064 ? 8.406 27.562 -58.985 1.00 56.94 1064 LEU A CA 1
ATOM 8302 C C . LEU A 1 1064 ? 8.925 28.954 -59.391 1.00 56.94 1064 LEU A C 1
ATOM 8304 O O . LEU A 1 1064 ? 10.003 29.072 -59.976 1.00 56.94 1064 LEU A O 1
ATOM 8308 N N . VAL A 1 1065 ? 8.208 30.018 -59.015 1.00 54.81 1065 VAL A N 1
ATOM 8309 C CA . VAL A 1 1065 ? 8.637 31.409 -59.235 1.00 54.81 1065 VAL A CA 1
ATOM 8310 C C . VAL A 1 1065 ? 9.888 31.753 -58.416 1.00 54.81 1065 VAL A C 1
ATOM 8312 O O . VAL A 1 1065 ? 10.821 32.352 -58.954 1.00 54.81 1065 VAL A O 1
ATOM 8315 N N . ALA A 1 1066 ? 9.954 31.342 -57.145 1.00 46.03 1066 ALA A N 1
ATOM 8316 C CA . ALA A 1 1066 ? 11.109 31.570 -56.272 1.00 46.03 1066 ALA A CA 1
ATOM 8317 C C . ALA A 1 1066 ? 12.374 30.818 -56.730 1.00 46.03 1066 ALA A C 1
ATOM 8319 O O . ALA A 1 1066 ? 13.485 31.277 -56.473 1.00 46.03 1066 ALA A O 1
ATOM 8320 N N . LEU A 1 1067 ? 12.216 29.700 -57.446 1.00 49.84 1067 LEU A N 1
ATOM 8321 C CA . LEU A 1 1067 ? 13.311 28.927 -58.045 1.00 49.84 1067 LEU A CA 1
ATOM 8322 C C . LEU A 1 1067 ? 13.806 29.488 -59.391 1.00 49.84 1067 LEU A C 1
ATOM 8324 O O . LEU A 1 1067 ? 14.718 28.921 -59.989 1.00 49.84 1067 LEU A O 1
ATOM 8328 N N . GLY A 1 1068 ? 13.251 30.610 -59.868 1.00 47.47 1068 GLY A N 1
ATOM 8329 C CA . GLY A 1 1068 ? 13.718 31.306 -61.073 1.00 47.47 1068 GLY A CA 1
ATOM 8330 C C . GLY A 1 1068 ? 13.181 30.745 -62.394 1.00 47.47 1068 GLY A C 1
ATOM 8331 O O . GLY A 1 1068 ? 13.681 31.103 -63.461 1.00 47.47 1068 GLY A O 1
ATOM 8332 N N . TRP A 1 1069 ? 12.155 29.891 -62.359 1.00 55.91 1069 TRP A N 1
ATOM 8333 C CA . TRP A 1 1069 ? 11.598 29.223 -63.540 1.00 55.91 1069 TRP A CA 1
ATOM 8334 C C . TRP A 1 1069 ? 10.621 30.144 -64.284 1.00 55.91 1069 TRP A C 1
ATOM 8336 O O . TRP A 1 1069 ? 9.408 29.963 -64.250 1.00 55.91 1069 TRP A O 1
ATOM 8346 N N . ARG A 1 1070 ? 11.142 31.187 -64.938 1.00 46.03 1070 ARG A N 1
ATOM 8347 C CA . ARG A 1 1070 ? 10.321 32.233 -65.580 1.00 46.03 1070 ARG A CA 1
ATOM 8348 C C . ARG A 1 1070 ? 9.907 31.958 -67.033 1.00 46.03 1070 ARG A C 1
ATOM 8350 O O . ARG A 1 1070 ? 9.196 32.778 -67.603 1.00 46.03 1070 ARG A O 1
ATOM 8357 N N . SER A 1 1071 ? 10.305 30.847 -67.660 1.00 47.62 1071 SER A N 1
ATOM 8358 C CA . SER A 1 1071 ? 10.113 30.692 -69.116 1.00 47.62 1071 SER A CA 1
ATOM 8359 C C . SER A 1 1071 ? 10.097 29.242 -69.626 1.00 47.62 1071 SER A C 1
ATOM 8361 O O . SER A 1 1071 ? 10.969 28.848 -70.397 1.00 47.62 1071 SER A O 1
ATOM 8363 N N . GLN A 1 1072 ? 9.104 28.439 -69.237 1.00 45.59 1072 GLN A N 1
ATOM 8364 C CA . GLN A 1 1072 ? 8.869 27.105 -69.815 1.00 45.59 1072 GLN A CA 1
ATOM 8365 C C . GLN A 1 1072 ? 7.396 27.007 -70.283 1.00 45.59 1072 GLN A C 1
ATOM 8367 O O . GLN A 1 1072 ? 6.495 27.005 -69.441 1.00 45.59 1072 GLN A O 1
ATOM 8372 N N . PRO A 1 1073 ? 7.109 26.937 -71.603 1.00 47.59 1073 PRO A N 1
ATOM 8373 C CA . PRO A 1 1073 ? 5.743 26.953 -72.157 1.00 47.59 1073 PRO A CA 1
ATOM 8374 C C . PRO A 1 1073 ? 4.825 25.828 -71.648 1.00 47.59 1073 PRO A C 1
ATOM 8376 O O . PRO A 1 1073 ? 3.603 25.971 -71.651 1.00 47.59 1073 PRO A O 1
ATOM 8379 N N . ASN A 1 1074 ? 5.404 24.717 -71.186 1.00 45.50 1074 ASN A N 1
ATOM 8380 C CA . ASN A 1 1074 ? 4.660 23.552 -70.705 1.00 45.50 1074 ASN A CA 1
ATOM 8381 C C . ASN A 1 1074 ? 4.035 23.757 -69.310 1.00 45.50 1074 ASN A C 1
ATOM 8383 O O . ASN A 1 1074 ? 3.000 23.157 -69.031 1.00 45.50 1074 ASN A O 1
ATOM 8387 N N . ILE A 1 1075 ? 4.577 24.657 -68.472 1.00 46.66 1075 ILE A N 1
ATOM 8388 C CA . ILE A 1 1075 ? 3.996 25.009 -67.156 1.00 46.66 1075 ILE A CA 1
ATOM 8389 C C . ILE A 1 1075 ? 2.614 25.649 -67.334 1.00 46.66 1075 ILE A C 1
ATOM 8391 O O . ILE A 1 1075 ? 1.644 25.266 -66.683 1.00 46.66 1075 ILE A O 1
ATOM 8395 N N . TYR A 1 1076 ? 2.515 26.591 -68.275 1.00 48.78 1076 TYR A N 1
ATOM 8396 C CA . TYR A 1 1076 ? 1.278 27.314 -68.571 1.00 48.78 1076 TYR A CA 1
ATOM 8397 C C . TYR A 1 1076 ? 0.166 26.393 -69.076 1.00 48.78 1076 TYR A C 1
ATOM 8399 O O . TYR A 1 1076 ? -1.001 26.623 -68.782 1.00 48.78 1076 TYR A O 1
ATOM 8407 N N . LYS A 1 1077 ? 0.513 25.327 -69.802 1.00 46.84 1077 LYS A N 1
ATOM 8408 C CA . LYS A 1 1077 ? -0.462 24.408 -70.399 1.00 46.84 1077 LYS A CA 1
ATOM 8409 C C . LYS A 1 1077 ? -1.187 23.538 -69.365 1.00 46.84 1077 LYS A C 1
ATOM 8411 O O . LYS A 1 1077 ? -2.353 23.217 -69.567 1.00 46.84 1077 LYS A O 1
ATOM 8416 N N . ASN A 1 1078 ? -0.521 23.189 -68.262 1.00 43.94 1078 ASN A N 1
ATOM 8417 C CA . ASN A 1 1078 ? -1.131 22.423 -67.170 1.00 43.94 1078 ASN A CA 1
ATOM 8418 C C . ASN A 1 1078 ? -1.820 23.323 -66.123 1.00 43.94 1078 ASN A C 1
ATOM 8420 O O . ASN A 1 1078 ? -2.779 22.887 -65.495 1.00 43.94 1078 ASN A O 1
ATOM 8424 N N . LEU A 1 1079 ? -1.392 24.585 -65.971 1.00 46.91 1079 LEU A N 1
ATOM 8425 C CA . LEU A 1 1079 ? -2.042 25.573 -65.091 1.00 46.91 1079 LEU A CA 1
ATOM 8426 C C . LEU A 1 1079 ? -3.316 26.201 -65.688 1.00 46.91 1079 LEU A C 1
ATOM 8428 O O . LEU A 1 1079 ? -4.117 26.757 -64.948 1.00 46.91 1079 LEU A O 1
ATOM 8432 N N . GLN A 1 1080 ? -3.543 26.079 -67.002 1.00 47.44 1080 GLN A N 1
ATOM 8433 C CA . GLN A 1 1080 ? -4.741 26.575 -67.706 1.00 47.44 1080 GLN A CA 1
ATOM 8434 C C . GLN A 1 1080 ? -6.072 25.946 -67.252 1.00 47.44 1080 GLN A C 1
ATOM 8436 O O . GLN A 1 1080 ? -7.132 26.417 -67.656 1.00 47.44 1080 GLN A O 1
ATOM 8441 N N . TYR A 1 1081 ? -6.027 24.892 -66.434 1.00 46.47 1081 TYR A N 1
ATOM 8442 C CA . TYR A 1 1081 ? -7.206 24.225 -65.877 1.00 46.47 1081 TYR A CA 1
ATOM 8443 C C . TYR A 1 1081 ? -7.663 24.792 -64.518 1.00 46.47 1081 TYR A C 1
ATOM 8445 O O . TYR A 1 1081 ? -8.666 24.321 -63.989 1.00 46.47 1081 TYR A O 1
ATOM 8453 N N . TYR A 1 1082 ? -6.956 25.784 -63.964 1.00 47.34 1082 TYR A N 1
ATOM 8454 C CA . TYR A 1 1082 ? -7.238 26.402 -62.661 1.00 47.34 1082 TYR A CA 1
ATOM 8455 C C . TYR A 1 1082 ? -7.684 27.867 -62.821 1.00 47.34 1082 TYR A C 1
ATOM 8457 O O . TYR A 1 1082 ? -7.370 28.502 -63.830 1.00 47.34 1082 TYR A O 1
ATOM 8465 N N . GLU A 1 1083 ? -8.458 28.400 -61.864 1.00 41.94 1083 GLU A N 1
ATOM 8466 C CA . GLU A 1 1083 ? -9.136 29.696 -62.027 1.00 41.94 1083 GLU A CA 1
ATOM 8467 C C . GLU A 1 1083 ? -8.179 30.881 -62.317 1.00 41.94 1083 GLU A C 1
ATOM 8469 O O . GLU A 1 1083 ? -7.091 30.968 -61.736 1.00 41.94 1083 GLU A O 1
ATOM 8474 N N . PRO A 1 1084 ? -8.583 31.845 -63.177 1.00 43.38 1084 PRO A N 1
ATOM 8475 C CA . PRO A 1 1084 ? -7.709 32.919 -63.669 1.00 43.38 1084 PRO A CA 1
ATOM 8476 C C . PRO A 1 1084 ? -7.167 33.864 -62.588 1.00 43.38 1084 PRO A C 1
ATOM 8478 O O . PRO A 1 1084 ? -6.127 34.491 -62.791 1.00 43.38 1084 PRO A O 1
ATOM 8481 N N . GLU A 1 1085 ? -7.840 33.979 -61.440 1.00 40.66 1085 GLU A N 1
ATOM 8482 C CA . GLU A 1 1085 ? -7.435 34.884 -60.356 1.00 40.66 1085 GLU A CA 1
ATOM 8483 C C . GLU A 1 1085 ? -6.106 34.468 -59.698 1.00 40.66 1085 GLU A C 1
ATOM 8485 O O . GLU A 1 1085 ? -5.390 35.316 -59.164 1.00 40.66 1085 GLU A O 1
ATOM 8490 N N . PHE A 1 1086 ? -5.702 33.197 -59.817 1.00 38.53 1086 PHE A N 1
ATOM 8491 C CA . PHE A 1 1086 ? -4.435 32.704 -59.266 1.00 38.53 1086 PHE A CA 1
ATOM 8492 C C . PHE A 1 1086 ? -3.211 32.953 -60.164 1.00 38.53 1086 PHE A C 1
ATOM 8494 O O . PHE A 1 1086 ? -2.090 33.028 -59.659 1.00 38.53 1086 PHE A O 1
ATOM 8501 N N . LEU A 1 1087 ? -3.411 33.147 -61.473 1.00 41.84 1087 LEU A N 1
ATOM 8502 C CA . LEU A 1 1087 ? -2.347 33.441 -62.447 1.00 41.84 1087 LEU A CA 1
ATOM 8503 C C . LEU A 1 1087 ? -1.803 34.877 -62.343 1.00 41.84 1087 LEU A C 1
ATOM 8505 O O . LEU A 1 1087 ? -0.757 35.170 -62.910 1.00 41.84 1087 LEU A O 1
ATOM 8509 N N . MET A 1 1088 ? -2.491 35.768 -61.619 1.00 34.78 1088 MET A N 1
ATOM 8510 C CA . MET A 1 1088 ? -2.088 37.173 -61.446 1.00 34.78 1088 MET A CA 1
ATOM 8511 C C . MET A 1 1088 ? -1.158 37.435 -60.247 1.00 34.78 1088 MET A C 1
ATOM 8513 O O . MET A 1 1088 ? -0.646 38.546 -60.125 1.00 34.78 1088 MET A O 1
ATOM 8517 N N . ILE A 1 1089 ? -0.935 36.460 -59.354 1.00 35.91 1089 ILE A N 1
ATOM 8518 C CA . ILE A 1 1089 ? -0.083 36.630 -58.152 1.00 35.91 1089 ILE A CA 1
ATOM 8519 C C . ILE A 1 1089 ? 1.341 36.054 -58.346 1.00 35.91 1089 ILE A C 1
ATOM 8521 O O . ILE A 1 1089 ? 2.239 36.347 -57.555 1.00 35.91 1089 ILE A O 1
ATOM 8525 N N . THR A 1 1090 ? 1.572 35.268 -59.399 1.00 29.39 1090 THR A N 1
ATOM 8526 C CA . THR A 1 1090 ? 2.901 34.811 -59.860 1.00 29.39 1090 THR A CA 1
ATOM 8527 C C . THR A 1 1090 ? 3.516 35.767 -60.861 1.00 29.39 1090 THR A C 1
ATOM 8529 O O . THR A 1 1090 ? 4.746 35.995 -60.772 1.00 29.39 1090 THR A O 1
#

pLDDT: mean 70.94, std 17.51, range [22.8, 95.25]

Solvent-accessible surface area (backbone atoms only — not comparable to full-atom values): 61888 Å² total; per-residue (Å²): 142,71,66,53,71,60,95,90,44,76,44,59,75,87,37,69,66,57,54,49,50,49,50,50,52,50,53,53,55,66,38,89,68,58,54,50,48,61,62,50,51,52,51,49,50,53,51,49,50,56,44,62,75,66,74,70,73,73,63,64,60,64,62,55,48,54,59,57,51,49,56,64,51,67,81,71,70,93,78,83,91,89,84,85,87,90,89,83,86,86,90,78,71,87,75,55,60,67,61,53,50,56,50,51,52,52,50,52,54,53,50,50,54,50,52,52,52,51,54,52,50,51,51,54,57,62,70,62,74,67,93,82,70,96,74,80,94,69,81,51,71,69,61,56,49,54,53,50,67,55,53,54,60,51,53,56,50,51,51,52,51,52,53,53,50,50,60,46,50,57,54,50,49,59,50,48,54,46,49,51,59,50,50,54,53,50,51,51,24,61,77,68,71,48,78,65,57,71,60,54,52,54,42,42,75,73,70,39,70,69,71,57,69,47,83,94,49,60,60,28,34,58,63,42,46,28,60,74,71,66,37,60,75,53,44,64,66,39,62,87,74,46,74,72,68,50,76,50,52,84,55,41,31,48,67,47,47,33,50,73,70,50,41,52,69,61,46,51,55,49,70,66,43,88,81,68,75,84,68,81,62,99,60,82,51,69,66,59,56,63,48,65,75,62,73,80,44,62,67,49,54,48,53,54,49,56,54,63,69,62,58,88,40,74,70,55,51,54,51,44,49,56,59,46,56,76,76,57,64,81,68,59,52,47,52,55,46,56,47,58,60,63,57,70,80,46,81,93,43,58,85,73,46,58,63,54,56,56,51,31,50,56,26,56,71,43,92,50,61,66,50,21,36,39,21,44,54,39,53,43,57,46,60,73,64,60,83,48,49,81,80,46,56,78,39,53,67,51,59,60,50,56,60,64,45,90,80,63,48,72,75,39,47,52,42,51,52,53,30,51,46,58,45,41,70,37,72,73,48,30,57,57,56,56,71,52,53,64,75,54,72,54,96,58,57,65,67,52,43,43,44,32,42,48,42,52,37,60,49,52,73,30,78,82,43,32,83,74,48,53,74,52,49,64,57,56,50,52,44,61,74,48,91,49,58,70,38,26,26,41,47,41,55,31,45,41,72,50,72,69,41,75,92,43,50,82,78,42,46,66,44,55,52,47,38,53,56,29,59,71,44,92,47,60,66,30,23,41,33,21,37,49,29,53,42,60,42,49,75,43,76,86,46,40,76,75,47,54,79,37,49,67,58,46,46,56,34,37,71,36,79,87,34,19,69,50,27,49,56,24,50,54,60,48,48,72,40,79,92,39,43,75,78,47,53,60,43,56,58,43,49,55,53,30,60,71,37,76,87,35,60,88,50,38,28,57,51,29,46,51,47,27,54,49,58,69,74,46,90,58,59,73,58,55,59,71,39,45,68,62,37,49,56,30,53,71,42,93,52,66,60,34,22,34,18,28,44,47,30,52,35,50,45,54,70,46,74,85,54,51,82,76,46,63,84,39,50,64,58,41,58,56,30,56,72,42,93,48,62,68,38,21,32,46,28,41,52,3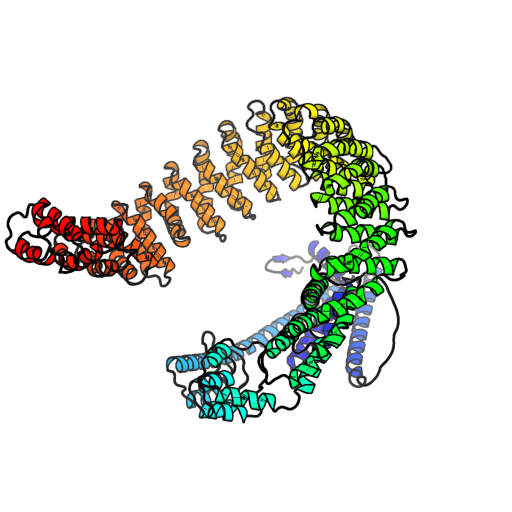5,51,40,60,47,56,76,39,82,92,40,44,73,66,46,57,73,39,42,68,59,51,54,53,40,46,71,42,96,47,62,70,30,18,21,42,29,34,46,29,54,50,72,64,68,90,47,86,89,44,57,72,58,48,52,53,44,50,53,52,29,52,57,27,58,71,44,94,47,64,66,29,20,36,27,16,47,53,30,50,51,61,46,53,74,40,75,90,41,38,76,79,46,55,78,40,50,63,61,51,41,54,31,58,71,41,94,47,66,69,41,19,51,52,30,35,58,43,50,42,66,43,70,76,38,77,93,41,52,83,71,43,52,62,40,52,54,52,35,59,57,30,58,72,45,92,48,68,66,53,21,49,41,25,50,54,30,49,55,62,42,66,75,38,76,88,42,45,79,78,44,55,83,45,47,57,58,52,55,52,47,27,61,77,70,60,37,56,65,64,49,49,59,51,66,72,38,73,90,45,49,67,55,52,53,70,46,40,64,58,40,45,55,31,45,72,45,92,50,69,64,55,22,37,44,28,42,46,48,51,30,55,47,42,74,41,74,87,47,36,73,70,47,52,85,33,48,67,46,40,49,52,40,46,77,73,36,83,90,36,26,61,39,28,32,52,30,50,29,52,39,43,84,73,50,60,67,80,73,55,53,77,42,53,66,57,36,59,60,33,53,77,37,84,93,34,29,62,47,21,45,51,23,51,48,42,44,37,71,42,74,92,42,28,74,68,49,61,68,43,39,61,66,49,57,63,41,56,74,48,92,49,66,69,50,26,51,46,35,51,53,37,48,54,59,52,57,76,70,50,63,91,88,75,55,69,81,61,73,57,81,64,96,87,65,62,69,68,58,55,53,54,50,49,50,51,43,54,75,72,66,67,85,83,58,78,68,59,58,67,69,55,70,82,54,69,73,79,64,71,76,79,110

Nearest PDB structures (foldseek):
  7xvk-assembly1_A  TM=6.806E-01  e=4.015E-06  Arabidopsis thaliana
  6iur-assembly2_F  TM=4.204E-01  e=6.692E-09  Homo sapiens
  7k36-assembly1_A  TM=4.985E-01  e=3.372E-08  Homo sapiens
  8twe-assembly1_A  TM=5.233E-01  e=2.102E-06  Homo sapiens
  4lac-assembly1_A  TM=6.043E-01  e=2.330E-04  Homo sapiens

InterPro domains:
  IPR011989 Armadillo-like helical [G3DSA:1.25.10.10] (406-574)
  IPR011989 Armadillo-like helical [G3DSA:1.25.10.10] (587-772)
  IPR011989 Armadillo-like helical [G3DSA:1.25.10.10] (773-877)
  IPR011989 Armadillo-like helical [G3DSA:1.25.10.10] (878-1046)
  IPR016024 Armadillo-type fold [SSF48371] (304-608)
  IPR016024 Armadillo-type fold [SSF48371] (506-1040)
  IPR021133 HEAT, type 2 [PS50077] (1007-1045)
  IPR036770 Ankyrin repeat-containing domain superfamily [G3DSA:1.25.40.20] (170-339)
  IPR036770 Ankyrin repeat-containing domain superfamily [SSF48403] (181-307)
  IPR040122 Importin beta family [PTHR10527] (484-733)

Sequence (1090 aa):
MVSLSIIGHAVRFSSPALRFFSLFIYSLVLIPGINLIAPFSMFIALHILHNKSRRRHPVFWSTVSHPLHSIRSFILRRRRSDIESQNCSSAASSLAETHTGFLLIGLGCLATINMMFVIDVELAVFRNKNPDSREDDEWGFGQVLALLLLVVPIRDFVSSIIEIRRKRREHDKHAEERKQHFEDALHTAIETNHIPVAKFKAMIENGADPDTPIKGHKVVTLFQLSAYLREVDLMNFLSDRVDINFDGGEYGRPIDVFIANGDRELVELLLSKATINIDLPHEINPAFKRMAEKNKHIEAARLVFHRAFKSTNLRATIVAMTKILQGLSENHCQAGLEGLARFTEIVEWREAIRPAIQEMIIGLNAINWDVRRAAIKGITRLAGIGEWSEEIRPAIPVVVKVLTNPYIKDRELHAVQQSLSCLAGIAEWRAEILKLIPGLVEDRDGFGWHIALNQLSRLSQISQLQGEVRPALTKIIGILKGSSALVRGSTLTALVPLARIAEWHEDLRPAVMGMVTALADADSSVRTQALQSLSEVSQFAEWRKEIRPAIPRMIAALQDSDVALNASDSLLRLAKLAEWREDLRLVILAMIAALKNSSLNQSRHRFLTDLSALVEIADWSDEVLSAIPCIVTALKHSEWSVRLGALQVLSTIVRKSKCCAEIHPAISAIIESLEDPYPKARATALSTLSVLGKTAQWREKLWEAMPRMIAVAKDPSWDVRKVALESLSQLTDLPEWRKEIRAAIAVMIEGLEDSDSDVREASLNGILLLAKIPAWRGDIRPALRSITSTLKDPNLAVRLHAFEGLSGFVRIAEYHEDLRSAIMEMIAALADTDSDVRLASLNSLLQSAEIAEWSEEIRPAIPTIIAAFRQYSDIDGLQRLAKMVAWHGEIRSAIPEMIADLCNSQSDVRDTALKSLSVLTEIAELREAILPAIPGIIAVLNSNPRARKAALISLSRLADTAHWREIRPAIPASIAALRDPSLVENALECLTRLADIAKLRAEILAAIPAVISVLTDSRLTVREAALKAITRLATMADPDARLDLLVPGPGVEDWVVGCFARVLVALGWRSQPNIYKNLQYYEPEFLMIT

Secondary structure (DSSP, 8-state):
--EEEETTEEEETT-HHHHHHHHHHHHHHSSTTTTTHHHHHHHHHHHHHHHHHTT--SHHHHHHHHHHHHHHHHTS--------------S--SSSHHHHHHHHHHHHHHHHHHHHHHHHHHHHHHHT---------SPPHHHHHHHHHHHHHHHHHHHHHHHHHHHHHHHHHHHHHHHHHHHHHHHHHHHHT---HHHHHHHHHTT--TTPPPTTSS--SHHHHHHHTT-HHHHHHHTTTS-TT---STT-SHHHHHHHHT-HHHHHHHHHSTT---PPPSS--HHHHHHHTT-S-HHHHHHHHHHHHHSS-HHHHHHHHHHHHTTS-HHHHHHHHHHHTTGGG-GGGHHHHHHHHHHHHHHTT-SSHHHHHHHHHHHHHHHTTSTTHHHHTTHHHHHHHHHT-TT--HHHHHHHHHHHHHHHTSHHHHHHHHHHSGGGSSS--HHHHHHHHHHHHHHHTSHHHHHHHTTHHHHHHHHTTSS-HHHHHHHHHHHTTGGG-GGGHHHHHHHHHHHHHHTT-SSHHHHHHHHHHHHHHTTSGGGHHHHGGGHHHHHHGGG-TTTHHHHHHHHHHHHTSGGGTTTTHHHHHHHHHHHH-GGGGGGHHHHHHHHHHHHHHS--HHHHHHHHHHHHHHTT-SSHHHHHHHHHHHHHHHHSTTSGGGGHHHHHHHHHGGG-SSHHHHHHHHHHHHHHHTSGGGHHHHHHHHHHHHHHTT-SSHHHHHHHHHHHHTS---GGGHHHHHHHHHHHHHHTT-SSHHHHHHHHHHHHHHHTSGGGHHHHGGGHHHHHHGGG-SSHHHHHHHHHHHHHHTT-GGGHHHHHHHHHHHHHHTT-SSHHHHHHHHHHHHHHHTSGGGHHHHGGGHHHHHHHHHHHT-HHHHHHHHT-GGGHHHHHHHHHHHHHHTT-SSHHHHHHHHHHHHHHTTSHHHHHHHGGGHHHHHHHHHH-TTTHHHHHHHHHHHTTTS-HHHHTTHHHHHHHHTTSTTTHHHHHHHHHHHHHSTTTHHHHHTTHHHHHGGGG-S-HHHHHHHHHHHHHHHTTS-TTT-GGGTSPPTTS-HHHHHHHHHHHHHTT----HHHHHHHTTS-GGGTT--

Mean predicted aligned error: 22.11 Å